Protein 4FKZ (pdb70)

Radius of gyration: 29.21 Å; Cα contacts (8 Å, |Δi|>4): 1575; chains: 2; bounding box: 66×95×59 Å

Secondary structure (DSSP, 8-state):
--EEEEEEE-SHHHHHHHHHHHHHHTT-TTEEEEEEE--SSSHHHHHHHHHHT---SEE-----TT--HHHHHHHHHHHHHHHHHH---SEEEEETTSHHHHHHHHHHHHTT-EEEEET-----S-TTTTTTHHHHHHHHHHH-SEEEESSHHHHHHHHHTT--GGGEEE---HHHHHHHHH--TT---HHHHHHTTSEEEEEE---GGGTTHHHHHHHHHHHHHHHH-TTEEEEEE--S-HHHHHHHHHHHTT-TTEEEEPPPPHHHHHHHHHH-SEEEE--HHHHHHHHHHT--EEE-SS--S-HHHHHTTSEEE--S-HHHHHHHHHHHHH-HHHHHHH-----TT--S-HHHHHHHHHHHHTTS-SSPPPPPP-TTTTT-/--EEEEEEE-SHHHHHHHHHHHHHHTT-TTEEEEEEE--SSSHHHHHHHHHHT---SEE-----TT--HHHHHHHHHHHHHHHHHH---SEEEEETTSHHHHHHHHHHHHTT-EEEEET-----S-TTTTTTHHHHHHHHHHH-SEEEESSHHHHHHHHHTT--GGGEEE---HHHHHHHHH--TT---HHHHHHTTSEEEEEE---GGGTTHHHHHHHHHHHHHHHH-TTEEEEEE--S-HHHHHHHHHHHTT-SSEEEEPPPPHHHHHHHHHH-SEEEE--HHHHHHHHHHT--EEE-SS--S-HHHHHTTSEEE--S-HHHHHHHHHHHHH-HHHHHHH-----SS--S-HHHHHHHHHHHHTTS-SSPPPP-

InterPro domains:
  IPR003331 UDP-N-acetylglucosamine 2-epimerase domain [PF02350] (25-363)
  IPR029767 UDP-N-acetylglucosamine 2-epimerase WecB-like [PTHR43174] (2-369)
  IPR029767 UDP-N-acetylglucosamine 2-epimerase WecB-like [TIGR00236] (4-366)

Organism: Bacillus subtilis (strain 168) (NCBI:txid224308)

CATH classification: 3.40.50.2000 (+1 more: 3.40.50.2000)

Nearest PDB structures (foldseek):
  4fkz-assembly1_B  TM=1.003E+00  e=1.880E-73  Bacillus subtilis subsp. subtilis str. 168
  5enz-assembly1_B  TM=9.708E-01  e=6.206E-51  Staphylococcus aureus
  5enz-assembly1_A  TM=9.495E-01  e=1.731E-48  Staphylococcus aureus
  8ahf-assembly1_B-2  TM=7.750E-01  e=8.201E-51  Bacillus anthracis
  9cm8-assembly1_A  TM=8.097E-01  e=5.280E-48  Paenibacillus alvei

B-factor: mean 21.7, std 10.29, range [9.29, 85.43]

Structure (mmCIF, N/CA/C/O backbone):
data_4FKZ
#
_entry.id   4FKZ
#
_cell.length_a   91.289
_cell.length_b   209.338
_cell.length_c   46.810
_cell.angle_alpha   90.00
_cell.angle_beta   90.00
_cell.angle_gamma   90.00
#
_symmetry.space_group_name_H-M   'P 21 21 2'
#
loop_
_entity.id
_entity.type
_entity.pdbx_description
1 polymer 'UDP-N-acetylglucosamine 2-epimerase'
2 non-polymer URIDINE-DIPHOSPHATE-N-ACETYLGLUCOSAMINE
3 non-polymer "URIDIN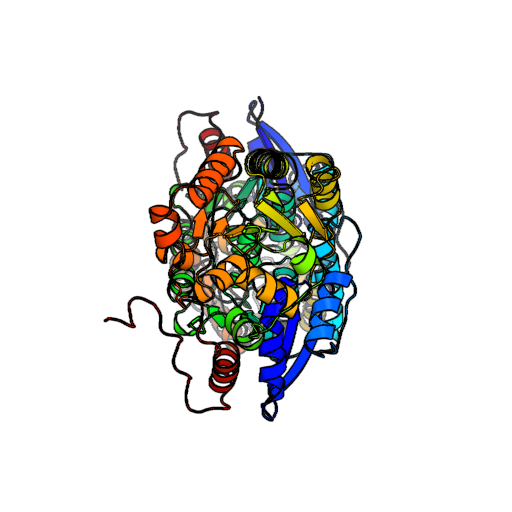E-5'-DIPHOSPHATE"
4 water water
#
loop_
_atom_site.group_PDB
_atom_site.id
_atom_site.type_symbol
_atom_site.label_atom_id
_atom_site.label_alt_id
_atom_site.label_comp_id
_atom_site.label_asym_id
_atom_site.label_entity_id
_atom_site.label_seq_id
_atom_site.pdbx_PDB_ins_code
_atom_site.Cartn_x
_atom_site.Cartn_y
_atom_site.Cartn_z
_atom_site.occupancy
_atom_site.B_iso_or_equiv
_atom_site.auth_seq_id
_atom_site.auth_comp_id
_atom_site.auth_asym_id
_atom_site.auth_atom_id
_atom_site.pdbx_PDB_model_num
ATOM 1 N N . LYS A 1 2 ? -10.038 26.979 20.491 1.00 32.21 2 LYS A N 1
ATOM 2 C CA . LYS A 1 2 ? -8.989 27.780 21.187 1.00 29.79 2 LYS A CA 1
ATOM 3 C C . LYS A 1 2 ? -8.232 28.684 20.212 1.00 27.88 2 LYS A C 1
ATOM 4 O O . LYS A 1 2 ? -8.194 28.419 19.006 1.00 28.42 2 LYS A O 1
ATOM 10 N N . LYS A 1 3 ? -7.636 29.745 20.745 1.00 24.04 3 LYS A N 1
ATOM 11 C CA . LYS A 1 3 ? -6.936 30.733 19.919 1.00 21.77 3 LYS A CA 1
ATOM 12 C C . LYS A 1 3 ? -5.615 30.196 19.386 1.00 20.26 3 LYS A C 1
ATOM 13 O O . LYS A 1 3 ? -4.905 29.466 20.080 1.00 19.22 3 LYS A O 1
ATOM 19 N N . LEU A 1 4 ? -5.285 30.581 18.157 1.00 18.10 4 LEU A N 1
ATOM 20 C CA . LEU A 1 4 ? -3.987 30.249 17.575 1.00 17.17 4 LEU A CA 1
ATOM 21 C C . LEU A 1 4 ? -2.927 31.190 18.147 1.00 16.81 4 LEU A C 1
ATOM 22 O O . LEU A 1 4 ? -3.084 32.409 18.099 1.00 16.22 4 LEU A O 1
ATOM 27 N N . LYS A 1 5 ? -1.856 30.622 18.695 1.00 16.03 5 LYS A N 1
ATOM 28 C CA . LYS A 1 5 ? -0.807 31.423 19.322 1.00 15.69 5 LYS A CA 1
ATOM 29 C C . LYS A 1 5 ? 0.284 31.695 18.295 1.00 14.88 5 LYS A C 1
ATOM 30 O O . LYS A 1 5 ? 1.001 30.777 17.906 1.00 14.19 5 LYS A O 1
ATOM 36 N N . VAL A 1 6 ? 0.396 32.953 17.864 1.00 13.13 6 VAL A N 1
ATOM 37 C CA . VAL A 1 6 ? 1.329 33.337 16.791 1.00 12.57 6 VAL A CA 1
ATOM 38 C C . VAL A 1 6 ? 2.350 34.293 17.382 1.00 12.34 6 VAL A C 1
ATOM 39 O O . VAL A 1 6 ? 1.973 35.266 18.036 1.00 12.55 6 VAL A O 1
ATOM 43 N N . MET A 1 7 ? 3.646 34.023 17.170 1.00 11.76 7 MET A N 1
ATOM 44 C CA . MET A 1 7 ? 4.691 34.943 17.625 1.00 11.92 7 MET A CA 1
ATOM 45 C C . MET A 1 7 ? 5.513 35.449 16.450 1.00 11.93 7 MET A C 1
ATOM 46 O O . MET A 1 7 ? 6.054 34.647 15.669 1.00 12.47 7 MET A O 1
ATOM 51 N N . THR A 1 8 ? 5.622 36.771 16.327 1.00 11.76 8 THR A N 1
ATOM 52 C CA . THR A 1 8 ? 6.532 37.360 15.344 1.00 11.72 8 THR A CA 1
ATOM 53 C C . THR A 1 8 ? 7.888 37.559 15.992 1.00 11.61 8 THR A C 1
ATOM 54 O O . THR A 1 8 ? 7.972 37.904 17.176 1.00 11.65 8 THR A O 1
ATOM 58 N N . VAL A 1 9 ? 8.951 37.298 15.230 1.00 11.20 9 VAL A N 1
ATOM 59 C CA . VAL A 1 9 ? 10.315 37.460 15.734 1.00 11.29 9 VAL A CA 1
ATOM 60 C C . VAL A 1 9 ? 11.113 38.265 14.717 1.00 11.30 9 VAL A C 1
ATOM 61 O O . VAL A 1 9 ? 11.223 37.855 13.549 1.00 11.83 9 VAL A O 1
ATOM 65 N N . PHE A 1 10 ? 11.660 39.400 15.152 1.00 11.45 10 PHE A N 1
ATOM 66 C CA . PHE A 1 10 ? 12.469 40.263 14.275 1.00 11.75 10 PHE A CA 1
ATOM 67 C C . PHE A 1 10 ? 13.395 41.151 15.099 1.00 11.87 10 PHE A C 1
ATOM 68 O O . PHE A 1 10 ? 13.254 41.228 16.316 1.00 12.10 10 PHE A O 1
ATOM 76 N N . GLY A 1 11 ? 14.349 41.822 14.471 1.00 11.70 11 GLY A N 1
ATOM 77 C CA . GLY A 1 11 ? 15.253 42.648 15.279 1.00 12.13 11 GLY A CA 1
ATOM 78 C C . GLY A 1 11 ? 15.924 43.855 14.676 1.00 11.90 11 GLY A C 1
ATOM 79 O O . GLY A 1 11 ? 16.682 44.542 15.371 1.00 11.85 11 GLY A O 1
ATOM 80 N N . THR A 1 12 ? 15.640 44.139 13.400 1.00 11.84 12 THR A N 1
ATOM 81 C CA . THR A 1 12 ? 16.306 45.236 12.699 1.00 11.58 12 THR A CA 1
ATOM 82 C C . THR A 1 12 ? 15.297 46.206 12.089 1.00 11.58 12 THR A C 1
ATOM 83 O O . THR A 1 12 ? 14.112 45.888 11.966 1.00 11.92 12 THR A O 1
ATOM 87 N N . ARG A 1 13 ? 15.781 47.369 11.668 1.00 11.76 13 ARG A N 1
ATOM 88 C CA . ARG A 1 13 ? 14.922 48.346 10.988 1.00 11.94 13 ARG A CA 1
ATOM 89 C C . ARG A 1 13 ? 14.092 47.769 9.833 1.00 12.42 13 ARG A C 1
ATOM 90 O O . ARG A 1 13 ? 12.872 47.945 9.826 1.00 12.22 13 ARG A O 1
ATOM 98 N N . PRO A 1 14 ? 14.733 47.108 8.841 1.00 12.32 14 PRO A N 1
ATOM 99 C CA . PRO A 1 14 ? 13.916 46.667 7.691 1.00 12.24 14 PRO A CA 1
ATOM 100 C C . PRO A 1 14 ? 12.879 45.619 8.057 1.00 12.20 14 PRO A C 1
ATOM 101 O O . PRO A 1 14 ? 11.752 45.653 7.525 1.00 11.86 14 PRO A O 1
ATOM 105 N N . GLU A 1 15 ? 13.241 44.698 8.955 1.00 11.87 15 GLU A N 1
ATOM 106 C CA . GLU A 1 15 ? 12.276 43.689 9.411 1.00 12.17 15 GLU A CA 1
ATOM 107 C C . GLU A 1 15 ? 11.117 44.362 10.133 1.00 11.89 15 GLU A C 1
ATOM 108 O O . GLU A 1 15 ? 9.962 43.971 9.957 1.00 12.35 15 GLU A O 1
ATOM 114 N N . ALA A 1 16 ? 11.426 45.342 10.979 1.00 11.95 16 ALA A N 1
ATOM 115 C CA . ALA A 1 16 ? 10.393 46.000 11.758 1.00 11.80 16 ALA A CA 1
ATOM 116 C C . ALA A 1 16 ? 9.409 46.741 10.843 1.00 11.84 16 ALA A C 1
ATOM 117 O O . ALA A 1 16 ? 8.198 46.679 11.063 1.00 12.61 16 ALA A O 1
ATOM 119 N N . ILE A 1 17 ? 9.923 47.415 9.812 1.00 11.34 17 ILE A N 1
ATOM 120 C CA . ILE A 1 17 ? 9.047 48.131 8.869 1.00 11.14 17 ILE A CA 1
ATOM 121 C C . ILE A 1 17 ? 8.128 47.161 8.142 1.00 11.36 17 ILE A C 1
ATOM 122 O O . ILE A 1 17 ? 6.926 47.426 8.005 1.00 11.37 17 ILE A O 1
ATOM 127 N N . LYS A 1 18 ? 8.686 46.041 7.685 1.00 11.24 18 LYS A N 1
ATOM 128 C CA . LYS A 1 18 ? 7.913 45.064 6.933 1.00 11.85 18 LYS A CA 1
ATOM 129 C C . LYS A 1 18 ? 7.032 44.190 7.828 1.00 12.07 18 LYS A C 1
ATOM 130 O O . LYS A 1 18 ? 6.011 43.681 7.371 1.00 12.73 18 LYS A O 1
ATOM 136 N N . MET A 1 19 ? 7.402 44.031 9.100 1.00 12.32 19 MET A N 1
ATOM 137 C CA . MET A 1 19 ? 6.597 43.217 10.013 1.00 12.70 19 MET A CA 1
ATOM 138 C C . MET A 1 19 ? 5.516 44.022 10.744 1.00 12.96 19 MET A C 1
ATOM 139 O O . MET A 1 19 ? 4.516 43.451 11.185 1.00 12.85 19 MET A O 1
ATOM 144 N N . ALA A 1 20 ? 5.722 45.330 10.884 1.00 12.84 20 ALA A N 1
ATOM 145 C CA . ALA A 1 20 ? 4.735 46.187 11.573 1.00 12.66 20 ALA A CA 1
ATOM 146 C C . ALA A 1 20 ? 3.286 46.051 11.040 1.00 12.67 20 ALA A C 1
ATOM 147 O O . ALA A 1 20 ? 2.353 45.875 11.836 1.00 12.30 20 ALA A O 1
ATOM 149 N N . PRO A 1 21 ? 3.089 46.085 9.708 1.00 12.55 21 PRO A N 1
ATOM 150 C CA . PRO A 1 21 ? 1.733 45.905 9.173 1.00 12.69 21 PRO A CA 1
ATOM 151 C C . PRO A 1 21 ? 1.144 44.535 9.511 1.00 12.55 21 PRO A C 1
ATOM 152 O O . PRO A 1 21 ? -0.057 44.426 9.720 1.00 13.13 21 PRO A O 1
ATOM 156 N N . LEU A 1 22 ? 1.998 43.515 9.604 1.00 11.81 22 LEU A N 1
ATOM 157 C CA . LEU A 1 22 ? 1.556 42.162 9.912 1.00 11.98 22 LEU A CA 1
ATOM 158 C C . LEU A 1 22 ? 1.235 42.043 11.406 1.00 11.77 22 LEU A C 1
ATOM 159 O O . LEU A 1 22 ? 0.234 41.416 11.773 1.00 12.41 22 LEU A O 1
ATOM 164 N N . VAL A 1 23 ? 2.073 42.654 12.254 1.00 11.78 23 VAL A N 1
ATOM 165 C CA . VAL A 1 23 ? 1.814 42.723 13.704 1.00 11.65 23 VAL A CA 1
ATOM 166 C C . VAL A 1 23 ? 0.424 43.331 13.945 1.00 12.12 23 VAL A C 1
ATOM 167 O O . VAL A 1 23 ? -0.412 42.765 14.684 1.00 11.60 23 VAL A O 1
ATOM 171 N N . LEU A 1 24 ? 0.175 44.451 13.266 1.00 12.62 24 LEU A N 1
ATOM 172 C CA . LEU A 1 24 ? -1.090 45.170 13.438 1.00 13.61 24 LEU A CA 1
ATOM 173 C C . LEU A 1 24 ? -2.262 44.370 12.869 1.00 13.36 24 LEU A C 1
ATOM 174 O O . LEU A 1 24 ? -3.341 44.344 13.473 1.00 13.85 24 LEU A O 1
ATOM 179 N N . GLU A 1 25 ? -2.055 43.717 11.721 1.00 13.06 25 GLU A N 1
ATOM 180 C CA . GLU A 1 25 ? -3.110 42.891 11.113 1.00 13.34 25 GLU A CA 1
ATOM 181 C C . GLU A 1 25 ? -3.482 41.723 12.016 1.00 13.09 25 GLU A C 1
ATOM 182 O O . GLU A 1 25 ? -4.668 41.437 12.223 1.00 13.42 25 GLU A O 1
ATOM 188 N N . LEU A 1 26 ? -2.480 41.071 12.603 1.00 12.35 26 LEU A N 1
ATOM 189 C CA . LEU A 1 26 ? -2.738 39.927 13.482 1.00 12.69 26 LEU A CA 1
ATOM 190 C C . LEU A 1 26 ? -3.646 40.292 14.662 1.00 13.17 26 LEU A C 1
ATOM 191 O O . LEU A 1 26 ? -4.484 39.479 15.071 1.00 13.37 26 LEU A O 1
ATOM 196 N N . LYS A 1 27 ? -3.469 41.502 15.193 1.00 13.96 27 LYS A N 1
ATOM 197 C CA . LYS A 1 27 ? -4.229 41.961 16.377 1.00 15.12 27 LYS A CA 1
ATOM 198 C C . LYS A 1 27 ? -5.732 42.122 16.096 1.00 15.98 27 LYS A C 1
ATOM 199 O O . LYS A 1 27 ? -6.551 42.221 17.030 1.00 16.52 27 LYS A O 1
ATOM 205 N N . LYS A 1 28 ? -6.094 42.122 14.818 1.00 15.39 28 LYS A N 1
ATOM 206 C CA . LYS A 1 28 ? -7.490 42.309 14.404 1.00 16.02 28 LYS A CA 1
ATOM 207 C C . LYS A 1 28 ? -8.368 41.080 14.580 1.00 16.44 28 LYS A C 1
ATOM 208 O O . LYS A 1 28 ? -9.585 41.213 14.580 1.00 18.10 28 LYS A O 1
ATOM 214 N N . TYR A 1 29 ? -7.766 39.894 14.702 1.00 15.74 29 TYR A N 1
ATOM 215 C CA . TYR A 1 29 ? -8.518 38.640 14.601 1.00 15.99 29 TYR A CA 1
ATOM 216 C C . TYR A 1 29 ? -8.684 37.997 15.977 1.00 16.64 29 TYR A C 1
ATOM 217 O O . TYR A 1 29 ? -7.690 37.611 16.587 1.00 16.02 29 TYR A O 1
ATOM 226 N N . PRO A 1 30 ? -9.939 37.881 16.480 1.00 17.57 30 PRO A N 1
ATOM 227 C CA . PRO A 1 30 ? -10.134 37.267 17.813 1.00 17.54 30 PRO A CA 1
ATOM 228 C C . PRO A 1 30 ? -9.708 35.800 17.885 1.00 17.90 30 PRO A C 1
ATOM 229 O O . PRO A 1 30 ? -9.525 35.261 18.985 1.00 18.81 30 PRO A O 1
ATOM 233 N N . GLU A 1 31 ? -9.541 35.173 16.726 1.00 17.45 31 GLU A N 1
ATOM 234 C CA . GLU A 1 31 ? -9.088 33.800 16.599 1.00 17.98 31 GLU A CA 1
ATOM 235 C C . GLU A 1 31 ? -7.610 33.650 16.967 1.00 17.06 31 GLU A C 1
ATOM 236 O O . GLU A 1 31 ? -7.141 32.538 17.194 1.00 17.07 31 GLU A O 1
ATOM 242 N N . ILE A 1 32 ? -6.888 34.770 16.994 1.00 15.86 32 ILE A N 1
ATOM 243 C CA . ILE A 1 32 ? -5.424 34.755 17.179 1.00 15.89 32 ILE A CA 1
ATOM 244 C C . ILE A 1 32 ? -5.003 35.427 18.475 1.00 15.39 32 ILE A C 1
ATOM 245 O O . ILE A 1 32 ? -5.446 36.541 18.789 1.00 16.02 32 ILE A O 1
ATOM 250 N N . ASP A 1 33 ? -4.159 34.726 19.237 1.00 14.28 33 ASP A N 1
ATOM 251 C CA . ASP A 1 33 ? -3.439 35.308 20.351 1.00 14.83 33 ASP A CA 1
ATOM 252 C C . ASP A 1 33 ? -2.004 35.589 19.885 1.00 14.36 33 ASP A C 1
ATOM 253 O O . ASP A 1 33 ? -1.186 34.665 19.779 1.00 13.81 33 ASP A O 1
ATOM 258 N N . SER A 1 34 ? -1.710 36.853 19.584 1.00 13.66 34 SER A N 1
ATOM 259 C CA . SER A 1 34 ? -0.406 37.171 18.982 1.00 13.61 34 SER A CA 1
ATOM 260 C C . SER A 1 34 ? 0.591 37.827 19.941 1.00 13.49 34 SER A C 1
ATOM 261 O O . SER A 1 34 ? 0.215 38.640 20.794 1.00 13.66 34 SER A O 1
ATOM 264 N N . TYR A 1 35 ? 1.861 37.454 19.776 1.00 13.27 35 TYR A N 1
ATOM 265 C CA . TYR A 1 35 ? 2.975 37.913 20.602 1.00 13.37 35 TYR A CA 1
ATOM 266 C C . TYR A 1 35 ? 4.018 38.551 19.703 1.00 13.08 35 TYR A C 1
ATOM 267 O O . TYR A 1 35 ? 4.197 38.111 18.563 1.00 12.76 35 TYR A O 1
ATOM 276 N N . VAL A 1 36 ? 4.692 39.573 20.224 1.00 12.08 36 VAL A N 1
ATOM 277 C CA . VAL A 1 36 ? 5.760 40.287 19.518 1.00 12.46 36 VAL A CA 1
ATOM 278 C C . VAL A 1 36 ? 7.084 40.172 20.268 1.00 12.24 36 VAL A C 1
ATOM 279 O O . VAL A 1 36 ? 7.213 40.604 21.422 1.00 11.90 36 VAL A O 1
ATOM 283 N N . THR A 1 37 ? 8.074 39.585 19.596 1.00 12.05 37 THR A N 1
ATOM 284 C CA . THR A 1 37 ? 9.391 39.362 20.182 1.00 11.96 37 THR A CA 1
ATOM 285 C C . THR A 1 37 ? 10.435 40.062 19.329 1.00 11.88 37 THR A C 1
ATOM 286 O O . THR A 1 37 ? 10.522 39.825 18.119 1.00 12.50 37 THR A O 1
ATOM 290 N N . VAL A 1 38 ? 11.196 40.960 19.933 1.00 11.47 38 VAL A N 1
ATOM 291 C CA . VAL A 1 38 ? 12.315 41.555 19.196 1.00 11.42 38 VAL A CA 1
ATOM 292 C C . VAL A 1 38 ? 13.652 41.122 19.777 1.00 11.90 38 VAL A C 1
ATOM 293 O O . VAL A 1 38 ? 13.812 41.035 21.002 1.00 11.32 38 VAL A O 1
ATOM 297 N N . THR A 1 39 ? 14.613 40.833 18.902 1.00 11.62 39 THR A N 1
ATOM 298 C CA . THR A 1 39 ? 15.962 40.498 19.388 1.00 11.72 39 THR A CA 1
ATOM 299 C C . THR A 1 39 ? 16.728 41.762 19.727 1.00 11.81 39 THR A C 1
ATOM 300 O O . THR A 1 39 ? 17.694 41.724 20.495 1.00 11.97 39 THR A O 1
ATOM 304 N N . ALA A 1 40 ? 16.282 42.884 19.149 1.00 11.67 40 ALA A N 1
ATOM 305 C CA . ALA A 1 40 ? 17.039 44.132 19.150 1.00 11.81 40 ALA A CA 1
ATOM 306 C C . ALA A 1 40 ? 18.500 43.922 18.733 1.00 11.77 40 ALA A C 1
ATOM 307 O O . ALA A 1 40 ? 19.428 44.41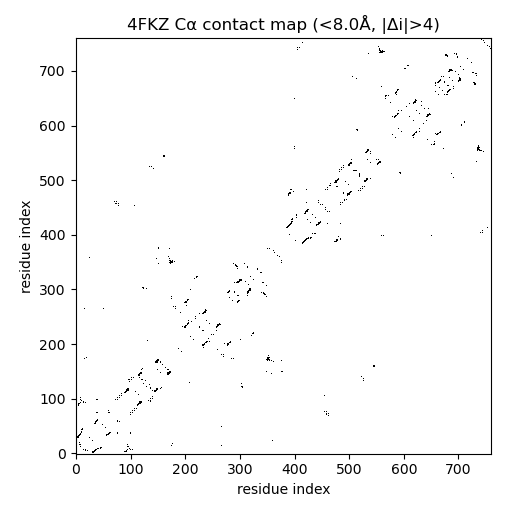9 19.361 1.00 11.59 40 ALA A O 1
ATOM 309 N N . GLN A 1 41 ? 18.677 43.171 17.643 1.00 11.31 41 GLN A N 1
ATOM 310 C CA . GLN A 1 41 ? 19.919 43.200 16.864 1.00 11.16 41 GLN A CA 1
ATOM 311 C C . GLN A 1 41 ? 20.299 44.638 16.509 1.00 11.26 41 GLN A C 1
ATOM 312 O O . GLN A 1 41 ? 21.470 45.004 16.523 1.00 11.22 41 GLN A O 1
ATOM 318 N N . HIS A 1 42 ? 19.284 45.441 16.175 1.00 11.18 42 HIS A N 1
ATOM 319 C CA . HIS A 1 42 ? 19.380 46.900 16.152 1.00 11.62 42 HIS A CA 1
ATOM 320 C C . HIS A 1 42 ? 18.728 47.403 17.411 1.00 12.08 42 HIS A C 1
ATOM 321 O O . HIS A 1 42 ? 17.724 46.853 17.848 1.00 12.56 42 HIS A O 1
ATOM 328 N N . ARG A 1 43 ? 19.284 48.448 18.000 1.00 12.97 43 ARG A N 1
ATOM 329 C CA . ARG A 1 43 ? 18.661 49.095 19.153 1.00 13.83 43 ARG A CA 1
ATOM 330 C C . ARG A 1 43 ? 17.940 50.366 18.704 1.00 14.37 43 ARG A C 1
ATOM 331 O O . ARG A 1 43 ? 16.718 50.374 18.564 1.00 14.66 43 ARG A O 1
ATOM 339 N N . GLN A 1 44 ? 18.693 51.431 18.443 1.00 15.06 44 GLN A N 1
ATOM 340 C CA . GLN A 1 44 ? 18.082 52.718 18.108 1.00 16.24 44 GLN A CA 1
ATOM 341 C C . GLN A 1 44 ? 17.235 52.659 16.837 1.00 15.77 44 GLN A C 1
ATOM 342 O O . GLN A 1 44 ? 16.128 53.208 16.792 1.00 15.79 44 GLN A O 1
ATOM 348 N N . MET A 1 45 ? 17.758 51.996 15.805 1.00 15.43 45 MET A N 1
ATOM 349 C CA . MET A 1 45 ? 17.082 51.944 14.512 1.00 15.21 45 MET A CA 1
ATOM 350 C C . MET A 1 45 ? 15.829 51.069 14.553 1.00 15.04 45 MET A C 1
ATOM 351 O O . MET A 1 45 ? 14.894 51.297 13.788 1.00 15.72 45 MET A O 1
ATOM 356 N N . LEU A 1 46 ? 15.814 50.076 15.437 1.00 14.15 46 LEU A N 1
ATOM 357 C CA . LEU A 1 46 ? 14.603 49.293 15.678 1.00 14.02 46 LEU A CA 1
ATOM 358 C C . LEU A 1 46 ? 13.575 50.131 16.438 1.00 14.30 46 LEU A C 1
ATOM 359 O O . LEU A 1 46 ? 12.398 50.189 16.056 1.00 14.33 46 LEU A O 1
ATOM 364 N N . ASP A 1 47 ? 14.019 50.759 17.524 1.00 14.79 47 ASP A N 1
ATOM 365 C CA . ASP A 1 47 ? 13.121 51.557 18.363 1.00 15.94 47 ASP A CA 1
ATOM 366 C C . ASP A 1 47 ? 12.428 52.673 17.568 1.00 16.00 47 ASP A C 1
ATOM 367 O O . ASP A 1 47 ? 11.261 53.009 17.837 1.00 15.72 47 ASP A O 1
ATOM 372 N N . GLN A 1 48 ? 13.127 53.223 16.573 1.00 16.24 48 GLN A N 1
ATOM 373 C CA . GLN A 1 48 ? 12.534 54.242 15.708 1.00 17.23 48 GLN A CA 1
ATOM 374 C C . GLN A 1 48 ? 11.286 53.709 15.014 1.00 16.70 48 GLN A C 1
ATOM 375 O O . GLN A 1 48 ? 10.281 54.417 14.875 1.00 16.97 48 GLN A O 1
ATOM 381 N N . VAL A 1 49 ? 11.354 52.454 14.582 1.00 15.24 49 VAL A N 1
ATOM 382 C CA . VAL A 1 49 ? 10.248 51.867 13.843 1.00 15.49 49 VAL A CA 1
ATOM 383 C C . VAL A 1 49 ? 9.121 51.518 14.806 1.00 15.78 49 VAL A C 1
ATOM 384 O O . VAL A 1 49 ? 7.957 51.848 14.555 1.00 15.86 49 VAL A O 1
ATOM 388 N N . LEU A 1 50 ? 9.465 50.854 15.907 1.00 15.88 50 LEU A N 1
ATOM 389 C CA . LEU A 1 50 ? 8.449 50.443 16.880 1.00 16.71 50 LEU A CA 1
ATOM 390 C C . LEU A 1 50 ? 7.692 51.664 17.386 1.00 17.18 50 LEU A C 1
ATOM 391 O O . LEU A 1 50 ? 6.483 51.621 17.515 1.00 17.39 50 LEU A O 1
ATOM 396 N N . ASP A 1 51 ? 8.405 52.749 17.669 1.00 18.35 51 ASP A N 1
ATOM 397 C CA . ASP A 1 51 ? 7.740 53.947 18.185 1.00 20.58 51 ASP A CA 1
ATOM 398 C C . ASP A 1 51 ? 6.802 54.562 17.149 1.00 20.31 51 ASP A C 1
ATOM 399 O O . ASP A 1 51 ? 5.699 54.998 17.503 1.00 21.90 51 ASP A O 1
ATOM 404 N N . ALA A 1 52 ? 7.219 54.556 15.880 1.00 20.06 52 ALA A N 1
ATOM 405 C CA . ALA A 1 52 ? 6.397 55.067 14.760 1.00 20.11 52 ALA A CA 1
ATOM 406 C C . ALA A 1 52 ? 5.089 54.303 14.568 1.00 20.09 52 ALA A C 1
ATOM 407 O O . ALA A 1 52 ? 4.042 54.907 14.299 1.00 19.22 52 ALA A O 1
ATOM 409 N N . PHE A 1 53 ? 5.150 52.980 14.677 1.00 18.68 53 PHE A N 1
ATOM 410 C CA . PHE A 1 53 ? 3.960 52.151 14.516 1.00 18.09 53 PHE A CA 1
ATOM 411 C C . PHE A 1 53 ? 3.218 51.899 15.838 1.00 18.40 53 PHE A C 1
ATOM 412 O O . PHE A 1 53 ? 2.197 51.208 15.848 1.00 18.72 53 PHE A O 1
ATOM 420 N N . HIS A 1 54 ? 3.724 52.452 16.941 1.00 18.58 54 HIS A N 1
ATOM 421 C CA . HIS A 1 54 ? 3.116 52.259 18.266 1.00 20.20 54 HIS A CA 1
ATOM 422 C C . HIS A 1 54 ? 3.028 50.802 18.668 1.00 19.80 54 HIS A C 1
ATOM 423 O O . HIS A 1 54 ? 2.001 50.336 19.183 1.00 20.61 54 HIS A O 1
ATOM 430 N N . ILE A 1 55 ? 4.107 50.059 18.423 1.00 18.36 55 ILE A N 1
ATOM 431 C CA . ILE A 1 55 ? 4.170 48.639 18.782 1.00 17.75 55 ILE A CA 1
ATOM 432 C C . ILE A 1 55 ? 5.063 48.460 20.006 1.00 17.56 55 ILE A C 1
ATOM 433 O O . ILE A 1 55 ? 6.209 48.908 20.013 1.00 17.41 55 ILE A O 1
ATOM 438 N N . LYS A 1 56 ? 4.511 47.827 21.040 1.00 17.64 56 LYS A N 1
ATOM 439 C CA . LYS A 1 56 ? 5.243 47.535 22.258 1.00 18.34 56 LYS A CA 1
ATOM 440 C C . LYS A 1 56 ? 5.490 46.020 22.352 1.00 16.84 56 LYS A C 1
ATOM 441 O O . LYS A 1 56 ? 4.569 45.265 22.664 1.00 16.54 56 LYS A O 1
ATOM 447 N N . PRO A 1 57 ? 6.735 45.570 22.085 1.00 15.68 57 PRO A N 1
ATOM 448 C CA . PRO A 1 57 ? 7.005 44.137 22.131 1.00 15.51 57 PRO A CA 1
ATOM 449 C C . PRO A 1 57 ? 6.689 43.494 23.480 1.00 15.02 57 PRO A C 1
ATOM 450 O O . PRO A 1 57 ? 6.873 44.122 24.530 1.00 15.71 57 PRO A O 1
ATOM 454 N N . ASP A 1 58 ? 6.195 42.259 23.442 1.00 14.56 58 ASP A N 1
ATOM 455 C CA . ASP A 1 58 ? 6.040 41.456 24.665 1.00 14.88 58 ASP A CA 1
ATOM 456 C C . ASP A 1 58 ? 7.394 41.090 25.265 1.00 15.20 58 ASP A C 1
ATOM 457 O O . ASP A 1 58 ? 7.549 41.073 26.501 1.00 15.64 58 ASP A O 1
ATOM 462 N N . PHE A 1 59 ? 8.356 40.806 24.381 1.00 13.72 59 PHE A N 1
ATOM 463 C CA . PHE A 1 59 ? 9.705 40.380 24.755 1.00 13.90 59 PHE A CA 1
ATOM 464 C C . PHE A 1 59 ? 10.741 41.152 23.959 1.00 13.92 59 PHE A C 1
ATOM 465 O O . PHE A 1 59 ? 10.610 41.295 22.742 1.00 13.96 59 PHE A O 1
ATOM 473 N N . ASP A 1 60 ? 11.750 41.675 24.653 1.00 14.15 60 ASP A N 1
ATOM 474 C CA . ASP A 1 60 ? 12.814 42.459 24.019 1.00 14.87 60 ASP A CA 1
ATOM 475 C C . ASP A 1 60 ? 14.150 41.934 24.546 1.00 14.81 60 ASP A C 1
ATOM 476 O O . ASP A 1 60 ? 14.469 42.103 25.726 1.00 15.14 60 ASP A O 1
ATOM 481 N N . LEU A 1 61 ? 14.914 41.271 23.672 1.00 14.25 61 LEU A N 1
ATOM 482 C CA . LEU A 1 61 ? 16.102 40.525 24.093 1.00 14.91 61 LEU A CA 1
ATOM 483 C C . LEU A 1 61 ? 17.368 41.373 24.146 1.00 14.55 61 LEU A C 1
ATOM 484 O O . LEU A 1 61 ? 18.402 40.919 24.648 1.00 15.19 61 LEU A O 1
ATOM 489 N N . ASN A 1 62 ? 17.276 42.598 23.634 1.00 14.51 62 ASN A N 1
ATOM 490 C CA . ASN A 1 62 ? 18.328 43.614 23.783 1.00 13.95 62 ASN A CA 1
ATOM 491 C C . ASN A 1 62 ? 19.745 43.114 23.461 1.00 13.99 62 ASN A C 1
ATOM 492 O O . ASN A 1 62 ? 20.669 43.320 24.242 1.00 14.04 62 ASN A O 1
ATOM 497 N N . ILE A 1 63 ? 19.921 42.472 22.307 1.00 12.89 63 ILE A N 1
ATOM 498 C CA . ILE A 1 63 ? 21.200 41.811 22.027 1.00 12.62 63 ILE A CA 1
ATOM 499 C C . ILE A 1 63 ? 22.301 42.697 21.441 1.00 12.81 63 ILE A C 1
ATOM 500 O O . ILE A 1 63 ? 23.467 42.307 21.497 1.00 12.99 63 ILE A O 1
ATOM 505 N N . MET A 1 64 ? 21.952 43.847 20.866 1.00 12.94 64 MET A N 1
ATOM 506 C CA . MET A 1 64 ? 22.944 44.609 20.095 1.00 13.90 64 MET A CA 1
ATOM 507 C C . MET A 1 64 ? 24.214 44.933 20.872 1.00 15.01 64 MET A C 1
ATOM 508 O O . MET A 1 64 ? 24.160 45.407 22.008 1.00 15.24 64 MET A O 1
ATOM 513 N N . LYS A 1 65 ? 25.348 44.632 20.252 1.00 15.90 65 LYS A N 1
ATOM 514 C CA . LYS A 1 65 ? 26.639 45.069 20.748 1.00 17.94 65 LYS A CA 1
ATOM 515 C C . LYS A 1 65 ? 27.270 45.966 19.700 1.00 18.01 65 LYS A C 1
ATOM 516 O O . LYS A 1 65 ? 26.982 45.829 18.514 1.00 16.95 65 LYS A O 1
ATOM 522 N N . GLU A 1 66 ? 28.131 46.883 20.130 1.00 18.97 66 GLU A N 1
ATOM 523 C CA . GLU A 1 66 ? 28.785 47.785 19.190 1.00 19.72 66 GLU A CA 1
ATOM 524 C C . GLU A 1 66 ? 29.768 46.993 18.314 1.00 18.20 66 GLU A C 1
ATOM 525 O O . GLU A 1 66 ? 30.533 46.170 18.818 1.00 17.49 66 GLU A O 1
ATOM 531 N N . ARG A 1 67 ? 29.720 47.225 17.002 1.00 16.87 67 ARG A N 1
ATOM 532 C CA . ARG A 1 67 ? 30.610 46.549 16.044 1.00 16.77 67 ARG A CA 1
ATOM 533 C C . ARG A 1 67 ? 30.556 45.019 16.186 1.00 15.84 67 ARG A C 1
ATOM 534 O O . ARG A 1 67 ? 31.586 44.322 16.134 1.00 15.62 67 ARG A O 1
ATOM 542 N N . GLN A 1 68 ? 29.344 44.499 16.322 1.00 14.45 68 GLN A N 1
ATOM 543 C CA . GLN A 1 68 ? 29.135 43.076 16.567 1.00 13.87 68 GLN A CA 1
ATOM 544 C C . GLN A 1 68 ? 29.445 42.250 15.321 1.00 13.50 68 GLN A C 1
ATOM 545 O O . GLN A 1 68 ? 29.264 42.712 14.202 1.00 13.48 68 GLN A O 1
ATOM 551 N N . THR A 1 69 ? 29.924 41.035 15.534 1.00 13.30 69 THR A N 1
ATOM 552 C CA . THR A 1 69 ? 30.227 40.120 14.436 1.00 13.34 69 THR A CA 1
ATOM 553 C C . THR A 1 69 ? 29.043 39.197 14.157 1.00 12.78 69 THR A C 1
ATOM 554 O O . THR A 1 69 ? 28.119 39.090 14.970 1.00 12.36 69 THR A O 1
ATOM 558 N N . LEU A 1 70 ? 29.079 38.521 13.009 1.00 12.16 70 LEU A N 1
ATOM 559 C CA . LEU A 1 70 ? 28.053 37.540 12.688 1.00 12.14 70 LEU A CA 1
ATOM 560 C C . LEU A 1 70 ? 27.953 36.450 13.752 1.00 11.79 70 LEU A C 1
ATOM 561 O O . LEU A 1 70 ? 26.854 36.075 14.146 1.00 12.16 70 LEU A O 1
ATOM 566 N N . ALA A 1 71 ? 29.095 35.947 14.219 1.00 12.27 71 ALA A N 1
ATOM 567 C CA . ALA A 1 71 ? 29.063 34.903 15.232 1.00 12.79 71 ALA A CA 1
ATOM 568 C C . ALA A 1 71 ? 28.399 35.416 16.505 1.00 13.33 71 ALA A C 1
ATOM 569 O O . ALA A 1 71 ? 27.636 34.681 17.132 1.00 13.30 71 ALA A O 1
ATOM 571 N N . GLU A 1 72 ? 28.690 36.668 16.871 1.00 13.69 72 GLU A N 1
ATOM 572 C CA . GLU A 1 72 ? 28.099 37.290 18.065 1.00 14.03 72 GLU A CA 1
ATOM 573 C C . GLU A 1 72 ? 26.585 37.420 17.974 1.00 13.26 72 GLU A C 1
ATOM 574 O O . GLU A 1 72 ? 25.881 36.968 18.878 1.00 13.21 72 GLU A O 1
ATOM 580 N N . ILE A 1 73 ? 26.082 37.990 16.871 1.00 12.16 73 ILE A N 1
ATOM 581 C CA . ILE A 1 73 ? 24.631 38.120 16.698 1.00 12.51 73 ILE A CA 1
ATOM 582 C C . ILE A 1 73 ? 23.982 36.736 16.755 1.00 12.00 73 ILE A C 1
ATOM 583 O O . ILE A 1 73 ? 22.971 36.537 17.423 1.00 12.21 73 ILE A O 1
ATOM 588 N N . THR A 1 74 ? 24.574 35.766 16.062 1.00 11.72 74 THR A N 1
ATOM 589 C CA . THR A 1 74 ? 23.976 34.430 15.972 1.00 11.38 74 THR A CA 1
ATOM 590 C C . THR A 1 74 ? 23.884 33.773 17.343 1.00 11.58 74 THR A C 1
ATOM 591 O O . THR A 1 74 ? 22.840 33.245 17.696 1.00 11.64 74 THR A O 1
ATOM 595 N N . SER A 1 75 ? 24.994 33.803 18.079 1.00 12.20 75 SER A N 1
ATOM 596 C CA . SER A 1 75 ? 25.056 33.213 19.414 1.00 13.08 75 SER A CA 1
ATOM 597 C C . SER A 1 75 ? 24.107 33.914 20.376 1.00 13.39 75 SER A C 1
ATOM 598 O O . SER A 1 75 ? 23.318 33.256 21.054 1.00 12.80 75 SER A O 1
ATOM 601 N N . ASN A 1 76 ? 24.183 35.240 20.428 1.00 13.00 76 ASN A N 1
ATOM 602 C CA . ASN A 1 76 ? 23.343 36.018 21.358 1.00 13.43 76 ASN A CA 1
ATOM 603 C C . ASN A 1 76 ? 21.857 35.838 21.073 1.00 13.19 76 ASN A C 1
ATOM 604 O O . ASN A 1 76 ? 21.061 35.615 21.988 1.00 13.39 76 ASN A O 1
ATOM 609 N N . ALA A 1 77 ? 21.474 35.904 19.799 1.00 12.18 77 ALA A N 1
ATOM 610 C CA . ALA A 1 77 ? 20.081 35.692 19.443 1.00 12.41 77 ALA A CA 1
ATOM 611 C C . ALA A 1 77 ? 19.614 34.257 19.750 1.00 12.46 77 ALA A C 1
ATOM 612 O O . ALA A 1 77 ? 18.546 34.054 20.329 1.00 12.47 77 ALA A O 1
ATOM 614 N N . LEU A 1 78 ? 20.427 33.262 19.392 1.00 12.05 78 LEU A N 1
ATOM 615 C CA . LEU A 1 78 ? 20.052 31.869 19.625 1.00 12.10 78 LEU A CA 1
ATOM 616 C C . LEU A 1 78 ? 19.889 31.542 21.114 1.00 12.53 78 LEU A C 1
ATOM 617 O O . LEU A 1 78 ? 18.901 30.921 21.502 1.00 12.95 78 LEU A O 1
ATOM 622 N N . VAL A 1 79 ? 20.857 31.962 21.919 1.00 13.41 79 VAL A N 1
ATOM 623 C CA . VAL A 1 79 ? 20.834 31.666 23.364 1.00 14.08 79 VAL A CA 1
ATOM 624 C C . VAL A 1 79 ? 19.626 32.326 24.044 1.00 14.47 79 VAL A C 1
ATOM 625 O O . VAL A 1 79 ? 18.922 31.676 24.821 1.00 13.83 79 VAL A O 1
ATOM 629 N N . ARG A 1 80 ? 19.384 33.599 23.729 1.00 14.85 80 ARG A N 1
ATOM 630 C CA . ARG A 1 80 ? 18.246 34.325 24.315 1.00 15.43 80 ARG A CA 1
ATOM 631 C C . ARG A 1 80 ? 16.876 33.822 23.834 1.00 14.59 80 ARG A C 1
ATOM 632 O O . ARG A 1 80 ? 15.916 33.747 24.615 1.00 13.87 80 ARG A O 1
ATOM 640 N N . LEU A 1 81 ? 16.775 33.474 22.553 1.00 13.19 81 LEU A N 1
ATOM 641 C CA . LEU A 1 81 ? 15.537 32.891 22.042 1.00 13.33 81 LEU A CA 1
ATOM 642 C C . LEU A 1 81 ? 15.301 31.489 22.590 1.00 13.67 81 LEU A C 1
ATOM 643 O O . LEU A 1 81 ? 14.163 31.112 22.870 1.00 13.95 81 LEU A O 1
ATOM 648 N N . ASP A 1 82 ? 16.375 30.712 22.736 1.00 13.92 82 ASP A N 1
ATOM 649 C CA . ASP A 1 82 ? 16.269 29.384 23.316 1.00 15.26 82 ASP A CA 1
ATOM 650 C C . ASP A 1 82 ? 15.682 29.487 24.722 1.00 15.42 82 ASP A C 1
ATOM 651 O O . ASP A 1 82 ? 14.786 28.722 25.066 1.00 16.13 82 ASP A O 1
ATOM 656 N N . GLU A 1 83 ? 16.169 30.449 25.497 1.00 16.10 83 GLU A N 1
ATOM 657 C CA . GLU A 1 83 ? 15.697 30.641 26.871 1.00 17.99 83 GLU A CA 1
ATOM 658 C C . GLU A 1 83 ? 14.217 31.027 26.876 1.00 17.70 83 GLU A C 1
ATOM 659 O O . GLU A 1 83 ? 13.435 30.531 27.695 1.00 18.31 83 GLU A O 1
ATOM 665 N N . LEU A 1 84 ? 13.827 31.885 25.937 1.00 16.45 84 LEU A N 1
ATOM 666 C CA . LEU A 1 84 ? 12.439 32.321 25.837 1.00 16.49 84 LEU A CA 1
ATOM 667 C C . LEU A 1 84 ? 11.514 31.139 25.565 1.00 16.38 84 LEU A C 1
ATOM 668 O O . LEU A 1 84 ? 10.480 30.996 26.216 1.00 16.22 84 LEU A O 1
ATOM 673 N N . PHE A 1 85 ? 11.909 30.281 24.624 1.00 16.02 85 PHE A N 1
ATOM 674 C CA . PHE A 1 85 ? 11.080 29.152 24.209 1.00 17.19 85 PHE A CA 1
ATOM 675 C C . PHE A 1 85 ? 10.974 28.032 25.260 1.00 18.92 85 PHE A C 1
ATOM 676 O O . PHE A 1 85 ? 10.107 27.152 25.155 1.00 19.79 85 PHE A O 1
ATOM 684 N N . LYS A 1 86 ? 11.837 28.068 26.271 1.00 20.31 86 LYS A N 1
ATOM 685 C CA . LYS A 1 86 ? 11.668 27.164 27.420 1.00 23.06 86 LYS A CA 1
ATOM 686 C C . LYS A 1 86 ? 10.374 27.511 28.154 1.00 25.28 86 LYS A C 1
ATOM 687 O O . LYS A 1 86 ? 9.711 26.628 28.702 1.00 27.11 86 LYS A O 1
ATOM 693 N N . ASP A 1 87 ? 10.019 28.796 28.141 1.00 26.65 87 ASP A N 1
ATOM 694 C CA . ASP A 1 87 ? 8.886 29.317 28.918 1.00 28.37 87 ASP A CA 1
ATOM 695 C C . ASP A 1 87 ? 7.614 29.593 28.121 1.00 28.19 87 ASP A C 1
ATOM 696 O O . ASP A 1 87 ? 6.505 29.474 28.649 1.00 27.95 87 ASP A O 1
ATOM 701 N N . ILE A 1 88 ? 7.766 29.968 26.857 1.00 26.16 88 ILE A N 1
ATOM 702 C CA . ILE A 1 88 ? 6.603 30.254 26.033 1.00 25.52 88 ILE A CA 1
ATOM 703 C C . ILE A 1 88 ? 6.678 29.478 24.732 1.00 24.26 88 ILE A C 1
ATOM 704 O O . ILE A 1 88 ? 7.699 29.516 24.044 1.00 22.98 88 ILE A O 1
ATOM 709 N N . LYS A 1 89 ? 5.589 28.782 24.418 1.00 22.61 89 LYS A N 1
ATOM 710 C CA . LYS A 1 89 ? 5.505 27.929 23.238 1.00 22.89 89 LYS A CA 1
ATOM 711 C C . LYS A 1 89 ? 4.369 28.379 22.330 1.00 20.20 89 LYS A C 1
ATOM 712 O O . LYS A 1 89 ? 3.238 27.900 22.463 1.00 19.80 89 LYS A O 1
ATOM 718 N N . PRO A 1 90 ? 4.660 29.287 21.383 1.00 17.93 90 PRO A N 1
ATOM 719 C CA . PRO A 1 90 ? 3.631 29.602 20.395 1.00 17.49 90 PRO A CA 1
ATOM 720 C C . PRO A 1 90 ? 3.358 28.406 19.490 1.00 16.19 90 PRO A C 1
ATOM 721 O O . PRO A 1 90 ? 4.162 27.470 19.447 1.00 16.38 90 PRO A O 1
ATOM 725 N N . ASP A 1 91 ? 2.231 28.439 18.780 1.00 15.03 91 ASP A N 1
ATOM 726 C CA . ASP A 1 91 ? 1.924 27.428 17.772 1.00 15.31 91 ASP A CA 1
ATOM 727 C C . ASP A 1 91 ? 2.783 27.621 16.519 1.00 14.48 91 ASP A C 1
ATOM 728 O O . ASP A 1 91 ? 3.154 26.656 15.850 1.00 15.51 91 ASP A O 1
ATOM 733 N N . ILE A 1 92 ? 3.096 28.869 16.208 1.00 13.02 92 ILE A N 1
ATOM 734 C CA . ILE A 1 92 ? 3.921 29.171 15.029 1.00 12.01 92 ILE A CA 1
ATOM 735 C C . ILE A 1 92 ? 4.696 30.446 15.282 1.00 11.78 92 ILE A C 1
ATOM 736 O O . ILE A 1 92 ? 4.176 31.395 15.891 1.00 11.68 92 ILE A O 1
ATOM 741 N N . VAL A 1 93 ? 5.950 30.443 14.833 1.00 10.80 93 VAL A N 1
ATOM 742 C CA . VAL A 1 93 ? 6.821 31.595 14.870 1.00 10.90 93 VAL A CA 1
ATOM 743 C C . VAL A 1 93 ? 6.938 32.142 13.454 1.00 10.79 93 VAL A C 1
ATOM 744 O O . VAL A 1 93 ? 7.225 31.380 12.522 1.00 11.10 93 VAL A O 1
ATOM 748 N N . LEU A 1 94 ? 6.715 33.445 13.303 1.00 10.33 94 LEU A N 1
ATOM 749 C CA . LEU A 1 94 ? 6.869 34.110 12.011 1.00 10.20 94 LEU A CA 1
ATOM 750 C C . LEU A 1 94 ? 8.142 34.944 12.024 1.00 10.51 94 LEU A C 1
ATOM 751 O O . LEU A 1 94 ? 8.329 35.825 12.900 1.00 10.79 94 LEU A O 1
ATOM 756 N N . VAL A 1 95 ? 9.025 34.648 11.067 1.00 9.99 95 VAL A N 1
ATOM 757 C CA . VAL A 1 95 ? 10.265 35.410 10.888 1.00 10.40 95 VAL A CA 1
ATOM 758 C C . VAL A 1 95 ? 10.233 36.125 9.541 1.00 10.44 95 VAL A C 1
ATOM 759 O O . VAL A 1 95 ? 9.427 35.786 8.669 1.00 10.69 95 VAL A O 1
ATOM 763 N N . HIS A 1 96 ? 11.107 37.112 9.379 1.00 10.83 96 HIS A N 1
ATOM 764 C CA . HIS A 1 96 ? 11.077 37.914 8.176 1.00 11.70 96 HIS A CA 1
ATOM 765 C C . HIS A 1 96 ? 12.374 37.944 7.414 1.00 11.49 96 HIS A C 1
ATOM 766 O O . HIS A 1 96 ? 13.409 38.315 7.957 1.00 11.51 96 HIS A O 1
ATOM 773 N N . GLY A 1 97 ? 12.325 37.636 6.123 1.00 11.32 97 GLY A N 1
ATOM 774 C CA . GLY A 1 97 ? 13.426 38.055 5.262 1.00 11.30 97 GLY A CA 1
ATOM 775 C C . GLY A 1 97 ? 14.736 37.295 5.442 1.00 10.66 97 GLY A C 1
ATOM 776 O O . GLY A 1 97 ? 14.771 36.084 5.304 1.00 11.00 97 GLY A O 1
ATOM 777 N N . ASP A 1 98 ? 15.815 38.019 5.738 1.00 10.71 98 ASP A N 1
ATOM 778 C CA . ASP A 1 98 ? 17.154 37.449 5.531 1.00 11.49 98 ASP A CA 1
ATOM 779 C C . ASP A 1 98 ? 18.234 37.962 6.477 1.00 10.95 98 ASP A C 1
ATOM 780 O O . ASP A 1 98 ? 19.423 37.935 6.133 1.00 11.06 98 ASP A O 1
ATOM 785 N N . THR A 1 99 ? 17.842 38.419 7.665 1.00 10.52 99 THR A N 1
ATOM 786 C CA . THR A 1 99 ? 18.834 38.878 8.641 1.00 10.21 99 THR A CA 1
ATOM 787 C C . THR A 1 99 ? 19.321 37.688 9.468 1.00 10.02 99 THR A C 1
ATOM 788 O O . THR A 1 99 ? 18.729 36.609 9.434 1.00 9.55 99 THR A O 1
ATOM 792 N N . THR A 1 100 ? 20.390 37.914 10.221 1.00 9.67 100 THR A N 1
ATOM 793 C CA . THR A 1 100 ? 20.879 36.902 11.147 1.00 9.94 100 THR A CA 1
ATOM 794 C C . THR A 1 100 ? 19.829 36.616 12.220 1.00 9.85 100 THR A C 1
ATOM 795 O O . THR A 1 100 ? 19.680 35.482 12.649 1.00 10.06 100 THR A O 1
ATOM 799 N N . THR A 1 101 ? 19.064 37.633 12.621 1.00 9.99 101 THR A N 1
ATOM 800 C CA . THR A 1 101 ? 17.913 37.397 13.492 1.00 10.39 101 THR A CA 1
ATOM 801 C C . THR A 1 101 ? 16.905 36.432 12.857 1.00 10.92 101 THR A C 1
ATOM 802 O O . THR A 1 101 ? 16.391 35.548 13.532 1.00 10.72 101 THR A O 1
ATOM 806 N N . THR A 1 102 ? 16.603 36.618 11.565 1.00 10.88 102 THR A N 1
ATOM 807 C CA . THR A 1 102 ? 15.692 35.718 10.862 1.00 11.13 102 THR A CA 1
ATOM 808 C C . THR A 1 102 ? 16.128 34.269 11.015 1.00 11.52 102 THR A C 1
ATOM 809 O O . THR A 1 102 ? 15.327 33.399 11.385 1.00 10.91 102 THR A O 1
ATOM 813 N N . PHE A 1 103 ? 17.399 34.031 10.708 1.00 11.64 103 PHE A N 1
ATOM 814 C CA . PHE A 1 103 ? 17.945 32.694 10.764 1.00 12.74 103 PHE A CA 1
ATOM 815 C C . PHE A 1 103 ? 18.002 32.150 12.194 1.00 12.47 103 PHE A C 1
ATOM 816 O O . PHE A 1 103 ? 17.517 31.044 12.458 1.00 11.85 103 PHE A O 1
ATOM 824 N N . ALA A 1 104 ? 18.574 32.925 13.112 1.00 12.25 104 ALA A N 1
ATOM 825 C CA . ALA A 1 104 ? 18.645 32.484 14.514 1.00 13.10 104 ALA A CA 1
ATOM 826 C C . ALA A 1 104 ? 17.265 32.219 15.122 1.00 12.91 104 ALA A C 1
ATOM 827 O O . ALA A 1 104 ? 17.099 31.252 15.871 1.00 13.28 104 ALA A O 1
ATOM 829 N N . GLY A 1 105 ? 16.282 33.062 14.789 1.00 12.39 105 GLY A N 1
ATOM 830 C CA . GLY A 1 105 ? 14.897 32.860 15.228 1.00 12.19 105 GLY A CA 1
ATOM 831 C C . GLY A 1 105 ? 14.319 31.547 14.734 1.00 12.05 105 GLY A C 1
ATOM 832 O O . GLY A 1 105 ? 13.711 30.798 15.500 1.00 12.24 105 GLY A O 1
ATOM 833 N N . SER A 1 106 ? 14.526 31.266 13.447 1.00 11.65 106 SER A N 1
ATOM 834 C CA . SER A 1 106 ? 14.066 30.027 12.831 1.00 11.77 106 SER A CA 1
ATOM 835 C C . SER A 1 106 ? 14.704 28.815 13.492 1.00 11.34 106 SER A C 1
ATOM 836 O O . SER A 1 106 ? 14.048 27.805 13.748 1.00 11.28 106 SER A O 1
ATOM 839 N N . LEU A 1 107 ? 15.996 28.929 13.745 1.00 11.31 107 LEU A N 1
ATOM 840 C CA . LEU A 1 107 ? 16.769 27.824 14.307 1.00 11.01 107 LEU A CA 1
ATOM 841 C C . LEU A 1 107 ? 16.337 27.558 15.747 1.00 10.84 107 LEU A C 1
ATOM 842 O O . LEU A 1 107 ? 16.161 26.402 16.149 1.00 10.57 107 LEU A O 1
ATOM 847 N N . ALA A 1 108 ? 16.164 28.625 16.521 1.00 10.64 108 ALA A N 1
ATOM 848 C CA . ALA A 1 108 ? 15.717 28.470 17.915 1.00 10.73 108 ALA A CA 1
ATOM 849 C C . ALA A 1 108 ? 14.330 27.818 17.979 1.00 10.67 108 ALA A C 1
ATOM 850 O O . ALA A 1 108 ? 14.102 26.900 18.797 1.00 10.98 108 ALA A O 1
ATOM 852 N N . ALA A 1 109 ? 13.411 28.261 17.108 1.00 10.31 109 ALA A N 1
ATOM 853 C CA . ALA A 1 109 ? 12.080 27.653 17.019 1.00 10.68 109 ALA A CA 1
ATOM 854 C C . ALA A 1 109 ? 12.176 26.172 16.663 1.00 10.87 109 ALA A C 1
ATOM 855 O O . ALA A 1 109 ? 11.561 25.321 17.313 1.00 10.64 109 ALA A O 1
ATOM 857 N N . PHE A 1 110 ? 12.988 25.862 15.649 1.00 10.61 110 PHE A N 1
ATOM 858 C CA . PHE A 1 110 ? 13.194 24.478 15.243 1.00 10.75 110 PHE A CA 1
ATOM 859 C C . PHE A 1 110 ? 13.714 23.590 16.392 1.00 10.93 110 PHE A C 1
ATOM 860 O O . PHE A 1 110 ? 13.242 22.460 16.554 1.00 10.92 110 PHE A O 1
ATOM 868 N N . TYR A 1 111 ? 14.652 24.120 17.179 1.00 11.18 111 TYR A N 1
ATOM 869 C CA . TYR A 1 111 ? 15.236 23.360 18.300 1.00 11.81 111 TYR A CA 1
ATOM 870 C C . TYR A 1 111 ? 14.177 23.008 19.348 1.00 12.44 111 TYR A C 1
ATOM 871 O O . TYR A 1 111 ? 14.349 22.050 20.119 1.00 13.08 111 TYR A O 1
ATOM 880 N N . HIS A 1 112 ? 13.086 23.778 19.374 1.00 13.03 112 HIS A N 1
ATOM 881 C CA . HIS A 1 112 ? 11.954 23.515 20.257 1.00 13.81 112 HIS A CA 1
ATOM 882 C C . HIS A 1 112 ? 10.757 22.914 19.563 1.00 13.89 112 HIS A C 1
ATOM 883 O O . HIS A 1 112 ? 9.655 22.823 20.144 1.00 13.52 112 HIS A O 1
ATOM 890 N N . GLN A 1 113 ? 10.969 22.484 18.318 1.00 13.86 113 GLN A N 1
ATOM 891 C CA . GLN A 1 113 ? 9.936 21.874 17.492 1.00 14.00 113 GLN A CA 1
ATOM 892 C C . GLN A 1 113 ? 8.696 22.772 17.382 1.00 13.29 113 GLN A C 1
ATOM 893 O O . GLN A 1 113 ? 7.561 22.295 17.425 1.00 13.62 113 GLN A O 1
ATOM 899 N N . ILE A 1 114 ? 8.949 24.069 17.230 1.00 12.73 114 ILE A N 1
ATOM 900 C CA . ILE A 1 114 ? 7.896 25.068 16.992 1.00 12.51 114 ILE A CA 1
ATOM 901 C C . ILE A 1 114 ? 7.855 25.342 15.489 1.00 12.41 114 ILE A C 1
ATOM 902 O O . ILE A 1 114 ? 8.908 25.574 14.856 1.00 12.12 114 ILE A O 1
ATOM 907 N N . ALA A 1 115 ? 6.644 25.310 14.927 1.00 12.13 115 ALA A N 1
ATOM 908 C CA . ALA A 1 115 ? 6.449 25.603 13.499 1.00 12.09 115 ALA A CA 1
ATOM 909 C C . ALA A 1 115 ? 6.938 27.007 13.124 1.00 11.90 115 ALA A C 1
ATOM 910 O O . ALA A 1 115 ? 6.906 27.928 13.942 1.00 11.91 115 ALA A O 1
ATOM 912 N N . VAL A 1 116 ? 7.410 27.155 11.885 1.00 11.26 116 VAL A N 1
ATOM 913 C CA . VAL A 1 116 ? 7.967 28.427 11.417 1.00 10.55 116 VAL A CA 1
ATOM 914 C C . VAL A 1 116 ? 7.299 28.827 10.108 1.00 10.39 116 VAL A C 1
ATOM 915 O O . VAL A 1 116 ? 7.201 28.006 9.181 1.00 10.40 116 VAL A O 1
ATOM 919 N N . GLY A 1 117 ? 6.840 30.078 10.053 1.00 10.05 117 GLY A N 1
ATOM 920 C CA . GLY A 1 117 ? 6.409 30.722 8.807 1.00 10.09 117 GLY A CA 1
ATOM 921 C C . GLY A 1 117 ? 7.412 31.794 8.413 1.00 10.16 117 GLY A C 1
ATOM 922 O O . GLY A 1 117 ? 7.861 32.573 9.256 1.00 10.75 117 GLY A O 1
ATOM 923 N N . HIS A 1 118 ? 7.774 31.822 7.129 1.00 9.98 118 HIS A N 1
ATOM 924 C CA . HIS A 1 118 ? 8.787 32.751 6.612 1.00 9.95 118 HIS A CA 1
ATOM 925 C C . HIS A 1 118 ? 8.130 33.801 5.751 1.00 10.29 118 HIS A C 1
ATOM 926 O O . HIS A 1 118 ? 7.654 33.504 4.639 1.00 9.89 118 HIS A O 1
ATOM 933 N N . VAL A 1 119 ? 8.070 35.022 6.277 1.00 10.40 119 VAL A N 1
ATOM 934 C CA . VAL A 1 119 ? 7.529 36.176 5.542 1.00 11.04 119 VAL A CA 1
ATOM 935 C C . VAL A 1 119 ? 8.650 36.704 4.640 1.00 11.69 119 VAL A C 1
ATOM 936 O O . VAL A 1 119 ? 9.798 36.800 5.080 1.00 11.53 119 VAL A O 1
ATOM 940 N N . GLU A 1 120 ? 8.321 37.029 3.386 1.00 11.77 120 GLU A N 1
ATOM 941 C CA . GLU A 1 120 ? 9.321 37.406 2.370 1.00 12.34 120 GLU A CA 1
ATOM 942 C C . GLU A 1 120 ? 10.279 36.238 2.091 1.00 12.49 120 GLU A C 1
ATOM 943 O O . GLU A 1 120 ? 11.503 36.371 2.208 1.00 13.05 120 GLU A O 1
ATOM 949 N N . ALA A 1 121 ? 9.695 35.093 1.749 1.00 11.61 121 ALA A N 1
ATOM 950 C CA . ALA A 1 121 ? 10.429 33.863 1.432 1.00 11.50 121 ALA A CA 1
ATOM 951 C C . ALA A 1 121 ? 10.839 33.791 -0.041 1.00 11.53 121 ALA A C 1
ATOM 952 O O . ALA A 1 121 ? 10.112 34.266 -0.899 1.00 11.52 121 ALA A O 1
ATOM 954 N N . GLY A 1 122 ? 11.992 33.175 -0.323 1.00 11.57 122 GLY A N 1
ATOM 955 C CA . GLY A 1 122 ? 12.339 32.770 -1.686 1.00 11.68 122 GLY A CA 1
ATOM 956 C C . GLY A 1 122 ? 13.167 33.719 -2.537 1.00 11.74 122 GLY A C 1
ATOM 957 O O . GLY A 1 122 ? 13.380 33.448 -3.718 1.00 12.15 122 GLY A O 1
ATOM 958 N N . LEU A 1 123 ? 13.639 34.827 -1.970 1.00 11.59 123 LEU A N 1
ATOM 959 C CA . LEU A 1 123 ? 14.451 35.768 -2.768 1.00 12.11 123 LEU A CA 1
ATOM 960 C C . LEU A 1 123 ? 15.847 35.156 -2.945 1.00 11.74 123 LEU A C 1
ATOM 961 O O . LEU A 1 123 ? 16.390 34.582 -2.010 1.00 12.16 123 LEU A O 1
ATOM 966 N N . ARG A 1 124 ? 16.415 35.256 -4.142 1.00 11.78 124 ARG A N 1
ATOM 967 C CA . ARG A 1 124 ? 17.718 34.625 -4.414 1.00 11.87 124 ARG A CA 1
ATOM 968 C C . ARG A 1 124 ? 18.545 35.431 -5.391 1.00 12.40 124 ARG A C 1
ATOM 969 O O . ARG A 1 124 ? 18.011 35.948 -6.384 1.00 12.71 124 ARG A O 1
ATOM 977 N N . THR A 1 125 ? 19.851 35.509 -5.130 1.00 12.61 125 THR A N 1
ATOM 978 C CA . THR A 1 125 ? 20.823 35.917 -6.169 1.00 12.92 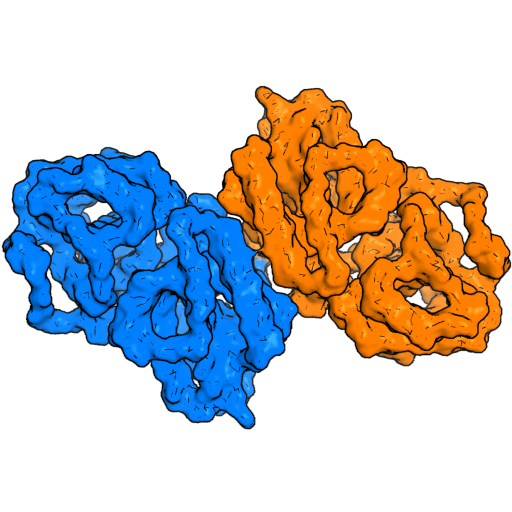125 THR A CA 1
ATOM 979 C C . THR A 1 125 ? 21.625 34.730 -6.720 1.00 14.45 125 THR A C 1
ATOM 980 O O . THR A 1 125 ? 22.247 34.837 -7.785 1.00 15.51 125 THR A O 1
ATOM 984 N N . GLY A 1 126 ? 21.654 33.628 -5.978 1.00 14.28 126 GLY A N 1
ATOM 985 C CA . GLY A 1 126 ? 22.491 32.469 -6.317 1.00 15.46 126 GLY A CA 1
ATOM 986 C C . GLY A 1 126 ? 23.958 32.647 -5.950 1.00 15.87 126 GLY A C 1
ATOM 987 O O . GLY A 1 126 ? 24.779 31.777 -6.251 1.00 17.06 126 GLY A O 1
ATOM 988 N N . ASN A 1 127 ? 24.292 33.760 -5.292 1.00 14.87 127 ASN A N 1
ATOM 989 C CA . ASN A 1 127 ? 25.682 34.093 -4.932 1.00 14.68 127 ASN A CA 1
ATOM 990 C C . ASN A 1 127 ? 25.831 34.163 -3.416 1.00 14.39 127 ASN A C 1
ATOM 991 O O . ASN A 1 127 ? 25.301 35.078 -2.784 1.00 13.25 127 ASN A O 1
ATOM 996 N N . LYS A 1 128 ? 26.538 33.193 -2.828 1.00 14.39 128 LYS A N 1
ATOM 997 C CA . LYS A 1 128 ? 26.596 33.142 -1.369 1.00 14.78 128 LYS A CA 1
ATOM 998 C C . LYS A 1 128 ? 27.388 34.269 -0.714 1.00 14.09 128 LYS A C 1
ATOM 999 O O . LYS A 1 128 ? 27.311 34.454 0.493 1.00 14.04 128 LYS A O 1
ATOM 1005 N N . TYR A 1 129 ? 28.136 35.033 -1.507 1.00 13.41 129 TYR A N 1
ATOM 1006 C CA . TYR A 1 129 ? 28.844 36.203 -0.990 1.00 13.35 129 TYR A CA 1
ATOM 1007 C C . TYR A 1 129 ? 28.268 37.568 -1.458 1.00 12.92 129 TYR A C 1
ATOM 1008 O O . TYR A 1 129 ? 28.861 38.624 -1.222 1.00 13.27 129 TYR A O 1
ATOM 1017 N N . SER A 1 130 ? 27.117 37.526 -2.118 1.00 12.78 130 SER A N 1
ATOM 1018 C CA . SER A 1 130 ? 26.466 38.737 -2.615 1.00 12.63 130 SER A CA 1
ATOM 1019 C C . SER A 1 130 ? 24.959 38.525 -2.727 1.00 12.05 130 SER A C 1
ATOM 1020 O O . SER A 1 130 ? 24.483 37.977 -3.721 1.00 12.54 130 SER A O 1
ATOM 1023 N N . PRO A 1 131 ? 24.190 38.950 -1.710 1.00 11.71 131 PRO A N 1
ATOM 1024 C CA . PRO A 1 131 ? 24.591 39.640 -0.482 1.00 11.33 131 PRO A CA 1
ATOM 1025 C C . PRO A 1 131 ? 25.101 38.661 0.590 1.00 11.07 131 PRO A C 1
ATOM 1026 O O . PRO A 1 131 ? 24.619 37.532 0.654 1.00 10.81 131 PRO A O 1
ATOM 1030 N N . PHE A 1 132 ? 26.041 39.118 1.416 1.00 10.52 132 PHE A N 1
ATOM 1031 C CA . PHE A 1 132 ? 26.653 38.302 2.475 1.00 10.65 132 PHE A CA 1
ATOM 1032 C C . PHE A 1 132 ? 26.282 38.880 3.843 1.00 10.65 132 PHE A C 1
ATOM 1033 O O . PHE A 1 132 ? 26.592 40.031 4.109 1.00 11.04 132 PHE A O 1
ATOM 1041 N N . PRO A 1 133 ? 25.665 38.076 4.742 1.00 10.44 133 PRO A N 1
ATOM 1042 C CA . PRO A 1 133 ? 25.301 36.667 4.682 1.00 10.34 133 PRO A CA 1
ATOM 1043 C C . PRO A 1 133 ? 23.829 36.463 4.314 1.00 10.55 133 PRO A C 1
ATOM 1044 O O . PRO A 1 133 ? 23.281 35.387 4.555 1.00 10.62 133 PRO A O 1
ATOM 1048 N N . GLU A 1 134 ? 23.179 37.499 3.768 1.00 10.73 134 GLU A N 1
ATOM 1049 C CA . GLU A 1 134 ? 21.725 37.432 3.557 1.00 10.79 134 GLU A CA 1
ATOM 1050 C C . GLU A 1 134 ? 21.272 36.313 2.633 1.00 10.78 134 GLU A C 1
ATOM 1051 O O . GLU A 1 134 ? 20.229 35.700 2.879 1.00 10.29 134 GLU A O 1
ATOM 1057 N N . GLU A 1 135 ? 22.020 36.050 1.551 1.00 10.50 135 GLU A N 1
ATOM 1058 C CA . GLU A 1 135 ? 21.635 34.965 0.651 1.00 11.52 135 GLU A CA 1
ATOM 1059 C C . GLU A 1 135 ? 21.536 33.635 1.422 1.00 11.62 135 GLU A C 1
ATOM 1060 O O . GLU A 1 135 ? 20.544 32.898 1.301 1.00 12.02 135 GLU A O 1
ATOM 1066 N N . LEU A 1 136 ? 22.548 33.332 2.227 1.00 11.81 136 LEU A N 1
ATOM 1067 C CA . LEU A 1 136 ? 22.491 32.097 2.992 1.00 12.99 136 LEU A CA 1
ATOM 1068 C C . LEU A 1 136 ? 21.495 32.139 4.154 1.00 12.03 136 LEU A C 1
ATOM 1069 O O . LEU A 1 136 ? 20.832 31.142 4.440 1.00 11.98 136 LEU A O 1
ATOM 1074 N N . ASN A 1 137 ? 21.335 33.300 4.794 1.00 12.18 137 ASN A N 1
ATOM 1075 C CA . ASN A 1 137 ? 20.301 33.430 5.826 1.00 11.74 137 ASN A CA 1
ATOM 1076 C C . ASN A 1 137 ? 18.922 33.032 5.313 1.00 11.87 137 ASN A C 1
ATOM 1077 O O . ASN A 1 137 ? 18.216 32.235 5.939 1.00 11.12 137 ASN A O 1
ATOM 1082 N N . ARG A 1 138 ? 18.528 33.577 4.162 1.00 12.00 138 ARG A N 1
ATOM 1083 C CA . ARG A 1 138 ? 17.222 33.218 3.614 1.00 12.90 138 ARG A CA 1
ATOM 1084 C C . ARG A 1 138 ? 17.146 31.778 3.103 1.00 13.25 138 ARG A C 1
ATOM 1085 O O . ARG A 1 138 ? 16.080 31.145 3.191 1.00 13.03 138 ARG A O 1
ATOM 1093 N N . GLN A 1 139 ? 18.264 31.245 2.596 1.00 14.22 139 GLN A N 1
ATOM 1094 C CA . GLN A 1 139 ? 18.289 29.846 2.137 1.00 15.44 139 GLN A CA 1
ATOM 1095 C C . GLN A 1 139 ? 18.150 28.868 3.310 1.00 14.47 139 GLN A C 1
ATOM 1096 O O . GLN A 1 139 ? 17.370 27.925 3.244 1.00 14.63 139 GLN A O 1
ATOM 1102 N N . MET A 1 140 ? 18.908 29.099 4.378 1.00 13.77 140 MET A N 1
ATOM 1103 C CA . MET A 1 140 ? 18.825 28.238 5.560 1.00 13.70 140 MET A CA 1
ATOM 1104 C C . MET A 1 140 ? 17.483 28.372 6.268 1.00 12.88 140 MET A C 1
ATOM 1105 O O . MET A 1 140 ? 16.922 27.372 6.718 1.00 12.44 140 MET A O 1
ATOM 1110 N N . THR A 1 141 ? 16.966 29.599 6.359 1.00 12.08 141 THR A N 1
ATOM 1111 C CA . THR A 1 141 ? 15.625 29.812 6.909 1.00 11.87 141 THR A CA 1
ATOM 1112 C C . THR A 1 141 ? 14.611 29.007 6.113 1.00 11.69 141 THR A C 1
ATOM 1113 O O . THR A 1 141 ? 13.708 28.362 6.683 1.00 12.05 141 THR A O 1
ATOM 1117 N N . GLY A 1 142 ? 14.775 29.011 4.794 1.00 11.70 142 GLY A N 1
ATOM 1118 C CA . GLY A 1 142 ? 13.908 28.235 3.909 1.00 12.34 142 GLY A CA 1
ATOM 1119 C C . GLY A 1 142 ? 13.927 26.739 4.151 1.00 12.42 142 GLY A C 1
ATOM 1120 O O . GLY A 1 142 ? 12.923 26.065 3.918 1.00 13.10 142 GLY A O 1
ATOM 1121 N N . ALA A 1 143 ? 15.069 26.210 4.603 1.00 12.06 143 ALA A N 1
ATOM 1122 C CA . ALA A 1 143 ? 15.161 24.792 4.953 1.00 12.10 143 ALA A CA 1
ATOM 1123 C C . ALA A 1 143 ? 14.324 24.468 6.191 1.00 12.34 143 ALA A C 1
ATOM 1124 O O . ALA A 1 143 ? 13.712 23.400 6.272 1.00 13.04 143 ALA A O 1
ATOM 1126 N N . ILE A 1 144 ? 14.296 25.401 7.142 1.00 12.20 144 ILE A N 1
ATOM 1127 C CA . ILE A 1 144 ? 13.536 25.228 8.393 1.00 12.33 144 ILE A CA 1
ATOM 1128 C C . ILE A 1 144 ? 12.033 25.503 8.217 1.00 12.15 144 ILE A C 1
ATOM 1129 O O . ILE A 1 144 ? 11.193 24.792 8.773 1.00 12.32 144 ILE A O 1
ATOM 1134 N N . ALA A 1 145 ? 11.698 26.532 7.445 1.00 12.34 145 ALA A N 1
ATOM 1135 C CA . ALA A 1 145 ? 10.301 26.997 7.367 1.00 12.60 145 ALA A CA 1
ATOM 1136 C C . ALA A 1 145 ? 9.298 25.927 6.926 1.00 12.86 145 ALA A C 1
ATOM 1137 O O . ALA A 1 145 ? 9.575 25.142 6.009 1.00 13.76 145 ALA A O 1
ATOM 1139 N N . ASP A 1 146 ? 8.141 25.910 7.585 1.00 12.87 146 ASP A N 1
ATOM 1140 C CA . ASP A 1 146 ? 7.026 25.033 7.232 1.00 13.19 146 ASP A CA 1
ATOM 1141 C C . ASP A 1 146 ? 6.122 25.705 6.222 1.00 12.66 146 ASP A C 1
ATOM 1142 O O . ASP A 1 146 ? 5.550 25.047 5.354 1.00 12.95 146 ASP A O 1
ATOM 1147 N N . LEU A 1 147 ? 5.970 27.017 6.372 1.00 12.28 147 LEU A N 1
ATOM 1148 C CA . LEU A 1 147 ? 5.151 27.808 5.442 1.00 11.82 147 LEU A CA 1
ATOM 1149 C C . LEU A 1 147 ? 5.993 28.933 4.870 1.00 11.53 147 LEU A C 1
ATOM 1150 O O . LEU A 1 147 ? 6.747 29.599 5.598 1.00 11.62 147 LEU A O 1
ATOM 1155 N N . HIS A 1 148 ? 5.861 29.152 3.564 1.00 11.30 148 HIS A N 1
ATOM 1156 C CA . HIS A 1 148 ? 6.661 30.147 2.862 1.00 11.48 148 HIS A CA 1
ATOM 1157 C C . HIS A 1 148 ? 5.779 31.197 2.260 1.00 11.58 148 HIS A C 1
ATOM 1158 O O . HIS A 1 148 ? 4.979 30.882 1.369 1.00 11.72 148 HIS A O 1
ATOM 1165 N N . PHE A 1 149 ? 5.897 32.441 2.733 1.00 11.43 149 PHE A N 1
ATOM 1166 C CA . PHE A 1 149 ? 5.089 33.542 2.176 1.00 11.18 149 PHE A CA 1
ATOM 1167 C C . PHE A 1 149 ? 5.930 34.322 1.185 1.00 11.59 149 PHE A C 1
ATOM 1168 O O . PHE A 1 149 ? 6.666 35.241 1.549 1.00 11.34 149 PHE A O 1
ATOM 1176 N N . ALA A 1 150 ? 5.831 33.919 -0.079 1.00 11.42 150 ALA A N 1
ATOM 1177 C CA . ALA A 1 150 ? 6.640 34.491 -1.137 1.00 11.90 150 ALA A CA 1
ATOM 1178 C C . ALA A 1 150 ? 5.983 35.779 -1.606 1.00 12.17 150 ALA A C 1
ATOM 1179 O O . ALA A 1 150 ? 4.761 35.838 -1.767 1.00 12.61 150 ALA A O 1
ATOM 1181 N N . PRO A 1 151 ? 6.784 36.833 -1.793 1.00 12.72 151 PRO A N 1
ATOM 1182 C CA . PRO A 1 151 ? 6.146 38.087 -2.221 1.00 13.04 151 PRO A CA 1
ATOM 1183 C C . PRO A 1 151 ? 5.645 38.009 -3.667 1.00 14.11 151 PRO A C 1
ATOM 1184 O O . PRO A 1 151 ? 4.608 38.590 -3.990 1.00 14.73 151 PRO A O 1
ATOM 1188 N N . THR A 1 152 ? 6.373 37.293 -4.519 1.00 14.01 152 THR A N 1
ATOM 1189 C CA . THR A 1 152 ? 6.060 37.262 -5.953 1.00 14.67 152 THR A CA 1
ATOM 1190 C C . THR A 1 152 ? 6.153 35.849 -6.524 1.00 14.68 152 THR A C 1
ATOM 1191 O O . THR A 1 152 ? 6.708 34.943 -5.894 1.00 13.80 152 THR A O 1
ATOM 1195 N N . GLY A 1 153 ? 5.616 35.682 -7.734 1.00 14.41 153 GLY A N 1
ATOM 1196 C CA . GLY A 1 153 ? 5.692 34.426 -8.472 1.00 15.04 153 GLY A CA 1
ATOM 1197 C C . GLY A 1 153 ? 7.103 33.902 -8.672 1.00 14.62 153 GLY A C 1
ATOM 1198 O O . GLY A 1 153 ? 7.343 32.692 -8.561 1.00 14.92 153 GLY A O 1
ATOM 1199 N N . GLN A 1 154 ? 8.050 34.790 -8.955 1.00 14.82 154 GLN A N 1
ATOM 1200 C CA . GLN A 1 154 ? 9.409 34.309 -9.193 1.00 15.51 154 GLN A CA 1
ATOM 1201 C C . GLN A 1 154 ? 10.063 33.822 -7.905 1.00 14.62 154 GLN A C 1
ATOM 1202 O O . GLN A 1 154 ? 10.863 32.905 -7.944 1.00 14.61 154 GLN A O 1
ATOM 1208 N N . ALA A 1 155 ? 9.703 34.419 -6.768 1.00 13.86 155 ALA A N 1
ATOM 1209 C CA . ALA A 1 155 ? 10.177 33.894 -5.484 1.00 13.47 155 ALA A CA 1
ATOM 1210 C C . ALA A 1 155 ? 9.590 32.508 -5.197 1.00 13.19 155 ALA A C 1
ATOM 1211 O O . ALA A 1 155 ? 10.292 31.621 -4.687 1.00 12.85 155 ALA A O 1
ATOM 1213 N N . LYS A 1 156 ? 8.311 32.311 -5.508 1.00 13.65 156 LYS A N 1
ATOM 1214 C CA . LYS A 1 156 ? 7.715 30.974 -5.394 1.00 14.21 156 LYS A CA 1
ATOM 1215 C C . LYS A 1 156 ? 8.457 29.980 -6.302 1.00 14.04 156 LYS A C 1
ATOM 1216 O O . LYS A 1 156 ? 8.797 28.873 -5.884 1.00 13.72 156 LYS A O 1
ATOM 1222 N N . ASP A 1 157 ? 8.736 30.397 -7.532 1.00 14.98 157 ASP A N 1
ATOM 1223 C CA . ASP A 1 157 ? 9.453 29.530 -8.470 1.00 16.37 157 ASP A CA 1
ATOM 1224 C C . ASP A 1 157 ? 10.848 29.137 -7.955 1.00 15.34 157 ASP A C 1
ATOM 1225 O O . ASP A 1 157 ? 11.278 27.978 -8.114 1.00 15.68 157 ASP A O 1
ATOM 1230 N N . ASN A 1 158 ? 11.533 30.079 -7.309 1.00 14.58 158 ASN A N 1
ATOM 1231 C CA . ASN A 1 158 ? 12.830 29.800 -6.677 1.00 14.45 158 ASN A CA 1
ATOM 1232 C C . ASN A 1 158 ? 12.721 28.682 -5.647 1.00 14.53 158 ASN A C 1
ATOM 1233 O O . ASN A 1 158 ? 13.568 27.782 -5.604 1.00 14.41 158 ASN A O 1
ATOM 1238 N N . LEU A 1 159 ? 11.681 28.745 -4.816 1.00 13.99 159 LEU A N 1
ATOM 1239 C CA . LEU A 1 159 ? 11.450 27.700 -3.805 1.00 13.90 159 LEU A CA 1
ATOM 1240 C C . LEU A 1 159 ? 11.081 26.351 -4.429 1.00 14.13 159 LEU A C 1
ATOM 1241 O O . LEU A 1 159 ? 11.572 25.309 -4.004 1.00 14.34 159 LEU A O 1
ATOM 1246 N N . LEU A 1 160 ? 10.237 26.372 -5.452 1.00 14.59 160 LEU A N 1
ATOM 1247 C CA . LEU A 1 160 ? 9.876 25.143 -6.157 1.00 15.51 160 LEU A CA 1
ATOM 1248 C C . LEU A 1 160 ? 11.115 24.447 -6.732 1.00 16.24 160 LEU A C 1
ATOM 1249 O O . LEU A 1 160 ? 11.233 23.221 -6.665 1.00 15.75 160 LEU A O 1
ATOM 1254 N N . LYS A 1 161 ? 12.035 25.240 -7.273 1.00 16.90 161 LYS A N 1
ATOM 1255 C CA . LYS A 1 161 ? 13.274 24.720 -7.860 1.00 18.83 161 LYS A CA 1
ATOM 1256 C C . LYS A 1 161 ? 14.162 24.074 -6.803 1.00 18.47 161 LYS A C 1
ATOM 1257 O O . LYS A 1 161 ? 15.006 23.231 -7.125 1.00 18.89 161 LYS A O 1
ATOM 1263 N N . GLU A 1 162 ? 13.960 24.462 -5.545 1.00 17.38 162 GLU A N 1
ATOM 1264 C CA . GLU A 1 162 ? 14.707 23.891 -4.415 1.00 17.70 162 GLU A CA 1
ATOM 1265 C C . GLU A 1 162 ? 14.002 22.701 -3.755 1.00 17.31 162 GLU A C 1
ATOM 1266 O O . GLU A 1 162 ? 14.418 22.235 -2.695 1.00 17.45 162 GLU A O 1
ATOM 1272 N N . ASN A 1 163 ? 12.950 22.208 -4.399 1.00 17.72 163 ASN A N 1
ATOM 1273 C CA . ASN A 1 163 ? 12.207 21.031 -3.949 1.00 18.04 163 ASN A CA 1
ATOM 1274 C C . ASN A 1 163 ? 11.256 21.286 -2.779 1.00 18.35 163 ASN A C 1
ATOM 1275 O O . ASN A 1 163 ? 10.860 20.356 -2.077 1.00 18.39 163 ASN A O 1
ATOM 1280 N N . LYS A 1 164 ? 10.882 22.544 -2.573 1.00 17.63 164 LYS A N 1
ATOM 1281 C CA . LYS A 1 164 ? 9.804 22.856 -1.627 1.00 18.20 164 LYS A CA 1
ATOM 1282 C C . LYS A 1 164 ? 8.450 22.479 -2.215 1.00 18.14 164 LYS A C 1
ATOM 1283 O O . LYS A 1 164 ? 8.222 22.648 -3.406 1.00 17.96 164 LYS A O 1
ATOM 1289 N N . LYS A 1 165 ? 7.552 21.962 -1.382 1.00 19.20 165 LYS A N 1
ATOM 1290 C CA . LYS A 1 165 ? 6.237 21.557 -1.875 1.00 20.28 165 LYS A CA 1
ATOM 1291 C C . LYS A 1 165 ? 5.376 22.772 -2.206 1.00 19.09 165 LYS A C 1
ATOM 1292 O O . LYS A 1 165 ? 5.327 23.737 -1.440 1.00 16.86 165 LYS A O 1
ATOM 1298 N N . ALA A 1 166 ? 4.696 22.705 -3.349 1.00 18.28 166 ALA A N 1
ATOM 1299 C CA . ALA A 1 166 ? 3.853 23.792 -3.834 1.00 18.41 166 ALA A CA 1
ATOM 1300 C C . ALA A 1 166 ? 2.783 24.232 -2.821 1.00 18.82 166 ALA A C 1
ATOM 1301 O O . ALA A 1 166 ? 2.507 25.426 -2.698 1.00 18.80 166 ALA A O 1
ATOM 1303 N N . ASP A 1 167 ? 2.199 23.275 -2.096 1.00 18.40 167 ASP A N 1
ATOM 1304 C CA . ASP A 1 167 ? 1.126 23.580 -1.145 1.00 19.49 167 ASP A CA 1
ATOM 1305 C C . ASP A 1 167 ? 1.614 24.211 0.163 1.00 17.55 167 ASP A C 1
ATOM 1306 O O . ASP A 1 167 ? 0.817 24.518 1.051 1.00 17.54 167 ASP A O 1
ATOM 1311 N N . SER A 1 168 ? 2.921 24.404 0.268 1.00 15.40 168 SER A N 1
ATOM 1312 C CA . SER A 1 168 ? 3.506 25.096 1.419 1.00 14.33 168 SER A CA 1
ATOM 1313 C C . SER A 1 168 ? 3.942 26.533 1.084 1.00 13.56 168 SER A C 1
ATOM 1314 O O . SER A 1 168 ? 4.451 27.240 1.958 1.00 13.52 168 SER A O 1
ATOM 1317 N N . ILE A 1 169 ? 3.752 26.950 -0.174 1.00 12.81 169 ILE A N 1
ATOM 1318 C CA . ILE A 1 169 ? 4.183 28.286 -0.617 1.00 12.95 169 ILE A CA 1
ATOM 1319 C C . ILE A 1 169 ? 2.958 29.089 -1.042 1.00 13.23 169 ILE A C 1
ATOM 1320 O O . ILE A 1 169 ? 2.091 28.580 -1.769 1.00 13.70 169 ILE A O 1
ATOM 1325 N N . PHE A 1 170 ? 2.904 30.345 -0.603 1.00 12.81 170 PHE A N 1
ATOM 1326 C CA . PHE A 1 170 ? 1.788 31.240 -0.906 1.00 13.77 170 PHE A CA 1
ATOM 1327 C C . PHE A 1 170 ? 2.343 32.549 -1.423 1.00 13.68 170 PHE A C 1
ATOM 1328 O O . PHE A 1 170 ? 3.272 33.093 -0.843 1.00 14.48 170 PHE A O 1
ATOM 1336 N N . VAL A 1 171 ? 1.774 33.057 -2.509 1.00 13.01 171 VAL A N 1
ATOM 1337 C CA . VAL A 1 171 ? 2.267 34.312 -3.089 1.00 12.57 171 VAL A CA 1
ATOM 1338 C C . VAL A 1 171 ? 1.384 35.444 -2.583 1.00 12.30 171 VAL A C 1
ATOM 1339 O O . VAL A 1 171 ? 0.217 35.539 -2.971 1.00 12.78 171 VAL A O 1
ATOM 1343 N N . THR A 1 172 ? 1.954 36.294 -1.727 1.00 12.23 172 THR A N 1
ATOM 1344 C CA . THR A 1 172 ? 1.164 37.260 -0.936 1.00 12.60 172 THR A CA 1
ATOM 1345 C C . THR A 1 172 ? 1.322 38.724 -1.352 1.00 12.23 172 THR A C 1
ATOM 1346 O O . THR A 1 172 ? 0.536 39.577 -0.938 1.00 12.03 172 THR A O 1
ATOM 1350 N N . GLY A 1 173 ? 2.354 39.013 -2.137 1.00 12.11 173 GLY A N 1
ATOM 1351 C CA . GLY A 1 173 ? 2.868 40.385 -2.280 1.00 12.15 173 GLY A CA 1
ATOM 1352 C C . GLY A 1 173 ? 3.778 40.710 -1.106 1.00 12.23 173 GLY A C 1
ATOM 1353 O O . GLY A 1 173 ? 3.840 39.960 -0.123 1.00 12.46 173 GLY A O 1
ATOM 1354 N N . ASN A 1 174 ? 4.507 41.818 -1.209 1.00 12.14 174 ASN A N 1
ATOM 1355 C CA . ASN A 1 174 ? 5.413 42.196 -0.134 1.00 12.51 174 ASN A CA 1
ATOM 1356 C C . ASN A 1 174 ? 4.760 43.147 0.855 1.00 12.41 174 ASN A C 1
ATOM 1357 O O . ASN A 1 174 ? 4.167 44.158 0.459 1.00 12.05 174 ASN A O 1
ATOM 1362 N N . THR A 1 175 ? 4.873 42.848 2.148 1.00 12.35 175 THR A N 1
ATOM 1363 C CA . THR A 1 175 ? 4.290 43.734 3.157 1.00 12.81 175 THR A CA 1
ATOM 1364 C C . THR A 1 175 ? 4.854 45.159 3.180 1.00 13.59 175 THR A C 1
ATOM 1365 O O . THR A 1 175 ? 4.237 46.048 3.773 1.00 13.92 175 THR A O 1
ATOM 1369 N N . ALA A 1 176 ? 5.992 45.380 2.520 1.00 14.15 176 ALA A N 1
ATOM 1370 C CA . ALA A 1 176 ? 6.549 46.728 2.383 1.00 14.68 176 ALA A CA 1
ATOM 1371 C C . ALA A 1 176 ? 5.501 47.669 1.780 1.00 15.42 176 ALA A C 1
ATOM 1372 O O . ALA A 1 176 ? 5.397 48.830 2.174 1.00 15.50 176 ALA A O 1
ATOM 1374 N N . ILE A 1 177 ? 4.734 47.159 0.818 1.00 15.03 177 ILE A N 1
ATOM 1375 C CA . ILE A 1 177 ? 3.769 48.010 0.113 1.00 15.30 177 ILE A CA 1
ATOM 1376 C C . ILE A 1 177 ? 2.592 48.381 1.026 1.00 15.69 177 ILE A C 1
ATOM 1377 O O . ILE A 1 177 ? 2.032 49.482 0.909 1.00 16.04 177 ILE A O 1
ATOM 1382 N N . ASP A 1 178 ? 2.236 47.482 1.948 1.00 15.86 178 ASP A N 1
ATOM 1383 C CA . ASP A 1 178 ? 1.229 47.781 2.982 1.00 16.49 178 ASP A CA 1
ATOM 1384 C C . ASP A 1 178 ? 1.569 49.070 3.741 1.00 18.16 178 ASP A C 1
ATOM 1385 O O . ASP A 1 178 ? 0.695 49.923 3.958 1.00 18.76 178 ASP A O 1
ATOM 1390 N N . ALA A 1 179 ? 2.837 49.190 4.144 1.00 17.91 179 ALA A N 1
ATOM 1391 C CA . ALA A 1 179 ? 3.359 50.373 4.830 1.00 19.06 179 ALA A CA 1
ATOM 1392 C C . ALA A 1 179 ? 3.468 51.590 3.899 1.00 19.11 179 ALA A C 1
ATOM 1393 O O . ALA A 1 179 ? 3.027 52.689 4.250 1.00 20.78 179 ALA A O 1
ATOM 1395 N N . LEU A 1 180 ? 4.040 51.385 2.715 1.00 18.28 180 LEU A N 1
ATOM 1396 C CA . LEU A 1 180 ? 4.287 52.472 1.758 1.00 18.75 180 LEU A CA 1
ATOM 1397 C C . LEU A 1 180 ? 3.002 53.193 1.339 1.00 20.04 180 LEU A C 1
ATOM 1398 O O . LEU A 1 180 ? 3.014 54.400 1.112 1.00 20.57 180 LEU A O 1
ATOM 1403 N N . ASN A 1 181 ? 1.902 52.447 1.265 1.00 20.61 181 ASN A N 1
ATOM 1404 C CA . ASN A 1 181 ? 0.628 52.980 0.786 1.00 23.77 181 ASN A CA 1
ATOM 1405 C C . ASN A 1 181 ? -0.023 54.003 1.712 1.00 25.95 181 ASN A C 1
ATOM 1406 O O . ASN A 1 181 ? -0.975 54.691 1.320 1.00 28.22 181 ASN A O 1
ATOM 1411 N N . THR A 1 182 ? 0.509 54.123 2.921 1.00 27.22 182 THR A N 1
ATOM 1412 C CA . THR A 1 182 ? -0.059 55.025 3.926 1.00 28.49 182 THR A CA 1
ATOM 1413 C C . THR A 1 182 ? 0.792 56.264 4.245 1.00 28.90 182 THR A C 1
ATOM 1414 O O . THR A 1 182 ? 0.329 57.169 4.951 1.00 28.82 182 THR A O 1
ATOM 1418 N N . THR A 1 183 ? 2.026 56.312 3.744 1.00 26.81 183 THR A N 1
ATOM 1419 C CA . THR A 1 183 ? 2.995 57.304 4.237 1.00 26.35 183 THR A CA 1
ATOM 1420 C C . THR A 1 183 ? 3.121 58.581 3.406 1.00 26.12 183 THR A C 1
ATOM 1421 O O . THR A 1 183 ? 3.340 59.643 3.969 1.00 26.34 183 THR A O 1
ATOM 1425 N N . VAL A 1 184 ? 3.014 58.487 2.084 1.00 28.35 184 VAL A N 1
ATOM 1426 C CA . VAL A 1 184 ? 3.255 59.655 1.234 1.00 31.18 184 VAL A CA 1
ATOM 1427 C C . VAL A 1 184 ? 2.078 60.633 1.263 1.00 34.24 184 VAL A C 1
ATOM 1428 O O . VAL A 1 184 ? 0.972 60.300 0.827 1.00 34.24 184 VAL A O 1
ATOM 1432 N N . ARG A 1 185 ? 2.325 61.831 1.789 1.00 38.00 185 ARG A N 1
ATOM 1433 C CA . ARG A 1 185 ? 1.280 62.856 1.892 1.00 41.24 185 ARG A CA 1
ATOM 1434 C C . ARG A 1 185 ? 1.528 64.055 0.980 1.00 43.68 185 ARG A C 1
ATOM 1435 O O . ARG A 1 185 ? 2.669 64.333 0.607 1.00 43.95 185 ARG A O 1
ATOM 1443 N N . ASP A 1 186 ? 0.447 64.763 0.652 1.00 45.45 186 ASP A N 1
ATOM 1444 C CA . ASP A 1 186 ? 0.433 65.811 -0.381 1.00 47.64 186 ASP A CA 1
ATOM 1445 C C . ASP A 1 186 ? 1.409 66.971 -0.176 1.00 45.31 186 ASP A C 1
ATOM 1446 O O . ASP A 1 186 ? 2.215 67.274 -1.060 1.00 47.68 186 ASP A O 1
ATOM 1451 N N . GLY A 1 187 ? 1.330 67.625 0.977 1.00 41.76 187 GLY A N 1
ATOM 1452 C CA . GLY A 1 187 ? 2.131 68.818 1.226 1.00 38.00 187 GLY A CA 1
ATOM 1453 C C . GLY A 1 187 ? 3.254 68.572 2.207 1.00 35.64 187 GLY A C 1
ATOM 1454 O O . GLY A 1 187 ? 3.438 69.342 3.154 1.00 35.58 187 GLY A O 1
ATOM 1455 N N . TYR A 1 188 ? 4.012 67.500 1.983 1.00 31.73 188 TYR A N 1
ATOM 1456 C CA . TYR A 1 188 ? 5.108 67.155 2.881 1.00 28.86 188 TYR A CA 1
ATOM 1457 C C . TYR A 1 188 ? 6.192 68.231 2.900 1.00 27.90 188 TYR A C 1
ATOM 1458 O O . TYR A 1 188 ? 6.530 68.793 1.862 1.00 28.78 188 TYR A O 1
ATOM 1467 N N . SER A 1 189 ? 6.732 68.505 4.084 1.00 27.92 189 SER A N 1
ATOM 1468 C CA . SER A 1 189 ? 7.865 69.416 4.215 1.00 28.51 189 SER A CA 1
ATOM 1469 C C . SER A 1 189 ? 8.826 68.983 5.326 1.00 27.72 189 SER A C 1
ATOM 1470 O O . SER A 1 189 ? 8.423 68.356 6.309 1.00 27.98 189 SER A O 1
ATOM 1473 N N . HIS A 1 190 ? 10.096 69.345 5.166 1.00 25.44 190 HIS A N 1
ATOM 1474 C CA . HIS A 1 190 ? 11.138 69.002 6.126 1.00 24.48 190 HIS A CA 1
ATOM 1475 C C . HIS A 1 190 ? 12.238 70.035 6.032 1.00 23.38 190 HIS A C 1
ATOM 1476 O O . HIS A 1 190 ? 12.519 70.518 4.936 1.00 23.91 190 HIS A O 1
ATOM 1483 N N . PRO A 1 191 ? 12.864 70.402 7.174 1.00 23.76 191 PRO A N 1
ATOM 1484 C CA . PRO A 1 191 ? 13.959 71.390 7.154 1.00 23.88 191 PRO A CA 1
ATOM 1485 C C . PRO A 1 191 ? 15.075 71.085 6.146 1.00 23.72 191 PRO A C 1
ATOM 1486 O O . PRO A 1 191 ? 15.631 72.010 5.562 1.00 23.11 191 PRO A O 1
ATOM 1490 N N . VAL A 1 192 ? 15.400 69.807 5.947 1.00 23.20 192 VAL A N 1
ATOM 1491 C CA . VAL A 1 192 ? 16.443 69.428 4.988 1.00 22.86 192 VAL A CA 1
ATOM 1492 C C . VAL A 1 192 ? 15.984 69.697 3.553 1.00 23.73 192 VAL A C 1
ATOM 1493 O O . VAL A 1 192 ? 16.763 70.170 2.729 1.00 24.06 192 VAL A O 1
ATOM 1497 N N . LEU A 1 193 ? 14.715 69.406 3.258 1.00 23.97 193 LEU A N 1
ATOM 1498 C CA . LEU A 1 193 ? 14.160 69.699 1.939 1.00 25.09 193 LEU A CA 1
ATOM 1499 C C . LEU A 1 193 ? 14.118 71.194 1.649 1.00 25.38 193 LEU A C 1
ATOM 1500 O O . LEU A 1 193 ? 14.272 71.605 0.497 1.00 26.01 193 LEU A O 1
ATOM 1505 N N . ASP A 1 194 ? 13.900 71.993 2.696 1.00 26.24 194 ASP A N 1
ATOM 1506 C CA . ASP A 1 194 ? 13.992 73.453 2.604 1.00 27.96 194 ASP A CA 1
ATOM 1507 C C . ASP A 1 194 ? 15.371 73.895 2.107 1.00 28.91 194 ASP A C 1
ATOM 1508 O O . ASP A 1 194 ? 15.467 74.785 1.267 1.00 28.50 194 ASP A O 1
ATOM 1513 N N . GLN A 1 195 ? 16.427 73.265 2.626 1.00 29.19 195 GLN A N 1
ATOM 1514 C CA . GLN A 1 195 ? 17.806 73.559 2.207 1.00 29.94 195 GLN A CA 1
ATOM 1515 C C . GLN A 1 195 ? 18.030 73.199 0.744 1.00 28.33 195 GLN A C 1
ATOM 1516 O O . GLN A 1 195 ? 18.714 73.920 0.020 1.00 27.22 195 GLN A O 1
ATOM 1522 N N . VAL A 1 196 ? 17.454 72.080 0.311 1.00 25.77 196 VAL A N 1
ATOM 1523 C CA . VAL A 1 196 ? 17.579 71.633 -1.079 1.00 25.52 196 VAL A CA 1
ATOM 1524 C C . VAL A 1 196 ? 16.880 72.617 -2.030 1.00 26.17 196 VAL A C 1
ATOM 1525 O O . VAL A 1 196 ? 17.396 72.925 -3.107 1.00 25.29 196 VAL A O 1
ATOM 1529 N N . GLY A 1 197 ? 15.721 73.119 -1.610 1.00 27.24 197 GLY A N 1
ATOM 1530 C CA . GLY A 1 197 ? 14.976 74.107 -2.389 1.00 27.99 197 GLY A CA 1
ATOM 1531 C C . GLY A 1 197 ? 14.601 73.626 -3.775 1.00 29.48 197 GLY A C 1
ATOM 1532 O O . GLY A 1 197 ? 13.968 72.577 -3.926 1.00 29.46 197 GLY A O 1
ATOM 1533 N N . GLU A 1 198 ? 15.010 74.393 -4.785 1.00 29.96 198 GLU A N 1
ATOM 1534 C CA . GLU A 1 198 ? 14.705 74.106 -6.189 1.00 31.34 198 GLU A CA 1
ATOM 1535 C C . GLU A 1 198 ? 15.598 73.035 -6.821 1.00 29.18 198 GLU A C 1
ATOM 1536 O O . GLU A 1 198 ? 15.289 72.522 -7.897 1.00 28.80 198 GLU A O 1
ATOM 1542 N N . ASP A 1 199 ? 16.707 72.713 -6.161 1.00 28.15 199 ASP A N 1
ATOM 1543 C CA . ASP A 1 199 ? 17.711 71.794 -6.717 1.00 27.05 199 ASP A CA 1
ATOM 1544 C C . ASP A 1 199 ? 17.190 70.369 -6.873 1.00 26.19 199 ASP A C 1
ATOM 1545 O O . ASP A 1 199 ? 16.254 69.972 -6.177 1.00 26.81 199 ASP A O 1
ATOM 1550 N N . LYS A 1 200 ? 17.803 69.606 -7.778 1.00 24.69 200 LYS A N 1
ATOM 1551 C CA . LYS A 1 200 ? 17.499 68.178 -7.923 1.00 23.81 200 LYS A CA 1
ATOM 1552 C C . LYS A 1 200 ? 18.102 67.440 -6.736 1.00 22.99 200 LYS A C 1
ATOM 1553 O O . LYS A 1 200 ? 19.272 67.642 -6.413 1.00 22.40 200 LYS A O 1
ATOM 1559 N N . MET A 1 201 ? 17.299 66.606 -6.081 1.00 20.56 201 MET A N 1
ATOM 1560 C CA . MET A 1 201 ? 17.765 65.856 -4.927 1.00 20.56 201 MET A CA 1
ATOM 1561 C C . MET A 1 201 ? 18.034 64.403 -5.308 1.00 18.47 201 MET A C 1
ATOM 1562 O O . MET A 1 201 ? 17.204 63.745 -5.933 1.00 17.64 201 MET A O 1
ATOM 1567 N N . ILE A 1 202 ? 19.215 63.920 -4.936 1.00 16.35 202 ILE A N 1
ATOM 1568 C CA . ILE A 1 202 ? 19.547 62.506 -5.035 1.00 15.48 202 ILE A CA 1
ATOM 1569 C C . ILE A 1 202 ? 19.508 61.953 -3.611 1.00 14.68 202 ILE A C 1
ATOM 1570 O O . ILE A 1 202 ? 20.149 62.508 -2.706 1.00 13.97 202 ILE A O 1
ATOM 1575 N N . LEU A 1 203 ? 18.729 60.891 -3.412 1.00 13.68 203 LEU A N 1
ATOM 1576 C CA . LEU A 1 203 ? 18.598 60.261 -2.103 1.00 13.28 203 LEU A CA 1
ATOM 1577 C C . LEU A 1 203 ? 19.511 59.042 -2.068 1.00 12.82 203 LEU A C 1
ATOM 1578 O O . LEU A 1 203 ? 19.408 58.175 -2.929 1.00 12.82 203 LEU A O 1
ATOM 1583 N N . LEU A 1 204 ? 20.399 59.005 -1.074 1.00 12.45 204 LEU A N 1
ATOM 1584 C CA . LEU A 1 204 ? 21.436 57.974 -0.986 1.00 12.14 204 LEU A CA 1
ATOM 1585 C C . LEU A 1 204 ? 21.318 57.163 0.300 1.00 11.79 204 LEU A C 1
ATOM 1586 O O . LEU A 1 204 ? 21.161 57.729 1.368 1.00 11.47 204 LEU A O 1
ATOM 1591 N N . THR A 1 205 ? 21.383 55.833 0.200 1.00 12.32 205 THR A N 1
ATOM 1592 C CA . THR A 1 205 ? 21.681 55.015 1.396 1.00 12.59 205 THR A CA 1
ATOM 1593 C C . THR A 1 205 ? 22.646 53.924 0.971 1.00 12.18 205 THR A C 1
ATOM 1594 O O . THR A 1 205 ? 22.577 53.437 -0.160 1.00 12.00 205 THR A O 1
ATOM 1598 N N . ALA A 1 206 ? 23.562 53.567 1.862 1.00 12.99 206 ALA A N 1
ATOM 1599 C CA . ALA A 1 206 ? 24.550 52.520 1.556 1.00 12.32 206 ALA A CA 1
ATOM 1600 C C . ALA A 1 206 ? 24.977 51.818 2.841 1.00 12.30 206 ALA A C 1
ATOM 1601 O O . ALA A 1 206 ? 25.433 52.473 3.787 1.00 12.24 206 ALA A O 1
ATOM 1603 N N . HIS A 1 207 ? 24.805 50.496 2.886 1.00 12.01 207 HIS A N 1
ATOM 1604 C CA . HIS A 1 207 ? 25.214 49.717 4.085 1.00 12.41 207 HIS A CA 1
ATOM 1605 C C . HIS A 1 207 ? 25.498 48.242 3.917 1.00 12.33 207 HIS A C 1
ATOM 1606 O O . HIS A 1 207 ? 25.732 47.563 4.931 1.00 12.78 207 HIS A O 1
ATOM 1613 N N . ARG A 1 208 ? 25.466 47.702 2.697 1.00 11.93 208 ARG A N 1
ATOM 1614 C CA . ARG A 1 208 ? 25.646 46.234 2.505 1.00 11.92 208 ARG A CA 1
ATOM 1615 C C . ARG A 1 208 ? 26.992 45.787 3.052 1.00 12.28 208 ARG A C 1
ATOM 1616 O O . ARG A 1 208 ? 28.002 46.458 2.849 1.00 12.26 208 ARG A O 1
ATOM 1624 N N . ARG A 1 209 ? 27.000 44.660 3.757 1.00 12.16 209 ARG A N 1
ATOM 1625 C CA . ARG A 1 209 ? 28.239 44.161 4.388 1.00 13.06 209 ARG A CA 1
ATOM 1626 C C . ARG A 1 209 ? 29.369 43.936 3.376 1.00 13.13 209 ARG A C 1
ATOM 1627 O O . ARG A 1 209 ? 30.525 44.300 3.635 1.00 13.41 209 ARG A O 1
ATOM 1635 N N . GLU A 1 210 ? 29.040 43.320 2.244 1.00 12.86 210 GLU A N 1
ATOM 1636 C CA . GLU A 1 210 ? 30.031 43.043 1.191 1.00 13.24 210 GLU A CA 1
ATOM 1637 C C . GLU A 1 210 ? 30.526 44.320 0.499 1.00 13.31 210 GLU A C 1
ATOM 1638 O O . GLU A 1 210 ? 31.520 44.288 -0.239 1.00 13.39 210 GLU A O 1
ATOM 1644 N N . ASN A 1 211 ? 29.809 45.431 0.703 1.00 12.95 211 ASN A N 1
ATOM 1645 C CA . ASN A 1 211 ? 30.221 46.721 0.146 1.00 13.32 211 ASN A CA 1
ATOM 1646 C C . ASN A 1 211 ? 31.100 47.543 1.087 1.00 13.51 211 ASN A C 1
ATOM 1647 O O . ASN A 1 211 ? 31.654 48.561 0.677 1.00 13.70 211 ASN A O 1
ATOM 1652 N N . LEU A 1 212 ? 31.223 47.129 2.350 1.00 14.06 212 LEU A N 1
ATOM 1653 C CA . LEU A 1 212 ? 32.036 47.904 3.300 1.00 14.92 212 LEU A CA 1
ATOM 1654 C C . LEU A 1 212 ? 33.504 47.983 2.843 1.00 15.55 212 LEU A C 1
ATOM 1655 O O . LEU A 1 212 ? 34.058 47.004 2.334 1.00 16.41 212 LEU A O 1
ATOM 1660 N N . GLY A 1 213 ? 34.117 49.153 3.027 1.00 16.86 213 GLY A N 1
ATOM 1661 C CA . GLY A 1 213 ? 35.500 49.394 2.628 1.00 18.50 213 GLY A CA 1
ATOM 1662 C C . GLY A 1 213 ? 35.621 49.916 1.209 1.00 19.12 213 GLY A C 1
ATOM 1663 O O . GLY A 1 213 ? 34.969 50.897 0.853 1.00 19.31 213 GLY A O 1
ATOM 1664 N N . GLU A 1 214 ? 36.440 49.248 0.398 1.00 20.73 214 GLU A N 1
ATOM 1665 C CA . GLU A 1 214 ? 36.724 49.696 -0.977 1.00 21.20 214 GLU A CA 1
ATOM 1666 C C . GLU A 1 214 ? 35.485 49.951 -1.863 1.00 19.63 214 GLU A C 1
ATOM 1667 O O . GLU A 1 214 ? 35.397 51.007 -2.500 1.00 18.30 214 GLU A O 1
ATOM 1673 N N . PRO A 1 215 ? 34.524 48.996 -1.912 1.00 17.34 215 PRO A N 1
ATOM 1674 C CA . PRO A 1 215 ? 33.387 49.257 -2.779 1.00 16.72 215 PRO A CA 1
ATOM 1675 C C . PRO A 1 215 ? 32.648 50.537 -2.405 1.00 16.09 215 PRO A C 1
ATOM 1676 O O . PRO A 1 215 ? 32.302 51.333 -3.288 1.00 16.04 215 PRO A O 1
ATOM 1680 N N . MET A 1 216 ? 32.416 50.739 -1.113 1.00 15.71 216 MET A N 1
ATOM 1681 C CA . MET A 1 216 ? 31.680 51.910 -0.672 1.00 16.11 216 MET A CA 1
ATOM 1682 C C . MET A 1 216 ? 32.469 53.201 -0.955 1.00 16.41 216 MET A C 1
ATOM 1683 O O . MET A 1 216 ? 31.893 54.238 -1.329 1.00 15.88 216 MET A O 1
ATOM 1688 N N . GLU A 1 217 ? 33.786 53.143 -0.774 1.00 17.38 217 GLU A N 1
ATOM 1689 C CA . GLU A 1 217 ? 34.620 54.300 -1.095 1.00 18.92 217 GLU A CA 1
ATOM 1690 C C . GLU A 1 217 ? 34.549 54.644 -2.584 1.00 18.29 217 GLU A C 1
ATOM 1691 O O . GLU A 1 217 ? 34.479 55.828 -2.932 1.00 17.79 217 GLU A O 1
ATOM 1697 N N . ASN A 1 218 ? 34.516 53.623 -3.444 1.00 17.49 218 ASN A N 1
ATOM 1698 C CA . ASN A 1 218 ? 34.313 53.824 -4.885 1.00 17.74 218 ASN A CA 1
ATOM 1699 C C . ASN A 1 218 ? 32.984 54.511 -5.194 1.00 16.96 218 ASN A C 1
ATOM 1700 O O . ASN A 1 218 ? 32.936 55.403 -6.043 1.00 16.49 218 ASN A O 1
ATOM 1705 N N . MET A 1 219 ? 31.909 54.061 -4.537 1.00 15.71 219 MET A N 1
ATOM 1706 C CA . MET A 1 219 ? 30.590 54.702 -4.669 1.00 16.19 219 MET A CA 1
ATOM 1707 C C . MET A 1 219 ? 30.694 56.163 -4.289 1.00 15.49 219 MET A C 1
ATOM 1708 O O . MET A 1 219 ? 30.223 57.036 -5.013 1.00 15.26 219 MET A O 1
ATOM 1713 N N . PHE A 1 220 ? 31.304 56.422 -3.130 1.00 14.30 220 PHE A N 1
ATOM 1714 C CA . PHE A 1 220 ? 31.311 57.765 -2.577 1.00 14.36 220 PHE A CA 1
ATOM 1715 C C . PHE A 1 220 ? 32.186 58.718 -3.394 1.00 14.67 220 PHE A C 1
ATOM 1716 O O . PHE A 1 220 ? 31.856 59.900 -3.525 1.00 14.44 220 PHE A O 1
ATOM 1724 N N . LYS A 1 221 ? 33.292 58.206 -3.942 1.00 14.69 221 LYS A N 1
ATOM 1725 C CA . LYS A 1 221 ? 34.120 59.002 -4.859 1.00 15.57 221 LYS A CA 1
ATOM 1726 C C . LYS A 1 221 ? 33.327 59.450 -6.088 1.00 14.51 221 LYS A C 1
ATOM 1727 O O . LYS A 1 221 ? 33.443 60.608 -6.524 1.00 14.53 221 LYS A O 1
ATOM 1733 N N . ALA A 1 222 ? 32.530 58.532 -6.648 1.00 13.80 222 ALA A N 1
ATOM 1734 C CA . ALA A 1 222 ? 31.716 58.838 -7.832 1.00 13.93 222 ALA A CA 1
ATOM 1735 C C . ALA A 1 222 ? 30.671 59.887 -7.496 1.00 14.17 222 ALA A C 1
ATOM 1736 O O . ALA A 1 222 ? 30.452 60.846 -8.254 1.00 14.21 222 ALA A O 1
ATOM 1738 N N . ILE A 1 223 ? 30.017 59.705 -6.352 1.00 13.96 223 ILE A N 1
ATOM 1739 C CA . ILE A 1 223 ? 28.956 60.615 -5.915 1.00 14.23 223 ILE A CA 1
ATOM 1740 C C . ILE A 1 223 ? 29.498 62.018 -5.609 1.00 14.13 223 ILE A C 1
ATOM 1741 O O . ILE A 1 223 ? 28.891 63.031 -6.011 1.00 14.13 223 ILE A O 1
ATOM 1746 N N . ARG A 1 224 ? 30.653 62.081 -4.948 1.00 14.06 224 ARG A N 1
ATOM 1747 C CA . ARG A 1 224 ? 31.304 63.360 -4.706 1.00 14.11 224 ARG A CA 1
ATOM 1748 C C . ARG A 1 224 ? 31.625 64.094 -6.020 1.00 14.41 224 ARG A C 1
ATOM 1749 O O . ARG A 1 224 ? 31.456 65.321 -6.107 1.00 14.74 224 ARG A O 1
ATOM 1757 N N . ARG A 1 225 ? 32.070 63.347 -7.035 1.00 13.98 225 ARG A N 1
ATOM 1758 C CA . ARG A 1 225 ? 32.340 63.927 -8.356 1.00 14.33 225 ARG A CA 1
ATOM 1759 C C . ARG A 1 225 ? 31.076 64.509 -8.999 1.00 14.49 225 ARG A C 1
ATOM 1760 O O . ARG A 1 225 ? 31.100 65.610 -9.554 1.00 14.85 225 ARG A O 1
ATOM 1768 N N . ILE A 1 226 ? 29.968 63.774 -8.910 1.00 14.01 226 ILE A N 1
ATOM 1769 C CA . ILE A 1 226 ? 28.689 64.251 -9.447 1.00 14.45 226 ILE A CA 1
ATOM 1770 C C . ILE A 1 226 ? 28.246 65.556 -8.769 1.00 14.58 226 ILE A C 1
ATOM 1771 O O . ILE A 1 226 ? 27.859 66.496 -9.452 1.00 14.38 226 ILE A O 1
ATOM 1776 N N . VAL A 1 227 ? 28.334 65.617 -7.439 1.00 14.73 227 VAL A N 1
ATOM 1777 C CA . VAL A 1 227 ? 27.945 66.817 -6.686 1.00 16.01 227 VAL A CA 1
ATOM 1778 C C . VAL A 1 227 ? 28.823 68.010 -7.111 1.00 16.81 227 VAL A C 1
ATOM 1779 O O . VAL A 1 227 ? 28.326 69.118 -7.327 1.00 17.01 227 VAL A O 1
ATOM 1783 N N . GLY A 1 228 ? 30.120 67.764 -7.265 1.00 17.51 228 GLY A N 1
ATOM 1784 C CA . GLY A 1 228 ? 31.034 68.825 -7.694 1.00 17.62 228 GLY A CA 1
ATOM 1785 C C . GLY A 1 228 ? 30.725 69.367 -9.075 1.00 18.74 228 GLY A C 1
ATOM 1786 O O . GLY A 1 228 ? 30.746 70.582 -9.297 1.00 19.29 228 GLY A O 1
ATOM 1787 N N . GLU A 1 229 ? 30.428 68.460 -9.998 1.00 18.13 229 GLU A N 1
ATOM 1788 C CA . GLU A 1 229 ? 30.226 68.785 -11.403 1.00 18.99 229 GLU A CA 1
ATOM 1789 C C . GLU A 1 229 ? 28.883 69.466 -11.705 1.00 19.46 229 GLU A C 1
ATOM 1790 O O . GLU A 1 229 ? 28.780 70.254 -12.656 1.00 19.17 229 GLU A O 1
ATOM 1796 N N . PHE A 1 230 ? 27.857 69.118 -10.925 1.00 19.22 230 PHE A N 1
ATOM 1797 C CA . PHE A 1 230 ? 26.491 69.597 -11.157 1.00 20.44 230 PHE A CA 1
ATOM 1798 C C . PHE A 1 230 ? 26.053 70.466 -9.988 1.00 20.98 230 PHE A C 1
ATOM 1799 O O . PHE A 1 230 ? 25.638 69.955 -8.943 1.00 19.58 230 PHE A O 1
ATOM 1807 N N . GLU A 1 231 ? 26.156 71.786 -10.166 1.00 23.12 231 GLU A N 1
ATOM 1808 C CA . GLU A 1 231 ? 25.945 72.743 -9.068 1.00 25.38 231 GLU A CA 1
ATOM 1809 C C . GLU A 1 231 ? 24.511 72.794 -8.542 1.00 25.24 231 GLU A C 1
ATOM 1810 O O . GLU A 1 231 ? 24.291 73.195 -7.402 1.00 25.34 231 GLU A O 1
ATOM 1816 N N . ASP A 1 232 ? 23.556 72.365 -9.365 1.00 24.91 232 ASP A N 1
ATOM 1817 C CA . ASP A 1 232 ? 22.146 72.370 -8.986 1.00 25.30 232 ASP A CA 1
ATOM 1818 C C . ASP A 1 232 ? 21.670 71.007 -8.458 1.00 23.92 232 ASP A C 1
ATOM 1819 O O . ASP A 1 232 ? 20.469 70.708 -8.476 1.00 23.36 232 ASP A O 1
ATOM 1824 N N . VAL A 1 233 ? 22.617 70.188 -8.003 1.00 21.50 233 VAL A N 1
ATOM 1825 C CA . VAL A 1 233 ? 22.314 68.868 -7.431 1.00 20.10 233 VAL A CA 1
ATOM 1826 C C . VAL A 1 233 ? 22.663 68.875 -5.947 1.00 18.97 233 VAL A C 1
ATOM 1827 O O . VAL A 1 233 ? 23.666 69.455 -5.534 1.00 19.13 233 VAL A O 1
ATOM 1831 N N . GLN A 1 234 ? 21.817 68.257 -5.132 1.00 17.78 234 GLN A N 1
ATOM 1832 C CA . GLN A 1 234 ? 22.166 68.041 -3.735 1.00 17.37 234 GLN A CA 1
ATOM 1833 C C . GLN A 1 234 ? 21.821 66.611 -3.357 1.00 16.50 234 GLN A C 1
ATOM 1834 O O . GLN A 1 234 ? 20.832 66.059 -3.850 1.00 16.72 234 GLN A O 1
ATOM 1840 N N . VAL A 1 235 ? 22.654 66.021 -2.501 1.00 15.04 235 VAL A N 1
ATOM 1841 C CA . VAL A 1 235 ? 22.438 64.667 -2.002 1.00 14.41 235 VAL A CA 1
ATOM 1842 C C . VAL A 1 235 ? 21.943 64.724 -0.568 1.00 13.67 235 VAL A C 1
ATOM 1843 O O . VAL A 1 235 ? 22.436 65.519 0.238 1.00 14.63 235 VAL A O 1
ATOM 1847 N N . VAL A 1 236 ? 20.953 63.886 -0.259 1.00 13.15 236 VAL A N 1
ATOM 1848 C CA . VAL A 1 236 ? 20.512 63.678 1.119 1.00 13.80 236 VAL A CA 1
ATOM 1849 C C . VAL A 1 236 ? 20.875 62.241 1.460 1.00 13.15 236 VAL A C 1
ATOM 1850 O O . VAL A 1 236 ? 20.470 61.318 0.750 1.00 13.27 236 VAL A O 1
ATOM 1854 N N . TYR A 1 237 ? 21.624 62.075 2.548 1.00 13.11 237 TYR A N 1
ATOM 1855 C CA . TYR A 1 237 ? 22.158 60.774 2.959 1.00 13.07 237 TYR A CA 1
ATOM 1856 C C . TYR A 1 237 ? 21.869 60.533 4.444 1.00 13.08 237 TYR A C 1
ATOM 1857 O O . TYR A 1 237 ? 22.581 61.040 5.314 1.00 12.65 237 TYR A O 1
ATOM 1866 N N . PRO A 1 238 ? 20.789 59.791 4.744 1.00 13.26 238 PRO A N 1
ATOM 1867 C CA . PRO A 1 238 ? 20.543 59.400 6.131 1.00 13.13 238 PRO A CA 1
ATOM 1868 C C . PRO A 1 238 ? 21.454 58.216 6.427 1.00 12.96 238 PRO A C 1
ATOM 1869 O O . PRO A 1 238 ? 21.246 57.112 5.901 1.00 13.18 238 PRO A O 1
ATOM 1873 N N . VAL A 1 239 ? 22.483 58.475 7.216 1.00 12.74 239 VAL A N 1
ATOM 1874 C CA . VAL A 1 239 ? 23.604 57.534 7.350 1.00 12.48 239 VAL A CA 1
ATOM 1875 C C . VAL A 1 239 ? 23.321 56.456 8.403 1.00 12.86 239 VAL A C 1
ATOM 1876 O O . VAL A 1 239 ? 23.005 56.766 9.557 1.00 12.89 239 VAL A O 1
ATOM 1880 N N . HIS A 1 240 ? 23.461 55.192 7.987 1.00 13.17 240 HIS A N 1
ATOM 1881 C CA . HIS A 1 240 ? 23.352 54.024 8.878 1.00 13.29 240 HIS A CA 1
ATOM 1882 C C . HIS A 1 240 ? 24.215 54.198 10.111 1.00 13.57 240 HIS A C 1
ATOM 1883 O O . HIS A 1 240 ? 25.287 54.816 10.057 1.00 13.64 240 HIS A O 1
ATOM 1890 N N . LEU A 1 241 ? 23.776 53.658 11.248 1.00 13.66 241 LEU A N 1
ATOM 1891 C CA . LEU A 1 241 ? 24.545 53.809 12.492 1.00 13.87 241 LEU A CA 1
ATOM 1892 C C . LEU A 1 241 ? 25.831 52.971 12.586 1.00 14.09 241 LEU A C 1
ATOM 1893 O O . LEU A 1 241 ? 26.614 53.153 13.523 1.00 14.45 241 LEU A O 1
ATOM 1898 N N . ASN A 1 242 ? 26.054 52.069 11.634 1.00 13.62 242 ASN A N 1
ATOM 1899 C CA . ASN A 1 242 ? 27.292 51.283 11.607 1.00 14.34 242 ASN A CA 1
ATOM 1900 C C . ASN A 1 242 ? 28.497 52.234 11.568 1.00 14.36 242 ASN A C 1
ATOM 1901 O O . ASN A 1 242 ? 28.637 52.998 10.615 1.00 14.31 242 ASN A O 1
ATOM 1906 N N . PRO A 1 243 ? 29.361 52.199 12.607 1.00 14.53 243 PRO A N 1
ATOM 1907 C CA . PRO A 1 243 ? 30.519 53.113 12.631 1.00 15.06 243 PRO A CA 1
ATOM 1908 C C . PRO A 1 243 ? 31.389 53.039 11.371 1.00 14.65 243 PRO A C 1
ATOM 1909 O O . PRO A 1 243 ? 31.963 54.065 10.960 1.00 16.02 243 PRO A O 1
ATOM 1913 N N . VAL A 1 244 ? 31.463 51.861 10.752 1.00 14.62 244 VAL A N 1
ATOM 1914 C CA . VAL A 1 244 ? 32.261 51.650 9.541 1.00 15.02 244 VAL A CA 1
ATOM 1915 C C . VAL A 1 244 ? 31.718 52.477 8.371 1.00 15.13 244 VAL A C 1
ATOM 1916 O O . VAL A 1 244 ? 32.484 53.092 7.625 1.00 15.33 244 VAL A O 1
ATOM 1920 N N . VAL A 1 245 ? 30.396 52.488 8.232 1.00 14.40 245 VAL A N 1
ATOM 1921 C CA . VAL A 1 245 ? 29.716 53.330 7.247 1.00 14.78 245 VAL A CA 1
ATOM 1922 C C . VAL A 1 245 ? 29.920 54.822 7.560 1.00 14.76 245 VAL A C 1
ATOM 1923 O O . VAL A 1 245 ? 30.213 55.626 6.655 1.00 14.26 245 VAL A O 1
ATOM 1927 N N . ARG A 1 246 ? 29.783 55.193 8.834 1.00 14.94 246 ARG A N 1
ATOM 1928 C CA . ARG A 1 246 ? 29.939 56.591 9.244 1.00 16.34 246 ARG A CA 1
ATOM 1929 C C . ARG A 1 246 ? 31.329 57.144 8.955 1.00 16.73 246 ARG A C 1
ATOM 1930 O O . ARG A 1 246 ? 31.467 58.281 8.508 1.00 16.89 246 ARG A O 1
ATOM 1938 N N . GLU A 1 247 ? 32.352 56.323 9.177 1.00 16.32 247 GLU A N 1
ATOM 1939 C CA . GLU A 1 247 ? 33.725 56.718 8.838 1.00 17.14 247 GLU A CA 1
ATOM 1940 C C . GLU A 1 247 ? 33.880 57.020 7.353 1.00 16.65 247 GLU A C 1
ATOM 1941 O O . GLU A 1 247 ? 34.479 58.044 6.992 1.00 16.89 247 GLU A O 1
ATOM 1947 N N . ALA A 1 248 ? 33.316 56.160 6.506 1.00 15.53 248 ALA A N 1
ATOM 1948 C CA . ALA A 1 248 ? 33.406 56.340 5.048 1.00 14.76 248 ALA A CA 1
ATOM 1949 C C . ALA A 1 248 ? 32.602 57.561 4.603 1.00 14.76 248 ALA A C 1
ATOM 1950 O O . ALA A 1 248 ? 33.043 58.309 3.721 1.00 14.25 248 ALA A O 1
ATOM 1952 N N . ALA A 1 249 ? 31.430 57.761 5.203 1.00 14.33 249 ALA A N 1
ATOM 1953 C CA . ALA A 1 249 ? 30.596 58.919 4.852 1.00 14.88 249 ALA A CA 1
ATOM 1954 C C . ALA A 1 249 ? 31.313 60.225 5.199 1.00 15.53 249 ALA A C 1
ATOM 1955 O O . ALA A 1 249 ? 31.323 61.160 4.397 1.00 15.38 249 ALA A O 1
ATOM 1957 N N . HIS A 1 250 ? 31.918 60.274 6.384 1.00 16.03 250 HIS A N 1
ATOM 1958 C CA . HIS A 1 250 ? 32.662 61.455 6.807 1.00 17.65 250 HIS A CA 1
ATOM 1959 C C . HIS A 1 250 ? 33.860 61.704 5.937 1.00 17.18 250 HIS A C 1
ATOM 1960 O O . HIS A 1 250 ? 34.135 62.849 5.564 1.00 16.76 250 HIS A O 1
ATOM 1967 N N . LYS A 1 251 ? 34.580 60.637 5.594 1.00 16.38 251 LYS A N 1
ATOM 1968 C CA . LYS A 1 251 ? 35.784 60.771 4.775 1.00 16.42 251 LYS A CA 1
ATOM 1969 C C . LYS A 1 251 ? 35.511 61.420 3.406 1.00 16.18 251 LYS A C 1
ATOM 1970 O O . LYS A 1 251 ? 36.307 62.251 2.929 1.00 16.85 251 LYS A O 1
ATOM 1976 N N . HIS A 1 252 ? 34.391 61.061 2.780 1.00 15.30 252 HIS A N 1
ATOM 1977 C CA . HIS A 1 252 ? 34.113 61.495 1.409 1.00 14.95 252 HIS A CA 1
ATOM 1978 C C . HIS A 1 252 ? 33.145 62.637 1.275 1.00 14.74 252 HIS A C 1
ATOM 1979 O O . HIS A 1 252 ? 33.108 63.288 0.230 1.00 15.05 252 HIS A O 1
ATOM 1986 N N . PHE A 1 253 ? 32.358 62.893 2.318 1.00 14.71 253 PHE A N 1
ATOM 1987 C CA . PHE A 1 253 ? 31.271 63.870 2.231 1.00 14.76 253 PHE A CA 1
ATOM 1988 C C . PHE A 1 253 ? 31.284 64.892 3.357 1.00 15.79 253 PHE A C 1
ATOM 1989 O O . PHE A 1 253 ? 30.457 65.815 3.365 1.00 16.40 253 PHE A O 1
ATOM 1997 N N . GLY A 1 254 ? 32.198 64.721 4.310 1.00 16.35 254 GLY A N 1
ATOM 1998 C CA . GLY A 1 254 ? 32.226 65.518 5.538 1.00 17.99 254 GLY A CA 1
ATOM 1999 C C . GLY A 1 254 ? 32.394 67.009 5.339 1.00 19.58 254 GLY A C 1
ATOM 2000 O O . GLY A 1 254 ? 31.967 67.803 6.182 1.00 20.87 254 GLY A O 1
ATOM 2001 N N . ASP A 1 255 ? 33.003 67.381 4.219 1.00 20.27 255 ASP A N 1
ATOM 2002 C CA . ASP A 1 255 ? 33.249 68.780 3.900 1.00 21.60 255 ASP A CA 1
ATOM 2003 C C . ASP A 1 255 ? 32.329 69.337 2.820 1.00 22.64 255 ASP A C 1
ATOM 2004 O O . ASP A 1 255 ? 32.535 70.459 2.368 1.00 23.93 255 ASP A O 1
ATOM 2009 N N . SER A 1 256 ? 31.321 68.579 2.394 1.00 21.19 256 SER A N 1
ATOM 2010 C CA . SER A 1 256 ? 30.478 69.052 1.298 1.00 21.66 256 SER A CA 1
ATOM 2011 C C . SER A 1 256 ? 29.200 69.726 1.785 1.00 21.88 256 SER A C 1
ATOM 2012 O O . SER A 1 256 ? 28.411 69.120 2.503 1.00 20.79 256 SER A O 1
ATOM 2015 N N . ASP A 1 257 ? 29.004 70.978 1.374 1.00 21.95 257 ASP A N 1
ATOM 2016 C CA . ASP A 1 257 ? 27.792 71.728 1.703 1.00 23.23 257 ASP A CA 1
ATOM 2017 C C . ASP A 1 257 ? 26.557 71.146 1.009 1.00 21.45 257 ASP A C 1
ATOM 2018 O O . ASP A 1 257 ? 25.428 71.356 1.463 1.00 21.75 257 ASP A O 1
ATOM 2023 N N . ARG A 1 258 ? 26.763 70.445 -0.105 1.00 18.70 258 ARG A N 1
ATOM 2024 C CA . ARG A 1 258 ? 25.626 69.953 -0.877 1.00 18.48 258 ARG A CA 1
ATOM 2025 C C . ARG A 1 258 ? 25.392 68.442 -0.732 1.00 17.69 258 ARG A C 1
ATOM 2026 O O . ARG A 1 258 ? 24.612 67.850 -1.482 1.00 17.53 258 ARG A O 1
ATOM 2034 N N . VAL A 1 259 ? 26.070 67.837 0.243 1.00 17.26 259 VAL A N 1
ATOM 2035 C CA . VAL A 1 259 ? 25.714 66.493 0.700 1.00 16.80 259 VAL A CA 1
ATOM 2036 C C . VAL A 1 259 ? 25.279 66.585 2.155 1.00 17.22 259 VAL A C 1
ATOM 2037 O O . VAL A 1 259 ? 26.078 66.906 3.033 1.00 17.97 259 VAL A O 1
ATOM 2041 N N . HIS A 1 260 ? 24.005 66.302 2.410 1.00 16.85 260 HIS A N 1
ATOM 2042 C CA . HIS A 1 260 ? 23.463 66.418 3.749 1.00 17.15 260 HIS A CA 1
ATOM 2043 C C . HIS A 1 260 ? 23.559 65.103 4.462 1.00 16.67 260 HIS A C 1
ATOM 2044 O O . HIS A 1 260 ? 22.758 64.205 4.210 1.00 16.58 260 HIS A O 1
ATOM 2051 N N . LEU A 1 261 ? 24.549 64.979 5.345 1.00 16.03 261 LEU A N 1
ATOM 2052 C CA . LEU A 1 261 ? 24.718 63.788 6.169 1.00 15.90 261 LEU A CA 1
ATOM 2053 C C . LEU A 1 261 ? 23.814 63.939 7.374 1.00 16.05 261 LEU A C 1
ATOM 2054 O O . LEU A 1 261 ? 24.047 64.799 8.223 1.00 17.73 261 LEU A O 1
ATOM 2059 N N . ILE A 1 262 ? 22.772 63.119 7.443 1.00 15.38 262 ILE A N 1
ATOM 2060 C CA . ILE A 1 262 ? 21.774 63.237 8.523 1.00 15.51 262 ILE A CA 1
ATOM 2061 C C . ILE A 1 262 ? 21.547 61.904 9.239 1.00 15.91 262 ILE A C 1
ATOM 2062 O O . ILE A 1 262 ? 21.970 60.854 8.750 1.00 15.94 262 ILE A O 1
ATOM 2067 N N . GLU A 1 263 ? 20.920 61.947 10.410 1.00 15.84 263 GLU A N 1
ATOM 2068 C CA . GLU A 1 263 ? 20.590 60.714 11.120 1.00 16.18 263 GLU A CA 1
ATOM 2069 C C . GLU A 1 263 ? 19.532 59.931 10.359 1.00 15.70 263 GLU A C 1
ATOM 2070 O O . GLU A 1 263 ? 18.787 60.515 9.579 1.00 15.99 263 GLU A O 1
ATOM 2076 N N . PRO A 1 264 ? 19.463 58.600 10.574 1.00 15.49 264 PRO A N 1
ATOM 2077 C CA . PRO A 1 264 ? 18.429 57.826 9.887 1.00 16.10 264 PRO A CA 1
ATOM 2078 C C . PRO A 1 264 ? 17.045 58.450 10.051 1.00 16.09 264 PRO A C 1
ATOM 2079 O O . PRO A 1 264 ? 16.683 58.902 11.154 1.00 16.06 264 PRO A O 1
ATOM 2083 N N . LEU A 1 265 ? 16.301 58.499 8.955 1.00 16.48 265 LEU A N 1
ATOM 2084 C CA . LEU A 1 265 ? 14.988 59.117 8.952 1.00 17.06 265 LEU A CA 1
ATOM 2085 C C . LEU A 1 265 ? 13.946 58.109 9.395 1.00 17.61 265 LEU A C 1
ATOM 2086 O O . LEU A 1 265 ? 14.041 56.935 9.046 1.00 17.59 265 LEU A O 1
ATOM 2091 N N . GLU A 1 266 ? 12.943 58.571 10.138 1.00 18.67 266 GLU A N 1
ATOM 2092 C CA . GLU A 1 266 ? 11.726 57.778 10.355 1.00 20.06 266 GLU A CA 1
ATOM 2093 C C . GLU A 1 266 ? 11.098 57.390 9.016 1.00 18.45 266 GLU A C 1
ATOM 2094 O O . GLU A 1 266 ? 11.240 58.114 8.030 1.00 17.26 266 GLU A O 1
ATOM 2100 N N . VAL A 1 267 ? 10.404 56.250 8.976 1.00 17.07 267 VAL A N 1
ATOM 2101 C CA . VAL A 1 267 ? 9.951 55.714 7.696 1.00 17.77 267 VAL A CA 1
ATOM 2102 C C . VAL A 1 267 ? 8.987 56.659 6.952 1.00 17.15 267 VAL A C 1
ATOM 2103 O O . VAL A 1 267 ? 9.076 56.766 5.734 1.00 16.90 267 VAL A O 1
ATOM 2107 N N . ILE A 1 268 ? 8.102 57.348 7.679 1.00 18.31 268 ILE A N 1
ATOM 2108 C CA . ILE A 1 268 ? 7.204 58.320 7.034 1.00 18.84 268 ILE A CA 1
ATOM 2109 C C . ILE A 1 268 ? 8.030 59.376 6.289 1.00 18.36 268 ILE A C 1
ATOM 2110 O O . ILE A 1 268 ? 7.745 59.702 5.121 1.00 18.49 268 ILE A O 1
ATOM 2115 N N . ASP A 1 269 ? 9.068 59.880 6.955 1.00 18.46 269 ASP A N 1
ATOM 2116 C CA . ASP A 1 269 ? 9.932 60.909 6.358 1.00 18.19 269 ASP A CA 1
ATOM 2117 C C . ASP A 1 269 ? 10.741 60.340 5.197 1.00 17.48 269 ASP A C 1
ATOM 2118 O O . ASP A 1 269 ? 10.809 60.937 4.124 1.00 16.37 269 ASP A O 1
ATOM 2123 N N . PHE A 1 270 ? 11.335 59.166 5.398 1.00 16.00 270 PHE A N 1
ATOM 2124 C CA . PHE A 1 270 ? 12.090 58.559 4.315 1.00 15.33 270 PHE A CA 1
ATOM 2125 C C . PHE A 1 270 ? 11.264 58.340 3.045 1.00 15.14 270 PHE A C 1
ATOM 2126 O O . PHE A 1 270 ? 11.717 58.657 1.957 1.00 14.51 270 PHE A O 1
ATOM 2134 N N . HIS A 1 271 ? 10.059 57.773 3.182 1.00 15.09 271 HIS A N 1
ATOM 2135 C CA . HIS A 1 271 ? 9.189 57.570 2.028 1.00 15.82 271 HIS A CA 1
ATOM 2136 C C . HIS A 1 271 ? 8.882 58.852 1.305 1.00 15.48 271 HIS A C 1
ATOM 2137 O O . HIS A 1 271 ? 8.896 58.896 0.088 1.00 15.56 271 HIS A O 1
ATOM 2144 N N . ASN A 1 272 ? 8.618 59.908 2.063 1.00 16.62 272 ASN A N 1
ATOM 2145 C CA . ASN A 1 272 ? 8.319 61.209 1.470 1.00 16.97 272 ASN A CA 1
ATOM 2146 C C . ASN A 1 272 ? 9.528 61.859 0.787 1.00 16.83 272 ASN A C 1
ATOM 2147 O O . ASN A 1 272 ? 9.376 62.477 -0.265 1.00 17.14 272 ASN A O 1
ATOM 2152 N N . PHE A 1 273 ? 10.723 61.679 1.360 1.00 16.83 273 PHE A N 1
ATOM 2153 C CA . PHE A 1 273 ? 11.971 62.076 0.682 1.00 16.59 273 PHE A CA 1
ATOM 2154 C C . PHE A 1 273 ? 12.154 61.332 -0.633 1.00 16.45 273 PHE A C 1
ATOM 2155 O O . PHE A 1 273 ? 12.523 61.927 -1.637 1.00 17.45 273 PHE A O 1
ATOM 2163 N N . ALA A 1 274 ? 11.896 60.022 -0.632 1.00 16.40 274 ALA A N 1
ATOM 2164 C CA . ALA A 1 274 ? 11.981 59.227 -1.860 1.00 16.83 274 ALA A CA 1
ATOM 2165 C C . ALA A 1 274 ? 11.032 59.770 -2.934 1.00 16.97 274 ALA A C 1
ATOM 2166 O O . ALA A 1 274 ? 11.400 59.902 -4.111 1.00 17.21 274 ALA A O 1
ATOM 2168 N N . ALA A 1 275 ? 9.813 60.099 -2.514 1.00 17.83 275 ALA A N 1
ATOM 2169 C CA . ALA A 1 275 ? 8.791 60.599 -3.437 1.00 18.60 275 ALA A CA 1
ATOM 2170 C C . ALA A 1 275 ? 9.203 61.925 -4.064 1.00 19.71 275 ALA A C 1
ATOM 2171 O O . ALA A 1 275 ? 8.830 62.224 -5.194 1.00 20.74 275 ALA A O 1
ATOM 2173 N N . LYS A 1 276 ? 9.987 62.699 -3.324 1.00 19.42 276 LYS A N 1
ATOM 2174 C CA . LYS A 1 276 ? 10.429 64.013 -3.780 1.00 21.21 276 LYS A CA 1
ATOM 2175 C C . LYS A 1 276 ? 11.771 64.010 -4.487 1.00 20.17 276 LYS A C 1
ATOM 2176 O O . LYS A 1 276 ? 12.150 65.005 -5.118 1.00 20.44 276 LYS A O 1
ATOM 2182 N N . SER A 1 277 ? 12.492 62.895 -4.398 1.00 19.44 277 SER A N 1
ATOM 2183 C CA . SER A 1 277 ? 13.808 62.784 -5.023 1.00 18.67 277 SER A CA 1
ATOM 2184 C C . SER A 1 277 ? 13.760 62.811 -6.549 1.00 18.06 277 SER A C 1
ATOM 2185 O O . SER A 1 277 ? 12.748 62.462 -7.164 1.00 18.76 277 SER A O 1
ATOM 2188 N N . HIS A 1 278 ? 14.862 63.235 -7.162 1.00 16.87 278 HIS A N 1
ATOM 2189 C CA . HIS A 1 278 ? 15.014 63.125 -8.596 1.00 16.53 278 HIS A CA 1
ATOM 2190 C C . HIS A 1 278 ? 15.336 61.688 -8.961 1.00 16.46 278 HIS A C 1
ATOM 2191 O O . HIS A 1 278 ? 14.733 61.109 -9.879 1.00 16.47 278 HIS A O 1
ATOM 2198 N N . PHE A 1 279 ? 16.291 61.093 -8.243 1.00 15.41 279 PHE A N 1
ATOM 2199 C CA . PHE A 1 279 ? 16.516 59.645 -8.306 1.00 14.81 279 PHE A CA 1
ATOM 2200 C C . PHE A 1 279 ? 17.206 59.166 -7.037 1.00 14.23 279 PHE A C 1
ATOM 2201 O O . PHE A 1 279 ? 17.581 59.983 -6.180 1.00 14.02 279 PHE A O 1
ATOM 2209 N N . ILE A 1 280 ? 17.348 57.848 -6.928 1.00 13.14 280 ILE A N 1
ATOM 2210 C CA . ILE A 1 280 ? 17.864 57.205 -5.723 1.00 12.71 280 ILE A CA 1
ATOM 2211 C C . ILE A 1 280 ? 19.133 56.421 -6.082 1.00 11.92 280 ILE A C 1
ATOM 2212 O O . ILE A 1 280 ? 19.193 55.784 -7.126 1.00 11.61 280 ILE A O 1
ATOM 2217 N N . LEU A 1 281 ? 20.129 56.483 -5.202 1.00 12.46 281 LEU A N 1
ATOM 2218 C CA . LEU A 1 281 ? 21.317 55.631 -5.263 1.00 12.29 281 LEU A CA 1
ATOM 2219 C C . LEU A 1 281 ? 21.284 54.806 -3.986 1.00 12.12 281 LEU A C 1
ATOM 2220 O O . LEU A 1 281 ? 21.260 55.366 -2.889 1.00 12.18 281 LEU A O 1
ATOM 2225 N N . THR A 1 282 ? 21.254 53.484 -4.106 1.00 11.70 282 THR A N 1
ATOM 2226 C CA . THR A 1 282 ? 21.093 52.663 -2.898 1.00 12.13 282 THR A CA 1
ATOM 2227 C C . THR A 1 282 ? 21.652 51.263 -3.063 1.00 11.63 282 THR A C 1
ATOM 2228 O O . THR A 1 282 ? 21.728 50.735 -4.175 1.00 12.06 282 THR A O 1
ATOM 2232 N N . ASP A 1 283 ? 22.026 50.649 -1.943 1.00 11.81 283 ASP A N 1
ATOM 2233 C CA . ASP A 1 283 ? 22.221 49.200 -1.939 1.00 11.87 283 ASP A CA 1
ATOM 2234 C C . ASP A 1 283 ? 21.242 48.518 -0.969 1.00 11.99 283 ASP A C 1
ATOM 2235 O O . ASP A 1 283 ? 21.431 47.362 -0.601 1.00 11.79 283 ASP A O 1
ATOM 2240 N N . SER A 1 284 ? 20.190 49.248 -0.584 1.00 11.92 284 SER A N 1
ATOM 2241 C CA . SER A 1 284 ? 19.110 48.722 0.270 1.00 12.39 284 SER A CA 1
ATOM 2242 C C . SER A 1 284 ? 18.233 47.712 -0.468 1.00 12.99 284 SER A C 1
ATOM 2243 O O . SER A 1 284 ? 17.941 47.893 -1.651 1.00 14.36 284 SER A O 1
ATOM 2246 N N . GLY A 1 285 ? 17.787 46.671 0.236 1.00 12.73 285 GLY A N 1
ATOM 2247 C CA . GLY A 1 285 ? 16.787 45.744 -0.312 1.00 13.06 285 GLY A CA 1
ATOM 2248 C C . GLY A 1 285 ? 15.396 46.357 -0.363 1.00 13.09 285 GLY A C 1
ATOM 2249 O O . GLY A 1 285 ? 14.735 46.356 -1.413 1.00 12.76 285 GLY A O 1
ATOM 2250 N N . GLY A 1 286 ? 14.953 46.894 0.770 1.00 12.39 286 GLY A N 1
ATOM 2251 C CA . GLY A 1 286 ? 13.611 47.463 0.880 1.00 12.59 286 GLY A CA 1
ATOM 2252 C C . GLY A 1 286 ? 13.364 48.640 -0.051 1.00 12.94 286 GLY A C 1
ATOM 2253 O O . GLY A 1 286 ? 12.262 48.788 -0.598 1.00 13.26 286 GLY A O 1
ATOM 2254 N N . VAL A 1 287 ? 14.377 49.487 -0.238 1.00 12.55 287 VAL A N 1
ATOM 2255 C CA . VAL A 1 287 ? 14.196 50.643 -1.134 1.00 12.49 287 VAL A CA 1
ATOM 2256 C C . VAL A 1 287 ? 13.961 50.193 -2.582 1.00 12.98 287 VAL A C 1
ATOM 2257 O O . VAL A 1 287 ? 13.206 50.835 -3.319 1.00 12.42 287 VAL A O 1
ATOM 2261 N N . GLN A 1 288 ? 14.566 49.074 -2.977 1.00 13.13 288 GLN A N 1
ATOM 2262 C CA . GLN A 1 288 ? 14.339 48.517 -4.324 1.00 13.26 288 GLN A CA 1
ATOM 2263 C C . GLN A 1 288 ? 12.888 48.114 -4.563 1.00 14.05 288 GLN A C 1
ATOM 2264 O O . GLN A 1 288 ? 12.401 48.169 -5.691 1.00 15.04 288 GLN A O 1
ATOM 2270 N N . GLU A 1 289 ? 12.197 47.705 -3.505 1.00 13.59 289 GLU A N 1
ATOM 2271 C CA . GLU A 1 289 ? 10.807 47.271 -3.638 1.00 14.26 289 GLU A CA 1
ATOM 2272 C C . GLU A 1 289 ? 9.855 48.447 -3.616 1.00 14.03 289 GLU A C 1
ATOM 2273 O O . GLU A 1 289 ? 8.760 48.374 -4.188 1.00 14.07 289 GLU A O 1
ATOM 2279 N N . GLU A 1 290 ? 10.271 49.518 -2.944 1.00 13.90 290 GLU A N 1
ATOM 2280 C CA . GLU A 1 290 ? 9.432 50.711 -2.781 1.00 14.44 290 GLU A CA 1
ATOM 2281 C C . GLU A 1 290 ? 9.432 51.598 -4.021 1.00 14.58 290 GLU A C 1
ATOM 2282 O O . GLU A 1 290 ? 8.401 52.197 -4.368 1.00 14.80 290 GLU A O 1
ATOM 2288 N N . ALA A 1 291 ? 10.576 51.659 -4.698 1.00 14.31 291 ALA A N 1
ATOM 2289 C CA . ALA A 1 291 ? 10.779 52.631 -5.781 1.00 14.73 291 ALA A CA 1
ATOM 2290 C C . ALA A 1 291 ? 9.843 52.502 -6.992 1.00 14.78 291 ALA A C 1
ATOM 2291 O O . ALA A 1 291 ? 9.429 53.524 -7.535 1.00 15.22 291 ALA A O 1
ATOM 2293 N N . PRO A 1 292 ? 9.527 51.268 -7.437 1.00 14.94 292 PRO A N 1
ATOM 2294 C CA . PRO A 1 292 ? 8.626 51.201 -8.603 1.00 15.34 292 PRO A CA 1
ATOM 2295 C C . PRO A 1 292 ? 7.276 51.901 -8.365 1.00 16.49 292 PRO A C 1
ATOM 2296 O O . PRO A 1 292 ? 6.775 52.583 -9.276 1.00 16.21 292 PRO A O 1
ATOM 2300 N N . SER A 1 293 ? 6.726 51.753 -7.156 1.00 16.23 293 SER A N 1
ATOM 2301 C CA . SER A 1 293 ? 5.442 52.382 -6.763 1.00 17.80 293 SER A CA 1
ATOM 2302 C C . SER A 1 293 ? 5.503 53.892 -6.890 1.00 17.93 293 SER A C 1
ATOM 2303 O O . SER A 1 293 ? 4.492 54.544 -7.173 1.00 17.77 293 SER A O 1
ATOM 2306 N N . LEU A 1 294 ? 6.698 54.437 -6.685 1.00 17.67 294 LEU A N 1
ATOM 2307 C CA . LEU A 1 294 ? 6.929 55.873 -6.717 1.00 18.04 294 LEU A CA 1
ATOM 2308 C C . LEU A 1 294 ? 7.391 56.380 -8.081 1.00 17.85 294 LEU A C 1
ATOM 2309 O O . LEU A 1 294 ? 7.502 57.594 -8.284 1.00 18.71 294 LEU A O 1
ATOM 2314 N N . GLY A 1 295 ? 7.619 55.456 -9.017 1.00 17.25 295 GLY A N 1
ATOM 2315 C CA . GLY A 1 295 ? 8.167 55.779 -10.331 1.00 17.84 295 GLY A CA 1
ATOM 2316 C C . GLY A 1 295 ? 9.518 56.475 -10.254 1.00 18.14 295 GLY A C 1
ATOM 2317 O O . GLY A 1 295 ? 9.787 57.404 -11.019 1.00 18.82 295 GLY A O 1
ATOM 2318 N N . LYS A 1 296 ? 10.370 56.038 -9.323 1.00 17.75 296 LYS A N 1
ATOM 2319 C CA . LYS A 1 296 ? 11.646 56.735 -9.066 1.00 17.23 296 LYS A CA 1
ATOM 2320 C C . LYS A 1 296 ? 12.824 55.908 -9.562 1.00 16.61 296 LYS A C 1
ATOM 2321 O O . LYS A 1 296 ? 13.005 54.787 -9.108 1.00 17.00 296 LYS A O 1
ATOM 2327 N N . PRO A 1 297 ? 13.633 56.450 -10.491 1.00 15.68 297 PRO A N 1
ATOM 2328 C CA . PRO A 1 297 ? 14.800 55.696 -10.952 1.00 14.83 297 PRO A CA 1
ATOM 2329 C C . PRO A 1 297 ? 15.732 55.369 -9.787 1.00 13.98 297 PRO A C 1
ATOM 2330 O O . PRO A 1 297 ? 15.928 56.201 -8.884 1.00 14.19 297 PRO A O 1
ATOM 2334 N N . VAL A 1 298 ? 16.286 54.163 -9.818 1.00 13.13 298 VAL A N 1
ATOM 2335 C CA . VAL A 1 298 ? 17.225 53.713 -8.794 1.00 12.59 298 VAL A CA 1
ATOM 2336 C C . VAL A 1 298 ? 18.450 53.142 -9.473 1.00 12.44 298 VAL A C 1
ATOM 2337 O O . VAL A 1 298 ? 18.339 52.228 -10.307 1.00 12.30 298 VAL A O 1
ATOM 2341 N N . LEU A 1 299 ? 19.620 53.675 -9.123 1.00 12.45 299 LEU A N 1
ATOM 2342 C CA . LEU A 1 299 ? 20.863 52.977 -9.425 1.00 12.61 299 LEU A CA 1
ATOM 2343 C C . LEU A 1 299 ? 21.194 52.115 -8.209 1.00 12.18 299 LEU A C 1
ATOM 2344 O O . LEU A 1 299 ? 21.453 52.634 -7.117 1.00 12.11 299 LEU A O 1
ATOM 2349 N N . VAL A 1 300 ? 21.148 50.804 -8.412 1.00 12.51 300 VAL A N 1
ATOM 2350 C CA . VAL A 1 300 ? 21.429 49.837 -7.348 1.00 11.67 300 VAL A CA 1
ATOM 2351 C C . VAL A 1 300 ? 22.937 49.613 -7.276 1.00 11.91 300 VAL A C 1
ATOM 2352 O O . VAL A 1 300 ? 23.539 49.101 -8.214 1.00 11.72 300 VAL A O 1
ATOM 2356 N N . LEU A 1 301 ? 23.523 49.989 -6.139 1.00 11.91 301 LEU A N 1
ATOM 2357 C CA . LEU A 1 301 ? 24.975 49.996 -5.951 1.00 12.82 301 LEU A CA 1
ATOM 2358 C C . LEU A 1 301 ? 25.453 48.627 -5.459 1.00 12.50 301 LEU A C 1
ATOM 2359 O O . LEU A 1 301 ? 25.997 48.498 -4.353 1.00 12.87 301 LEU A O 1
ATOM 2364 N N . ARG A 1 302 ? 25.190 47.618 -6.288 1.00 12.15 302 ARG A N 1
ATOM 2365 C CA . ARG A 1 302 ? 25.531 46.224 -6.022 1.00 12.95 302 ARG A CA 1
ATOM 2366 C C . ARG A 1 302 ? 25.871 45.534 -7.334 1.00 13.36 302 ARG A C 1
ATOM 2367 O O . ARG A 1 302 ? 25.451 45.997 -8.410 1.00 13.04 302 ARG A O 1
ATOM 2375 N N . ASP A 1 303 ? 26.589 44.413 -7.242 1.00 14.73 303 ASP A N 1
ATOM 2376 C CA . ASP A 1 303 ? 26.876 43.581 -8.416 1.00 15.99 303 ASP A CA 1
ATOM 2377 C C . ASP A 1 303 ? 25.774 42.550 -8.699 1.00 15.97 303 ASP A C 1
ATOM 2378 O O . ASP A 1 303 ? 25.803 41.863 -9.724 1.00 16.53 303 ASP A O 1
ATOM 2383 N N . THR A 1 304 ? 24.802 42.454 -7.787 1.00 15.15 304 THR A N 1
ATOM 2384 C CA . THR A 1 304 ? 23.671 41.528 -7.911 1.00 14.14 304 THR A CA 1
ATOM 2385 C C . THR A 1 304 ? 22.409 42.179 -7.361 1.00 13.67 304 THR A C 1
ATOM 2386 O O . THR A 1 304 ? 22.495 43.116 -6.584 1.00 13.31 304 THR A O 1
ATOM 2390 N N . THR A 1 305 ? 21.247 41.659 -7.752 1.00 13.75 305 THR A N 1
ATOM 2391 C CA . THR A 1 305 ? 20.013 41.957 -7.022 1.00 13.75 305 THR A CA 1
ATOM 2392 C C . THR A 1 305 ? 19.083 40.754 -7.027 1.00 13.24 305 THR A C 1
ATOM 2393 O O . THR A 1 305 ? 19.121 39.939 -7.944 1.00 13.75 305 THR A O 1
ATOM 2397 N N . GLU A 1 306 ? 18.244 40.665 -5.999 1.00 12.75 306 GLU A N 1
ATOM 2398 C CA . GLU A 1 306 ? 17.236 39.610 -5.905 1.00 12.58 306 GLU A CA 1
ATOM 2399 C C . GLU A 1 306 ? 15.850 40.226 -6.053 1.00 12.65 306 GLU A C 1
ATOM 2400 O O . GLU A 1 306 ? 14.834 39.635 -5.663 1.00 13.14 306 GLU A O 1
ATOM 2406 N N . ARG A 1 307 ? 15.822 41.409 -6.662 1.00 12.74 307 ARG A N 1
ATOM 2407 C CA . ARG A 1 307 ? 14.582 42.093 -7.032 1.00 13.15 307 ARG A CA 1
ATOM 2408 C C . ARG A 1 307 ? 14.473 42.248 -8.558 1.00 13.63 307 ARG A C 1
ATOM 2409 O O . ARG A 1 307 ? 14.465 43.372 -9.080 1.00 13.45 307 ARG A O 1
ATOM 2417 N N . PRO A 1 308 ? 14.381 41.117 -9.283 1.00 14.02 308 PRO A N 1
ATOM 2418 C CA . PRO A 1 308 ? 14.392 41.230 -10.751 1.00 14.43 308 PRO A CA 1
ATOM 2419 C C . PRO A 1 308 ? 13.139 41.901 -11.319 1.00 15.08 308 PRO A C 1
ATOM 2420 O O . PRO A 1 308 ? 13.202 42.476 -12.408 1.00 14.75 308 PRO A O 1
ATOM 2424 N N . GLU A 1 309 ? 12.012 41.815 -10.610 1.00 15.50 309 GLU A N 1
ATOM 2425 C CA . GLU A 1 309 ? 10.783 42.461 -11.085 1.00 16.19 309 GLU A CA 1
ATOM 2426 C C . GLU A 1 309 ? 10.968 43.971 -11.259 1.00 15.90 309 GLU A C 1
ATOM 2427 O O . GLU A 1 309 ? 10.452 44.562 -12.218 1.00 15.68 309 GLU A O 1
ATOM 2433 N N . GLY A 1 310 ? 11.708 44.592 -10.338 1.00 14.84 310 GLY A N 1
ATOM 2434 C CA . GLY A 1 310 ? 11.974 46.022 -10.414 1.00 14.64 310 GLY A CA 1
ATOM 2435 C C . GLY A 1 310 ? 12.903 46.375 -11.558 1.00 14.29 310 GLY A C 1
ATOM 2436 O O . GLY A 1 310 ? 12.813 47.472 -12.113 1.00 14.74 310 GLY A O 1
ATOM 2437 N N . VAL A 1 311 ? 13.798 45.448 -11.906 1.00 14.36 311 VAL A N 1
ATOM 2438 C CA . VAL A 1 311 ? 14.714 45.638 -13.031 1.00 14.19 311 VAL A CA 1
ATOM 2439 C C . VAL A 1 311 ? 13.898 45.578 -14.326 1.00 15.05 311 VAL A C 1
ATOM 2440 O O . VAL A 1 311 ? 14.068 46.414 -15.226 1.00 14.44 311 VAL A O 1
ATOM 2444 N N . GLU A 1 312 ? 12.995 44.610 -14.404 1.00 15.82 312 GLU A N 1
ATOM 2445 C CA . GLU A 1 312 ? 12.167 44.457 -15.610 1.00 17.83 312 GLU A CA 1
ATOM 2446 C C . GLU A 1 312 ? 11.233 45.643 -15.818 1.00 17.88 312 GLU A C 1
ATOM 2447 O O . GLU A 1 312 ? 10.878 45.963 -16.958 1.00 19.30 312 GLU A O 1
ATOM 2453 N N . ALA A 1 313 ? 10.834 46.284 -14.724 1.00 17.90 313 ALA A N 1
ATOM 2454 C CA . ALA A 1 313 ? 9.970 47.460 -14.781 1.00 17.93 313 ALA A CA 1
ATOM 2455 C C . ALA A 1 313 ? 10.713 48.715 -15.251 1.00 18.31 313 ALA A C 1
ATOM 2456 O O . ALA A 1 313 ? 10.087 49.745 -15.523 1.00 19.56 313 ALA A O 1
ATOM 2458 N N . GLY A 1 314 ? 12.039 48.626 -15.325 1.00 17.20 314 GLY A N 1
ATOM 2459 C CA . GLY A 1 314 ? 12.882 49.752 -15.730 1.00 15.91 314 GLY A CA 1
ATOM 2460 C C . GLY A 1 314 ? 13.334 50.639 -14.583 1.00 14.85 314 GLY A C 1
ATOM 2461 O O . GLY A 1 314 ? 14.258 51.429 -14.737 1.00 14.67 314 GLY A O 1
ATOM 2462 N N . THR A 1 315 ? 12.705 50.475 -13.419 1.00 14.61 315 THR A N 1
ATOM 2463 C CA . THR A 1 315 ? 12.983 51.265 -12.228 1.00 14.58 315 THR A CA 1
ATOM 2464 C C . THR A 1 315 ? 14.380 51.025 -11.665 1.00 14.60 315 THR A C 1
ATOM 2465 O O . THR A 1 315 ? 15.073 51.975 -11.291 1.00 14.79 315 THR A O 1
ATOM 2469 N N . LEU A 1 316 ? 14.772 49.759 -11.580 1.00 14.02 316 LEU A N 1
ATOM 2470 C CA . LEU A 1 316 ? 16.049 49.396 -10.972 1.00 14.18 316 LEU A CA 1
ATOM 2471 C C . LEU A 1 316 ? 17.089 49.104 -12.030 1.00 14.51 316 LEU A C 1
ATOM 2472 O O . LEU A 1 316 ? 16.838 48.319 -12.949 1.00 14.93 316 LEU A O 1
ATOM 2477 N N . LYS A 1 317 ? 18.260 49.727 -11.895 1.00 14.33 317 LYS A N 1
ATOM 2478 C CA . LYS A 1 317 ? 19.385 49.426 -12.789 1.00 14.76 317 LYS A CA 1
ATOM 2479 C C . LYS A 1 317 ? 20.596 49.091 -11.935 1.00 14.43 317 LYS A C 1
ATOM 2480 O O . LYS A 1 317 ? 20.986 49.876 -11.063 1.00 14.30 317 LYS A O 1
ATOM 2486 N N . LEU A 1 318 ? 21.172 47.917 -12.174 1.00 15.07 318 LEU A N 1
ATOM 2487 C CA . LEU A 1 318 ? 22.361 47.500 -11.440 1.00 15.83 318 LEU A CA 1
ATOM 2488 C C . LEU A 1 318 ? 23.559 48.319 -11.923 1.00 15.81 318 LEU A C 1
ATOM 2489 O O . LEU A 1 318 ? 23.853 48.343 -13.129 1.00 16.07 318 LEU A O 1
ATOM 2494 N N . ALA A 1 319 ? 24.205 49.016 -10.990 1.00 15.43 319 ALA A N 1
ATOM 2495 C CA . ALA A 1 319 ? 25.329 49.910 -11.302 1.00 15.65 319 ALA A CA 1
ATOM 2496 C C . ALA A 1 319 ? 26.673 49.310 -10.910 1.00 16.19 319 ALA A C 1
ATOM 2497 O O . ALA A 1 319 ? 27.721 49.808 -11.338 1.00 16.54 319 ALA A O 1
ATOM 2499 N N . GLY A 1 320 ? 26.650 48.246 -10.110 1.00 15.91 320 GLY A N 1
ATOM 2500 C CA . GLY A 1 320 ? 27.889 47.676 -9.552 1.00 15.89 320 GLY A CA 1
ATOM 2501 C C . GLY A 1 320 ? 28.519 48.601 -8.522 1.00 16.17 320 GLY A C 1
ATOM 2502 O O . GLY A 1 320 ? 27.851 49.479 -7.963 1.00 15.69 320 GLY A O 1
ATOM 2503 N N . THR A 1 321 ? 29.816 48.423 -8.282 1.00 17.06 321 THR A N 1
ATOM 2504 C CA . THR A 1 321 ? 30.521 49.230 -7.274 1.00 18.00 321 THR A CA 1
ATOM 2505 C C . THR A 1 321 ? 31.795 49.871 -7.841 1.00 18.82 321 THR A C 1
ATOM 2506 O O . THR A 1 321 ? 32.637 50.333 -7.091 1.00 19.77 321 THR A O 1
ATOM 2510 N N . ASP A 1 322 ? 31.929 49.879 -9.162 1.00 18.55 322 ASP A N 1
ATOM 2511 C CA . ASP A 1 322 ? 33.027 50.571 -9.844 1.00 19.88 322 ASP A CA 1
ATOM 2512 C C . ASP A 1 322 ? 32.745 52.077 -9.863 1.00 18.48 322 ASP A C 1
ATOM 2513 O O . ASP A 1 322 ? 31.643 52.495 -10.227 1.00 17.22 322 ASP A O 1
ATOM 2518 N N . GLU A 1 323 ? 33.742 52.887 -9.492 1.00 16.77 323 GLU A N 1
ATOM 2519 C CA . GLU A 1 323 ? 33.580 54.343 -9.432 1.00 16.22 323 GLU A CA 1
ATOM 2520 C C . GLU A 1 323 ? 33.131 54.936 -10.768 1.00 15.91 323 GLU A C 1
ATOM 2521 O O . GLU A 1 323 ? 32.155 55.679 -10.823 1.00 15.36 323 GLU A O 1
ATOM 2527 N N . GLU A 1 324 ? 33.845 54.611 -11.838 1.00 16.34 324 GLU A N 1
ATOM 2528 C CA . GLU A 1 324 ? 33.540 55.232 -13.121 1.00 17.52 324 GLU A CA 1
ATOM 2529 C C . GLU A 1 324 ? 32.154 54.853 -13.629 1.00 16.90 324 GLU A C 1
ATOM 2530 O O . GLU A 1 324 ? 31.455 55.703 -14.161 1.00 16.56 324 GLU A O 1
ATOM 2536 N N . ASN A 1 325 ? 31.748 53.598 -13.424 1.00 16.97 325 ASN A N 1
ATOM 2537 C CA . ASN A 1 325 ? 30.429 53.137 -13.868 1.00 17.77 325 ASN A CA 1
ATOM 2538 C C . ASN A 1 325 ? 29.304 53.874 -13.159 1.00 16.23 325 ASN A C 1
ATOM 2539 O O . ASN A 1 325 ? 28.333 54.304 -13.783 1.00 16.31 325 ASN A O 1
ATOM 2544 N N . ILE A 1 326 ? 29.454 54.044 -11.848 1.00 14.82 326 ILE A N 1
ATOM 2545 C CA . ILE A 1 326 ? 28.476 54.775 -11.060 1.00 14.60 326 ILE A CA 1
ATOM 2546 C C . ILE A 1 326 ? 28.392 56.242 -11.499 1.00 14.83 326 ILE A C 1
ATOM 2547 O O . ILE A 1 326 ? 27.300 56.791 -11.694 1.00 14.40 326 ILE A O 1
ATOM 2552 N N . TYR A 1 327 ? 29.551 56.870 -11.673 1.00 14.88 327 TYR A N 1
ATOM 2553 C CA . TYR A 1 327 ? 29.605 58.229 -12.174 1.00 14.48 327 TYR A CA 1
ATOM 2554 C C . TYR A 1 327 ? 28.881 58.355 -13.532 1.00 14.68 327 TYR A C 1
ATOM 2555 O O . TYR A 1 327 ? 28.025 59.229 -13.696 1.00 14.68 327 TYR A O 1
ATOM 2564 N N . GLN A 1 328 ? 29.211 57.476 -14.481 1.00 15.54 328 GLN A N 1
ATOM 2565 C CA . GLN A 1 328 ? 28.628 57.555 -15.823 1.00 16.05 328 GLN A CA 1
ATOM 2566 C C . GLN A 1 328 ? 27.111 57.359 -15.784 1.00 15.73 328 GLN A C 1
ATOM 2567 O O . GLN A 1 328 ? 26.373 58.073 -16.447 1.00 16.42 328 GLN A O 1
ATOM 2573 N N . LEU A 1 329 ? 26.646 56.399 -14.997 1.00 15.29 329 LEU A N 1
ATOM 2574 C CA . LEU A 1 329 ? 25.205 56.136 -14.955 1.00 15.32 329 LEU A CA 1
ATOM 2575 C C . LEU A 1 329 ? 24.425 57.256 -14.270 1.00 14.89 329 LEU A C 1
ATOM 2576 O O . LEU A 1 329 ? 23.300 57.570 -14.686 1.00 15.12 329 LEU A O 1
ATOM 2581 N N . ALA A 1 330 ? 25.002 57.859 -13.229 1.00 15.15 330 ALA A N 1
ATOM 2582 C CA . ALA A 1 330 ? 24.354 58.983 -12.542 1.00 15.11 330 ALA A CA 1
ATOM 2583 C C . ALA A 1 330 ? 24.341 60.224 -13.437 1.00 15.84 330 ALA A C 1
ATOM 2584 O O . ALA A 1 330 ? 23.338 60.951 -13.493 1.00 15.52 330 ALA A O 1
ATOM 2586 N N . LYS A 1 331 ? 25.462 60.463 -14.121 1.00 15.77 331 LYS A N 1
ATOM 2587 C CA . LYS A 1 331 ? 25.553 61.553 -15.093 1.00 16.80 331 LYS A CA 1
ATOM 2588 C C . LYS A 1 331 ? 24.510 61.391 -16.200 1.00 16.97 331 LYS A C 1
ATOM 2589 O O . LYS A 1 331 ? 23.878 62.373 -16.609 1.00 17.38 331 LYS A O 1
ATOM 2595 N N . GLN A 1 332 ? 24.315 60.162 -16.668 1.00 16.94 332 GLN A N 1
ATOM 2596 C CA . GLN A 1 332 ? 23.281 59.893 -17.680 1.00 17.75 332 GLN A CA 1
ATOM 2597 C C . GLN A 1 332 ? 21.886 60.293 -17.195 1.00 17.67 332 GLN A C 1
ATOM 2598 O O . GLN A 1 332 ? 21.129 60.936 -17.930 1.00 17.27 332 GLN A O 1
ATOM 2604 N N . LEU A 1 333 ? 21.553 59.936 -15.955 1.00 16.89 333 LEU A N 1
ATOM 2605 C CA . LEU A 1 333 ? 20.255 60.294 -15.397 1.00 18.04 333 LEU A CA 1
ATOM 2606 C C . LEU A 1 333 ? 20.062 61.797 -15.266 1.00 18.06 333 LEU A C 1
ATOM 2607 O O . LEU A 1 333 ? 18.933 62.283 -15.348 1.00 18.98 333 LEU A O 1
ATOM 2612 N N . LEU A 1 334 ? 21.160 62.527 -15.074 1.00 18.09 334 LEU A N 1
ATOM 2613 C CA . LEU A 1 334 ? 21.101 63.974 -14.938 1.00 19.20 334 LEU A CA 1
ATOM 2614 C C . LEU A 1 334 ? 21.084 64.694 -16.288 1.00 20.21 334 LEU A C 1
ATOM 2615 O O . LEU A 1 334 ? 20.749 65.882 -16.343 1.00 22.27 334 LEU A O 1
ATOM 2620 N N . THR A 1 335 ? 21.446 63.990 -17.360 1.00 20.83 335 THR A N 1
ATOM 2621 C CA . THR A 1 335 ? 21.640 64.643 -18.664 1.00 22.33 335 THR A CA 1
ATOM 2622 C C . THR A 1 335 ? 20.841 64.065 -19.840 1.00 23.13 335 THR A C 1
ATOM 2623 O O . THR A 1 335 ? 20.786 64.683 -20.905 1.00 23.31 335 THR A O 1
ATOM 2627 N N . ASP A 1 336 ? 20.237 62.892 -19.652 1.00 22.62 336 ASP A N 1
ATOM 2628 C CA . ASP A 1 336 ? 19.543 62.186 -20.733 1.00 23.43 336 ASP A CA 1
ATOM 2629 C C . ASP A 1 336 ? 18.051 62.021 -20.407 1.00 23.87 336 ASP A C 1
ATOM 2630 O O . ASP A 1 336 ? 17.668 61.104 -19.677 1.00 21.75 336 ASP A O 1
ATOM 2635 N N . PRO A 1 337 ? 17.193 62.906 -20.959 1.00 24.32 337 PRO A N 1
ATOM 2636 C CA . PRO A 1 337 ? 15.765 62.823 -20.616 1.00 24.11 337 PRO A CA 1
ATOM 2637 C C . PRO A 1 337 ? 15.082 61.531 -21.075 1.00 23.16 337 PRO A C 1
ATOM 2638 O O . PRO A 1 337 ? 14.127 61.090 -20.429 1.00 23.76 337 PRO A O 1
ATOM 2642 N N . ASP A 1 338 ? 15.553 60.941 -22.171 1.00 23.87 338 ASP A N 1
ATOM 2643 C CA . ASP A 1 338 ? 15.016 59.671 -22.663 1.00 25.00 338 ASP A CA 1
ATOM 2644 C C . ASP A 1 338 ? 15.307 58.523 -21.685 1.00 24.01 338 ASP A C 1
ATOM 2645 O O . ASP A 1 338 ? 14.441 57.674 -21.435 1.00 23.14 338 ASP A O 1
ATOM 2650 N N . GLU A 1 339 ? 16.517 58.507 -21.127 1.00 21.87 339 GLU A N 1
ATOM 2651 C CA . GLU A 1 339 ? 16.859 57.466 -20.154 1.00 21.84 339 GLU A CA 1
ATOM 2652 C C . GLU A 1 339 ? 16.116 57.666 -18.844 1.00 20.81 339 GLU A C 1
ATOM 2653 O O . GLU A 1 339 ? 15.637 56.690 -18.252 1.00 20.59 339 GLU A O 1
ATOM 2659 N N . TYR A 1 340 ? 16.010 58.920 -18.402 1.00 19.79 340 TYR A N 1
ATOM 2660 C CA . TYR A 1 340 ? 15.242 59.245 -17.203 1.00 20.00 340 TYR A CA 1
ATOM 2661 C C . TYR A 1 340 ? 13.785 58.792 -17.349 1.00 20.73 340 TYR A C 1
ATOM 2662 O O . TYR A 1 340 ? 13.220 58.180 -16.443 1.00 19.99 340 TYR A O 1
ATOM 2671 N N . LYS A 1 341 ? 13.180 59.101 -18.492 1.00 22.01 341 LYS A N 1
ATOM 2672 C CA . LYS A 1 341 ? 11.813 58.667 -18.762 1.00 23.20 341 LYS A CA 1
ATOM 2673 C C . LYS A 1 341 ? 11.667 57.140 -18.718 1.00 22.32 341 LYS A C 1
ATOM 2674 O O . LYS A 1 341 ? 10.699 56.632 -18.152 1.00 22.62 341 LYS A O 1
ATOM 2680 N N . LYS A 1 342 ? 12.628 56.418 -19.298 1.00 21.87 342 LYS A N 1
ATOM 2681 C CA . LYS A 1 342 ? 12.597 54.947 -19.316 1.00 22.14 342 LYS A CA 1
ATOM 2682 C C . LYS A 1 342 ? 12.593 54.345 -17.911 1.00 20.79 342 LYS A C 1
ATOM 2683 O O . LYS A 1 342 ? 11.989 53.296 -17.683 1.00 21.06 342 LYS A O 1
ATOM 2689 N N . MET A 1 343 ? 13.232 55.036 -16.972 1.00 19.33 343 MET A N 1
ATOM 2690 C CA . MET A 1 343 ? 13.375 54.526 -15.608 1.00 18.67 343 MET A CA 1
ATOM 2691 C C . MET A 1 343 ? 12.352 55.062 -14.618 1.00 18.87 343 MET A C 1
ATOM 2692 O O . MET A 1 343 ? 12.378 54.676 -13.441 1.00 18.59 343 MET A O 1
ATOM 2697 N N . SER A 1 344 ? 11.459 55.945 -15.073 1.00 18.93 344 SER A N 1
ATOM 2698 C CA . SER A 1 344 ? 10.548 56.636 -14.152 1.00 19.64 344 SER A CA 1
ATOM 2699 C C . SER A 1 344 ? 9.049 56.335 -14.331 1.00 20.53 344 SER A C 1
ATOM 2700 O O . SER A 1 344 ? 8.199 57.127 -13.919 1.00 21.11 344 SER A O 1
ATOM 2703 N N . GLN A 1 345 ? 8.743 55.185 -14.924 1.00 20.43 345 GLN A N 1
ATOM 2704 C CA . GLN A 1 345 ? 7.356 54.745 -15.085 1.00 21.92 345 GLN A CA 1
ATOM 2705 C C . GLN A 1 345 ? 6.918 53.986 -13.831 1.00 21.33 345 GLN A C 1
ATOM 2706 O O . GLN A 1 345 ? 7.546 52.996 -13.467 1.00 22.15 345 GLN A O 1
ATOM 2712 N N . ALA A 1 346 ? 5.857 54.451 -13.174 1.00 20.30 346 ALA A N 1
ATOM 2713 C CA . ALA A 1 346 ? 5.366 53.800 -11.954 1.00 19.30 346 ALA A CA 1
ATOM 2714 C C . ALA A 1 346 ? 4.658 52.481 -12.236 1.00 19.24 346 ALA A C 1
ATOM 2715 O O . ALA A 1 346 ? 3.961 52.331 -13.248 1.00 19.63 346 ALA A O 1
ATOM 2717 N N . SER A 1 347 ? 4.864 51.511 -11.344 1.00 17.88 347 SER A N 1
ATOM 2718 C CA . SER A 1 347 ? 4.164 50.227 -11.410 1.00 17.28 347 SER A CA 1
ATOM 2719 C C . SER A 1 347 ? 4.172 49.597 -10.030 1.00 17.24 347 SER A C 1
ATOM 2720 O O . SER A 1 347 ? 4.861 50.088 -9.127 1.00 16.44 347 SER A O 1
ATOM 2723 N N . ASN A 1 348 ? 3.380 48.538 -9.855 1.00 17.40 348 ASN A N 1
ATOM 2724 C CA . ASN A 1 348 ? 3.300 47.865 -8.554 1.00 18.64 348 ASN A CA 1
ATOM 2725 C C . ASN A 1 348 ? 3.565 46.360 -8.612 1.00 17.82 348 ASN A C 1
ATOM 2726 O O . ASN A 1 348 ? 2.671 45.539 -8.348 1.00 17.78 348 ASN A O 1
ATOM 2731 N N . PRO A 1 349 ? 4.809 45.987 -8.940 1.00 17.03 349 PRO A N 1
ATOM 2732 C CA . PRO A 1 349 ? 5.142 44.586 -9.100 1.00 17.44 349 PRO A CA 1
ATOM 2733 C C . PRO A 1 349 ? 5.322 43.851 -7.765 1.00 17.02 349 PRO A C 1
ATOM 2734 O O . PRO A 1 349 ? 5.313 42.627 -7.755 1.00 18.14 349 PRO A O 1
ATOM 2738 N N . TYR A 1 350 ? 5.452 44.586 -6.662 1.00 16.61 350 TYR A N 1
ATOM 2739 C CA . TYR A 1 350 ? 5.769 43.953 -5.370 1.00 17.14 350 TYR A CA 1
ATOM 2740 C C . TYR A 1 350 ? 4.612 43.885 -4.394 1.00 17.50 350 TYR A C 1
ATOM 2741 O O . TYR A 1 350 ? 4.762 43.369 -3.285 1.00 19.63 350 TYR A O 1
ATOM 2750 N N . GLY A 1 351 ? 3.456 44.401 -4.772 1.00 17.15 351 GLY A N 1
ATOM 2751 C CA . GLY A 1 351 ? 2.318 44.272 -3.883 1.00 17.42 351 GLY A CA 1
ATOM 2752 C C . GLY A 1 351 ? 1.222 45.277 -4.134 1.00 17.24 351 GLY A C 1
ATOM 2753 O O . GLY A 1 351 ? 1.409 46.275 -4.847 1.00 18.05 351 GLY A O 1
ATOM 2754 N N . ASP A 1 352 ? 0.077 45.001 -3.532 1.00 17.38 352 ASP A N 1
ATOM 2755 C CA . ASP A 1 352 ? -1.092 45.862 -3.645 1.00 17.24 352 ASP A CA 1
ATOM 2756 C C . ASP A 1 352 ? -1.576 46.400 -2.298 1.00 16.90 352 ASP A C 1
ATOM 2757 O O . ASP A 1 352 ? -2.664 46.978 -2.212 1.00 17.43 352 ASP A O 1
ATOM 2762 N N . GLY A 1 353 ? -0.759 46.243 -1.259 1.00 16.28 353 GLY A N 1
ATOM 2763 C CA . GLY A 1 353 ? -1.106 46.712 0.075 1.00 15.70 353 GLY A CA 1
ATOM 2764 C C . GLY A 1 353 ? -1.888 45.712 0.915 1.00 15.83 353 GLY A C 1
ATOM 2765 O O . GLY A 1 353 ? -2.245 46.009 2.046 1.00 16.14 353 GLY A O 1
ATOM 2766 N N . GLU A 1 354 ? -2.136 44.518 0.383 1.00 15.10 354 GLU A N 1
ATOM 2767 C CA . GLU A 1 354 ? -2.941 43.532 1.108 1.00 15.42 354 GLU A CA 1
ATOM 2768 C C . GLU A 1 354 ? -2.150 42.290 1.519 1.00 14.40 354 GLU A C 1
ATOM 2769 O O . GLU A 1 354 ? -2.738 41.248 1.830 1.00 13.23 354 GLU A O 1
ATOM 2775 N N . ALA A 1 355 ? -0.825 42.399 1.527 1.00 13.12 355 ALA A N 1
ATOM 2776 C CA . ALA A 1 355 ? 0.022 41.241 1.857 1.00 12.27 355 ALA A CA 1
ATOM 2777 C C . ALA A 1 355 ? -0.213 40.720 3.272 1.00 12.20 355 ALA A C 1
ATOM 2778 O O . ALA A 1 355 ? -0.346 39.508 3.466 1.00 11.78 355 ALA A O 1
ATOM 2780 N N . SER A 1 356 ? -0.261 41.628 4.250 1.00 12.11 356 SER A N 1
ATOM 2781 C CA . SER A 1 356 ? -0.458 41.243 5.653 1.00 12.28 356 SER A CA 1
ATOM 2782 C C . SER A 1 356 ? -1.759 40.477 5.825 1.00 12.31 356 SER A C 1
ATOM 2783 O O . SER A 1 356 ? -1.796 39.435 6.474 1.00 11.94 356 SER A O 1
ATOM 2786 N N . ARG A 1 357 ? -2.834 41.001 5.236 1.00 12.35 357 ARG A N 1
ATOM 2787 C CA . ARG A 1 357 ? -4.114 40.286 5.270 1.00 13.10 357 ARG A CA 1
ATOM 2788 C C . ARG A 1 357 ? -4.039 38.892 4.647 1.00 12.51 357 ARG A C 1
ATOM 2789 O O . ARG A 1 357 ? -4.571 37.941 5.213 1.00 12.19 357 ARG A O 1
ATOM 2797 N N . ARG A 1 358 ? -3.386 38.754 3.490 1.00 12.14 358 ARG A N 1
ATOM 2798 C CA . ARG A 1 358 ? -3.241 37.439 2.873 1.00 12.53 358 ARG A CA 1
ATOM 2799 C C . ARG A 1 358 ? -2.494 36.471 3.794 1.00 12.25 358 ARG A C 1
ATOM 2800 O O . ARG A 1 358 ? -2.891 35.320 3.924 1.00 12.93 358 ARG A O 1
ATOM 2808 N N . ILE A 1 359 ? -1.416 36.949 4.419 1.00 11.70 359 ILE A N 1
ATOM 2809 C CA . ILE A 1 359 ? -0.628 36.105 5.317 1.00 11.72 359 ILE A CA 1
ATOM 2810 C C . ILE A 1 359 ? -1.514 35.606 6.467 1.00 11.76 359 ILE A C 1
ATOM 2811 O O . ILE A 1 359 ? -1.546 34.409 6.737 1.00 11.72 359 ILE A O 1
ATOM 2816 N N . VAL A 1 360 ? -2.253 36.516 7.109 1.00 11.50 360 VAL A N 1
ATOM 2817 C CA . VAL A 1 360 ? -3.115 36.131 8.239 1.00 11.60 360 VAL A CA 1
ATOM 2818 C C . VAL A 1 360 ? -4.215 35.178 7.775 1.00 11.79 360 VAL A C 1
ATOM 2819 O O . VAL A 1 360 ? -4.473 34.145 8.411 1.00 11.55 360 VAL A O 1
ATOM 2823 N N . GLU A 1 361 ? -4.861 35.499 6.658 1.00 12.33 361 GLU A N 1
ATOM 2824 C CA . GLU A 1 361 ? -5.902 34.598 6.158 1.00 13.30 361 GLU A CA 1
ATOM 2825 C C . GLU A 1 361 ? -5.380 33.224 5.737 1.00 13.82 361 GLU A C 1
ATOM 2826 O O . GLU A 1 361 ? -6.087 32.224 5.903 1.00 14.00 361 GLU A O 1
ATOM 2832 N N . GLU A 1 362 ? -4.167 33.169 5.185 1.00 14.11 362 GLU A N 1
ATOM 2833 C CA . GLU A 1 362 ? -3.539 31.880 4.898 1.00 15.06 362 GLU A CA 1
ATOM 2834 C C . GLU A 1 362 ? -3.322 31.084 6.187 1.00 14.96 362 GLU A C 1
ATOM 2835 O O . GLU A 1 362 ? -3.596 29.878 6.223 1.00 15.31 362 GLU A O 1
ATOM 2841 N N . LEU A 1 363 ? -2.842 31.752 7.237 1.00 14.44 363 LEU A N 1
ATOM 2842 C CA . LEU A 1 363 ? -2.660 31.083 8.529 1.00 14.46 363 LEU A CA 1
ATOM 2843 C C . LEU A 1 363 ? -3.968 30.519 9.071 1.00 14.18 363 LEU A C 1
ATOM 2844 O O . LEU A 1 363 ? -4.010 29.387 9.555 1.00 14.80 363 LEU A O 1
ATOM 2849 N N . LEU A 1 364 ? -5.030 31.316 9.014 1.00 14.35 364 LEU A N 1
ATOM 2850 C CA . LEU A 1 364 ? -6.320 30.893 9.538 1.00 14.80 364 LEU A CA 1
ATOM 2851 C C . LEU A 1 364 ? -6.900 29.713 8.754 1.00 15.49 364 LEU A C 1
ATOM 2852 O O . LEU A 1 364 ? -7.488 28.803 9.349 1.00 16.44 364 LEU A O 1
ATOM 2857 N N . PHE A 1 365 ? -6.721 29.719 7.435 1.00 15.88 365 PHE A N 1
ATOM 2858 C CA . PHE A 1 365 ? -7.128 28.586 6.605 1.00 16.61 365 PHE A CA 1
ATOM 2859 C C . PHE A 1 365 ? -6.315 27.336 6.940 1.00 16.97 365 PHE A C 1
ATOM 2860 O O . PHE A 1 365 ? -6.862 26.248 7.078 1.00 17.21 365 PHE A O 1
ATOM 2868 N N . HIS A 1 366 ? -5.004 27.499 7.076 1.00 17.34 366 HIS A N 1
ATOM 2869 C CA . HIS A 1 366 ? -4.127 26.357 7.310 1.00 18.30 366 HIS A CA 1
ATOM 2870 C C . HIS A 1 366 ? -4.483 25.656 8.595 1.00 18.91 366 HIS A C 1
ATOM 2871 O O . HIS A 1 366 ? -4.515 24.423 8.648 1.00 19.85 366 HIS A O 1
ATOM 2878 N N . TYR A 1 367 ? -4.808 26.435 9.622 1.00 19.19 367 TYR A N 1
ATOM 2879 C CA . TYR A 1 367 ? -5.113 25.882 10.941 1.00 20.42 367 TYR A CA 1
ATOM 2880 C C . TYR A 1 367 ? -6.608 25.600 11.196 1.00 21.92 367 TYR A C 1
ATOM 2881 O O . TYR A 1 367 ? -6.988 25.232 12.315 1.00 23.38 367 TYR A O 1
ATOM 2890 N N . GLY A 1 368 ? -7.440 25.785 10.171 1.00 22.55 368 GLY A N 1
ATOM 2891 C CA . GLY A 1 368 ? -8.859 25.371 10.208 1.00 22.63 368 GLY A CA 1
ATOM 2892 C C . GLY A 1 368 ? -9.896 26.397 10.651 1.00 23.40 368 GLY A C 1
ATOM 2893 O O . GLY A 1 368 ? -11.075 26.050 10.817 1.00 23.21 368 GLY A O 1
ATOM 2894 N N . TYR A 1 369 ? -9.478 27.652 10.829 1.00 22.10 369 TYR A N 1
ATOM 2895 C CA . TYR A 1 369 ? -10.372 28.733 11.291 1.00 22.35 369 TYR A CA 1
ATOM 2896 C C . TYR A 1 369 ? -11.216 29.347 10.178 1.00 23.24 369 TYR A C 1
ATOM 2897 O O . TYR A 1 369 ? -12.207 30.037 10.443 1.00 24.71 369 TYR A O 1
ATOM 2906 N N . ARG A 1 370 ? -10.815 29.114 8.933 1.00 23.01 370 ARG A N 1
ATOM 2907 C CA . ARG A 1 370 ? -11.542 29.618 7.777 1.00 23.62 370 ARG A CA 1
ATOM 2908 C C . ARG A 1 370 ? -11.694 28.478 6.787 1.00 24.04 370 ARG A C 1
ATOM 2909 O O . ARG A 1 370 ? -10.779 27.667 6.630 1.00 23.03 370 ARG A O 1
ATOM 2917 N N . LYS A 1 371 ? -12.847 28.425 6.124 1.00 24.37 371 LYS A N 1
ATOM 2918 C CA . LYS A 1 371 ? -13.115 27.414 5.106 1.00 26.22 371 LYS A CA 1
ATOM 2919 C C . LYS A 1 371 ? -12.490 27.766 3.757 1.00 25.86 371 LYS A C 1
ATOM 2920 O O . LYS A 1 371 ? -12.271 26.886 2.932 1.00 26.17 371 LYS A O 1
ATOM 2926 N N . GLU A 1 372 ? -12.219 29.049 3.535 1.00 25.61 372 GLU A N 1
ATOM 2927 C CA . GLU A 1 372 ? -11.714 29.514 2.246 1.00 25.57 372 GLU A CA 1
ATOM 2928 C C . GLU A 1 372 ? -10.288 30.029 2.365 1.00 23.01 372 GLU A C 1
ATOM 2929 O O . GLU A 1 372 ? -9.897 30.594 3.379 1.00 23.92 372 GLU A O 1
ATOM 2935 N N . GLN A 1 373 ? -9.532 29.833 1.299 1.00 22.01 373 GLN A N 1
ATOM 2936 C CA . GLN A 1 373 ? -8.173 30.316 1.200 1.00 21.03 373 GLN A CA 1
ATOM 2937 C C . GLN A 1 373 ? -8.191 31.625 0.414 1.00 19.76 373 GLN A C 1
ATOM 2938 O O . GLN A 1 373 ? -8.905 31.730 -0.581 1.00 19.35 373 GLN A O 1
ATOM 2944 N N . PRO A 1 374 ? -7.404 32.631 0.842 1.00 18.27 374 PRO A N 1
ATOM 2945 C CA . PRO A 1 374 ? -7.420 33.890 0.084 1.00 18.46 374 PRO A CA 1
ATOM 2946 C C . PRO A 1 374 ? -6.776 33.730 -1.294 1.00 19.13 374 PRO A C 1
ATOM 2947 O O . PRO A 1 374 ? -5.924 32.854 -1.475 1.00 18.95 374 PRO A O 1
ATOM 2951 N N . ASP A 1 375 ? -7.180 34.559 -2.255 1.00 20.07 375 ASP A N 1
ATOM 2952 C CA . ASP A 1 375 ? -6.542 34.549 -3.574 1.00 20.41 375 ASP A CA 1
ATOM 2953 C C . ASP A 1 375 ? -5.124 35.105 -3.443 1.00 19.16 375 ASP A C 1
ATOM 2954 O O . ASP A 1 375 ? -4.867 35.948 -2.585 1.00 18.73 375 ASP A O 1
ATOM 2959 N N . SER A 1 376 ? -4.223 34.618 -4.292 1.00 18.93 376 SER A N 1
ATOM 2960 C CA . SER A 1 376 ? -2.825 35.070 -4.313 1.00 18.86 376 SER A CA 1
ATOM 2961 C C . SER A 1 376 ? -2.700 36.447 -4.916 1.00 18.69 376 SER A C 1
ATOM 2962 O O . SER A 1 376 ? -3.575 36.882 -5.670 1.00 19.26 376 SER A O 1
ATOM 2965 N N . PHE A 1 377 ? -1.598 37.122 -4.603 1.00 17.05 377 PHE A N 1
ATOM 2966 C CA . PHE A 1 377 ? -1.260 38.382 -5.240 1.00 18.64 377 PHE A CA 1
ATOM 2967 C C . PHE A 1 377 ? -0.957 38.093 -6.698 1.00 20.14 377 PHE A C 1
ATOM 2968 O O . PHE A 1 377 ? -0.198 37.178 -6.998 1.00 21.40 377 PHE A O 1
ATOM 2976 N N . THR A 1 378 ? -1.561 38.871 -7.591 1.00 23.17 378 THR A N 1
ATOM 2977 C CA . THR A 1 378 ? -1.425 38.657 -9.031 1.00 25.68 378 THR A CA 1
ATOM 2978 C C . THR A 1 378 ? -0.438 39.652 -9.609 1.00 26.64 378 THR A C 1
ATOM 2979 O O . THR A 1 378 ? -0.481 40.848 -9.307 1.00 25.89 378 THR A O 1
ATOM 2983 N N . GLY A 1 379 ? 0.458 39.155 -10.446 1.00 26.94 379 GLY A N 1
ATOM 2984 C CA . GLY A 1 379 ? 1.511 40.006 -10.948 1.00 29.16 379 GLY A CA 1
ATOM 2985 C C . GLY A 1 379 ? 1.350 40.444 -12.385 1.00 31.59 379 GLY A C 1
ATOM 2986 O O . GLY A 1 379 ? 0.316 40.226 -13.025 1.00 29.74 379 GLY A O 1
ATOM 2987 N N . LYS A 1 380 ? 2.403 41.122 -12.830 1.00 33.67 380 LYS A N 1
ATOM 2988 C CA . LYS A 1 380 ? 2.768 41.383 -14.217 1.00 36.13 380 LYS A CA 1
ATOM 2989 C C . LYS A 1 380 ? 1.936 40.738 -15.314 1.00 34.62 380 LYS A C 1
ATOM 2990 O O . LYS A 1 380 ? 0.975 41.319 -15.820 1.00 35.06 380 LYS A O 1
ATOM 2996 N N . LEU A 1 381 ? 2.347 39.528 -15.664 1.00 34.01 381 LEU A N 1
ATOM 2997 C CA . LEU A 1 381 ? 1.876 38.808 -16.820 1.00 34.14 381 LEU A CA 1
ATOM 2998 C C . LEU A 1 381 ? 0.421 38.417 -16.669 1.00 34.30 381 LEU A C 1
ATOM 2999 O O . LEU A 1 381 ? -0.333 38.490 -17.638 1.00 32.77 381 LEU A O 1
ATOM 3004 N N . GLU A 1 382 ? 0.028 38.016 -15.457 1.00 35.22 382 GLU A N 1
ATOM 3005 C CA . GLU A 1 382 ? -1.352 37.576 -15.208 1.00 37.59 382 GLU A CA 1
ATOM 3006 C C . GLU A 1 382 ? -2.361 38.704 -15.430 1.00 38.51 382 GLU A C 1
ATOM 3007 O O . GLU A 1 382 ? -3.420 38.478 -16.013 1.00 38.38 382 GLU A O 1
ATOM 3013 N N . HIS A 1 383 ? -2.039 39.908 -14.959 1.00 40.63 383 HIS A N 1
ATOM 3014 C CA . HIS A 1 383 ? -2.672 41.110 -15.494 1.00 44.51 383 HIS A CA 1
ATOM 3015 C C . HIS A 1 383 ? -2.118 41.245 -16.882 1.00 44.22 383 HIS A C 1
ATOM 3016 O O . HIS A 1 383 ? -0.910 41.145 -17.067 1.00 45.84 383 HIS A O 1
ATOM 3023 N N . HIS A 1 384 ? -2.985 41.457 -17.867 1.00 44.43 384 HIS A N 1
ATOM 3024 C CA . HIS A 1 384 ? -2.606 41.500 -19.296 1.00 42.63 384 HIS A CA 1
ATOM 3025 C C . HIS A 1 384 ? -2.925 40.224 -20.031 1.00 39.99 384 HIS A C 1
ATOM 3026 O O . HIS A 1 384 ? -3.253 40.265 -21.218 1.00 40.61 384 HIS A O 1
ATOM 3033 N N . HIS A 1 385 ? -2.812 39.084 -19.348 1.00 35.26 385 HIS A N 1
ATOM 3034 C CA . HIS A 1 385 ? -3.073 37.777 -19.973 1.00 33.33 385 HIS A CA 1
ATOM 3035 C C . HIS A 1 385 ? -4.010 36.910 -19.179 1.00 36.27 385 HIS A C 1
ATOM 3036 O O . HIS A 1 385 ? -4.693 37.385 -18.274 1.00 38.94 385 HIS A O 1
ATOM 3043 N N . LYS B 1 2 ? 51.608 27.112 -4.323 1.00 35.83 2 LYS B N 1
ATOM 3044 C CA . LYS B 1 2 ? 51.547 27.054 -2.828 1.00 35.24 2 LYS B CA 1
ATOM 3045 C C . LYS B 1 2 ? 50.732 25.851 -2.349 1.00 32.63 2 LYS B C 1
ATOM 3046 O O . LYS B 1 2 ? 49.845 25.378 -3.064 1.00 32.18 2 LYS B O 1
ATOM 3052 N N . LYS B 1 3 ? 51.020 25.374 -1.138 1.00 29.22 3 LYS B N 1
ATOM 3053 C CA . LYS B 1 3 ? 50.314 24.217 -0.581 1.00 27.63 3 LYS B CA 1
ATOM 3054 C C . LYS B 1 3 ? 48.865 24.566 -0.247 1.00 24.45 3 LYS B C 1
ATOM 3055 O O . LYS B 1 3 ? 48.595 25.648 0.257 1.00 25.35 3 LYS B O 1
ATOM 3061 N N . LEU B 1 4 ? 47.950 23.643 -0.534 1.00 22.12 4 LEU B N 1
ATOM 3062 C CA . LEU B 1 4 ? 46.535 23.824 -0.218 1.00 20.27 4 LEU B CA 1
ATOM 3063 C C . LEU B 1 4 ? 46.327 23.601 1.271 1.00 20.56 4 LEU B C 1
ATOM 3064 O O . LEU B 1 4 ? 46.703 22.552 1.787 1.00 19.19 4 LEU B O 1
ATOM 3069 N N . LYS B 1 5 ? 45.720 24.572 1.952 1.00 19.18 5 LYS B N 1
ATOM 3070 C CA . LYS B 1 5 ? 45.536 24.478 3.401 1.00 19.44 5 LYS B CA 1
ATOM 3071 C C . LYS B 1 5 ? 44.150 23.908 3.684 1.00 18.50 5 LYS B C 1
ATOM 3072 O O . LYS B 1 5 ? 43.151 24.573 3.409 1.00 18.00 5 LYS B O 1
ATOM 3078 N N . VAL B 1 6 ? 44.102 22.684 4.219 1.00 16.48 6 VAL B N 1
ATOM 3079 C CA . VAL B 1 6 ? 42.846 21.945 4.418 1.00 15.76 6 VAL B CA 1
ATOM 3080 C C . VAL B 1 6 ? 42.683 21.704 5.913 1.00 15.50 6 VAL B C 1
ATOM 3081 O O . VAL B 1 6 ? 43.633 21.286 6.587 1.00 15.57 6 VAL B O 1
ATOM 3085 N N . MET B 1 7 ? 41.504 22.014 6.449 1.00 14.20 7 MET B N 1
ATOM 3086 C CA . MET B 1 7 ? 41.228 21.706 7.854 1.00 14.29 7 MET B CA 1
ATOM 3087 C C . MET B 1 7 ? 39.998 20.817 7.963 1.00 14.01 7 MET B C 1
ATOM 3088 O O . MET B 1 7 ? 38.936 21.174 7.475 1.00 14.03 7 MET B O 1
ATOM 3093 N N . THR B 1 8 ? 40.133 19.679 8.632 1.00 12.94 8 THR B N 1
ATOM 3094 C CA . THR B 1 8 ? 38.972 18.858 8.944 1.00 13.00 8 THR B CA 1
ATOM 3095 C C . THR B 1 8 ? 38.416 19.360 10.278 1.00 12.70 8 THR B C 1
ATOM 3096 O O . THR B 1 8 ? 39.180 19.767 11.179 1.00 12.95 8 THR B O 1
ATOM 3100 N N . VAL B 1 9 ? 37.089 19.368 10.377 1.00 12.29 9 VAL B N 1
ATOM 3101 C CA . VAL B 1 9 ? 36.399 19.796 11.597 1.00 12.65 9 VAL B CA 1
ATOM 3102 C C . VAL B 1 9 ? 35.336 18.750 11.936 1.00 12.64 9 VAL B C 1
ATOM 3103 O O . VAL B 1 9 ? 34.454 18.458 11.123 1.00 12.67 9 VAL B O 1
ATOM 3107 N N . PHE B 1 10 ? 35.421 18.167 13.131 1.00 12.62 10 PHE B N 1
ATOM 3108 C CA . PHE B 1 10 ? 34.448 17.150 13.540 1.00 12.89 10 PHE B CA 1
ATOM 3109 C C . PHE B 1 10 ? 34.443 17.057 15.051 1.00 12.86 10 PHE B C 1
ATOM 3110 O O . PHE B 1 10 ? 35.317 17.624 15.703 1.00 13.06 10 PHE B O 1
ATOM 3118 N N . GLY B 1 11 ? 33.461 16.376 15.619 1.00 13.06 11 GLY B N 1
ATOM 3119 C CA . GLY B 1 11 ? 33.370 16.389 17.083 1.00 13.91 11 GLY B CA 1
ATOM 3120 C C . GLY B 1 11 ? 32.833 15.186 17.826 1.00 13.32 11 GLY B C 1
ATOM 3121 O O . GLY B 1 11 ? 32.835 15.201 19.050 1.00 13.41 11 GLY B O 1
ATOM 3122 N N . THR B 1 12 ? 32.366 14.165 17.104 1.00 12.95 12 THR B N 1
ATOM 3123 C CA . THR B 1 12 ? 31.644 13.036 17.717 1.00 12.80 12 THR B CA 1
ATOM 3124 C C . THR B 1 12 ? 32.242 11.717 17.259 1.00 12.65 12 THR B C 1
ATOM 3125 O O . THR B 1 12 ? 32.983 11.694 16.255 1.00 12.16 12 THR B O 1
ATOM 3129 N N . ARG B 1 13 ? 31.898 10.636 17.970 1.00 12.48 13 ARG B N 1
ATOM 3130 C CA . ARG B 1 13 ? 32.315 9.282 17.580 1.00 12.66 13 ARG B CA 1
ATOM 3131 C C . ARG B 1 13 ? 32.128 8.966 16.084 1.00 12.66 13 ARG B C 1
ATOM 3132 O O . ARG B 1 13 ? 33.107 8.577 15.424 1.00 12.47 13 ARG B O 1
ATOM 3140 N N . PRO B 1 14 ? 30.887 9.090 15.554 1.00 12.67 14 PRO B N 1
ATOM 3141 C CA . PRO B 1 14 ? 30.692 8.674 14.153 1.00 12.85 14 PRO B CA 1
ATOM 3142 C C . PRO B 1 14 ? 31.463 9.514 13.146 1.00 13.20 14 PRO B C 1
ATOM 3143 O O . PRO B 1 14 ? 31.958 8.971 12.149 1.00 13.54 14 PRO B O 1
ATOM 3147 N N . GLU B 1 15 ? 31.554 10.820 13.383 1.00 12.93 15 GLU B N 1
ATOM 3148 C CA . GLU B 1 15 ? 32.351 11.684 12.497 1.00 13.07 15 GLU B CA 1
ATOM 3149 C C . GLU B 1 15 ? 33.813 11.275 12.546 1.00 13.13 15 GLU B C 1
ATOM 3150 O O . GLU B 1 15 ? 34.478 11.252 11.518 1.00 14.27 15 GLU B O 1
ATOM 3156 N N . ALA B 1 16 ? 34.312 10.984 13.751 1.00 12.56 16 ALA B N 1
ATOM 3157 C CA . ALA B 1 16 ? 35.717 10.643 13.929 1.00 12.69 16 ALA B CA 1
ATOM 3158 C C . ALA B 1 16 ? 36.052 9.336 13.202 1.00 12.60 16 ALA B C 1
ATOM 3159 O O . ALA B 1 16 ? 37.101 9.243 12.561 1.00 12.92 16 ALA B O 1
ATOM 3161 N N . ILE B 1 17 ? 35.147 8.356 13.263 1.00 12.32 17 ILE B N 1
ATOM 3162 C CA . ILE B 1 17 ? 35.387 7.059 12.582 1.00 12.42 17 ILE B CA 1
ATOM 3163 C C . ILE B 1 17 ? 35.448 7.271 11.070 1.00 12.73 17 ILE B C 1
ATOM 3164 O O . ILE B 1 17 ? 36.318 6.720 10.386 1.00 12.86 17 ILE B O 1
ATOM 3169 N N . LYS B 1 18 ? 34.535 8.092 10.555 1.00 13.04 18 LYS B N 1
ATOM 3170 C CA . LYS B 1 18 ? 34.462 8.336 9.115 1.00 13.49 18 LYS B CA 1
ATOM 3171 C C . LYS B 1 18 ? 35.495 9.362 8.650 1.00 13.89 18 LYS B C 1
ATOM 3172 O O . LYS B 1 18 ? 35.900 9.360 7.482 1.00 15.59 18 LYS B O 1
ATOM 3178 N N . MET B 1 19 ? 35.930 10.239 9.541 1.00 13.55 19 MET B N 1
ATOM 3179 C CA . MET B 1 19 ? 36.927 11.247 9.137 1.00 13.54 19 MET B CA 1
ATOM 3180 C C . MET B 1 19 ? 38.370 10.781 9.306 1.00 13.71 19 MET B C 1
ATOM 3181 O O . MET B 1 19 ? 39.259 11.279 8.626 1.00 14.10 19 MET B O 1
ATOM 3186 N N . ALA B 1 20 ? 38.604 9.818 10.192 1.00 13.54 20 ALA B N 1
ATOM 3187 C CA . ALA B 1 20 ? 39.980 9.387 10.433 1.00 13.66 20 ALA B CA 1
ATOM 3188 C C . ALA B 1 20 ? 40.683 8.854 9.165 1.00 13.57 20 ALA B C 1
ATOM 3189 O O . ALA B 1 20 ? 41.839 9.221 8.926 1.00 14.36 20 ALA B O 1
ATOM 3191 N N . PRO B 1 21 ? 40.000 8.024 8.342 1.00 13.46 21 PRO B N 1
ATOM 3192 C CA . PRO B 1 21 ? 40.666 7.591 7.102 1.00 13.37 21 PRO B CA 1
ATOM 3193 C C . PRO B 1 21 ? 41.009 8.746 6.169 1.00 13.39 21 PRO B C 1
ATOM 3194 O O . PRO B 1 21 ? 42.040 8.694 5.486 1.00 13.12 21 PRO B O 1
ATOM 3198 N N . LEU B 1 22 ? 40.163 9.777 6.144 1.00 12.66 22 LEU B N 1
ATOM 3199 C CA . LEU B 1 22 ? 40.426 10.955 5.322 1.00 12.86 22 LEU B CA 1
ATOM 3200 C C . LEU B 1 22 ? 41.567 11.794 5.871 1.00 12.91 22 LEU B C 1
ATOM 3201 O O . LEU B 1 22 ? 42.408 12.282 5.119 1.00 12.84 22 LEU B O 1
ATOM 3206 N N . VAL B 1 23 ? 41.596 11.978 7.193 1.00 12.56 23 VAL B N 1
ATOM 3207 C CA . VAL B 1 23 ? 42.680 12.695 7.852 1.00 13.00 23 VAL B CA 1
ATOM 3208 C C . VAL B 1 23 ? 44.010 12.018 7.496 1.00 12.90 23 VAL B C 1
ATOM 3209 O O . VAL B 1 23 ? 44.975 12.691 7.152 1.00 12.74 23 VAL B O 1
ATOM 3213 N N . LEU B 1 24 ? 44.024 10.693 7.541 1.00 13.34 24 LEU B N 1
ATOM 3214 C CA . LEU B 1 24 ? 45.256 9.949 7.239 1.00 14.42 24 LEU B CA 1
ATOM 3215 C C . LEU B 1 24 ? 45.629 10.021 5.755 1.00 15.01 24 LEU B C 1
ATOM 3216 O O . LEU B 1 24 ? 46.810 10.170 5.419 1.00 16.39 24 LEU B O 1
ATOM 3221 N N . GLU B 1 25 ? 44.630 9.957 4.876 1.00 15.36 25 GLU B N 1
ATOM 3222 C CA . GLU B 1 25 ? 44.866 10.105 3.424 1.00 16.14 25 GLU B CA 1
ATOM 3223 C C . GLU B 1 25 ? 45.462 11.479 3.090 1.00 16.12 25 GLU B C 1
ATOM 3224 O O . GLU B 1 25 ? 46.453 11.578 2.352 1.00 16.99 25 GLU B O 1
ATOM 3230 N N . LEU B 1 26 ? 44.883 12.541 3.657 1.00 15.55 26 LEU B N 1
ATOM 3231 C CA . LEU B 1 26 ? 45.346 13.909 3.393 1.00 16.22 26 LEU B CA 1
ATOM 3232 C C . LEU B 1 26 ? 46.844 14.106 3.636 1.00 16.89 26 LEU B C 1
ATOM 3233 O O . LEU B 1 26 ? 47.501 14.830 2.893 1.00 16.74 26 LEU B O 1
ATOM 3238 N N . LYS B 1 27 ? 47.367 13.450 4.677 1.00 16.74 27 LYS B N 1
ATOM 3239 C CA . LYS B 1 27 ? 48.777 13.558 5.054 1.00 17.33 27 LYS B CA 1
ATOM 3240 C C . LYS B 1 27 ? 49.753 12.972 4.014 1.00 18.11 27 LYS B C 1
ATOM 3241 O O . LYS B 1 27 ? 50.934 13.286 4.042 1.00 17.61 27 LYS B O 1
ATOM 3247 N N . LYS B 1 28 ? 49.250 12.135 3.112 1.00 19.05 28 LYS B N 1
ATOM 3248 C CA . LYS B 1 28 ? 50.095 11.452 2.119 1.00 20.75 28 LYS B CA 1
ATOM 3249 C C . LYS B 1 28 ? 50.474 12.327 0.925 1.00 22.30 28 LYS B C 1
ATOM 3250 O O . LYS B 1 28 ? 51.265 11.903 0.070 1.00 23.81 28 LYS B O 1
ATOM 3256 N N . TYR B 1 29 ? 49.902 13.528 0.849 1.00 21.93 29 TYR B N 1
ATOM 3257 C CA . TYR B 1 29 ? 50.038 14.382 -0.333 1.00 22.56 29 TYR B CA 1
ATOM 3258 C C . TYR B 1 29 ? 50.907 15.610 -0.062 1.00 23.51 29 TYR B C 1
ATOM 3259 O O . TYR B 1 29 ? 50.549 16.455 0.761 1.00 24.36 29 TYR B O 1
ATOM 3268 N N . PRO B 1 30 ? 52.058 15.726 -0.764 1.00 25.34 30 PRO B N 1
ATOM 3269 C CA . PRO B 1 30 ? 52.990 16.833 -0.505 1.00 26.16 30 PRO B CA 1
ATOM 3270 C C . PRO B 1 30 ? 52.403 18.216 -0.786 1.00 25.96 30 PRO B C 1
ATOM 3271 O O . PRO B 1 30 ? 52.825 19.196 -0.176 1.00 28.27 30 PRO B O 1
ATOM 3275 N N . GLU B 1 31 ? 51.439 18.302 -1.694 1.00 25.54 31 GLU B N 1
ATOM 3276 C CA . GLU B 1 31 ? 50.835 19.600 -2.009 1.00 25.28 31 GLU B CA 1
ATOM 3277 C C . GLU B 1 31 ? 49.763 20.058 -1.012 1.00 23.30 31 GLU B C 1
ATOM 3278 O O . GLU B 1 31 ? 49.202 21.134 -1.173 1.00 22.70 31 GLU B O 1
ATOM 3284 N N . ILE B 1 32 ? 49.505 19.260 0.022 1.00 21.49 32 ILE B N 1
ATOM 3285 C CA . ILE B 1 32 ? 48.503 19.620 1.036 1.00 20.88 32 ILE B CA 1
ATOM 3286 C C . ILE B 1 32 ? 49.114 19.844 2.421 1.00 21.09 32 ILE B C 1
ATOM 3287 O O . ILE B 1 32 ? 49.899 19.026 2.919 1.00 21.32 32 ILE B O 1
ATOM 3292 N N . ASP B 1 33 ? 48.734 20.963 3.027 1.00 20.72 33 ASP B N 1
ATOM 3293 C CA . ASP B 1 33 ? 49.073 21.276 4.397 1.00 20.89 33 ASP B CA 1
ATOM 3294 C C . ASP B 1 33 ? 47.762 21.119 5.166 1.00 19.80 33 ASP B C 1
ATOM 3295 O O . ASP B 1 33 ? 46.857 21.946 5.018 1.00 19.20 33 ASP B O 1
ATOM 3300 N N . SER B 1 34 ? 47.642 20.053 5.953 1.00 18.03 34 SER B N 1
ATOM 3301 C CA . SER B 1 34 ? 46.365 19.741 6.600 1.00 17.54 34 SER B CA 1
ATOM 3302 C C . SER B 1 34 ? 46.403 19.864 8.115 1.00 17.09 34 SER B C 1
ATOM 3303 O O . SER B 1 34 ? 47.428 19.609 8.748 1.00 17.18 34 SER B O 1
ATOM 3306 N N . TYR B 1 35 ? 45.264 20.278 8.661 1.00 16.06 35 TYR B N 1
ATOM 3307 C CA . TYR B 1 35 ? 45.063 20.533 10.089 1.00 16.12 35 TYR B CA 1
ATOM 3308 C C . TYR B 1 35 ? 43.840 19.756 10.538 1.00 15.08 35 TYR B C 1
ATOM 3309 O O . TYR B 1 35 ? 42.907 19.551 9.747 1.00 14.57 35 TYR B O 1
ATOM 3318 N N . VAL B 1 36 ? 43.852 19.331 11.799 1.00 14.40 36 VAL B N 1
ATOM 3319 C CA . VAL B 1 36 ? 42.765 18.553 12.386 1.00 14.01 36 VAL B CA 1
ATOM 3320 C C . VAL B 1 36 ? 42.191 19.336 13.564 1.00 13.69 36 VAL B C 1
ATOM 3321 O O . VAL B 1 36 ? 42.900 19.628 14.528 1.00 14.11 36 VAL B O 1
ATOM 3325 N N . THR B 1 37 ? 40.906 19.680 13.477 1.00 13.05 37 THR B N 1
ATOM 3326 C CA . THR B 1 37 ? 40.240 20.428 14.537 1.00 13.48 37 THR B CA 1
ATOM 3327 C C . THR B 1 37 ? 39.066 19.619 15.058 1.00 13.59 37 THR B C 1
ATOM 3328 O O . THR B 1 37 ? 38.217 19.179 14.285 1.00 13.45 37 THR B O 1
ATOM 3332 N N . VAL B 1 38 ? 39.017 19.396 16.366 1.00 13.60 38 VAL B N 1
ATOM 3333 C CA . VAL B 1 38 ? 37.853 18.739 16.938 1.00 13.10 38 VAL B CA 1
ATOM 3334 C C . VAL B 1 38 ? 37.133 19.708 17.863 1.00 13.19 38 VAL B C 1
ATOM 3335 O O . VAL B 1 38 ? 37.772 20.461 18.607 1.00 13.11 38 VAL B O 1
ATOM 3339 N N . THR B 1 39 ? 35.804 19.709 17.789 1.00 13.05 39 THR B N 1
ATOM 3340 C CA . THR B 1 39 ? 35.010 20.520 18.716 1.00 13.28 39 THR B CA 1
ATOM 3341 C C . THR B 1 39 ? 34.890 19.805 20.057 1.00 13.21 39 THR B C 1
ATOM 3342 O O . THR B 1 39 ? 34.617 20.439 21.083 1.00 12.83 39 THR B O 1
ATOM 3346 N N . ALA B 1 40 ? 35.086 18.487 20.039 1.00 13.46 40 ALA B N 1
ATOM 3347 C CA . ALA B 1 40 ? 34.820 17.643 21.219 1.00 13.39 40 ALA B CA 1
ATOM 3348 C C . ALA B 1 40 ? 33.414 17.876 21.776 1.00 13.50 40 ALA B C 1
ATOM 3349 O O . ALA B 1 40 ? 33.227 18.044 22.991 1.00 13.13 40 ALA B O 1
ATOM 3351 N N . GLN B 1 41 ? 32.439 17.892 20.862 1.00 12.20 41 GLN B N 1
ATOM 3352 C CA . GLN B 1 41 ? 31.035 17.782 21.203 1.00 12.09 41 GLN B CA 1
ATOM 3353 C C . GLN B 1 41 ? 30.828 16.495 22.007 1.00 12.28 41 GLN B C 1
ATOM 3354 O O . GLN B 1 41 ? 30.014 16.455 22.926 1.00 11.92 41 GLN B O 1
ATOM 3360 N N . HIS B 1 42 ? 31.563 15.449 21.616 1.00 12.43 42 HIS B N 1
ATOM 3361 C CA . HIS B 1 42 ? 31.798 14.263 22.453 1.00 12.87 42 HIS B CA 1
ATOM 3362 C C . HIS B 1 42 ? 33.159 14.397 23.072 1.00 13.33 42 HIS B C 1
ATOM 3363 O O . HIS B 1 42 ? 34.089 14.929 22.454 1.00 13.55 42 HIS B O 1
ATOM 3370 N N . ARG B 1 43 ? 33.323 13.895 24.293 1.00 13.92 43 ARG B N 1
ATOM 3371 C CA . ARG B 1 43 ? 34.655 13.873 24.887 1.00 15.06 43 ARG B CA 1
ATOM 3372 C C . ARG B 1 43 ? 35.222 12.449 24.900 1.00 15.63 43 ARG B C 1
ATOM 3373 O O . ARG B 1 43 ? 36.074 12.112 24.064 1.00 15.75 43 ARG B O 1
ATOM 3381 N N . GLN B 1 44 ? 34.718 11.599 25.796 1.00 16.29 44 GLN B N 1
ATOM 3382 C CA . GLN B 1 44 ? 35.208 10.226 25.908 1.00 17.65 44 GLN B CA 1
ATOM 3383 C C . GLN B 1 44 ? 35.013 9.427 24.622 1.00 17.09 44 GLN B C 1
ATOM 3384 O O . GLN B 1 44 ? 35.911 8.697 24.202 1.00 16.96 44 GLN B O 1
ATOM 3390 N N . MET B 1 45 ? 33.840 9.566 24.004 1.00 16.92 45 MET B N 1
ATOM 3391 C CA . MET B 1 45 ? 33.517 8.799 22.810 1.00 16.90 45 MET B CA 1
ATOM 3392 C C . MET B 1 45 ? 34.310 9.254 21.585 1.00 16.48 45 MET B C 1
ATOM 3393 O O . MET B 1 45 ? 34.589 8.446 20.685 1.00 17.12 45 MET B O 1
ATOM 3398 N N . LEU B 1 46 ? 34.698 10.525 21.553 1.00 15.38 46 LEU B N 1
ATOM 3399 C CA . LEU B 1 46 ? 35.600 11.015 20.502 1.00 15.37 46 LEU B CA 1
ATOM 3400 C C . LEU B 1 46 ? 37.038 10.519 20.741 1.00 15.95 46 LEU B C 1
ATOM 3401 O O . LEU B 1 46 ? 37.701 10.035 19.818 1.00 15.92 46 LEU B O 1
ATOM 3406 N N . ASP B 1 47 ? 37.504 10.641 21.984 1.00 15.87 47 ASP B N 1
ATOM 3407 C CA . ASP B 1 47 ? 38.868 10.249 22.335 1.00 17.59 47 ASP B CA 1
ATOM 3408 C C . ASP B 1 47 ? 39.113 8.760 22.095 1.00 17.11 47 ASP B C 1
ATOM 3409 O O . ASP B 1 47 ? 40.229 8.363 21.742 1.00 17.42 47 ASP B O 1
ATOM 3414 N N . GLN B 1 48 ? 38.074 7.943 22.247 1.00 17.68 48 GLN B N 1
ATOM 3415 C CA . GLN B 1 48 ? 38.184 6.504 21.973 1.00 18.47 48 GLN B CA 1
ATOM 3416 C C . GLN B 1 48 ? 38.598 6.246 20.534 1.00 17.50 48 GLN B C 1
ATOM 3417 O O . GLN B 1 48 ? 39.397 5.344 20.251 1.00 17.20 48 GLN B O 1
ATOM 3423 N N . VAL B 1 49 ? 38.027 7.029 19.619 1.00 15.96 49 VAL B N 1
ATOM 3424 C CA . VAL B 1 49 ? 38.349 6.907 18.200 1.00 15.12 49 VAL B CA 1
ATOM 3425 C C . VAL B 1 49 ? 39.722 7.500 17.862 1.00 15.26 49 VAL B C 1
ATOM 3426 O O . VAL B 1 49 ? 40.532 6.862 17.180 1.00 14.96 49 VAL B O 1
ATOM 3430 N N . LEU B 1 50 ? 39.993 8.709 18.340 1.00 15.40 50 LEU B N 1
ATOM 3431 C CA . LEU B 1 50 ? 41.266 9.366 18.062 1.00 16.22 50 LEU B CA 1
ATOM 3432 C C . LEU B 1 50 ? 42.425 8.503 18.565 1.00 16.78 50 LEU B C 1
ATOM 3433 O O . LEU B 1 50 ? 43.425 8.346 17.876 1.00 16.78 50 LEU B O 1
ATOM 3438 N N . ASP B 1 51 ? 42.265 7.932 19.756 1.00 18.13 51 ASP B N 1
ATOM 3439 C CA . ASP B 1 51 ? 43.298 7.055 20.321 1.00 19.59 51 ASP B CA 1
ATOM 3440 C C . ASP B 1 51 ? 43.507 5.777 19.500 1.00 19.74 51 ASP B C 1
ATOM 3441 O O . ASP B 1 51 ? 44.659 5.357 19.303 1.00 20.99 51 ASP B O 1
ATOM 3446 N N . ALA B 1 52 ? 42.414 5.179 19.014 1.00 19.22 52 ALA B N 1
ATOM 3447 C CA . ALA B 1 52 ? 42.499 3.962 18.197 1.00 19.37 52 ALA B CA 1
ATOM 3448 C C . ALA B 1 52 ? 43.234 4.203 16.876 1.00 19.19 52 ALA B C 1
ATOM 3449 O O . ALA B 1 52 ? 44.002 3.348 16.419 1.00 19.25 52 ALA B O 1
ATOM 3451 N N . PHE B 1 53 ? 43.010 5.366 16.268 1.00 17.73 53 PHE B N 1
ATOM 3452 C CA . PHE B 1 53 ? 43.690 5.719 15.019 1.00 17.32 53 PHE B CA 1
ATOM 3453 C C . PHE B 1 53 ? 45.022 6.431 15.251 1.00 16.97 53 PHE B C 1
ATOM 3454 O O . PHE B 1 53 ? 45.709 6.765 14.283 1.00 16.45 53 PHE B O 1
ATOM 3462 N N . HIS B 1 54 ? 45.378 6.675 16.523 1.00 16.72 54 HIS B N 1
ATOM 3463 C CA . HIS B 1 54 ? 46.573 7.444 16.888 1.00 17.18 54 HIS B CA 1
ATOM 3464 C C . HIS B 1 54 ? 46.631 8.794 16.201 1.00 16.92 54 HIS B C 1
ATOM 3465 O O . HIS B 1 54 ? 47.653 9.181 15.618 1.00 16.47 54 HIS B O 1
ATOM 3472 N N . ILE B 1 55 ? 45.514 9.524 16.261 1.00 16.61 55 ILE B N 1
ATOM 3473 C CA . ILE B 1 55 ? 45.429 10.865 15.691 1.00 16.96 55 ILE B CA 1
ATOM 3474 C C . ILE B 1 55 ? 45.370 11.893 16.814 1.00 16.97 55 ILE B C 1
ATOM 3475 O O . ILE B 1 55 ? 44.553 11.768 17.722 1.00 17.17 55 ILE B O 1
ATOM 3480 N N . LYS B 1 56 ? 46.279 12.862 16.762 1.00 17.10 56 LYS B N 1
ATOM 3481 C CA . LYS B 1 56 ? 46.289 13.980 17.707 1.00 18.30 56 LYS B CA 1
ATOM 3482 C C . LYS B 1 56 ? 45.842 15.262 16.997 1.00 16.92 56 LYS B C 1
ATOM 3483 O O . LYS B 1 56 ? 46.529 15.740 16.096 1.00 16.78 56 LYS B O 1
ATOM 3489 N N . PRO B 1 57 ? 44.694 15.828 17.412 1.00 16.57 57 PRO B N 1
ATOM 3490 C CA . PRO B 1 57 ? 44.236 17.054 16.752 1.00 16.40 57 PRO B CA 1
ATOM 3491 C C . PRO B 1 57 ? 45.178 18.233 16.972 1.00 16.12 57 PRO B C 1
ATOM 3492 O O . PRO B 1 57 ? 45.812 18.339 18.027 1.00 16.63 57 PRO B O 1
ATOM 3496 N N . ASP B 1 58 ? 45.258 19.111 15.975 1.00 15.79 58 ASP B N 1
ATOM 3497 C CA . ASP B 1 58 ? 45.970 20.371 16.117 1.00 15.73 58 ASP B CA 1
ATOM 3498 C C . ASP B 1 58 ? 45.231 21.298 17.078 1.00 15.70 58 ASP B C 1
ATOM 3499 O O . ASP B 1 58 ? 45.852 22.034 17.830 1.00 15.33 58 ASP B O 1
ATOM 3504 N N . PHE B 1 59 ? 43.903 21.258 17.022 1.00 15.03 59 PHE B N 1
ATOM 3505 C CA . PHE B 1 59 ? 43.048 22.119 17.836 1.00 15.26 59 PHE B CA 1
ATOM 3506 C C . PHE B 1 59 ? 41.924 21.288 18.433 1.00 14.73 59 PHE B C 1
ATOM 3507 O O . PHE B 1 59 ? 41.300 20.490 17.742 1.00 14.50 59 PHE B O 1
ATOM 3515 N N . ASP B 1 60 ? 41.686 21.474 19.727 1.00 14.95 60 ASP B N 1
ATOM 3516 C CA . ASP B 1 60 ? 40.671 20.722 20.461 1.00 15.31 60 ASP B CA 1
ATOM 3517 C C . ASP B 1 60 ? 39.915 21.742 21.302 1.00 15.55 60 ASP B C 1
ATOM 3518 O O . ASP B 1 60 ? 40.479 22.348 22.224 1.00 15.64 60 ASP B O 1
ATOM 3523 N N . LEU B 1 61 ? 38.646 21.946 20.961 1.00 15.43 61 LEU B N 1
ATOM 3524 C CA . LEU B 1 61 ? 37.867 23.034 21.551 1.00 15.55 61 LEU B CA 1
ATOM 3525 C C . LEU B 1 61 ? 37.134 22.637 22.829 1.00 15.77 61 LEU B C 1
ATOM 3526 O O . LEU B 1 61 ? 36.605 23.504 23.538 1.00 15.65 61 LEU B O 1
ATOM 3531 N N . ASN B 1 62 ? 37.099 21.331 23.107 1.00 15.36 62 ASN B N 1
ATOM 3532 C CA . ASN B 1 62 ? 36.605 20.789 24.381 1.00 15.68 62 ASN B CA 1
ATOM 3533 C C . ASN B 1 62 ? 35.240 21.367 24.797 1.00 15.39 62 ASN B C 1
ATOM 3534 O O . ASN B 1 62 ? 35.072 21.854 25.928 1.00 15.46 62 ASN B O 1
ATOM 3539 N N . ILE B 1 63 ? 34.264 21.339 23.883 1.00 14.68 63 ILE B N 1
ATOM 3540 C CA . ILE B 1 63 ? 32.988 22.010 24.150 1.00 14.71 63 ILE B CA 1
ATOM 3541 C C . ILE B 1 63 ? 31.983 21.213 24.977 1.00 14.65 63 ILE B C 1
ATOM 3542 O O . ILE B 1 63 ? 31.034 21.801 25.502 1.00 15.27 63 ILE B O 1
ATOM 3547 N N . MET B 1 64 ? 32.158 19.895 25.103 1.00 14.88 64 MET B N 1
ATOM 3548 C CA . MET B 1 64 ? 31.077 19.077 25.658 1.00 15.07 64 MET B CA 1
ATOM 3549 C C . MET B 1 64 ? 30.661 19.518 27.057 1.00 15.35 64 MET B C 1
ATOM 3550 O O . MET B 1 64 ? 31.515 19.682 27.942 1.00 14.88 64 MET B O 1
ATOM 3555 N N . LYS B 1 65 ? 29.355 19.684 27.226 1.00 16.22 65 LYS B N 1
ATOM 3556 C CA . LYS B 1 65 ? 28.745 19.878 28.545 1.00 17.66 65 LYS B CA 1
ATOM 3557 C C . LYS B 1 65 ? 27.827 18.692 28.790 1.00 17.50 65 LYS B C 1
ATOM 3558 O O . LYS B 1 65 ? 27.240 18.158 27.859 1.00 16.90 65 LYS B O 1
ATOM 3564 N N . GLU B 1 66 ? 27.676 18.266 30.045 1.00 16.64 66 GLU B N 1
ATOM 3565 C CA . GLU B 1 66 ? 26.757 17.165 30.318 1.00 16.91 66 GLU B CA 1
ATOM 3566 C C . GLU B 1 66 ? 25.305 17.582 30.081 1.00 16.66 66 GLU B C 1
ATOM 3567 O O . GLU B 1 66 ? 24.914 18.696 30.459 1.00 16.69 66 GLU B O 1
ATOM 3573 N N . ARG B 1 67 ? 24.534 16.691 29.445 1.00 16.43 67 ARG B N 1
ATOM 3574 C CA . ARG B 1 67 ? 23.119 16.909 29.092 1.00 16.94 67 ARG B CA 1
ATOM 3575 C C . ARG B 1 67 ? 22.937 18.220 28.313 1.00 16.68 67 ARG B C 1
ATOM 3576 O O . ARG B 1 67 ? 21.963 18.969 28.520 1.00 17.10 67 ARG B O 1
ATOM 3584 N N . GLN B 1 68 ? 23.883 18.490 27.418 1.00 15.81 68 GLN B N 1
ATOM 3585 C CA . GLN B 1 68 ? 23.867 19.753 26.655 1.00 14.73 68 GLN B CA 1
ATOM 3586 C C . GLN B 1 68 ? 22.671 19.821 25.710 1.00 14.78 68 GLN B C 1
ATOM 3587 O O . GLN B 1 68 ? 22.185 18.792 25.219 1.00 15.05 68 GLN B O 1
ATOM 3593 N N . THR B 1 69 ? 22.199 21.045 25.457 1.00 13.98 69 THR B N 1
ATOM 3594 C CA . THR B 1 69 ? 21.092 21.244 24.533 1.00 14.08 69 THR B CA 1
ATOM 3595 C C . THR B 1 69 ? 21.630 21.564 23.139 1.00 13.12 69 THR B C 1
ATOM 3596 O O . THR B 1 69 ? 22.812 21.891 22.982 1.00 12.37 69 THR B O 1
ATOM 3600 N N . LEU B 1 70 ? 20.759 21.465 22.136 1.00 12.86 70 LEU B N 1
ATOM 3601 C CA . LEU B 1 70 ? 21.111 21.866 20.766 1.00 12.38 70 LEU B CA 1
ATOM 3602 C C . LEU B 1 70 ? 21.622 23.306 20.683 1.00 12.20 70 LEU B C 1
ATOM 3603 O O . LEU B 1 70 ? 22.642 23.578 20.028 1.00 11.64 70 LEU B O 1
ATOM 3608 N N . ALA B 1 71 ? 20.926 24.228 21.360 1.00 12.25 71 ALA B N 1
ATOM 3609 C CA . ALA B 1 71 ? 21.375 25.602 21.422 1.00 12.95 71 ALA B CA 1
ATOM 3610 C C . ALA B 1 71 ? 22.773 25.742 22.019 1.00 13.10 71 ALA B C 1
ATOM 3611 O O . ALA B 1 71 ? 23.563 26.507 21.504 1.00 13.30 71 ALA B O 1
ATOM 3613 N N . GLU B 1 72 ? 23.059 25.001 23.100 1.00 13.60 72 GLU B N 1
ATOM 3614 C CA . GLU B 1 72 ? 24.366 25.025 23.725 1.00 14.09 72 GLU B CA 1
ATOM 3615 C C . GLU B 1 72 ? 25.468 24.517 22.799 1.00 12.65 72 GLU B C 1
ATOM 3616 O O . GLU B 1 72 ? 26.500 25.164 22.672 1.00 12.55 72 GLU B O 1
ATOM 3622 N N . ILE B 1 73 ? 25.259 23.375 22.156 1.00 12.48 73 ILE B N 1
ATOM 3623 C CA . ILE B 1 73 ? 26.283 22.856 21.229 1.00 11.99 73 ILE B CA 1
ATOM 3624 C C . ILE B 1 73 ? 26.530 23.885 20.128 1.00 11.90 73 ILE B C 1
ATOM 3625 O O . ILE B 1 73 ? 27.681 24.213 19.803 1.00 11.67 73 ILE B O 1
ATOM 3630 N N . THR B 1 74 ? 25.437 24.406 19.561 1.00 11.33 74 THR B N 1
ATOM 3631 C CA . THR B 1 74 ? 25.543 25.326 18.416 1.00 11.25 74 THR B CA 1
ATOM 3632 C C . THR B 1 74 ? 26.322 26.575 18.792 1.00 11.47 74 THR B C 1
ATOM 3633 O O . THR B 1 74 ? 27.247 26.969 18.095 1.00 11.37 74 THR B O 1
ATOM 3637 N N . SER B 1 75 ? 25.949 27.200 19.911 1.00 11.64 75 SER B N 1
ATOM 3638 C CA . SER B 1 75 ? 26.614 28.401 20.376 1.00 12.71 75 SER B CA 1
ATOM 3639 C C . SER B 1 75 ? 28.081 28.138 20.741 1.00 12.80 75 SER B C 1
ATOM 3640 O O . SER B 1 75 ? 28.965 28.891 20.342 1.00 12.85 75 SER B O 1
ATOM 3643 N N . ASN B 1 76 ? 28.327 27.092 21.530 1.00 13.12 76 ASN B N 1
ATOM 3644 C CA . ASN B 1 76 ? 29.689 26.798 21.965 1.00 13.45 76 ASN B CA 1
ATOM 3645 C C . ASN B 1 76 ? 30.609 26.501 20.783 1.00 12.57 76 ASN B C 1
ATOM 3646 O O . ASN B 1 76 ? 31.708 27.052 20.695 1.00 13.28 76 ASN B O 1
ATOM 3651 N N . ALA B 1 77 ? 30.131 25.679 19.857 1.00 12.40 77 ALA B N 1
ATOM 3652 C CA . ALA B 1 77 ? 30.930 25.325 18.683 1.00 12.36 77 ALA B CA 1
ATOM 3653 C C . ALA B 1 77 ? 31.173 26.552 17.815 1.00 12.51 77 ALA B C 1
ATOM 3654 O O . ALA B 1 77 ? 32.300 26.799 17.382 1.00 12.58 77 ALA B O 1
ATOM 3656 N N . LEU B 1 78 ? 30.115 27.328 17.577 1.00 12.66 78 LEU B N 1
ATOM 3657 C CA . LEU B 1 78 ? 30.224 28.537 16.757 1.00 12.50 78 LEU B CA 1
ATOM 3658 C C . LEU B 1 78 ? 31.218 29.547 17.324 1.00 12.80 78 LEU B C 1
ATOM 3659 O O . LEU B 1 78 ? 32.075 30.050 16.605 1.00 12.80 78 LEU B O 1
ATOM 3664 N N . VAL B 1 79 ? 31.095 29.849 18.611 1.00 13.16 79 VAL B N 1
ATOM 3665 C CA . VAL B 1 79 ? 31.921 30.884 19.217 1.00 14.40 79 VAL B CA 1
ATOM 3666 C C . VAL B 1 79 ? 33.402 30.468 19.229 1.00 14.74 79 VAL B C 1
ATOM 3667 O O . VAL B 1 79 ? 34.283 31.281 18.920 1.00 14.88 79 VAL B O 1
ATOM 3671 N N . ARG B 1 80 ? 33.661 29.205 19.566 1.00 15.31 80 ARG B N 1
ATOM 3672 C CA . ARG B 1 80 ? 35.032 28.699 19.633 1.00 16.20 80 ARG B CA 1
ATOM 3673 C C . ARG B 1 80 ? 35.691 28.559 18.251 1.00 15.54 80 ARG B C 1
ATOM 3674 O O . ARG B 1 80 ? 36.880 28.841 18.098 1.00 14.65 80 ARG B O 1
ATOM 3682 N N . LEU B 1 81 ? 34.925 28.115 17.255 1.00 14.55 81 LEU B N 1
ATOM 3683 C CA . LEU B 1 81 ? 35.446 28.024 15.892 1.00 14.14 81 LEU B CA 1
ATOM 3684 C C . LEU B 1 81 ? 35.681 29.402 15.294 1.00 14.72 81 LEU B C 1
ATOM 3685 O O . LEU B 1 81 ? 36.660 29.616 14.575 1.00 14.21 81 LEU B O 1
ATOM 3690 N N . ASP B 1 82 ? 34.761 30.333 15.567 1.00 14.99 82 ASP B N 1
ATOM 3691 C CA . ASP B 1 82 ? 34.929 31.716 15.132 1.00 16.10 82 ASP B CA 1
ATOM 3692 C C . ASP B 1 82 ? 36.244 32.278 15.685 1.00 16.62 82 ASP B C 1
ATOM 3693 O O . ASP B 1 82 ? 37.003 32.894 14.944 1.00 16.58 82 ASP B O 1
ATOM 3698 N N . GLU B 1 83 ? 36.519 32.024 16.968 1.00 17.38 83 GLU B N 1
ATOM 3699 C CA . GLU B 1 83 ? 37.757 32.480 17.598 1.00 18.77 83 GLU B CA 1
ATOM 3700 C C . GLU B 1 83 ? 38.980 31.870 16.897 1.00 17.96 83 GLU B C 1
ATOM 3701 O O . GLU B 1 83 ? 39.975 32.570 16.643 1.00 18.78 83 GLU B O 1
ATOM 3707 N N . LEU B 1 84 ? 38.878 30.583 16.569 1.00 17.26 84 LEU B N 1
ATOM 3708 C CA . LEU B 1 84 ? 39.950 29.860 15.872 1.00 17.09 84 LEU B CA 1
ATOM 3709 C C . LEU B 1 84 ? 40.239 30.492 14.512 1.00 17.51 84 LEU B C 1
ATOM 3710 O O . LEU B 1 84 ? 41.397 30.744 14.160 1.00 18.65 84 LEU B O 1
ATOM 3715 N N . PHE B 1 85 ? 39.176 30.781 13.769 1.00 17.49 85 PHE B N 1
ATOM 3716 C CA . PHE B 1 85 ? 39.303 31.300 12.412 1.00 18.86 85 PHE B CA 1
ATOM 3717 C C . PHE B 1 85 ? 39.807 32.740 12.343 1.00 20.84 85 PHE B C 1
ATOM 3718 O O . PHE B 1 85 ? 40.175 33.214 11.272 1.00 21.28 85 PHE B O 1
ATOM 3726 N N . LYS B 1 86 ? 39.837 33.429 13.480 1.00 22.24 86 LYS B N 1
ATOM 3727 C CA . LYS B 1 86 ? 40.480 34.739 13.554 1.00 25.40 86 LYS B CA 1
ATOM 3728 C C . LYS B 1 86 ? 41.988 34.617 13.363 1.00 27.12 86 LYS B C 1
ATOM 3729 O O . LYS B 1 86 ? 42.634 35.535 12.844 1.00 28.58 86 LYS B O 1
ATOM 3735 N N . ASP B 1 87 ? 42.542 33.482 13.790 1.00 28.27 87 ASP B N 1
ATOM 3736 C CA . ASP B 1 87 ? 43.989 33.270 13.774 1.00 30.58 87 ASP B CA 1
ATOM 3737 C C . ASP B 1 87 ? 44.467 32.346 12.657 1.00 31.21 87 ASP B C 1
ATOM 3738 O O . ASP B 1 87 ? 45.513 32.598 12.055 1.00 31.61 87 ASP B O 1
ATOM 3743 N N . ILE B 1 88 ? 43.714 31.282 12.388 1.00 29.63 88 ILE B N 1
ATOM 3744 C CA . ILE B 1 88 ? 44.079 30.349 11.320 1.00 29.57 88 ILE B CA 1
ATOM 3745 C C . ILE B 1 88 ? 43.039 30.349 10.215 1.00 28.72 88 ILE B C 1
ATOM 3746 O O . ILE B 1 88 ? 41.843 30.169 10.468 1.00 27.93 88 ILE B O 1
ATOM 3751 N N . LYS B 1 89 ? 43.520 30.546 8.992 1.00 26.84 89 LYS B N 1
ATOM 3752 C CA . LYS B 1 89 ? 42.663 30.681 7.835 1.00 27.72 89 LYS B CA 1
ATOM 3753 C C . LYS B 1 89 ? 42.973 29.619 6.780 1.00 24.72 89 LYS B C 1
ATOM 3754 O O . LYS B 1 89 ? 43.770 29.868 5.873 1.00 24.18 89 LYS B O 1
ATOM 3760 N N . PRO B 1 90 ? 42.329 28.437 6.876 1.00 22.67 90 PRO B N 1
ATOM 3761 C CA . PRO B 1 90 ? 42.515 27.446 5.813 1.00 21.37 90 PRO B CA 1
ATOM 3762 C C . PRO B 1 90 ? 41.858 27.859 4.496 1.00 20.39 90 PRO B C 1
ATOM 3763 O O . PRO B 1 90 ? 40.977 28.724 4.482 1.00 20.41 90 PRO B O 1
ATOM 3767 N N . ASP B 1 91 ? 42.280 27.234 3.402 1.00 18.78 91 ASP B N 1
ATOM 3768 C CA . ASP B 1 91 ? 41.637 27.420 2.099 1.00 18.85 91 ASP B CA 1
ATOM 3769 C C . ASP B 1 91 ? 40.276 26.740 2.058 1.00 17.62 91 ASP B C 1
ATOM 3770 O O . ASP B 1 91 ? 39.331 27.250 1.446 1.00 17.91 91 ASP B O 1
ATOM 3775 N N . ILE B 1 92 ? 40.176 25.596 2.727 1.00 15.79 92 ILE B N 1
ATOM 3776 C CA . ILE B 1 92 ? 38.928 24.844 2.763 1.00 14.63 92 ILE B CA 1
ATOM 3777 C C . ILE B 1 92 ? 38.796 24.106 4.092 1.00 14.38 92 ILE B C 1
ATOM 3778 O O . ILE B 1 92 ? 39.778 23.583 4.636 1.00 14.19 92 ILE B O 1
ATOM 3783 N N . VAL B 1 93 ? 37.575 24.133 4.622 1.00 13.43 93 VAL B N 1
ATOM 3784 C CA . VAL B 1 93 ? 37.188 23.364 5.807 1.00 13.07 93 VAL B CA 1
ATOM 3785 C C . VAL B 1 93 ? 36.338 22.183 5.345 1.00 12.84 93 VAL B C 1
ATOM 3786 O O . VAL B 1 93 ? 35.385 22.350 4.580 1.00 13.04 93 VAL B O 1
ATOM 3790 N N . LEU B 1 94 ? 36.705 20.986 5.786 1.00 12.22 94 LEU B N 1
ATOM 3791 C CA . LEU B 1 94 ? 35.936 19.787 5.485 1.00 12.40 94 LEU B CA 1
ATOM 3792 C C . LEU B 1 94 ? 35.160 19.359 6.710 1.00 12.92 94 LEU B C 1
ATOM 3793 O O . LEU B 1 94 ? 35.743 19.120 7.773 1.00 13.39 94 LEU B O 1
ATOM 3798 N N . VAL B 1 95 ? 33.841 19.292 6.557 1.00 12.43 95 VAL B N 1
ATOM 3799 C CA . VAL B 1 95 ? 32.954 18.815 7.625 1.00 12.32 95 VAL B CA 1
ATOM 3800 C C . VAL B 1 95 ? 32.331 17.497 7.222 1.00 12.00 95 VAL B C 1
ATOM 3801 O O . VAL B 1 95 ? 32.363 17.110 6.039 1.00 12.11 95 VAL B O 1
ATOM 3805 N N . HIS B 1 96 ? 31.757 16.806 8.208 1.00 12.26 96 HIS B N 1
ATOM 3806 C CA . HIS B 1 96 ? 31.209 15.485 7.996 1.00 12.55 96 HIS B CA 1
ATOM 3807 C C . HIS B 1 96 ? 29.770 15.317 8.381 1.00 12.68 96 HIS B C 1
ATOM 3808 O O . HIS B 1 96 ? 29.399 15.524 9.540 1.00 12.75 96 HIS B O 1
ATOM 3815 N N . GLY B 1 97 ? 28.959 14.878 7.428 1.00 12.42 97 GLY B N 1
ATOM 3816 C CA . GLY B 1 97 ? 27.665 14.267 7.767 1.00 12.52 97 GLY B CA 1
ATOM 3817 C C . GLY B 1 97 ? 26.637 15.234 8.331 1.00 11.96 97 GLY B C 1
ATOM 3818 O O . GLY B 1 97 ? 26.250 16.188 7.665 1.00 12.23 97 GLY B O 1
ATOM 3819 N N . ASP B 1 98 ? 26.183 14.999 9.568 1.00 12.04 98 ASP B N 1
ATOM 3820 C CA . ASP B 1 98 ? 24.961 15.679 9.998 1.00 11.97 98 ASP B CA 1
ATOM 3821 C C . ASP B 1 98 ? 24.826 16.013 11.485 1.00 11.57 98 ASP B C 1
ATOM 3822 O O . ASP B 1 98 ? 23.704 16.141 11.978 1.00 11.65 98 ASP B O 1
ATOM 3827 N N . THR B 1 99 ? 25.950 16.172 12.169 1.00 11.47 99 THR B N 1
ATOM 3828 C CA . THR B 1 99 ? 25.907 16.572 13.588 1.00 11.29 99 THR B CA 1
ATOM 3829 C C . THR B 1 99 ? 25.733 18.083 13.728 1.00 11.30 99 THR B C 1
ATOM 3830 O O . THR B 1 99 ? 25.834 18.831 12.759 1.00 10.72 99 THR B O 1
ATOM 3834 N N . THR B 1 100 ? 25.483 18.544 14.949 1.00 11.03 100 THR B N 1
ATOM 3835 C CA . THR B 1 100 ? 25.450 19.974 15.196 1.00 11.02 100 THR B CA 1
ATOM 3836 C C . THR B 1 100 ? 26.829 20.599 14.988 1.00 10.94 100 THR B C 1
ATOM 3837 O O . THR B 1 100 ? 26.928 21.751 14.547 1.00 10.91 100 THR B O 1
ATOM 3841 N N . THR B 1 101 ? 27.890 19.814 15.233 1.00 10.74 101 THR B N 1
ATOM 3842 C CA . THR B 1 101 ? 29.258 20.242 14.905 1.00 11.31 101 THR B CA 1
ATOM 3843 C C . THR B 1 101 ? 29.417 20.468 13.396 1.00 11.21 101 THR B C 1
ATOM 3844 O O . THR B 1 101 ? 30.017 21.464 12.974 1.00 11.39 101 THR B O 1
ATOM 3848 N N . THR B 1 102 ? 28.855 19.566 12.598 1.00 11.43 102 THR B N 1
ATOM 3849 C CA . THR B 1 102 ? 28.902 19.691 11.124 1.00 11.48 102 THR B CA 1
ATOM 3850 C C . THR B 1 102 ? 28.350 21.049 10.709 1.00 11.58 102 THR B C 1
ATOM 3851 O O . THR B 1 102 ? 28.976 21.801 9.934 1.00 11.55 102 THR B O 1
ATOM 3855 N N . PHE B 1 103 ? 27.169 21.361 11.220 1.00 12.19 103 PHE B N 1
ATOM 3856 C CA . PHE B 1 103 ? 26.513 22.607 10.844 1.00 12.63 103 PHE B CA 1
ATOM 3857 C C . PHE B 1 103 ? 27.221 23.842 11.409 1.00 12.61 103 PHE B C 1
ATOM 3858 O O . PHE B 1 103 ? 27.508 24.791 10.679 1.00 11.78 103 PHE B O 1
ATOM 3866 N N . ALA B 1 104 ? 27.502 23.836 12.715 1.00 12.21 104 ALA B N 1
ATOM 3867 C CA . ALA B 1 104 ? 28.232 24.950 13.323 1.00 12.64 104 ALA B CA 1
ATOM 3868 C C . ALA B 1 104 ? 29.588 25.208 12.667 1.00 12.85 104 ALA B C 1
ATOM 3869 O O . ALA B 1 104 ? 29.993 26.357 12.517 1.00 12.99 104 ALA B O 1
ATOM 3871 N N . GLY B 1 105 ? 30.301 24.135 12.313 1.00 12.34 105 GLY B N 1
ATOM 3872 C CA . GLY B 1 105 ? 31.605 24.238 11.630 1.00 12.63 105 GLY B CA 1
ATOM 3873 C C . GLY B 1 105 ? 31.458 24.921 10.275 1.00 12.42 105 GLY B C 1
ATOM 3874 O O . GLY B 1 105 ? 32.232 25.827 9.934 1.00 12.06 105 GLY B O 1
ATOM 3875 N N . SER B 1 106 ? 30.449 24.488 9.521 1.00 12.04 106 SER B N 1
ATOM 3876 C CA . SER B 1 106 ? 30.157 25.057 8.201 1.00 12.31 106 SER B CA 1
ATOM 3877 C C . SER B 1 106 ? 29.803 26.532 8.324 1.00 11.61 106 SER B C 1
ATOM 3878 O O . SER B 1 106 ? 30.287 27.355 7.548 1.00 11.62 106 SER B O 1
ATOM 3881 N N . LEU B 1 107 ? 28.982 26.862 9.322 1.00 11.24 107 LEU B N 1
ATOM 3882 C CA . LEU B 1 107 ? 28.527 28.231 9.539 1.00 10.97 107 LEU B CA 1
ATOM 3883 C C . LEU B 1 107 ? 29.681 29.140 9.957 1.00 10.92 107 LEU B C 1
ATOM 3884 O O . LEU B 1 107 ? 29.823 30.261 9.437 1.00 10.97 107 LEU B O 1
ATOM 3889 N N . ALA B 1 108 ? 30.525 28.659 10.878 1.00 10.60 108 ALA B N 1
ATOM 3890 C CA . ALA B 1 108 ? 31.698 29.431 11.284 1.00 10.70 108 ALA B CA 1
ATOM 3891 C C . ALA B 1 108 ? 32.647 29.705 10.111 1.00 10.45 108 ALA B C 1
ATOM 3892 O O . ALA B 1 108 ? 33.146 30.830 9.969 1.00 10.92 108 ALA B O 1
ATOM 3894 N N . ALA B 1 109 ? 32.896 28.683 9.290 1.00 10.80 109 ALA B N 1
ATOM 3895 C CA . ALA B 1 109 ? 33.720 28.842 8.087 1.00 10.82 109 ALA B CA 1
ATOM 3896 C C . ALA B 1 109 ? 33.106 29.885 7.155 1.00 10.97 109 ALA B C 1
ATOM 3897 O O . ALA B 1 109 ? 33.798 30.797 6.704 1.00 10.95 109 ALA B O 1
ATOM 3899 N N . PHE B 1 110 ? 31.809 29.756 6.901 1.00 10.92 110 PHE B N 1
ATOM 3900 C CA . PHE B 1 110 ? 31.091 30.715 6.030 1.00 11.37 110 PHE B CA 1
ATOM 3901 C C . PHE B 1 110 ? 31.233 32.148 6.538 1.00 11.44 110 PHE B C 1
ATOM 3902 O O . PHE B 1 110 ? 31.456 33.088 5.759 1.00 10.91 110 PHE B O 1
ATOM 3910 N N . TYR B 1 111 ? 31.113 32.328 7.851 1.00 11.27 111 TYR B N 1
ATOM 3911 C CA . TYR B 1 111 ? 31.211 33.671 8.421 1.00 11.84 111 TYR B CA 1
ATOM 3912 C C . TYR B 1 111 ? 32.594 34.299 8.201 1.00 12.54 111 TYR B C 1
ATOM 3913 O O . TYR B 1 111 ? 32.734 35.517 8.234 1.00 13.16 111 TYR B O 1
ATOM 3922 N N . HIS B 1 112 ? 33.602 33.454 7.971 1.00 12.88 112 HIS B N 1
ATOM 3923 C CA . HIS B 1 112 ? 34.951 33.911 7.618 1.00 14.35 112 HIS B CA 1
ATOM 3924 C C . HIS B 1 112 ? 35.295 33.803 6.149 1.00 14.69 112 HIS B C 1
ATOM 3925 O O . HIS B 1 112 ? 36.452 33.999 5.744 1.00 15.70 112 HIS B O 1
ATOM 3932 N N . GLN B 1 113 ? 34.275 33.536 5.340 1.00 14.98 113 GLN B N 1
ATOM 3933 C CA . GLN B 1 113 ? 34.398 33.356 3.896 1.00 15.18 113 GLN B CA 1
ATOM 3934 C C . GLN B 1 113 ? 35.434 32.277 3.537 1.00 14.78 113 GLN B C 1
ATOM 3935 O O . GLN B 1 113 ? 36.219 32.428 2.594 1.00 15.87 113 GLN B O 1
ATOM 3941 N N . ILE B 1 114 ? 35.450 31.221 4.345 1.00 13.65 114 ILE B N 1
ATOM 3942 C CA . ILE B 1 114 ? 36.260 30.030 4.076 1.00 13.97 114 ILE B CA 1
ATOM 3943 C C . ILE B 1 114 ? 35.421 29.006 3.333 1.00 13.30 114 ILE B C 1
ATOM 3944 O O . ILE B 1 114 ? 34.303 28.701 3.744 1.00 13.31 114 ILE B O 1
ATOM 3949 N N . ALA B 1 115 ? 35.966 28.466 2.239 1.00 13.32 115 ALA B N 1
ATOM 3950 C CA . ALA B 1 115 ? 35.276 27.426 1.474 1.00 13.23 115 ALA B CA 1
ATOM 3951 C C . ALA B 1 115 ? 34.971 26.191 2.328 1.00 12.27 115 ALA B C 1
ATOM 3952 O O . ALA B 1 115 ? 35.710 25.876 3.263 1.00 12.25 115 ALA B O 1
ATOM 3954 N N . VAL B 1 116 ? 33.887 25.500 1.995 1.00 11.95 116 VAL B N 1
ATOM 3955 C CA . VAL B 1 116 ? 33.454 24.306 2.752 1.00 11.86 116 VAL B CA 1
ATOM 3956 C C . VAL B 1 116 ? 33.250 23.090 1.849 1.00 11.91 116 VAL B C 1
ATOM 3957 O O . VAL B 1 116 ? 32.581 23.175 0.815 1.00 12.03 116 VAL B O 1
ATOM 3961 N N . GLY B 1 117 ? 33.844 21.949 2.229 1.00 11.07 117 GLY B N 1
ATOM 3962 C CA . GLY B 1 117 ? 33.556 20.681 1.569 1.00 11.63 117 GLY B CA 1
ATOM 3963 C C . GLY B 1 117 ? 32.808 19.795 2.536 1.00 11.48 117 GLY B C 1
ATOM 3964 O O . GLY B 1 117 ? 33.194 19.688 3.715 1.00 12.18 117 GLY B O 1
ATOM 3965 N N . HIS B 1 118 ? 31.747 19.167 2.048 1.00 11.52 118 HIS B N 1
ATOM 3966 C CA . HIS B 1 118 ? 30.859 18.344 2.878 1.00 11.87 118 HIS B CA 1
ATOM 3967 C C . HIS B 1 118 ? 31.054 16.881 2.567 1.00 12.03 118 HIS B C 1
ATOM 3968 O O . HIS B 1 118 ? 30.643 16.385 1.512 1.00 12.18 118 HIS B O 1
ATOM 3975 N N . VAL B 1 119 ? 31.694 16.167 3.495 1.00 11.93 119 VAL B N 1
ATOM 3976 C CA . VAL B 1 119 ? 31.881 14.718 3.385 1.00 12.56 119 VAL B CA 1
ATOM 3977 C C . VAL B 1 119 ? 30.599 14.026 3.867 1.00 12.76 119 VAL B C 1
ATOM 3978 O O . VAL B 1 119 ? 30.013 14.424 4.892 1.00 12.52 119 VAL B O 1
ATOM 3982 N N . GLU B 1 120 ? 30.166 13.008 3.128 1.00 12.82 120 GLU B N 1
ATOM 3983 C CA . GLU B 1 120 ? 28.868 12.348 3.333 1.00 13.59 120 GLU B CA 1
ATOM 3984 C C . GLU B 1 120 ? 27.703 13.341 3.122 1.00 13.69 120 GLU B C 1
ATOM 3985 O O . GLU B 1 120 ? 26.842 13.540 3.982 1.00 15.11 120 GLU B O 1
ATOM 3991 N N . ALA B 1 121 ? 27.725 13.988 1.966 1.00 13.37 121 ALA B N 1
ATOM 3992 C CA . ALA B 1 121 ? 26.714 14.965 1.560 1.00 12.68 121 ALA B CA 1
ATOM 3993 C C . ALA B 1 121 ? 25.458 14.309 0.962 1.00 12.94 121 ALA B C 1
ATOM 3994 O O . ALA B 1 121 ? 25.535 13.271 0.298 1.00 13.20 121 ALA B O 1
ATOM 3996 N N . GLY B 1 122 ? 24.296 14.917 1.206 1.00 12.66 122 GLY B N 1
ATOM 3997 C CA . GLY B 1 122 ? 23.081 14.592 0.471 1.00 13.15 122 GLY B CA 1
ATOM 3998 C C . GLY B 1 122 ? 22.129 13.528 0.973 1.00 12.84 122 GLY B C 1
ATOM 3999 O O . GLY B 1 122 ? 21.149 13.217 0.292 1.00 13.17 122 GLY B O 1
ATOM 4000 N N . LEU B 1 123 ? 22.350 12.988 2.170 1.00 13.18 123 LEU B N 1
ATOM 4001 C CA . LEU B 1 123 ? 21.384 12.014 2.690 1.00 13.37 123 LEU B CA 1
ATOM 4002 C C . LEU B 1 123 ? 20.103 12.720 3.141 1.00 13.02 123 LEU B C 1
ATOM 4003 O O . LEU B 1 123 ? 20.168 13.785 3.755 1.00 12.98 123 LEU B O 1
ATOM 4008 N N . ARG B 1 124 ? 18.948 12.122 2.848 1.00 13.02 124 ARG B N 1
ATOM 4009 C CA . ARG B 1 124 ? 17.650 12.748 3.180 1.00 13.61 124 ARG B CA 1
ATOM 4010 C C . ARG B 1 124 ? 16.601 11.730 3.581 1.00 14.38 124 ARG B C 1
ATOM 4011 O O . ARG B 1 124 ? 16.553 10.634 3.016 1.00 15.50 124 ARG B O 1
ATOM 4019 N N . THR B 1 125 ? 15.741 12.111 4.529 1.00 14.45 125 THR B N 1
ATOM 4020 C CA . THR B 1 125 ? 14.483 11.404 4.784 1.00 14.93 125 THR B CA 1
ATOM 4021 C C . THR B 1 125 ? 13.298 12.246 4.343 1.00 15.49 125 THR B C 1
ATOM 4022 O O . THR B 1 125 ? 12.190 11.731 4.196 1.00 17.32 125 THR B O 1
ATOM 4026 N N . GLY B 1 126 ? 13.524 13.545 4.182 1.00 15.85 126 GLY B N 1
ATOM 4027 C CA . GLY B 1 126 ? 12.436 14.484 3.884 1.00 16.19 126 GLY B CA 1
ATOM 4028 C C . GLY B 1 126 ? 11.611 14.888 5.099 1.00 17.11 126 GLY B C 1
ATOM 4029 O O . GLY B 1 126 ? 10.652 15.663 4.977 1.00 18.33 126 GLY B O 1
ATOM 4030 N N . ASN B 1 127 ? 11.986 14.383 6.276 1.00 16.49 127 ASN B N 1
ATOM 4031 C CA . ASN B 1 127 ? 11.232 14.616 7.507 1.00 16.14 127 ASN B CA 1
ATOM 4032 C C . ASN B 1 127 ? 12.076 15.405 8.520 1.00 15.67 127 ASN B C 1
ATOM 4033 O O . ASN B 1 127 ? 13.064 14.884 9.073 1.00 14.84 127 ASN B O 1
ATOM 4038 N N . LYS B 1 128 ? 11.701 16.666 8.753 1.00 14.67 128 LYS B N 1
ATOM 4039 C CA . LYS B 1 128 ? 12.504 17.567 9.597 1.00 15.10 128 LYS B CA 1
ATOM 4040 C C . LYS B 1 128 ? 12.580 17.146 11.068 1.00 14.61 128 LYS B C 1
ATOM 4041 O O . LYS B 1 128 ? 13.382 17.674 11.845 1.00 14.78 128 LYS B O 1
ATOM 4047 N N . TYR B 1 129 ? 11.726 16.211 11.465 1.00 14.56 129 TYR B N 1
ATOM 4048 C CA . TYR B 1 129 ? 11.755 15.740 12.844 1.00 14.61 129 TYR B CA 1
ATOM 4049 C C . TYR B 1 129 ? 12.177 14.265 12.967 1.00 14.94 129 TYR B C 1
ATOM 4050 O O . TYR B 1 129 ? 12.072 13.655 14.042 1.00 15.04 129 TYR B O 1
ATOM 4059 N N . SER B 1 130 ? 12.660 13.695 11.865 1.00 15.29 130 SER B N 1
ATOM 4060 C CA . SER B 1 130 ? 13.118 12.297 11.879 1.00 14.58 130 SER B CA 1
ATOM 4061 C C . SER B 1 130 ? 14.119 12.034 10.751 1.00 14.19 130 SER B C 1
ATOM 4062 O O . SER B 1 130 ? 13.702 11.814 9.614 1.00 14.60 130 SER B O 1
ATOM 4065 N N . PRO B 1 131 ? 15.434 12.057 11.062 1.00 14.19 131 PRO B N 1
ATOM 4066 C CA . PRO B 1 131 ? 16.005 12.270 12.397 1.00 13.77 131 PRO B CA 1
ATOM 4067 C C . PRO B 1 131 ? 16.090 13.750 12.790 1.00 13.44 131 PRO B C 1
ATOM 4068 O O . PRO B 1 131 ? 16.281 14.608 11.932 1.00 13.54 131 PRO B O 1
ATOM 4072 N N . PHE B 1 132 ? 15.968 14.012 14.090 1.00 13.02 132 PHE B N 1
ATOM 4073 C CA . PHE B 1 132 ? 15.994 15.362 14.643 1.00 12.86 132 PHE B CA 1
ATOM 4074 C C . PHE B 1 132 ? 17.230 15.558 15.518 1.00 12.68 132 PHE B C 1
ATOM 4075 O O . PHE B 1 132 ? 17.410 14.812 16.497 1.00 12.57 132 PHE B O 1
ATOM 4083 N N . PRO B 1 133 ? 18.075 16.570 15.212 1.00 12.08 133 PRO B N 1
ATOM 4084 C CA . PRO B 1 133 ? 18.016 17.605 14.161 1.00 11.95 133 PRO B CA 1
ATOM 4085 C C . PRO B 1 133 ? 18.848 17.252 12.919 1.00 12.07 133 PRO B C 1
ATOM 4086 O O . PRO B 1 133 ? 19.167 18.144 12.109 1.00 11.98 133 PRO B O 1
ATOM 4090 N N . GLU B 1 134 ? 19.228 15.985 12.783 1.00 12.20 134 GLU B N 1
ATOM 4091 C CA . GLU B 1 134 ? 20.202 15.620 11.740 1.00 12.29 134 GLU B CA 1
ATOM 4092 C C . GLU B 1 134 ? 19.745 15.958 10.323 1.00 12.28 134 GLU B C 1
ATOM 4093 O O . GLU B 1 134 ? 20.560 16.426 9.509 1.00 11.60 134 GLU B O 1
ATOM 4099 N N . GLU B 1 135 ? 18.465 15.718 10.030 1.00 12.15 135 GLU B N 1
ATOM 4100 C CA . GLU B 1 135 ? 17.932 16.048 8.697 1.00 12.93 135 GLU B CA 1
ATOM 4101 C C . GLU B 1 135 ? 18.166 17.534 8.348 1.00 12.68 135 GLU B C 1
ATOM 4102 O O . GLU B 1 135 ? 18.646 17.856 7.255 1.00 12.67 135 GLU B O 1
ATOM 4108 N N . LEU B 1 136 ? 17.852 18.449 9.260 1.00 12.41 136 LEU B N 1
ATOM 4109 C CA . LEU B 1 136 ? 18.126 19.846 8.952 1.00 13.09 136 LEU B CA 1
ATOM 4110 C C . LEU B 1 136 ? 19.608 20.210 9.021 1.00 12.26 136 LEU B C 1
ATOM 4111 O O . LEU B 1 136 ? 20.059 21.054 8.263 1.00 12.00 136 LEU B O 1
ATOM 4116 N N . ASN B 1 137 ? 20.385 19.572 9.905 1.00 11.81 137 ASN B N 1
ATOM 4117 C CA . ASN B 1 137 ? 21.822 19.822 9.924 1.00 12.07 137 ASN B CA 1
ATOM 4118 C C . ASN B 1 137 ? 22.431 19.567 8.552 1.00 12.11 137 ASN B C 1
ATOM 4119 O O . ASN B 1 137 ? 23.196 20.395 8.052 1.00 11.91 137 ASN B O 1
ATOM 4124 N N . ARG B 1 138 ? 22.092 18.432 7.945 1.00 12.17 138 ARG B N 1
ATOM 4125 C CA . ARG B 1 138 ? 22.671 18.121 6.638 1.00 13.08 138 ARG B CA 1
ATOM 4126 C C . ARG B 1 138 ? 22.111 19.012 5.522 1.00 13.68 138 ARG B C 1
ATOM 4127 O O . ARG B 1 138 ? 22.838 19.350 4.600 1.00 14.00 138 ARG B O 1
ATOM 4135 N N . GLN B 1 139 ? 20.842 19.394 5.619 1.00 14.31 139 GLN B N 1
ATOM 4136 C CA . GLN B 1 139 ? 20.267 20.290 4.608 1.00 15.27 139 GLN B CA 1
ATOM 4137 C C . GLN B 1 139 ? 20.875 21.692 4.689 1.00 14.29 139 GLN B C 1
ATOM 4138 O O . GLN B 1 139 ? 21.234 22.282 3.663 1.00 14.15 139 GLN B O 1
ATOM 4144 N N . MET B 1 140 ? 21.000 22.226 5.901 1.00 13.40 140 MET B N 1
ATOM 4145 C CA . MET B 1 140 ? 21.606 23.550 6.073 1.00 13.50 140 MET B CA 1
ATOM 4146 C C . MET B 1 140 ? 23.094 23.535 5.739 1.00 12.49 140 MET B C 1
ATOM 4147 O O . MET B 1 140 ? 23.609 24.474 5.128 1.00 12.47 140 MET B O 1
ATOM 4152 N N . THR B 1 141 ? 23.794 22.450 6.079 1.00 12.09 141 THR B N 1
ATOM 4153 C CA . THR B 1 141 ? 25.187 22.316 5.649 1.00 12.06 141 THR B CA 1
ATOM 4154 C C . THR B 1 141 ? 25.280 22.314 4.125 1.00 12.17 141 THR B C 1
ATOM 4155 O O . THR B 1 141 ? 26.184 22.939 3.554 1.00 12.76 141 THR B O 1
ATOM 4159 N N . GLY B 1 142 ? 24.320 21.660 3.485 1.00 12.40 142 GLY B N 1
ATOM 4160 C CA . GLY B 1 142 ? 24.254 21.626 2.018 1.00 12.90 142 GLY B CA 1
ATOM 4161 C C . GLY B 1 142 ? 24.061 22.995 1.386 1.00 13.37 142 GLY B C 1
ATOM 4162 O O . GLY B 1 142 ? 24.516 23.232 0.267 1.00 14.06 142 GLY B O 1
ATOM 4163 N N . ALA B 1 143 ? 23.398 23.914 2.092 1.00 12.94 143 ALA B N 1
ATOM 4164 C CA . ALA B 1 143 ? 23.274 25.295 1.600 1.00 13.44 143 ALA B CA 1
ATOM 4165 C C . ALA B 1 143 ? 24.620 26.038 1.584 1.00 13.36 143 ALA B C 1
ATOM 4166 O O . ALA B 1 143 ? 24.864 26.890 0.718 1.00 14.56 143 ALA B O 1
ATOM 4168 N N . ILE B 1 144 ? 25.492 25.715 2.542 1.00 12.84 144 ILE B N 1
ATOM 4169 C CA . ILE B 1 144 ? 26.768 26.399 2.724 1.00 12.67 144 ILE B CA 1
ATOM 4170 C C . ILE B 1 144 ? 27.861 25.789 1.827 1.00 12.84 144 ILE B C 1
ATOM 4171 O O . ILE B 1 144 ? 28.668 26.507 1.230 1.00 13.48 144 ILE B O 1
ATOM 4176 N N . ALA B 1 145 ? 27.851 24.467 1.718 1.00 12.91 145 ALA B N 1
ATOM 4177 C CA . ALA B 1 145 ? 28.956 23.728 1.096 1.00 12.71 145 ALA B CA 1
ATOM 4178 C C . ALA B 1 145 ? 29.196 24.129 -0.359 1.00 12.99 145 ALA B C 1
ATOM 4179 O O . ALA B 1 145 ? 28.241 24.304 -1.130 1.00 13.31 145 ALA B O 1
ATOM 4181 N N . ASP B 1 146 ? 30.470 24.294 -0.697 1.00 12.65 146 ASP B N 1
ATOM 4182 C CA . ASP B 1 146 ? 30.912 24.545 -2.071 1.00 13.44 146 ASP B CA 1
ATOM 4183 C C . ASP B 1 146 ? 31.129 23.262 -2.843 1.00 13.45 146 ASP B C 1
ATOM 4184 O O . ASP B 1 146 ? 30.883 23.208 -4.056 1.00 14.35 146 ASP B O 1
ATOM 4189 N N . LEU B 1 147 ? 31.606 22.239 -2.144 1.00 12.61 147 LEU B N 1
ATOM 4190 C CA . LEU B 1 147 ? 31.837 20.925 -2.748 1.00 12.71 147 LEU B CA 1
ATOM 4191 C C . LEU B 1 147 ? 31.083 19.885 -1.927 1.00 12.67 147 LEU B C 1
ATOM 4192 O O . LEU B 1 147 ? 31.123 19.944 -0.685 1.00 12.04 147 LEU B O 1
ATOM 4197 N N . HIS B 1 148 ? 30.428 18.950 -2.609 1.00 12.35 148 HIS B N 1
ATOM 4198 C CA . HIS B 1 148 ? 29.602 17.916 -1.970 1.00 12.57 148 HIS B CA 1
ATOM 4199 C C . HIS B 1 148 ? 30.137 16.545 -2.277 1.00 12.89 148 HIS B C 1
ATOM 4200 O O . HIS B 1 148 ? 30.143 16.128 -3.438 1.00 13.55 148 HIS B O 1
ATOM 4207 N N . PHE B 1 149 ? 30.598 15.818 -1.260 1.00 12.45 149 PHE B N 1
ATOM 4208 C CA . PHE B 1 149 ? 31.088 14.470 -1.504 1.00 12.74 149 PHE B CA 1
ATOM 4209 C C . PHE B 1 149 ? 30.019 13.469 -1.122 1.00 13.15 149 PHE B C 1
ATOM 4210 O O . PHE B 1 149 ? 29.906 13.067 0.032 1.00 13.78 149 PHE B O 1
ATOM 4218 N N . ALA B 1 150 ? 29.213 13.098 -2.108 1.00 13.44 150 ALA B N 1
ATOM 4219 C CA . ALA B 1 150 ? 28.073 12.218 -1.903 1.00 13.92 150 ALA B CA 1
ATOM 4220 C C . ALA B 1 150 ? 28.540 10.759 -1.849 1.00 14.81 150 ALA B C 1
ATOM 4221 O O . ALA B 1 150 ? 29.370 10.336 -2.653 1.00 15.02 150 ALA B O 1
ATOM 4223 N N . PRO B 1 151 ? 28.036 9.984 -0.874 1.00 14.78 151 PRO B N 1
ATOM 4224 C CA . PRO B 1 151 ? 28.503 8.593 -0.862 1.00 15.40 151 PRO B CA 1
ATOM 4225 C C . PRO B 1 151 ? 27.970 7.755 -2.026 1.00 15.65 151 PRO B C 1
ATOM 4226 O O . PRO B 1 151 ? 28.671 6.870 -2.515 1.00 16.51 151 PRO B O 1
ATOM 4230 N N . THR B 1 152 ? 26.749 8.030 -2.465 1.00 15.37 152 THR B N 1
ATOM 4231 C CA . THR B 1 152 ? 26.078 7.192 -3.456 1.00 15.90 152 THR B CA 1
ATOM 4232 C C . THR B 1 152 ? 25.364 8.061 -4.493 1.00 16.10 152 THR B C 1
ATOM 4233 O O . THR B 1 152 ? 25.186 9.255 -4.290 1.00 15.42 152 THR B O 1
ATOM 4237 N N . GLY B 1 153 ? 24.956 7.446 -5.600 1.00 16.35 153 GLY B N 1
ATOM 4238 C CA . GLY B 1 153 ? 24.249 8.179 -6.652 1.00 17.02 153 GLY B CA 1
ATOM 4239 C C . GLY B 1 153 ? 22.927 8.772 -6.183 1.00 17.70 153 GLY B C 1
ATOM 4240 O O . GLY B 1 153 ? 22.537 9.856 -6.632 1.00 17.74 153 GLY B O 1
ATOM 4241 N N . GLN B 1 154 ? 22.234 8.070 -5.285 1.00 18.51 154 GLN B N 1
ATOM 4242 C CA . GLN B 1 154 ? 20.955 8.544 -4.776 1.00 19.59 154 GLN B CA 1
ATOM 4243 C C . GLN B 1 154 ? 21.150 9.811 -3.931 1.00 17.51 154 GLN B C 1
ATOM 4244 O O . GLN B 1 154 ? 20.327 10.718 -3.986 1.00 16.10 154 GLN B O 1
ATOM 4250 N N . ALA B 1 155 ? 22.255 9.882 -3.188 1.00 16.32 155 ALA B N 1
ATOM 4251 C CA . ALA B 1 155 ? 22.576 11.091 -2.404 1.00 15.25 155 ALA B CA 1
ATOM 4252 C C . ALA B 1 155 ? 22.852 12.287 -3.329 1.00 15.11 155 ALA B C 1
ATOM 4253 O O . ALA B 1 155 ? 22.410 13.417 -3.066 1.00 14.62 155 ALA B O 1
ATOM 4255 N N . LYS B 1 156 ? 23.573 12.033 -4.420 1.00 14.54 156 LYS B N 1
ATOM 4256 C CA . LYS B 1 156 ? 23.796 13.061 -5.427 1.00 14.81 156 LYS B CA 1
ATOM 4257 C C . LYS B 1 156 ? 22.464 13.519 -6.036 1.00 14.77 156 LYS B C 1
ATOM 4258 O O . LYS B 1 156 ? 22.258 14.717 -6.217 1.00 14.91 156 LYS B O 1
ATOM 4264 N N . ASP B 1 157 ? 21.591 12.569 -6.368 1.00 16.03 157 ASP B N 1
ATOM 4265 C CA . ASP B 1 157 ? 20.270 12.906 -6.918 1.00 17.45 157 ASP B CA 1
ATOM 4266 C C . ASP B 1 157 ? 19.488 13.782 -5.935 1.00 16.45 157 ASP B C 1
ATOM 4267 O O . ASP B 1 157 ? 18.809 14.728 -6.340 1.00 15.70 157 ASP B O 1
ATOM 4272 N N . ASN B 1 158 ? 19.581 13.476 -4.640 1.00 15.58 158 ASN B N 1
ATOM 4273 C CA . ASN B 1 158 ? 18.907 14.320 -3.646 1.00 15.37 158 ASN B CA 1
ATOM 4274 C C . ASN B 1 158 ? 19.349 15.774 -3.715 1.00 14.88 158 ASN B C 1
ATOM 4275 O O . ASN B 1 158 ? 18.523 16.680 -3.596 1.00 15.41 158 ASN B O 1
ATOM 4280 N N . LEU B 1 159 ? 20.646 15.994 -3.890 1.00 14.39 159 LEU B N 1
ATOM 4281 C CA . LEU B 1 159 ? 21.205 17.339 -3.988 1.00 13.67 159 LEU B CA 1
ATOM 4282 C C . LEU B 1 159 ? 20.792 17.998 -5.311 1.00 14.00 159 LEU B C 1
ATOM 4283 O O . LEU B 1 159 ? 20.499 19.192 -5.349 1.00 13.75 159 LEU B O 1
ATOM 4288 N N . LEU B 1 160 ? 20.757 17.215 -6.385 1.00 14.56 160 LEU B N 1
ATOM 4289 C CA . LEU B 1 160 ? 20.278 17.751 -7.678 1.00 15.49 160 LEU B CA 1
ATOM 4290 C C . LEU B 1 160 ? 18.840 18.270 -7.603 1.00 16.03 160 LEU B C 1
ATOM 4291 O O . LEU B 1 160 ? 18.520 19.313 -8.177 1.00 16.12 160 LEU B O 1
ATOM 4296 N N . LYS B 1 161 ? 17.985 17.542 -6.888 1.00 17.22 161 LYS B N 1
ATOM 4297 C CA . LYS B 1 161 ? 16.586 17.928 -6.720 1.00 18.64 161 LYS B CA 1
ATOM 4298 C C . LYS B 1 161 ? 16.458 19.240 -5.950 1.00 18.04 161 LYS B C 1
ATOM 4299 O O . LYS B 1 161 ? 15.432 19.923 -6.059 1.00 18.14 161 LYS B O 1
ATOM 4305 N N . GLU B 1 162 ? 17.489 19.585 -5.178 1.00 16.89 162 GLU B N 1
ATOM 4306 C CA . GLU B 1 162 ? 17.510 20.840 -4.411 1.00 17.14 162 GLU B CA 1
ATOM 4307 C C . GLU B 1 162 ? 18.217 21.986 -5.160 1.00 17.00 162 GLU B C 1
ATOM 4308 O O . GLU B 1 162 ? 18.565 23.030 -4.578 1.00 17.25 162 GLU B O 1
ATOM 4314 N N . ASN B 1 163 ? 18.432 21.772 -6.457 1.00 16.59 163 ASN B N 1
ATOM 4315 C CA . ASN B 1 163 ? 19.022 22.785 -7.337 1.00 17.51 163 ASN B CA 1
ATOM 4316 C C . ASN B 1 163 ? 20.528 23.024 -7.127 1.00 17.09 163 ASN B C 1
ATOM 4317 O O . ASN B 1 163 ? 21.056 24.080 -7.491 1.00 18.02 163 ASN B O 1
ATOM 4322 N N . LYS B 1 164 ? 21.226 22.045 -6.541 1.00 17.02 164 LYS B N 1
ATOM 4323 C CA . LYS B 1 164 ? 22.684 22.102 -6.479 1.00 17.61 164 LYS B CA 1
ATOM 4324 C C . LYS B 1 164 ? 23.276 21.754 -7.839 1.00 17.57 164 LYS B C 1
ATOM 4325 O O . LYS B 1 164 ? 22.739 20.904 -8.537 1.00 17.73 164 LYS B O 1
ATOM 4331 N N . LYS B 1 165 ? 24.381 22.411 -8.188 1.00 17.91 165 LYS B N 1
ATOM 4332 C CA . LYS B 1 165 ? 25.043 22.208 -9.485 1.00 19.21 165 LYS B CA 1
ATOM 4333 C C . LYS B 1 165 ? 25.706 20.843 -9.536 1.00 18.81 165 LYS B C 1
ATOM 4334 O O . LYS B 1 165 ? 26.484 20.502 -8.644 1.00 18.24 165 LYS B O 1
ATOM 4340 N N . ALA B 1 166 ? 25.429 20.081 -10.597 1.00 18.19 166 ALA B N 1
ATOM 4341 C CA . ALA B 1 166 ? 25.893 18.693 -10.680 1.00 19.16 166 ALA B CA 1
ATOM 4342 C C . ALA B 1 166 ? 27.412 18.611 -10.602 1.00 19.69 166 ALA B C 1
ATOM 4343 O O . ALA B 1 166 ? 27.983 17.653 -10.066 1.00 19.20 166 ALA B O 1
ATOM 4345 N N . ASP B 1 167 ? 28.064 19.640 -11.117 1.00 20.23 167 ASP B N 1
ATOM 4346 C CA . ASP B 1 167 ? 29.499 19.637 -11.252 1.00 21.69 167 ASP B CA 1
ATOM 4347 C C . ASP B 1 167 ? 30.201 19.966 -9.916 1.00 21.54 167 ASP B C 1
ATOM 4348 O O . ASP B 1 167 ? 31.438 19.929 -9.823 1.00 22.95 167 ASP B O 1
ATOM 4353 N N . SER B 1 168 ? 29.400 20.234 -8.877 1.00 17.94 168 SER B N 1
ATOM 4354 C CA . SER B 1 168 ? 29.919 20.500 -7.532 1.00 16.97 168 SER B CA 1
ATOM 4355 C C . SER B 1 168 ? 29.731 19.286 -6.619 1.00 16.32 168 SER B C 1
ATOM 4356 O O . SER B 1 168 ? 30.079 19.345 -5.422 1.00 15.96 168 SER B O 1
ATOM 4359 N N . ILE B 1 169 ? 29.184 18.205 -7.179 1.00 15.33 169 ILE B N 1
ATOM 4360 C CA . ILE B 1 169 ? 28.879 16.990 -6.396 1.00 14.76 169 ILE B CA 1
ATOM 4361 C C . ILE B 1 169 ? 29.644 15.794 -6.974 1.00 15.45 169 ILE B C 1
ATOM 4362 O O . ILE B 1 169 ? 29.581 15.530 -8.185 1.00 15.77 169 ILE B O 1
ATOM 4367 N N . PHE B 1 170 ? 30.338 15.057 -6.109 1.00 15.36 170 PHE B N 1
ATOM 4368 C CA . PHE B 1 170 ? 31.125 13.896 -6.552 1.00 16.58 170 PHE B CA 1
ATOM 4369 C C . PHE B 1 170 ? 30.655 12.667 -5.792 1.00 16.79 170 PHE B C 1
ATOM 4370 O O . PHE B 1 170 ? 30.379 12.752 -4.595 1.00 16.90 170 PHE B O 1
ATOM 4378 N N . VAL B 1 171 ? 30.547 11.534 -6.480 1.00 15.95 171 VAL B N 1
ATOM 4379 C CA . VAL B 1 171 ? 30.116 10.297 -5.838 1.00 15.59 171 VAL B CA 1
ATOM 4380 C C . VAL B 1 171 ? 31.363 9.466 -5.485 1.00 16.15 171 VAL B C 1
ATOM 4381 O O . VAL B 1 171 ? 32.000 8.872 -6.353 1.00 16.61 171 VAL B O 1
ATOM 4385 N N . THR B 1 172 ? 31.697 9.432 -4.191 1.00 15.46 172 THR B N 1
ATOM 4386 C CA . THR B 1 172 ? 32.994 8.911 -3.722 1.00 15.21 172 THR B CA 1
ATOM 4387 C C . THR B 1 172 ? 32.899 7.556 -3.034 1.00 14.93 172 THR B C 1
ATOM 4388 O O . THR B 1 172 ? 33.909 6.854 -2.878 1.00 14.90 172 THR B O 1
ATOM 4392 N N . GLY B 1 173 ? 31.689 7.193 -2.618 1.00 14.72 173 GLY B N 1
ATOM 4393 C CA . GLY B 1 173 ? 31.483 6.106 -1.678 1.00 13.98 173 GLY B CA 1
ATOM 4394 C C . GLY B 1 173 ? 31.627 6.675 -0.278 1.00 13.72 173 GLY B C 1
ATOM 4395 O O . GLY B 1 173 ? 32.061 7.821 -0.099 1.00 14.00 173 GLY B O 1
ATOM 4396 N N . ASN B 1 174 ? 31.268 5.873 0.712 1.00 13.92 174 ASN B N 1
ATOM 4397 C CA 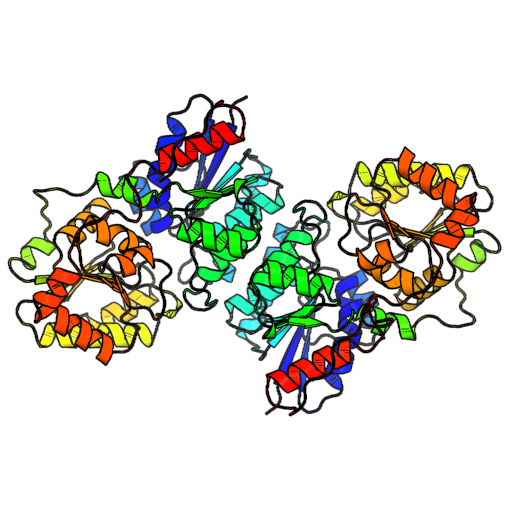. ASN B 1 174 ? 31.338 6.324 2.111 1.00 14.52 174 ASN B CA 1
ATOM 4398 C C . ASN B 1 174 ? 32.664 5.906 2.754 1.00 14.73 174 ASN B C 1
ATOM 4399 O O . ASN B 1 174 ? 33.063 4.738 2.661 1.00 15.59 174 ASN B O 1
ATOM 4404 N N . THR B 1 175 ? 33.348 6.855 3.390 1.00 14.39 175 THR B N 1
ATOM 4405 C CA . THR B 1 175 ? 34.647 6.585 4.027 1.00 14.73 175 THR B CA 1
ATOM 4406 C C . THR B 1 175 ? 34.556 5.550 5.155 1.00 15.27 175 THR B C 1
ATOM 4407 O O . THR B 1 175 ? 35.588 5.017 5.582 1.00 15.92 175 THR B O 1
ATOM 4411 N N . ALA B 1 176 ? 33.343 5.281 5.633 1.00 15.41 176 ALA B N 1
ATOM 4412 C CA . ALA B 1 176 ? 33.115 4.225 6.635 1.00 16.00 176 ALA B CA 1
ATOM 4413 C C . ALA B 1 176 ? 33.648 2.878 6.150 1.00 15.87 176 ALA B C 1
ATOM 4414 O O . ALA B 1 176 ? 34.180 2.097 6.933 1.00 15.88 176 ALA B O 1
ATOM 4416 N N . ILE B 1 177 ? 33.493 2.614 4.860 1.00 15.18 177 ILE B N 1
ATOM 4417 C CA . ILE B 1 177 ? 33.934 1.347 4.301 1.00 15.80 177 ILE B CA 1
ATOM 4418 C C . ILE B 1 177 ? 35.469 1.260 4.237 1.00 15.78 177 ILE B C 1
ATOM 4419 O O . ILE B 1 177 ? 36.030 0.172 4.397 1.00 16.11 177 ILE B O 1
ATOM 4424 N N . ASP B 1 178 ? 36.147 2.395 4.072 1.00 16.29 178 ASP B N 1
ATOM 4425 C CA . ASP B 1 178 ? 37.621 2.455 4.182 1.00 16.77 178 ASP B CA 1
ATOM 4426 C C . ASP B 1 178 ? 38.097 1.843 5.524 1.00 17.42 178 ASP B C 1
ATOM 4427 O O . ASP B 1 178 ? 39.010 1.010 5.566 1.00 18.33 178 ASP B O 1
ATOM 4432 N N . ALA B 1 179 ? 37.456 2.263 6.611 1.00 17.02 179 ALA B N 1
ATOM 4433 C CA . ALA B 1 179 ? 37.760 1.764 7.947 1.00 17.05 179 ALA B CA 1
ATOM 4434 C C . ALA B 1 179 ? 37.310 0.309 8.136 1.00 16.89 179 ALA B C 1
ATOM 4435 O O . ALA B 1 179 ? 38.088 -0.522 8.635 1.00 17.20 179 ALA B O 1
ATOM 4437 N N . LEU B 1 180 ? 36.072 0.004 7.741 1.00 16.16 180 LEU B N 1
ATOM 4438 C CA . LEU B 1 180 ? 35.485 -1.327 7.922 1.00 16.83 180 LEU B CA 1
ATOM 4439 C C . LEU B 1 180 ? 36.308 -2.418 7.240 1.00 17.68 180 LEU B C 1
ATOM 4440 O O . LEU B 1 180 ? 36.379 -3.539 7.730 1.00 17.73 180 LEU B O 1
ATOM 4445 N N . ASN B 1 181 ? 36.924 -2.078 6.113 1.00 18.03 181 ASN B N 1
ATOM 4446 C CA . ASN B 1 181 ? 37.664 -3.078 5.338 1.00 20.04 181 ASN B CA 1
ATOM 4447 C C . ASN B 1 181 ? 38.975 -3.522 5.994 1.00 20.47 181 ASN B C 1
ATOM 4448 O O . ASN B 1 181 ? 39.690 -4.371 5.448 1.00 20.56 181 ASN B O 1
ATOM 4453 N N . THR B 1 182 ? 39.271 -2.961 7.165 1.00 19.84 182 THR B N 1
ATOM 4454 C CA . THR B 1 182 ? 40.532 -3.223 7.874 1.00 20.04 182 THR B CA 1
ATOM 4455 C C . THR B 1 182 ? 40.357 -3.854 9.262 1.00 19.70 182 THR B C 1
ATOM 4456 O O . THR B 1 182 ? 41.333 -4.319 9.856 1.00 19.64 182 THR B O 1
ATOM 4460 N N . THR B 1 183 ? 39.131 -3.871 9.776 1.00 18.41 183 THR B N 1
ATOM 4461 C CA . THR B 1 183 ? 38.902 -4.233 11.190 1.00 18.16 183 THR B CA 1
ATOM 4462 C C . THR B 1 183 ? 38.522 -5.690 11.490 1.00 17.76 183 THR B C 1
ATOM 4463 O O . THR B 1 183 ? 38.848 -6.191 12.577 1.00 17.46 183 THR B O 1
ATOM 4467 N N . VAL B 1 184 ? 37.815 -6.363 10.578 1.00 17.74 184 VAL B N 1
ATOM 4468 C CA . VAL B 1 184 ? 37.278 -7.695 10.874 1.00 17.88 184 VAL B CA 1
ATOM 4469 C C . VAL B 1 184 ? 38.426 -8.709 11.004 1.00 18.16 184 VAL B C 1
ATOM 4470 O O . VAL B 1 184 ? 39.391 -8.669 10.244 1.00 19.90 184 VAL B O 1
ATOM 4474 N N . ARG B 1 185 ? 38.317 -9.565 12.006 1.00 18.28 185 ARG B N 1
ATOM 4475 C CA . ARG B 1 185 ? 39.339 -10.567 12.315 1.00 19.05 185 ARG B CA 1
ATOM 4476 C C . ARG B 1 185 ? 38.708 -11.941 12.365 1.00 21.66 185 ARG B C 1
ATOM 4477 O O . ARG B 1 185 ? 37.695 -12.153 13.042 1.00 21.00 185 ARG B O 1
ATOM 4485 N N . ASP B 1 186 ? 39.321 -12.887 11.652 1.00 22.87 186 ASP B N 1
ATOM 4486 C CA . ASP B 1 186 ? 38.862 -14.268 11.634 1.00 23.99 186 ASP B CA 1
ATOM 4487 C C . ASP B 1 186 ? 38.904 -14.884 13.042 1.00 24.24 186 ASP B C 1
ATOM 4488 O O . ASP B 1 186 ? 37.947 -15.542 13.464 1.00 25.77 186 ASP B O 1
ATOM 4493 N N . GLY B 1 187 ? 39.992 -14.636 13.771 1.00 23.68 187 GLY B N 1
ATOM 4494 C CA . GLY B 1 187 ? 40.216 -15.260 15.082 1.00 23.57 187 GLY B CA 1
ATOM 4495 C C . GLY B 1 187 ? 39.806 -14.455 16.305 1.00 24.55 187 GLY B C 1
ATOM 4496 O O . GLY B 1 187 ? 40.293 -14.698 17.416 1.00 26.89 187 GLY B O 1
ATOM 4497 N N . TYR B 1 188 ? 38.883 -13.521 16.115 1.00 23.75 188 TYR B N 1
ATOM 4498 C CA . TYR B 1 188 ? 38.459 -12.592 17.172 1.00 22.34 188 TYR B CA 1
ATOM 4499 C C . TYR B 1 188 ? 37.884 -13.246 18.424 1.00 22.28 188 TYR B C 1
ATOM 4500 O O . TYR B 1 188 ? 37.052 -14.150 18.334 1.00 22.56 188 TYR B O 1
ATOM 4509 N N . SER B 1 189 ? 38.312 -12.742 19.580 1.00 23.14 189 SER B N 1
ATOM 4510 C CA . SER B 1 189 ? 37.855 -13.213 20.880 1.00 24.39 189 SER B CA 1
ATOM 4511 C C . SER B 1 189 ? 37.573 -12.046 21.842 1.00 23.79 189 SER B C 1
ATOM 4512 O O . SER B 1 189 ? 38.279 -11.044 21.829 1.00 24.90 189 SER B O 1
ATOM 4515 N N . HIS B 1 190 ? 36.547 -12.194 22.680 1.00 24.11 190 HIS B N 1
ATOM 4516 C CA . HIS B 1 190 ? 36.215 -11.200 23.706 1.00 24.05 190 HIS B CA 1
ATOM 4517 C C . HIS B 1 190 ? 35.522 -11.844 24.889 1.00 23.54 190 HIS B C 1
ATOM 4518 O O . HIS B 1 190 ? 34.693 -12.737 24.703 1.00 23.99 190 HIS B O 1
ATOM 4525 N N . PRO B 1 191 ? 35.848 -11.398 26.125 1.00 24.86 191 PRO B N 1
ATOM 4526 C CA . PRO B 1 191 ? 35.217 -11.935 27.349 1.00 25.89 191 PRO B CA 1
ATOM 4527 C C . PRO B 1 191 ? 33.679 -11.962 27.313 1.00 26.07 191 PRO B C 1
ATOM 4528 O O . PRO B 1 191 ? 33.067 -12.908 27.814 1.00 27.42 191 PRO B O 1
ATOM 4532 N N . VAL B 1 192 ? 33.058 -10.940 26.720 1.00 25.88 192 VAL B N 1
ATOM 4533 C CA . VAL B 1 192 ? 31.593 -10.917 26.563 1.00 25.84 192 VAL B CA 1
ATOM 4534 C C . VAL B 1 192 ? 31.104 -11.993 25.586 1.00 25.51 192 VAL B C 1
ATOM 4535 O O . VAL B 1 192 ? 30.094 -12.655 25.830 1.00 25.36 192 VAL B O 1
ATOM 4539 N N . LEU B 1 193 ? 31.818 -12.172 24.477 1.00 26.32 193 LEU B N 1
ATOM 4540 C CA . LEU B 1 193 ? 31.457 -13.219 23.520 1.00 27.59 193 LEU B CA 1
ATOM 4541 C C . LEU B 1 193 ? 31.617 -14.619 24.126 1.00 28.61 193 LEU B C 1
ATOM 4542 O O . LEU B 1 193 ? 30.845 -15.524 23.815 1.00 28.87 193 LEU B O 1
ATOM 4547 N N . ASP B 1 194 ? 32.613 -14.777 24.997 1.00 30.91 194 ASP B N 1
ATOM 4548 C CA . ASP B 1 194 ? 32.830 -16.037 25.714 1.00 33.07 194 ASP B CA 1
ATOM 4549 C C . ASP B 1 194 ? 31.587 -16.456 26.493 1.00 34.13 194 ASP B C 1
ATOM 4550 O O . ASP B 1 194 ? 31.159 -17.610 26.413 1.00 34.57 194 ASP B O 1
ATOM 4555 N N . GLN B 1 195 ? 31.001 -15.523 27.238 1.00 35.13 195 GLN B N 1
ATOM 4556 C CA . GLN B 1 195 ? 29.817 -15.854 28.029 1.00 36.45 195 GLN B CA 1
ATOM 4557 C C . GLN B 1 195 ? 28.536 -15.975 27.202 1.00 35.36 195 GLN B C 1
ATOM 4558 O O . GLN B 1 195 ? 27.589 -16.634 27.631 1.00 35.45 195 GLN B O 1
ATOM 4564 N N . VAL B 1 196 ? 28.515 -15.367 26.015 1.00 33.18 196 VAL B N 1
ATOM 4565 C CA . VAL B 1 196 ? 27.449 -15.635 25.049 1.00 33.16 196 VAL B CA 1
ATOM 4566 C C . VAL B 1 196 ? 27.569 -17.089 24.560 1.00 33.75 196 VAL B C 1
ATOM 4567 O O . VAL B 1 196 ? 26.567 -17.797 24.443 1.00 34.02 196 VAL B O 1
ATOM 4571 N N . GLY B 1 197 ? 28.801 -17.524 24.299 1.00 35.09 197 GLY B N 1
ATOM 4572 C CA . GLY B 1 197 ? 29.079 -18.901 23.883 1.00 35.31 197 GLY B CA 1
ATOM 4573 C C . GLY B 1 197 ? 28.435 -19.305 22.571 1.00 36.60 197 GLY B C 1
ATOM 4574 O O . GLY B 1 197 ? 28.627 -18.645 21.550 1.00 35.33 197 GLY B O 1
ATOM 4575 N N . GLU B 1 198 ? 27.660 -20.389 22.611 1.00 37.77 198 GLU B N 1
ATOM 4576 C CA . GLU B 1 198 ? 27.003 -20.952 21.422 1.00 39.89 198 GLU B CA 1
ATOM 4577 C C . GLU B 1 198 ? 25.647 -20.317 21.128 1.00 37.84 198 GLU B C 1
ATOM 4578 O O . GLU B 1 198 ? 25.043 -20.590 20.086 1.00 38.30 198 GLU B O 1
ATOM 4584 N N . ASP B 1 199 ? 25.166 -19.488 22.053 1.00 36.45 199 ASP B N 1
ATOM 4585 C CA . ASP B 1 199 ? 23.886 -18.797 21.894 1.00 34.71 199 ASP B CA 1
ATOM 4586 C C . ASP B 1 199 ? 23.911 -17.807 20.736 1.00 33.46 199 ASP B C 1
ATOM 4587 O O . ASP B 1 199 ? 24.970 -17.302 20.368 1.00 34.03 199 ASP B O 1
ATOM 4592 N N . LYS B 1 200 ? 22.738 -17.545 20.166 1.00 33.20 200 LYS B N 1
ATOM 4593 C CA . LYS B 1 200 ? 22.586 -16.524 19.135 1.00 32.70 200 LYS B CA 1
ATOM 4594 C C . LYS B 1 200 ? 22.744 -15.169 19.803 1.00 31.59 200 LYS B C 1
ATOM 4595 O O . LYS B 1 200 ? 22.223 -14.943 20.897 1.00 31.87 200 LYS B O 1
ATOM 4601 N N . MET B 1 201 ? 23.486 -14.279 19.156 1.00 29.43 201 MET B N 1
ATOM 4602 C CA . MET B 1 201 ? 23.771 -12.985 19.739 1.00 28.37 201 MET B CA 1
ATOM 4603 C C . MET B 1 201 ? 23.087 -11.892 18.927 1.00 25.02 201 MET B C 1
ATOM 4604 O O . MET B 1 201 ? 23.253 -11.819 17.710 1.00 24.07 201 MET B O 1
ATOM 4609 N N . ILE B 1 202 ? 22.292 -11.067 19.601 1.00 22.76 202 ILE B N 1
ATOM 4610 C CA . ILE B 1 202 ? 21.706 -9.882 18.968 1.00 20.53 202 ILE B CA 1
ATOM 4611 C C . ILE B 1 202 ? 22.490 -8.671 19.456 1.00 19.57 202 ILE B C 1
ATOM 4612 O O . ILE B 1 202 ? 22.631 -8.458 20.663 1.00 18.84 202 ILE B O 1
ATOM 4617 N N . LEU B 1 203 ? 23.016 -7.896 18.510 1.00 17.90 203 LEU B N 1
ATOM 4618 C CA . LEU B 1 203 ? 23.803 -6.712 18.825 1.00 17.72 203 LEU B CA 1
ATOM 4619 C C . LEU B 1 203 ? 22.888 -5.494 18.7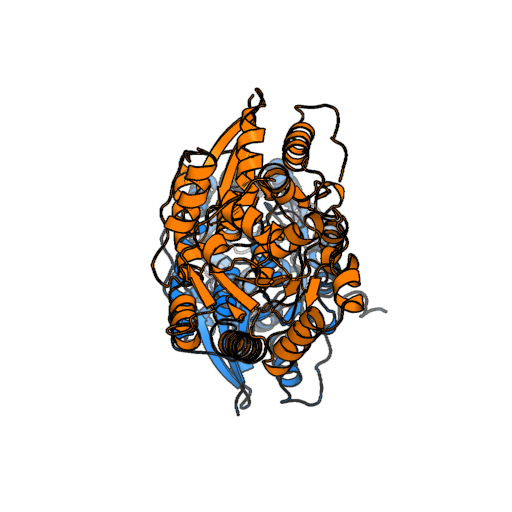75 1.00 16.69 203 LEU B C 1
ATOM 4620 O O . LEU B 1 203 ? 22.229 -5.280 17.771 1.00 17.19 203 LEU B O 1
ATOM 4625 N N . LEU B 1 204 ? 22.842 -4.726 19.864 1.00 16.57 204 LEU B N 1
ATOM 4626 C CA . LEU B 1 204 ? 21.877 -3.620 20.002 1.00 16.73 204 LEU B CA 1
ATOM 4627 C C . LEU B 1 204 ? 22.580 -2.290 20.241 1.00 16.14 204 LEU B C 1
ATOM 4628 O O . LEU B 1 204 ? 23.455 -2.211 21.089 1.00 16.02 204 LEU B O 1
ATOM 4633 N N . THR B 1 205 ? 22.205 -1.243 19.492 1.00 16.11 205 THR B N 1
ATOM 4634 C CA . THR B 1 205 ? 22.538 0.137 19.901 1.00 15.76 205 THR B CA 1
ATOM 4635 C C . THR B 1 205 ? 21.302 1.021 19.673 1.00 15.69 205 THR B C 1
ATOM 4636 O O . THR B 1 205 ? 20.536 0.796 18.727 1.00 14.85 205 THR B O 1
ATOM 4640 N N . ALA B 1 206 ? 21.090 1.994 20.552 1.00 15.44 206 ALA B N 1
ATOM 4641 C CA . ALA B 1 206 ? 19.940 2.897 20.407 1.00 15.63 206 ALA B CA 1
ATOM 4642 C C . ALA B 1 206 ? 20.280 4.249 21.024 1.00 15.42 206 ALA B C 1
ATOM 4643 O O . ALA B 1 206 ? 20.684 4.320 22.185 1.00 15.55 206 ALA B O 1
ATOM 4645 N N . HIS B 1 207 ? 20.170 5.328 20.237 1.00 15.24 207 HIS B N 1
ATOM 4646 C CA . HIS B 1 207 ? 20.494 6.663 20.767 1.00 14.93 207 HIS B CA 1
ATOM 4647 C C . HIS B 1 207 ? 19.883 7.832 20.033 1.00 14.60 207 HIS B C 1
ATOM 4648 O O . HIS B 1 207 ? 20.231 8.973 20.347 1.00 14.72 207 HIS B O 1
ATOM 4655 N N . ARG B 1 208 ? 19.018 7.593 19.038 1.00 14.27 208 ARG B N 1
ATOM 4656 C CA . ARG B 1 208 ? 18.455 8.725 18.269 1.00 13.91 208 ARG B CA 1
ATOM 4657 C C . ARG B 1 208 ? 17.697 9.656 19.202 1.00 14.36 208 ARG B C 1
ATOM 4658 O O . ARG B 1 208 ? 16.963 9.199 20.082 1.00 14.66 208 ARG B O 1
ATOM 4666 N N . ARG B 1 209 ? 17.865 10.957 18.980 1.00 14.42 209 ARG B N 1
ATOM 4667 C CA . ARG B 1 209 ? 17.206 11.986 19.804 1.00 14.86 209 ARG B CA 1
ATOM 4668 C C . ARG B 1 209 ? 15.671 11.869 19.797 1.00 14.83 209 ARG B C 1
ATOM 4669 O O . ARG B 1 209 ? 15.041 11.935 20.864 1.00 15.55 209 ARG B O 1
ATOM 4677 N N . GLU B 1 210 ? 15.077 11.658 18.623 1.00 15.23 210 GLU B N 1
ATOM 4678 C CA . GLU B 1 210 ? 13.621 11.527 18.491 1.00 15.69 210 GLU B CA 1
ATOM 4679 C C . GLU B 1 210 ? 13.092 10.201 19.067 1.00 16.05 210 GLU B C 1
ATOM 4680 O O . GLU B 1 210 ? 11.883 10.033 19.226 1.00 16.13 210 GLU B O 1
ATOM 4686 N N . ASN B 1 211 ? 13.995 9.267 19.371 1.00 15.64 211 ASN B N 1
ATOM 4687 C CA . ASN B 1 211 ? 13.600 7.997 20.000 1.00 16.57 211 ASN B CA 1
ATOM 4688 C C . ASN B 1 211 ? 13.675 7.995 21.519 1.00 17.00 211 ASN B C 1
ATOM 4689 O O . ASN B 1 211 ? 13.209 7.048 22.150 1.00 18.25 211 ASN B O 1
ATOM 4694 N N . LEU B 1 212 ? 14.274 9.025 22.110 1.00 17.26 212 LEU B N 1
ATOM 4695 C CA . LEU B 1 212 ? 14.387 9.086 23.576 1.00 18.97 212 LEU B CA 1
ATOM 4696 C C . LEU B 1 212 ? 13.005 9.093 24.231 1.00 20.08 212 LEU B C 1
ATOM 4697 O O . LEU B 1 212 ? 12.059 9.661 23.686 1.00 20.42 212 LEU B O 1
ATOM 4702 N N . GLY B 1 213 ? 12.888 8.431 25.382 1.00 21.60 213 GLY B N 1
ATOM 4703 C CA . GLY B 1 213 ? 11.607 8.356 26.084 1.00 23.41 213 GLY B CA 1
ATOM 4704 C C . GLY B 1 213 ? 10.767 7.169 25.649 1.00 24.73 213 GLY B C 1
ATOM 4705 O O . GLY B 1 213 ? 11.257 6.042 25.606 1.00 25.50 213 GLY B O 1
ATOM 4706 N N . GLU B 1 214 ? 9.512 7.430 25.304 1.00 26.06 214 GLU B N 1
ATOM 4707 C CA . GLU B 1 214 ? 8.551 6.369 24.985 1.00 28.32 214 GLU B CA 1
ATOM 4708 C C . GLU B 1 214 ? 8.960 5.408 23.841 1.00 26.27 214 GLU B C 1
ATOM 4709 O O . GLU B 1 214 ? 8.784 4.191 23.983 1.00 26.91 214 GLU B O 1
ATOM 4715 N N . PRO B 1 215 ? 9.486 5.936 22.708 1.00 24.30 215 PRO B N 1
ATOM 4716 C CA . PRO B 1 215 ? 9.909 5.016 21.644 1.00 23.36 215 PRO B CA 1
ATOM 4717 C C . PRO B 1 215 ? 10.963 3.993 22.096 1.00 22.73 215 PRO B C 1
ATOM 4718 O O . PRO B 1 215 ? 10.866 2.811 21.744 1.00 22.98 215 PRO B O 1
ATOM 4722 N N . MET B 1 216 ? 11.945 4.453 22.868 1.00 22.56 216 MET B N 1
ATOM 4723 C CA . MET B 1 216 ? 13.013 3.601 23.370 1.00 23.58 216 MET B CA 1
ATOM 4724 C C . MET B 1 216 ? 12.510 2.598 24.420 1.00 24.34 216 MET B C 1
ATOM 4725 O O . MET B 1 216 ? 12.987 1.456 24.461 1.00 24.93 216 MET B O 1
ATOM 4730 N N . GLU B 1 217 ? 11.550 3.018 25.249 1.00 25.09 217 GLU B N 1
ATOM 4731 C CA . GLU B 1 217 ? 10.872 2.091 26.181 1.00 26.99 217 GLU B CA 1
ATOM 4732 C C . GLU B 1 217 ? 10.202 0.951 25.411 1.00 26.41 217 GLU B C 1
ATOM 4733 O O . GLU B 1 217 ? 10.304 -0.217 25.811 1.00 26.43 217 GLU B O 1
ATOM 4739 N N . ASN B 1 218 ? 9.522 1.296 24.312 1.00 25.32 218 ASN B N 1
ATOM 4740 C CA . ASN B 1 218 ? 8.873 0.316 23.439 1.00 25.32 218 ASN B CA 1
ATOM 4741 C C . ASN B 1 218 ? 9.864 -0.690 22.850 1.00 24.86 218 ASN B C 1
ATOM 4742 O O . ASN B 1 218 ? 9.586 -1.892 22.829 1.00 23.68 218 ASN B O 1
ATOM 4747 N N . MET B 1 219 ? 11.009 -0.192 22.375 1.00 23.57 219 MET B N 1
ATOM 4748 C CA . MET B 1 219 ? 12.074 -1.050 21.859 1.00 23.72 219 MET B CA 1
ATOM 4749 C C . MET B 1 219 ? 12.517 -2.031 22.927 1.00 22.96 219 MET B C 1
ATOM 4750 O O . MET B 1 219 ? 12.638 -3.223 22.665 1.00 21.90 219 MET B O 1
ATOM 4755 N N . PHE B 1 220 ? 12.781 -1.513 24.124 1.00 22.56 220 PHE B N 1
ATOM 4756 C CA . PHE B 1 220 ? 13.371 -2.313 25.186 1.00 22.92 220 PHE B CA 1
ATOM 4757 C C . PHE B 1 220 ? 12.398 -3.345 25.740 1.00 24.54 220 PHE B C 1
ATOM 4758 O O . PHE B 1 220 ? 12.814 -4.427 26.161 1.00 25.23 220 PHE B O 1
ATOM 4766 N N . LYS B 1 221 ? 11.110 -3.014 25.708 1.00 25.18 221 LYS B N 1
ATOM 4767 C CA . LYS B 1 221 ? 10.062 -3.948 26.126 1.00 26.32 221 LYS B CA 1
ATOM 4768 C C . LYS B 1 221 ? 9.962 -5.109 25.143 1.00 26.27 221 LYS B C 1
ATOM 4769 O O . LYS B 1 221 ? 9.841 -6.271 25.548 1.00 25.73 221 LYS B O 1
ATOM 4775 N N . ALA B 1 222 ? 10.061 -4.794 23.852 1.00 25.15 222 ALA B N 1
ATOM 4776 C CA . ALA B 1 222 ? 10.089 -5.818 22.805 1.00 25.63 222 ALA B CA 1
ATOM 4777 C C . ALA B 1 222 ? 11.297 -6.745 22.953 1.00 26.04 222 ALA B C 1
ATOM 4778 O O . ALA B 1 222 ? 11.179 -7.961 22.765 1.00 26.33 222 ALA B O 1
ATOM 4780 N N . ILE B 1 223 ? 12.447 -6.165 23.307 1.00 25.43 223 ILE B N 1
ATOM 4781 C CA . ILE B 1 223 ? 13.691 -6.918 23.492 1.00 27.03 223 ILE B CA 1
ATOM 4782 C C . ILE B 1 223 ? 13.585 -7.855 24.693 1.00 28.08 223 ILE B C 1
ATOM 4783 O O . ILE B 1 223 ? 14.001 -9.013 24.619 1.00 27.83 223 ILE B O 1
ATOM 4788 N N . ARG B 1 224 ? 13.026 -7.347 25.788 1.00 28.73 224 ARG B N 1
ATOM 4789 C CA . ARG B 1 224 ? 12.807 -8.160 26.989 1.00 31.43 224 ARG B CA 1
ATOM 4790 C C . ARG B 1 224 ? 11.927 -9.369 26.690 1.00 31.38 224 ARG B C 1
ATOM 4791 O O . ARG B 1 224 ? 12.208 -10.477 27.154 1.00 31.64 224 ARG B O 1
ATOM 4799 N N . ARG B 1 225 ? 10.881 -9.153 25.899 1.00 31.37 225 ARG B N 1
ATOM 4800 C CA . ARG B 1 225 ? 9.975 -10.223 25.495 1.00 31.61 225 ARG B CA 1
ATOM 4801 C C . ARG B 1 225 ? 10.647 -11.293 24.637 1.00 32.25 225 ARG B C 1
ATOM 4802 O O . ARG B 1 225 ? 10.341 -12.475 24.779 1.00 32.39 225 ARG B O 1
ATOM 4810 N N . ILE B 1 226 ? 11.551 -10.873 23.749 1.00 30.06 226 ILE B N 1
ATOM 4811 C CA . ILE B 1 226 ? 12.318 -11.802 22.915 1.00 30.05 226 ILE B CA 1
ATOM 4812 C C . ILE B 1 226 ? 13.244 -12.658 23.772 1.00 29.44 226 ILE B C 1
ATOM 4813 O O . ILE B 1 226 ? 13.256 -13.880 23.636 1.00 29.88 226 ILE B O 1
ATOM 4818 N N . VAL B 1 227 ? 14.000 -12.013 24.661 1.00 30.19 227 VAL B N 1
ATOM 4819 C CA . VAL B 1 227 ? 14.937 -12.708 25.553 1.00 31.39 227 VAL B CA 1
ATOM 4820 C C . VAL B 1 227 ? 14.209 -13.726 26.443 1.00 32.99 227 VAL B C 1
ATOM 4821 O O . VAL B 1 227 ? 14.636 -14.877 26.556 1.00 33.93 227 VAL B O 1
ATOM 4825 N N . GLY B 1 228 ? 13.105 -13.299 27.051 1.00 32.93 228 GLY B N 1
ATOM 4826 C CA . GLY B 1 228 ? 12.279 -14.177 27.879 1.00 34.13 228 GLY B CA 1
ATOM 4827 C C . GLY B 1 228 ? 11.752 -15.399 27.144 1.00 34.98 228 GLY B C 1
ATOM 4828 O O . GLY B 1 228 ? 11.677 -16.481 27.722 1.00 36.64 228 GLY B O 1
ATOM 4829 N N . GLU B 1 229 ? 11.406 -15.227 25.871 1.00 34.10 229 GLU B N 1
ATOM 4830 C CA . GLU B 1 229 ? 10.803 -16.287 25.061 1.00 35.43 229 GLU B CA 1
ATOM 4831 C C . GLU B 1 229 ? 11.843 -17.212 24.419 1.00 36.36 229 GLU B C 1
ATOM 4832 O O . GLU B 1 229 ? 11.631 -18.425 24.325 1.00 36.27 229 GLU B O 1
ATOM 4838 N N . PHE B 1 230 ? 12.958 -16.640 23.974 1.00 35.12 230 PHE B N 1
ATOM 4839 C CA . PHE B 1 230 ? 13.995 -17.416 23.300 1.00 36.00 230 PHE B CA 1
ATOM 4840 C C . PHE B 1 230 ? 15.191 -17.648 24.217 1.00 36.69 230 PHE B C 1
ATOM 4841 O O . PHE B 1 230 ? 16.042 -16.770 24.393 1.00 36.47 230 PHE B O 1
ATOM 4849 N N . GLU B 1 231 ? 15.236 -18.847 24.801 1.00 38.32 231 GLU B N 1
ATOM 4850 C CA . GLU B 1 231 ? 16.231 -19.211 25.818 1.00 39.18 231 GLU B CA 1
ATOM 4851 C C . GLU B 1 231 ? 17.680 -19.222 25.318 1.00 37.03 231 GLU B C 1
ATOM 4852 O O . GLU B 1 231 ? 18.608 -19.028 26.101 1.00 36.35 231 GLU B O 1
ATOM 4858 N N . ASP B 1 232 ? 17.859 -19.445 24.017 1.00 36.21 232 ASP B N 1
ATOM 4859 C CA . ASP B 1 232 ? 19.182 -19.576 23.413 1.00 35.98 232 ASP B CA 1
ATOM 4860 C C . ASP B 1 232 ? 19.637 -18.279 22.732 1.00 34.31 232 ASP B C 1
ATOM 4861 O O . ASP B 1 232 ? 20.434 -18.306 21.793 1.00 34.24 232 ASP B O 1
ATOM 4866 N N . VAL B 1 233 ? 19.119 -17.153 23.216 1.00 31.54 233 VAL B N 1
ATOM 4867 C CA . VAL B 1 233 ? 19.443 -15.838 22.661 1.00 30.08 233 VAL B CA 1
ATOM 4868 C C . VAL B 1 233 ? 19.993 -14.937 23.758 1.00 27.99 233 VAL B C 1
ATOM 4869 O O . VAL B 1 233 ? 19.475 -14.914 24.880 1.00 27.10 233 VAL B O 1
ATOM 4873 N N . GLN B 1 234 ? 21.052 -14.200 23.441 1.00 26.51 234 GLN B N 1
ATOM 4874 C CA . GLN B 1 234 ? 21.553 -13.170 24.348 1.00 25.07 234 GLN B CA 1
ATOM 4875 C C . GLN B 1 234 ? 21.761 -11.872 23.587 1.00 23.79 234 GLN B C 1
ATOM 4876 O O . G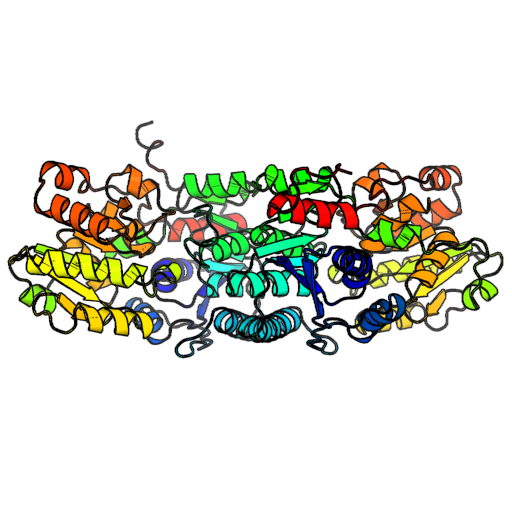LN B 1 234 ? 21.978 -11.886 22.380 1.00 24.34 234 GLN B O 1
ATOM 4882 N N . VAL B 1 235 ? 21.660 -10.760 24.302 1.00 23.32 235 VAL B N 1
ATOM 4883 C CA . VAL B 1 235 ? 21.802 -9.440 23.695 1.00 21.31 235 VAL B CA 1
ATOM 4884 C C . VAL B 1 235 ? 23.051 -8.781 24.241 1.00 20.16 235 VAL B C 1
ATOM 4885 O O . VAL B 1 235 ? 23.316 -8.822 25.450 1.00 20.35 235 VAL B O 1
ATOM 4889 N N . VAL B 1 236 ? 23.848 -8.194 23.344 1.00 18.69 236 VAL B N 1
ATOM 4890 C CA . VAL B 1 236 ? 24.957 -7.356 23.766 1.00 17.95 236 VAL B CA 1
ATOM 4891 C C . VAL B 1 236 ? 24.618 -5.917 23.394 1.00 17.83 236 VAL B C 1
ATOM 4892 O O . VAL B 1 236 ? 24.286 -5.637 22.241 1.00 17.28 236 VAL B O 1
ATOM 4896 N N . TYR B 1 237 ? 24.663 -5.036 24.393 1.00 17.40 237 TYR B N 1
ATOM 4897 C CA . TYR B 1 237 ? 24.266 -3.640 24.229 1.00 18.08 237 TYR B CA 1
ATOM 4898 C C . TYR B 1 237 ? 25.366 -2.726 24.744 1.00 17.20 237 TYR B C 1
ATOM 4899 O O . TYR B 1 237 ? 25.466 -2.502 25.961 1.00 16.66 237 TYR B O 1
ATOM 4908 N N . PRO B 1 238 ? 26.227 -2.217 23.833 1.00 16.57 238 PRO B N 1
ATOM 4909 C CA . PRO B 1 238 ? 27.185 -1.190 24.220 1.00 16.57 238 PRO B CA 1
ATOM 4910 C C . PRO B 1 238 ? 26.449 0.148 24.331 1.00 16.66 238 PRO B C 1
ATOM 4911 O O . PRO B 1 238 ? 26.050 0.735 23.318 1.00 16.42 238 PRO B O 1
ATOM 4915 N N . VAL B 1 239 ? 26.253 0.598 25.565 1.00 15.24 239 VAL B N 1
ATOM 4916 C CA . VAL B 1 239 ? 25.343 1.715 25.834 1.00 15.45 239 VAL B CA 1
ATOM 4917 C C . VAL B 1 239 ? 26.004 3.083 25.661 1.00 15.30 239 VAL B C 1
ATOM 4918 O O . VAL B 1 239 ? 27.001 3.391 26.300 1.00 15.15 239 VAL B O 1
ATOM 4922 N N . HIS B 1 240 ? 25.413 3.906 24.788 1.00 15.34 240 HIS B N 1
ATOM 4923 C CA . HIS B 1 240 ? 25.826 5.298 24.558 1.00 15.72 240 HIS B CA 1
ATOM 4924 C C . HIS B 1 240 ? 25.974 6.031 25.875 1.00 16.04 240 HIS B C 1
ATOM 4925 O O . HIS B 1 240 ? 25.294 5.693 26.841 1.00 16.85 240 HIS B O 1
ATOM 4932 N N . LEU B 1 241 ? 26.868 7.014 25.940 1.00 15.88 241 LEU B N 1
ATOM 4933 C CA . LEU B 1 241 ? 27.116 7.757 27.187 1.00 16.45 241 LEU B CA 1
ATOM 4934 C C . LEU B 1 241 ? 26.031 8.767 27.581 1.00 16.52 241 LEU B C 1
ATOM 4935 O O . LEU B 1 241 ? 26.069 9.292 28.702 1.00 16.75 241 LEU B O 1
ATOM 4940 N N . ASN B 1 242 ? 25.086 9.042 26.686 1.00 16.36 242 ASN B N 1
ATOM 4941 C CA . ASN B 1 242 ? 23.954 9.927 27.026 1.00 16.61 242 ASN B CA 1
ATOM 4942 C C . ASN B 1 242 ? 23.214 9.412 28.261 1.00 17.16 242 ASN B C 1
ATOM 4943 O O . ASN B 1 242 ? 22.669 8.320 28.231 1.00 16.78 242 ASN B O 1
ATOM 4948 N N . PRO B 1 243 ? 23.191 10.206 29.351 1.00 18.13 243 PRO B N 1
ATOM 4949 C CA . PRO B 1 243 ? 22.565 9.694 30.593 1.00 18.95 243 PRO B CA 1
ATOM 4950 C C . PRO B 1 243 ? 21.086 9.339 30.453 1.00 19.26 243 PRO B C 1
ATOM 4951 O O . PRO B 1 243 ? 20.607 8.459 31.168 1.00 20.07 243 PRO B O 1
ATOM 4955 N N . VAL B 1 244 ? 20.376 9.980 29.522 1.00 19.35 244 VAL B N 1
ATOM 4956 C CA . VAL B 1 244 ? 18.978 9.644 29.244 1.00 19.77 244 VAL B CA 1
ATOM 4957 C C . VAL B 1 244 ? 18.832 8.217 28.701 1.00 20.03 244 VAL B C 1
ATOM 4958 O O . VAL B 1 244 ? 17.921 7.475 29.094 1.00 20.01 244 VAL B O 1
ATOM 4962 N N . VAL B 1 245 ? 19.741 7.833 27.800 1.00 19.50 245 VAL B N 1
ATOM 4963 C CA . VAL B 1 245 ? 19.786 6.463 27.297 1.00 19.08 245 VAL B CA 1
ATOM 4964 C C . VAL B 1 245 ? 20.145 5.489 28.428 1.00 19.49 245 VAL B C 1
ATOM 4965 O O . VAL B 1 245 ? 19.496 4.447 28.589 1.00 20.10 245 VAL B O 1
ATOM 4969 N N . ARG B 1 246 ? 21.156 5.848 29.209 1.00 20.53 246 ARG B N 1
ATOM 4970 C CA . ARG B 1 246 ? 21.636 5.006 30.311 1.00 23.05 246 ARG B CA 1
ATOM 4971 C C . 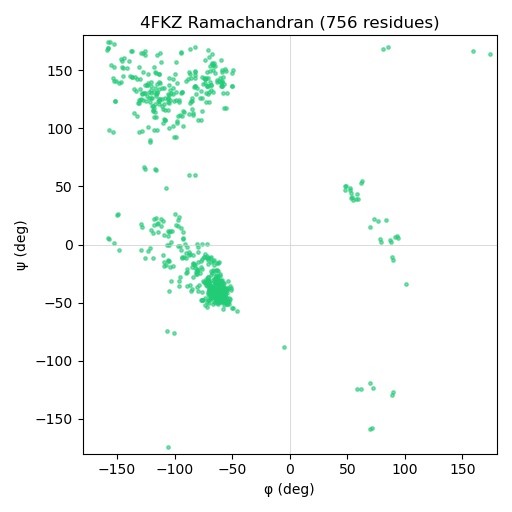ARG B 1 246 ? 20.553 4.720 31.355 1.00 24.75 246 ARG B C 1
ATOM 4972 O O . ARG B 1 246 ? 20.447 3.594 31.848 1.00 25.43 246 ARG B O 1
ATOM 4980 N N . GLU B 1 247 ? 19.737 5.729 31.662 1.00 25.76 247 GLU B N 1
ATOM 4981 C CA . GLU B 1 247 ? 18.578 5.555 32.551 1.00 26.99 247 GLU B CA 1
ATOM 4982 C C . GLU B 1 247 ? 17.598 4.511 32.015 1.00 25.83 247 GLU B C 1
ATOM 4983 O O . GLU B 1 247 ? 17.132 3.644 32.763 1.00 25.35 247 GLU B O 1
ATOM 4989 N N . ALA B 1 248 ? 17.292 4.598 30.721 1.00 23.92 248 ALA B N 1
ATOM 4990 C CA . ALA B 1 248 ? 16.364 3.682 30.073 1.00 23.66 248 ALA B CA 1
ATOM 4991 C C . ALA B 1 248 ? 16.932 2.262 30.010 1.00 23.16 248 ALA B C 1
ATOM 4992 O O . ALA B 1 248 ? 16.215 1.288 30.252 1.00 22.55 248 ALA B O 1
ATOM 4994 N N . ALA B 1 249 ? 18.217 2.162 29.675 1.00 22.59 249 ALA B N 1
ATOM 4995 C CA . ALA B 1 249 ? 18.921 0.880 29.600 1.00 23.30 249 ALA B CA 1
ATOM 4996 C C . ALA B 1 249 ? 18.914 0.158 30.950 1.00 24.22 249 ALA B C 1
ATOM 4997 O O . ALA B 1 249 ? 18.576 -1.030 31.021 1.00 24.03 249 ALA B O 1
ATOM 4999 N N . HIS B 1 250 ? 19.276 0.884 32.006 1.00 25.65 250 HIS B N 1
ATOM 5000 C CA . HIS B 1 250 ? 19.283 0.341 33.366 1.00 27.98 250 HIS B CA 1
ATOM 5001 C C . HIS B 1 250 ? 17.905 -0.079 33.812 1.00 28.21 250 HIS B C 1
ATOM 5002 O O . HIS B 1 250 ? 17.732 -1.181 34.346 1.00 28.41 250 HIS B O 1
ATOM 5009 N N . LYS B 1 251 ? 16.911 0.783 33.580 1.00 27.83 251 LYS B N 1
ATOM 5010 C CA . LYS B 1 251 ? 15.519 0.501 33.953 1.00 28.59 251 LYS B CA 1
ATOM 5011 C C . LYS B 1 251 ? 15.003 -0.817 33.372 1.00 28.27 251 LYS B C 1
ATOM 5012 O O . LYS B 1 251 ? 14.324 -1.574 34.063 1.00 27.30 251 LYS B O 1
ATOM 5018 N N . HIS B 1 252 ? 15.327 -1.092 32.112 1.00 26.72 252 HIS B N 1
ATOM 5019 C CA . HIS B 1 252 ? 14.794 -2.269 31.437 1.00 27.19 252 HIS B CA 1
ATOM 5020 C C . HIS B 1 252 ? 15.682 -3.477 31.467 1.00 27.42 252 HIS B C 1
ATOM 5021 O O . HIS B 1 252 ? 15.187 -4.596 31.435 1.00 27.83 252 HIS B O 1
ATOM 5028 N N . PHE B 1 253 ? 16.994 -3.270 31.551 1.00 27.87 253 PHE B N 1
ATOM 5029 C CA . PHE B 1 253 ? 17.942 -4.371 31.382 1.00 28.62 253 PHE B CA 1
ATOM 5030 C C . PHE B 1 253 ? 18.854 -4.603 32.580 1.00 30.56 253 PHE B C 1
ATOM 5031 O O . PHE B 1 253 ? 19.670 -5.523 32.562 1.00 31.14 253 PHE B O 1
ATOM 5039 N N . GLY B 1 254 ? 18.737 -3.768 33.607 1.00 32.49 254 GLY B N 1
ATOM 5040 C CA . GLY B 1 254 ? 19.377 -4.063 34.882 1.00 37.47 254 GLY B CA 1
ATOM 5041 C C . GLY B 1 254 ? 18.732 -5.345 35.384 1.00 41.82 2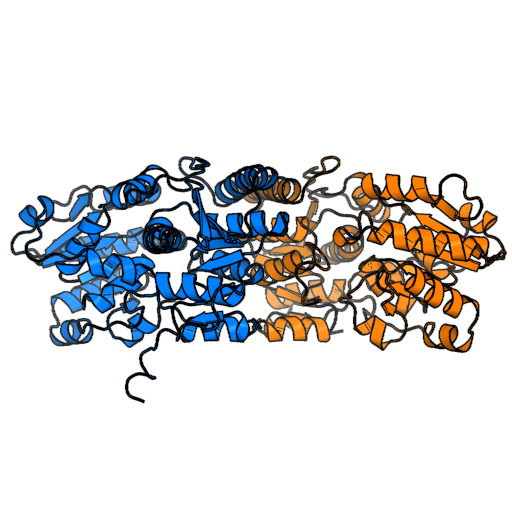54 GLY B C 1
ATOM 5042 O O . GLY B 1 254 ? 17.530 -5.550 35.187 1.00 42.80 254 GLY B O 1
ATOM 5043 N N . ASP B 1 255 ? 19.524 -6.221 35.995 1.00 45.56 255 ASP B N 1
ATOM 5044 C CA . ASP B 1 255 ? 19.019 -7.507 36.508 1.00 49.30 255 ASP B CA 1
ATOM 5045 C C . ASP B 1 255 ? 18.622 -8.513 35.417 1.00 48.68 255 ASP B C 1
ATOM 5046 O O . ASP B 1 255 ? 17.930 -9.497 35.693 1.00 49.12 255 ASP B O 1
ATOM 5051 N N . SER B 1 256 ? 19.051 -8.265 34.183 1.00 47.57 256 SER B N 1
ATOM 5052 C CA . SER B 1 256 ? 18.872 -9.240 33.116 1.00 46.09 256 SER B CA 1
ATOM 5053 C C . SER B 1 256 ? 20.180 -9.992 32.913 1.00 44.98 256 SER B C 1
ATOM 5054 O O . SER B 1 256 ? 21.224 -9.381 32.683 1.00 44.88 256 SER B O 1
ATOM 5057 N N . ASP B 1 257 ? 20.119 -11.317 33.015 1.00 43.71 257 ASP B N 1
ATOM 5058 C CA . ASP B 1 257 ? 21.302 -12.160 32.847 1.00 43.24 257 ASP B CA 1
ATOM 5059 C C . ASP B 1 257 ? 21.712 -12.272 31.385 1.00 39.57 257 ASP B C 1
ATOM 5060 O O . ASP B 1 257 ? 22.894 -12.409 31.081 1.00 39.28 257 ASP B O 1
ATOM 5065 N N . ARG B 1 258 ? 20.732 -12.223 30.487 1.00 36.94 258 ARG B N 1
ATOM 5066 C CA . ARG B 1 258 ? 21.001 -12.456 29.070 1.00 34.15 258 ARG B CA 1
ATOM 5067 C C . ARG B 1 258 ? 20.987 -11.192 28.198 1.00 31.04 258 ARG B C 1
ATOM 5068 O O . ARG B 1 258 ? 21.003 -11.286 26.976 1.00 28.99 258 ARG B O 1
ATOM 5076 N N . VAL B 1 259 ? 20.959 -10.023 28.840 1.00 29.09 259 VAL B N 1
ATOM 5077 C CA . VAL B 1 259 ? 21.239 -8.753 28.161 1.00 27.58 259 VAL B CA 1
ATOM 5078 C C . VAL B 1 259 ? 22.481 -8.145 28.810 1.00 26.83 259 VAL B C 1
ATOM 5079 O O . VAL B 1 259 ? 22.484 -7.843 30.005 1.00 27.98 259 VAL B O 1
ATOM 5083 N N . HIS B 1 260 ? 23.544 -7.992 28.025 1.00 25.39 260 HIS B N 1
ATOM 5084 C CA . HIS B 1 260 ? 24.814 -7.492 28.538 1.00 24.63 260 HIS B CA 1
ATOM 5085 C C . HIS B 1 260 ? 24.980 -6.035 28.267 1.00 23.51 260 HIS B C 1
ATOM 5086 O O . HIS B 1 260 ? 25.250 -5.640 27.131 1.00 23.31 260 HIS B O 1
ATOM 5093 N N . LEU B 1 261 ? 24.811 -5.228 29.310 1.00 22.55 261 LEU B N 1
ATOM 5094 C CA . LEU B 1 261 ? 25.049 -3.790 29.221 1.00 21.39 261 LEU B CA 1
ATOM 5095 C C . LEU B 1 261 ? 26.532 -3.507 29.414 1.00 20.83 261 LEU B C 1
ATOM 5096 O O . LEU B 1 261 ? 27.085 -3.744 30.488 1.00 20.28 261 LEU B O 1
ATOM 5101 N N . ILE B 1 262 ? 27.186 -3.034 28.350 1.00 18.91 262 ILE B N 1
ATOM 5102 C CA . ILE B 1 262 ? 28.619 -2.765 28.388 1.00 18.86 262 ILE B CA 1
ATOM 5103 C C . ILE B 1 262 ? 28.934 -1.334 27.958 1.00 18.97 262 ILE B C 1
ATOM 5104 O O . ILE B 1 262 ? 28.079 -0.653 27.389 1.00 19.57 262 ILE B O 1
ATOM 5109 N N . GLU B 1 263 ? 30.136 -0.871 28.283 1.00 19.35 263 GLU B N 1
ATOM 5110 C CA . GLU B 1 263 ? 30.594 0.444 27.827 1.00 19.49 263 GLU B CA 1
ATOM 5111 C C . GLU B 1 263 ? 30.765 0.435 26.310 1.00 18.48 263 GLU B C 1
ATOM 5112 O O . GLU B 1 263 ? 30.991 -0.624 25.716 1.00 18.41 263 GLU B O 1
ATOM 5118 N N . PRO B 1 264 ? 30.654 1.615 25.668 1.00 17.32 264 PRO B N 1
ATOM 5119 C CA . PRO B 1 264 ? 30.861 1.660 24.215 1.00 17.18 264 PRO B CA 1
ATOM 5120 C C . PRO B 1 264 ? 32.159 0.965 23.797 1.00 17.15 264 PRO B C 1
ATOM 5121 O O . PRO B 1 264 ? 33.207 1.160 24.431 1.00 16.03 264 PRO B O 1
ATOM 5125 N N . LEU B 1 265 ? 32.073 0.175 22.729 1.00 16.99 265 LEU B N 1
ATOM 5126 C CA . LEU B 1 265 ? 33.218 -0.569 22.206 1.00 17.69 265 LEU B CA 1
ATOM 5127 C C . LEU B 1 265 ? 34.110 0.273 21.301 1.00 18.46 265 LEU B C 1
ATOM 5128 O O . LEU B 1 265 ? 33.617 1.112 20.550 1.00 18.10 265 LEU B O 1
ATOM 5133 N N . GLU B 1 266 ? 35.424 0.050 21.379 1.00 18.77 266 GLU B N 1
ATOM 5134 C CA . GLU B 1 266 ? 36.356 0.562 20.373 1.00 19.71 266 GLU B CA 1
ATOM 5135 C C . GLU B 1 266 ? 35.870 0.051 19.026 1.00 17.73 266 GLU B C 1
ATOM 5136 O O . GLU B 1 266 ? 35.263 -1.017 18.950 1.00 17.65 266 GLU B O 1
ATOM 5142 N N . VAL B 1 267 ? 36.113 0.810 17.959 1.00 17.18 267 VAL B N 1
ATOM 5143 C CA . VAL B 1 267 ? 35.525 0.454 16.668 1.00 16.88 267 VAL B CA 1
ATOM 5144 C C . VAL B 1 267 ? 35.945 -0.940 16.155 1.00 16.27 267 VAL B C 1
ATOM 5145 O O . VAL B 1 267 ? 35.103 -1.669 15.625 1.00 16.30 267 VAL B O 1
ATOM 5149 N N . ILE B 1 268 ? 37.209 -1.327 16.357 1.00 16.60 268 ILE B N 1
ATOM 5150 C CA . ILE B 1 268 ? 37.628 -2.677 15.918 1.00 16.62 268 ILE B CA 1
ATOM 5151 C C . ILE B 1 268 ? 36.807 -3.740 16.654 1.00 16.15 268 ILE B C 1
ATOM 5152 O O . ILE B 1 268 ? 36.319 -4.685 16.053 1.00 16.04 268 ILE B O 1
ATOM 5157 N N . ASP B 1 269 ? 36.615 -3.548 17.951 1.00 16.10 269 ASP B N 1
ATOM 5158 C CA . ASP B 1 269 ? 35.791 -4.475 18.712 1.00 16.38 269 ASP B CA 1
ATOM 5159 C C . ASP B 1 269 ? 34.347 -4.475 18.244 1.00 16.32 269 ASP B C 1
ATOM 5160 O O . ASP B 1 269 ? 33.752 -5.541 18.074 1.00 16.11 269 ASP B O 1
ATOM 5165 N N . PHE B 1 270 ? 33.775 -3.291 18.019 1.00 16.05 270 PHE B N 1
ATOM 5166 C CA . PHE B 1 270 ? 32.383 -3.225 17.595 1.00 16.09 270 PHE B CA 1
ATOM 5167 C C . PHE B 1 270 ? 32.147 -3.928 16.258 1.00 15.61 270 PHE B C 1
ATOM 5168 O O . PHE B 1 270 ? 31.194 -4.708 16.106 1.00 15.20 270 PHE B O 1
ATOM 5176 N N . HIS B 1 271 ? 33.020 -3.656 15.293 1.00 15.97 271 HIS B N 1
ATOM 5177 C CA . HIS B 1 271 ? 32.922 -4.295 13.985 1.00 15.74 271 HIS B CA 1
ATOM 5178 C C . HIS B 1 271 ? 32.996 -5.793 14.106 1.00 15.60 271 HIS B C 1
ATOM 5179 O O . HIS B 1 271 ? 32.248 -6.514 13.450 1.00 15.01 271 HIS B O 1
ATOM 5186 N N . ASN B 1 272 ? 33.879 -6.274 14.981 1.00 15.43 272 ASN B N 1
ATOM 5187 C CA . ASN B 1 272 ? 33.985 -7.714 15.206 1.00 16.41 272 ASN B CA 1
ATOM 5188 C C . ASN B 1 272 ? 32.801 -8.334 15.933 1.00 16.69 272 ASN B C 1
ATOM 5189 O O . ASN B 1 272 ? 32.406 -9.462 15.628 1.00 17.22 272 ASN B O 1
ATOM 5194 N N . PHE B 1 273 ? 32.195 -7.590 16.861 1.00 16.51 273 PHE B N 1
ATOM 5195 C CA . PHE B 1 273 ? 30.916 -8.021 17.432 1.00 16.72 273 PHE B CA 1
ATOM 5196 C C . PHE B 1 273 ? 29.806 -8.092 16.381 1.00 17.23 273 PHE B C 1
ATOM 5197 O O . PHE B 1 273 ? 29.016 -9.036 16.371 1.00 17.17 273 PHE B O 1
ATOM 5205 N N . ALA B 1 274 ? 29.750 -7.103 15.483 1.00 16.73 274 ALA B N 1
ATOM 5206 C CA . ALA B 1 274 ? 28.748 -7.104 14.415 1.00 17.51 274 ALA B CA 1
ATOM 5207 C C . ALA B 1 274 ? 28.904 -8.324 13.484 1.00 18.34 274 ALA B C 1
ATOM 5208 O O . ALA B 1 274 ? 27.916 -8.959 13.095 1.00 17.91 274 ALA B O 1
ATOM 5210 N N . ALA B 1 275 ? 30.148 -8.645 13.147 1.00 18.75 275 ALA B N 1
ATOM 5211 C CA . ALA B 1 275 ? 30.444 -9.805 12.298 1.00 20.47 275 ALA B CA 1
ATOM 5212 C C . ALA B 1 275 ? 30.017 -11.126 12.953 1.00 21.16 275 ALA B C 1
ATOM 5213 O O . ALA B 1 275 ? 29.588 -12.058 12.264 1.00 22.53 275 ALA B O 1
ATOM 5215 N N . LYS B 1 276 ? 30.130 -11.189 14.279 1.00 21.53 276 LYS B N 1
ATOM 5216 C CA . LYS B 1 276 ? 29.762 -12.386 15.050 1.00 22.80 276 LYS B CA 1
ATOM 5217 C C . LYS B 1 276 ? 28.279 -12.480 15.400 1.00 22.36 276 LYS B C 1
ATOM 5218 O O . LYS B 1 276 ? 27.794 -13.552 15.776 1.00 21.07 276 LYS B O 1
ATOM 5224 N N . SER B 1 277 ? 27.562 -11.363 15.294 1.00 20.97 277 SER B N 1
ATOM 5225 C CA . SER B 1 277 ? 26.157 -11.311 15.687 1.00 20.85 277 SER B CA 1
ATOM 5226 C C . SER B 1 277 ? 25.269 -12.158 14.775 1.00 20.72 277 SER B C 1
ATOM 5227 O O . SER B 1 277 ? 25.616 -12.416 13.623 1.00 21.08 277 SER B O 1
ATOM 5230 N N . HIS B 1 278 ? 24.123 -12.581 15.301 1.00 21.69 278 HIS B N 1
ATOM 5231 C CA . HIS B 1 278 ? 23.109 -13.243 14.496 1.00 21.63 278 HIS B CA 1
ATOM 5232 C C . HIS B 1 278 ? 22.362 -12.210 13.680 1.00 21.59 278 HIS B C 1
ATOM 5233 O O . HIS B 1 278 ? 22.167 -12.368 12.468 1.00 21.69 278 HIS B O 1
ATOM 5240 N N . PHE B 1 279 ? 21.938 -11.137 14.342 1.00 21.16 279 PHE B N 1
ATOM 5241 C CA . PHE B 1 279 ? 21.447 -9.940 13.647 1.00 21.08 279 PHE B CA 1
ATOM 5242 C C . PHE B 1 279 ? 21.561 -8.726 14.562 1.00 20.00 279 PHE B C 1
ATOM 5243 O O . PHE B 1 279 ? 21.925 -8.858 15.729 1.00 19.02 279 PHE B O 1
ATOM 5251 N N . ILE B 1 280 ? 21.252 -7.554 14.011 1.00 18.72 280 ILE B N 1
ATOM 5252 C CA . ILE B 1 280 ? 21.468 -6.270 14.683 1.00 18.16 280 ILE B CA 1
ATOM 5253 C C . ILE B 1 280 ? 20.121 -5.553 14.827 1.00 18.01 280 ILE B C 1
ATOM 5254 O O . ILE B 1 280 ? 19.309 -5.581 13.906 1.00 17.66 280 ILE B O 1
ATOM 5259 N N . LEU B 1 281 ? 19.880 -4.970 16.001 1.00 17.63 281 LEU B N 1
ATOM 5260 C CA . LEU B 1 281 ? 18.784 -4.015 16.197 1.00 18.16 281 LEU B CA 1
ATOM 5261 C C . LEU B 1 281 ? 19.454 -2.682 16.472 1.00 16.75 281 LEU B C 1
ATOM 5262 O O . LEU B 1 281 ? 20.234 -2.557 17.417 1.00 17.57 281 LEU B O 1
ATOM 5267 N N . THR B 1 282 ? 19.178 -1.684 15.641 1.00 16.16 282 THR B N 1
ATOM 5268 C CA . THR B 1 282 ? 19.865 -0.408 15.801 1.00 15.62 282 THR B CA 1
ATOM 5269 C C . THR B 1 282 ? 19.063 0.785 15.290 1.00 15.43 282 THR B C 1
ATOM 5270 O O . THR B 1 282 ? 18.241 0.644 14.384 1.00 14.88 282 THR B O 1
ATOM 5274 N N . ASP B 1 283 ? 19.317 1.956 15.872 1.00 15.15 283 ASP B N 1
ATOM 5275 C CA . ASP B 1 283 ? 18.876 3.198 15.232 1.00 14.73 283 ASP B CA 1
ATOM 5276 C C . ASP B 1 283 ? 20.067 4.071 14.801 1.00 14.72 283 ASP B C 1
ATOM 5277 O O . ASP B 1 283 ? 19.900 5.255 14.508 1.00 14.54 283 ASP B O 1
ATOM 5282 N N . SER B 1 284 ? 21.252 3.462 14.726 1.00 14.45 284 SER B N 1
ATOM 5283 C CA . SER B 1 284 ? 22.482 4.135 14.272 1.00 14.61 284 SER B CA 1
ATOM 5284 C C . SER B 1 284 ? 22.507 4.358 12.761 1.00 14.58 284 SER B C 1
ATOM 5285 O O . SER B 1 284 ? 22.071 3.507 12.006 1.00 15.39 284 SER B O 1
ATOM 5288 N N . GLY B 1 285 ? 23.056 5.488 12.331 1.00 15.00 285 GLY B N 1
ATOM 5289 C CA . GLY B 1 285 ? 23.294 5.734 10.910 1.00 14.88 285 GLY B CA 1
ATOM 5290 C C . GLY B 1 285 ? 24.431 4.891 10.352 1.00 14.92 285 GLY B C 1
ATOM 5291 O O . GLY B 1 285 ? 24.276 4.188 9.335 1.00 15.33 285 GLY B O 1
ATOM 5292 N N . GLY B 1 286 ? 25.586 4.977 11.008 1.00 14.93 286 GLY B N 1
ATOM 5293 C CA . GLY B 1 286 ? 26.796 4.290 10.567 1.00 14.68 286 GLY B CA 1
ATOM 5294 C C . GLY B 1 286 ? 26.645 2.781 10.536 1.00 15.10 286 GLY B C 1
ATOM 5295 O O . GLY B 1 286 ? 27.128 2.121 9.605 1.00 14.79 286 GLY B O 1
ATOM 5296 N N . VAL B 1 287 ? 25.988 2.216 11.545 1.00 14.88 287 VAL B N 1
ATOM 5297 C CA . VAL B 1 287 ? 25.778 0.766 11.572 1.00 15.59 287 VAL B CA 1
ATOM 5298 C C . VAL B 1 287 ? 24.985 0.301 10.344 1.00 15.75 287 VAL B C 1
ATOM 5299 O O . VAL B 1 287 ? 25.270 -0.764 9.797 1.00 16.15 287 VAL B O 1
ATOM 5303 N N . GLN B 1 288 ? 24.027 1.116 9.887 1.00 15.27 288 GLN B N 1
ATOM 5304 C CA . GLN B 1 288 ? 23.260 0.775 8.691 1.00 15.99 288 GLN B CA 1
ATOM 5305 C C . GLN B 1 288 ? 24.122 0.649 7.430 1.00 16.14 288 GLN B C 1
ATOM 5306 O O . GLN B 1 288 ? 23.807 -0.148 6.555 1.00 16.82 288 GLN B O 1
ATOM 5312 N N . GLU B 1 289 ? 25.183 1.444 7.330 1.00 15.84 289 GLU B N 1
ATOM 5313 C CA . GLU B 1 289 ? 26.059 1.403 6.155 1.00 16.95 289 GLU B CA 1
ATOM 5314 C C . GLU B 1 289 ? 27.067 0.260 6.222 1.00 17.00 289 GLU B C 1
ATOM 5315 O O . GLU B 1 289 ? 27.551 -0.200 5.187 1.00 17.67 289 GLU B O 1
ATOM 5321 N N . GLU B 1 290 ? 27.387 -0.166 7.441 1.00 16.47 290 GLU B N 1
ATOM 5322 C CA . GLU B 1 290 ? 28.377 -1.224 7.681 1.00 17.08 290 GLU B CA 1
ATOM 5323 C C . GLU B 1 290 ? 27.789 -2.628 7.484 1.00 16.96 290 GLU B C 1
ATOM 5324 O O . GLU B 1 290 ? 28.457 -3.520 6.955 1.00 17.14 290 GLU B O 1
ATOM 5330 N N . ALA B 1 291 ? 26.529 -2.808 7.876 1.00 16.70 291 ALA B N 1
ATOM 5331 C CA . ALA B 1 291 ? 25.874 -4.115 7.837 1.00 17.49 291 ALA B CA 1
ATOM 5332 C C . ALA B 1 291 ? 25.824 -4.846 6.479 1.00 17.98 291 ALA B C 1
ATOM 5333 O O . ALA B 1 291 ? 26.035 -6.065 6.463 1.00 18.69 291 ALA B O 1
ATOM 5335 N N . PRO B 1 292 ? 25.541 -4.136 5.354 1.00 18.06 292 PRO B N 1
ATOM 5336 C CA . PRO B 1 292 ? 25.501 -4.892 4.089 1.00 18.24 292 PRO B CA 1
ATOM 5337 C C . PRO B 1 292 ? 26.812 -5.616 3.768 1.00 18.88 292 PRO B C 1
ATOM 5338 O O . PRO B 1 292 ? 26.763 -6.765 3.309 1.00 19.58 292 PRO B O 1
ATOM 5342 N N . SER B 1 293 ? 27.955 -4.971 4.029 1.00 19.13 293 SER B N 1
ATOM 5343 C CA . SER B 1 293 ? 29.287 -5.573 3.791 1.00 19.62 293 SER B CA 1
ATOM 5344 C C . SER B 1 293 ? 29.489 -6.851 4.599 1.00 20.06 293 SER B C 1
ATOM 5345 O O . SER B 1 293 ? 30.220 -7.769 4.179 1.00 19.85 293 SER B O 1
ATOM 5348 N N . LEU B 1 294 ? 28.858 -6.885 5.770 1.00 19.51 294 LEU B N 1
ATOM 5349 C CA . LEU B 1 294 ? 28.960 -8.003 6.701 1.00 19.97 294 LEU B CA 1
ATOM 5350 C C . LEU B 1 294 ? 27.887 -9.066 6.462 1.00 20.11 294 LEU B C 1
ATOM 5351 O O . LEU B 1 294 ? 27.909 -10.129 7.094 1.00 20.42 294 LEU B O 1
ATOM 5356 N N . GLY B 1 295 ? 26.942 -8.773 5.566 1.00 19.97 295 GLY B N 1
ATOM 5357 C CA . GLY B 1 295 ? 25.801 -9.657 5.310 1.00 21.63 295 GLY B CA 1
ATOM 5358 C C . GLY B 1 295 ? 24.962 -9.910 6.549 1.00 22.04 295 GLY B C 1
ATOM 5359 O O . GLY B 1 295 ? 24.481 -11.032 6.778 1.00 22.95 295 GLY B O 1
ATOM 5360 N N . LYS B 1 296 ? 24.774 -8.862 7.351 1.00 22.06 296 LYS B N 1
ATOM 5361 C CA . LYS B 1 296 ? 24.121 -8.980 8.646 1.00 21.95 296 LYS B CA 1
ATOM 5362 C C . LYS B 1 296 ? 22.764 -8.297 8.625 1.00 21.03 296 LYS B C 1
ATOM 5363 O O . LYS B 1 296 ? 22.700 -7.094 8.386 1.00 20.31 296 LYS B O 1
ATOM 5369 N N . PRO B 1 297 ? 21.678 -9.055 8.871 1.00 20.08 297 PRO B N 1
ATOM 5370 C CA . PRO B 1 297 ? 20.339 -8.471 8.934 1.00 19.50 297 PRO B CA 1
ATOM 5371 C C . PRO B 1 297 ? 20.270 -7.389 10.013 1.00 18.87 297 PRO B C 1
ATOM 5372 O O . PRO B 1 297 ? 20.859 -7.542 11.095 1.00 18.02 297 PRO B O 1
ATOM 5376 N N . VAL B 1 298 ? 19.575 -6.302 9.693 1.00 18.55 298 VAL B N 1
ATOM 5377 C CA . VAL B 1 298 ? 19.384 -5.183 10.613 1.00 18.74 298 VAL B CA 1
ATOM 5378 C C . VAL B 1 298 ? 17.910 -4.819 10.656 1.00 18.33 298 VAL B C 1
ATOM 5379 O O . VAL B 1 298 ? 17.288 -4.549 9.614 1.00 19.11 298 VAL B O 1
ATOM 5383 N N . LEU B 1 299 ? 17.351 -4.824 11.859 1.00 18.53 299 LEU B N 1
ATOM 5384 C CA . LEU B 1 299 ? 16.069 -4.175 12.094 1.00 18.46 299 LEU B CA 1
ATOM 5385 C C . LEU B 1 299 ? 16.379 -2.759 12.562 1.00 18.27 299 LEU B C 1
ATOM 5386 O O . LEU B 1 299 ? 17.005 -2.560 13.605 1.00 18.00 299 LEU B O 1
ATOM 5391 N N . VAL B 1 300 ? 15.977 -1.791 11.739 1.00 17.97 300 VAL B N 1
ATOM 5392 C CA . VAL B 1 300 ? 16.206 -0.376 12.001 1.00 17.71 300 VAL B CA 1
ATOM 5393 C C . VAL B 1 300 ? 15.040 0.151 12.849 1.00 17.67 300 VAL B C 1
ATOM 5394 O O . VAL B 1 300 ? 13.903 0.210 12.387 1.00 18.57 300 VAL B O 1
ATOM 5398 N N . LEU B 1 301 ? 15.350 0.495 14.096 1.00 17.35 301 LEU B N 1
ATOM 5399 C CA . LEU B 1 301 ? 14.380 0.948 15.092 1.00 17.83 301 LEU B CA 1
ATOM 5400 C C . LEU B 1 301 ? 14.074 2.434 14.912 1.00 17.28 301 LEU B C 1
ATOM 5401 O O . LEU B 1 301 ? 14.308 3.250 15.814 1.00 17.01 301 LEU B O 1
ATOM 5406 N N . ARG B 1 302 ? 13.564 2.761 13.725 1.00 17.71 302 ARG B N 1
ATOM 5407 C CA . ARG B 1 302 ? 13.186 4.124 13.357 1.00 17.98 302 ARG B CA 1
ATOM 5408 C C . ARG B 1 302 ? 11.964 4.084 12.453 1.00 19.03 302 ARG B C 1
ATOM 5409 O O . ARG B 1 302 ? 11.713 3.072 11.800 1.00 18.08 302 ARG B O 1
ATOM 5417 N N . ASP B 1 303 ? 11.224 5.195 12.392 1.00 19.83 303 ASP B N 1
ATOM 5418 C CA . ASP B 1 303 ? 10.132 5.308 11.432 1.00 21.37 303 ASP B CA 1
ATOM 5419 C C . ASP B 1 303 ? 10.586 5.755 10.030 1.00 20.37 303 ASP B C 1
ATOM 5420 O O . ASP B 1 303 ? 9.795 5.742 9.085 1.00 20.35 303 ASP B O 1
ATOM 5425 N N . THR B 1 304 ? 11.852 6.161 9.917 1.00 19.24 304 THR B N 1
ATOM 5426 C CA . THR B 1 304 ? 12.455 6.587 8.645 1.00 18.49 304 THR B CA 1
ATOM 5427 C C . THR B 1 304 ? 13.888 6.066 8.526 1.00 17.32 304 THR B C 1
ATOM 5428 O O . THR B 1 304 ? 14.528 5.767 9.529 1.00 16.71 304 THR B O 1
ATOM 5432 N N . THR B 1 305 ? 14.392 5.973 7.297 1.00 16.91 305 THR B N 1
ATOM 5433 C CA . THR B 1 305 ? 15.832 5.866 7.089 1.00 16.91 305 THR B CA 1
ATOM 5434 C C . THR B 1 305 ? 16.292 6.673 5.875 1.00 16.58 305 THR B C 1
ATOM 5435 O O . THR B 1 305 ? 15.522 6.906 4.943 1.00 16.69 305 THR B O 1
ATOM 5439 N N . GLU B 1 306 ? 17.542 7.113 5.925 1.00 16.26 306 GLU B N 1
ATOM 5440 C CA . GLU B 1 306 ? 18.171 7.813 4.810 1.00 16.41 306 GLU B CA 1
ATOM 5441 C C . GLU B 1 306 ? 19.257 6.923 4.182 1.00 16.88 306 GLU B C 1
ATOM 5442 O O . GLU B 1 306 ? 20.154 7.412 3.480 1.00 16.72 306 GLU B O 1
ATOM 5448 N N . ARG B 1 307 ? 19.144 5.616 4.438 1.00 17.02 307 ARG B N 1
ATOM 5449 C CA . ARG B 1 307 ? 19.989 4.595 3.805 1.00 17.48 307 ARG B CA 1
ATOM 5450 C C . ARG B 1 307 ? 19.121 3.643 2.958 1.00 18.57 307 ARG B C 1
ATOM 5451 O O . ARG B 1 307 ? 19.000 2.456 3.275 1.00 18.99 307 ARG B O 1
ATOM 5459 N N . PRO B 1 308 ? 18.496 4.164 1.882 1.00 18.75 308 PRO B N 1
ATOM 5460 C CA . PRO B 1 308 ? 17.623 3.299 1.086 1.00 18.87 308 PRO B CA 1
ATOM 5461 C C . PRO B 1 308 ? 18.397 2.214 0.317 1.00 19.86 308 PRO B C 1
ATOM 5462 O O . PRO B 1 308 ? 17.820 1.182 -0.025 1.00 19.75 308 PRO B O 1
ATOM 5466 N N . GLU B 1 309 ? 19.684 2.445 0.066 1.00 19.87 309 GLU B N 1
ATOM 5467 C CA . GLU B 1 309 ? 20.517 1.476 -0.661 1.00 20.81 309 GLU B CA 1
ATOM 5468 C C . GLU B 1 309 ? 20.624 0.157 0.114 1.00 21.49 309 GLU B C 1
ATOM 5469 O O . GLU B 1 309 ? 20.591 -0.927 -0.478 1.00 21.86 309 GLU B O 1
ATOM 5475 N N . GLY B 1 310 ? 20.726 0.250 1.436 1.00 20.55 310 GLY B N 1
ATOM 5476 C CA . GLY B 1 310 ? 20.778 -0.948 2.274 1.00 20.96 310 GLY B CA 1
ATOM 5477 C C . GLY B 1 310 ? 19.444 -1.658 2.374 1.00 21.25 310 GLY B C 1
ATOM 5478 O O . GLY B 1 310 ? 19.398 -2.882 2.550 1.00 21.16 310 GLY B O 1
ATOM 5479 N N . VAL B 1 311 ? 18.358 -0.885 2.271 1.00 21.01 311 VAL B N 1
ATOM 5480 C CA . VAL B 1 311 ? 17.009 -1.433 2.248 1.00 22.21 311 VAL B CA 1
ATOM 5481 C C . VAL B 1 311 ? 16.809 -2.217 0.944 1.00 23.49 311 VAL B C 1
ATOM 5482 O O . VAL B 1 311 ? 16.294 -3.338 0.961 1.00 23.64 311 VAL B O 1
ATOM 5486 N N . GLU B 1 312 ? 17.243 -1.632 -0.170 1.00 24.69 312 GLU B N 1
ATOM 5487 C CA . GLU B 1 312 ? 17.155 -2.289 -1.482 1.00 26.95 312 GLU B CA 1
ATOM 5488 C C . GLU B 1 312 ? 17.959 -3.588 -1.534 1.00 26.85 312 GLU B C 1
ATOM 5489 O O . GLU B 1 312 ? 17.536 -4.563 -2.169 1.00 27.42 312 GLU B O 1
ATOM 5495 N N . ALA B 1 313 ? 19.110 -3.597 -0.861 1.00 25.71 313 ALA B N 1
ATOM 5496 C CA . ALA B 1 313 ? 19.956 -4.792 -0.776 1.00 25.05 313 ALA B CA 1
ATOM 5497 C C . ALA B 1 313 ? 19.362 -5.890 0.117 1.00 25.04 313 ALA B C 1
ATOM 5498 O O . ALA B 1 313 ? 19.868 -7.009 0.147 1.00 27.11 313 ALA B O 1
ATOM 5500 N N . GLY B 1 314 ? 18.303 -5.564 0.849 1.00 22.82 314 GLY B N 1
ATOM 5501 C CA . GLY B 1 314 ? 17.632 -6.520 1.725 1.00 22.12 314 GLY B CA 1
ATOM 5502 C C . GLY B 1 314 ? 18.200 -6.587 3.132 1.00 21.14 314 GLY B C 1
ATOM 5503 O O . GLY B 1 314 ? 17.593 -7.185 4.019 1.00 22.04 314 GLY B O 1
ATOM 5504 N N . THR B 1 315 ? 19.354 -5.952 3.343 1.00 20.24 315 THR B N 1
ATOM 5505 C CA . THR B 1 315 ? 20.043 -5.972 4.633 1.00 20.29 315 THR B CA 1
ATOM 5506 C C . THR B 1 315 ? 19.242 -5.242 5.719 1.00 19.78 315 THR B C 1
ATOM 5507 O O . THR B 1 315 ? 19.130 -5.712 6.859 1.00 19.60 315 THR B O 1
ATOM 5511 N N . LEU B 1 316 ? 18.704 -4.082 5.352 1.00 18.89 316 LEU B N 1
ATOM 5512 C CA . LEU B 1 316 ? 18.028 -3.208 6.298 1.00 19.41 316 LEU B CA 1
ATOM 5513 C C . LEU B 1 316 ? 16.518 -3.284 6.160 1.00 19.71 316 LEU B C 1
ATOM 5514 O O . LEU B 1 316 ? 15.985 -3.193 5.054 1.00 20.34 316 LEU B O 1
ATOM 5519 N N . LYS B 1 317 ? 15.836 -3.425 7.292 1.00 20.25 317 LYS B N 1
ATOM 5520 C CA . LYS B 1 317 ? 14.379 -3.395 7.315 1.00 21.62 317 LYS B CA 1
ATOM 5521 C C . LYS B 1 317 ? 13.915 -2.412 8.378 1.00 20.97 317 LYS B C 1
ATOM 5522 O O . LYS B 1 317 ? 14.292 -2.531 9.543 1.00 20.60 317 LYS B O 1
ATOM 5528 N N . LEU B 1 318 ? 13.089 -1.450 7.977 1.00 21.24 318 LEU B N 1
ATOM 5529 C CA . LEU B 1 318 ? 12.543 -0.475 8.913 1.00 21.91 318 LEU B CA 1
ATOM 5530 C C . LEU B 1 318 ? 11.532 -1.163 9.838 1.00 22.06 318 LEU B C 1
ATOM 5531 O O . LEU B 1 318 ? 10.565 -1.769 9.367 1.00 22.64 318 LEU B O 1
ATOM 5536 N N . ALA B 1 319 ? 11.759 -1.088 11.146 1.00 22.01 319 ALA B N 1
ATOM 5537 C CA . ALA B 1 319 ? 10.874 -1.742 12.113 1.00 23.08 319 ALA B CA 1
ATOM 5538 C C . ALA B 1 319 ? 9.979 -0.755 12.862 1.00 23.85 319 ALA B C 1
ATOM 5539 O O . ALA B 1 319 ? 9.010 -1.158 13.517 1.00 24.51 319 ALA B O 1
ATOM 5541 N N . GLY B 1 320 ? 10.302 0.534 12.766 1.00 24.07 320 GLY B N 1
ATOM 5542 C CA . GLY B 1 320 ? 9.589 1.562 13.514 1.00 24.10 320 GLY B CA 1
ATOM 5543 C C . GLY B 1 320 ? 9.926 1.480 14.993 1.00 24.82 320 GLY B C 1
ATOM 5544 O O . GLY B 1 320 ? 10.971 0.927 15.375 1.00 24.22 320 GLY B O 1
ATOM 5545 N N . THR B 1 321 ? 9.041 2.027 15.825 1.00 24.90 321 THR B N 1
ATOM 5546 C CA . THR B 1 321 ? 9.256 2.060 17.273 1.00 25.82 321 THR B CA 1
ATOM 5547 C C . THR B 1 321 ? 8.055 1.517 18.076 1.00 26.46 321 THR B C 1
ATOM 5548 O O . THR B 1 321 ? 7.935 1.767 19.278 1.00 26.17 321 THR B O 1
ATOM 5552 N N . ASP B 1 322 ? 7.174 0.782 17.407 1.00 27.04 322 ASP B N 1
ATOM 5553 C CA . ASP B 1 322 ? 6.059 0.109 18.084 1.00 29.19 322 ASP B CA 1
ATOM 5554 C C . ASP B 1 322 ? 6.555 -1.197 18.701 1.00 29.36 322 ASP B C 1
ATOM 5555 O O . ASP B 1 322 ? 7.175 -2.002 18.012 1.00 28.55 322 ASP B O 1
ATOM 5560 N N . GLU B 1 323 ? 6.262 -1.406 19.986 1.00 30.51 323 GLU B N 1
ATOM 5561 C CA . GLU B 1 323 ? 6.677 -2.617 20.714 1.00 30.33 323 GLU B CA 1
ATOM 5562 C C . GLU B 1 323 ? 6.347 -3.915 19.973 1.00 30.55 323 GLU B C 1
ATOM 5563 O O . GLU B 1 323 ? 7.234 -4.741 19.735 1.00 29.09 323 GLU B O 1
ATOM 5569 N N . GLU B 1 324 ? 5.075 -4.086 19.616 1.00 29.89 324 GLU B N 1
ATOM 5570 C CA . GLU B 1 324 ? 4.599 -5.326 18.997 1.00 30.98 324 GLU B CA 1
ATOM 5571 C C . GLU B 1 324 ? 5.265 -5.586 17.643 1.00 30.35 324 GLU B C 1
ATOM 5572 O O . GLU B 1 324 ? 5.668 -6.718 17.350 1.00 28.64 324 GLU B O 1
ATOM 5578 N N . ASN B 1 325 ? 5.392 -4.534 16.832 1.00 29.66 325 ASN B N 1
ATOM 5579 C CA . ASN B 1 325 ? 6.071 -4.617 15.537 1.00 29.78 325 ASN B CA 1
ATOM 5580 C C . ASN B 1 325 ? 7.521 -5.096 15.639 1.00 27.57 325 ASN B C 1
ATOM 5581 O O . ASN B 1 325 ? 7.941 -5.974 14.887 1.00 26.38 325 ASN B O 1
ATOM 5586 N N . ILE B 1 326 ? 8.276 -4.511 16.568 1.00 26.65 326 ILE B N 1
ATOM 5587 C CA . ILE B 1 326 ? 9.666 -4.907 16.782 1.00 25.69 326 ILE B CA 1
ATOM 5588 C C . ILE B 1 326 ? 9.750 -6.363 17.256 1.00 27.00 326 ILE B C 1
ATOM 5589 O O . ILE B 1 326 ? 10.584 -7.135 16.762 1.00 26.41 326 ILE B O 1
ATOM 5594 N N . TYR B 1 327 ? 8.882 -6.729 18.203 1.00 27.72 327 TYR B N 1
ATOM 5595 C CA . TYR B 1 327 ? 8.792 -8.111 18.681 1.00 29.13 327 TYR B CA 1
ATOM 5596 C C . TYR B 1 327 ? 8.561 -9.092 17.531 1.00 29.43 327 TYR B C 1
ATOM 5597 O O . TYR B 1 327 ? 9.288 -10.085 17.397 1.00 30.01 327 TYR B O 1
ATOM 5606 N N . GLN B 1 328 ? 7.554 -8.808 16.707 1.00 28.95 328 GLN B N 1
ATOM 5607 C CA . GLN B 1 328 ? 7.181 -9.693 15.603 1.00 29.95 328 GLN B CA 1
ATOM 5608 C C . GLN B 1 328 ? 8.286 -9.825 14.561 1.00 29.65 328 GLN B C 1
ATOM 5609 O O . GLN B 1 328 ? 8.523 -10.911 14.036 1.00 29.93 328 GLN B O 1
ATOM 5615 N N . LEU B 1 329 ? 8.961 -8.719 14.260 1.00 28.45 329 LEU B N 1
ATOM 5616 C CA . LEU B 1 329 ? 10.046 -8.746 13.278 1.00 28.31 329 LEU B CA 1
ATOM 5617 C C . LEU B 1 329 ? 11.271 -9.512 13.782 1.00 27.15 329 LEU B C 1
ATOM 5618 O O . LEU B 1 329 ? 11.881 -10.270 13.022 1.00 28.86 329 LEU B O 1
ATOM 5623 N N . ALA B 1 330 ? 11.618 -9.320 15.056 1.00 26.56 330 ALA B N 1
ATOM 5624 C CA . ALA B 1 330 ? 12.727 -10.043 15.677 1.00 27.23 330 ALA B CA 1
ATOM 5625 C C . ALA B 1 330 ? 12.413 -11.540 15.771 1.00 28.82 330 ALA B C 1
ATOM 5626 O O . ALA B 1 330 ? 13.258 -12.375 15.435 1.00 28.96 330 ALA B O 1
ATOM 5628 N N . LYS B 1 331 ? 11.193 -11.865 16.208 1.00 29.35 331 LYS B N 1
ATOM 5629 C CA . LYS B 1 331 ? 10.725 -13.259 16.268 1.00 30.71 331 LYS B CA 1
ATOM 5630 C C . LYS B 1 331 ? 10.815 -13.928 14.891 1.00 30.89 331 LYS B C 1
ATOM 5631 O O . LYS B 1 331 ? 11.261 -15.078 14.781 1.00 31.05 331 LYS B O 1
ATOM 5637 N N . GLN B 1 332 ? 10.412 -13.205 13.846 1.00 30.99 332 GLN B N 1
ATOM 5638 C CA . GLN B 1 332 ? 10.512 -13.706 12.477 1.00 31.83 332 GLN B CA 1
ATOM 5639 C C . GLN B 1 332 ? 11.948 -14.054 12.067 1.00 31.75 332 GLN B C 1
ATOM 5640 O O . GLN B 1 332 ? 12.187 -15.106 11.475 1.00 33.08 332 GLN B O 1
ATOM 5646 N N . LEU B 1 333 ? 12.900 -13.173 12.375 1.00 31.45 333 LEU B N 1
ATOM 5647 C CA . LEU B 1 333 ? 14.307 -13.437 12.061 1.00 31.15 333 LEU B CA 1
ATOM 5648 C C . LEU B 1 333 ? 14.868 -14.633 12.824 1.00 32.03 333 LEU B C 1
ATOM 5649 O O . LEU B 1 333 ? 15.803 -15.290 12.360 1.00 32.50 333 LEU B O 1
ATOM 5654 N N . LEU B 1 334 ? 14.298 -14.899 13.994 1.00 32.65 334 LEU B N 1
ATOM 5655 C CA . LEU B 1 334 ? 14.732 -16.008 14.835 1.00 33.21 334 LEU B CA 1
ATOM 5656 C C . LEU B 1 334 ? 14.133 -17.345 14.403 1.00 34.68 334 LEU B C 1
ATOM 5657 O O . LEU B 1 334 ? 14.712 -18.392 14.682 1.00 34.75 334 LEU B O 1
ATOM 5662 N N . THR B 1 335 ? 12.991 -17.302 13.715 1.00 35.65 335 THR B N 1
ATOM 5663 C CA . THR B 1 335 ? 12.193 -18.508 13.437 1.00 37.34 335 THR B CA 1
ATOM 5664 C C . THR B 1 335 ? 11.923 -18.789 11.951 1.00 38.31 335 THR B C 1
ATOM 5665 O O . THR B 1 335 ? 11.351 -19.828 11.607 1.00 38.09 335 THR B O 1
ATOM 5669 N N . ASP B 1 336 ? 12.325 -17.871 11.075 1.00 38.05 336 ASP B N 1
ATOM 5670 C CA . ASP B 1 336 ? 12.098 -18.027 9.639 1.00 37.93 336 ASP B CA 1
ATOM 5671 C C . ASP B 1 336 ? 13.426 -17.959 8.873 1.00 38.32 336 ASP B C 1
ATOM 5672 O O . ASP B 1 336 ? 13.960 -16.864 8.646 1.00 37.07 336 ASP B O 1
ATOM 5677 N N . PRO B 1 337 ? 13.968 -19.132 8.482 1.00 37.42 337 PRO B N 1
ATOM 5678 C CA . PRO B 1 337 ? 15.231 -19.221 7.736 1.00 37.98 337 PRO B CA 1
ATOM 5679 C C . PRO B 1 337 ? 15.193 -18.579 6.345 1.00 37.27 337 PRO B C 1
ATOM 5680 O O . PRO B 1 337 ? 16.231 -18.115 5.863 1.00 37.22 337 PRO B O 1
ATOM 5684 N N . ASP B 1 338 ? 14.020 -18.566 5.710 1.00 37.60 338 ASP B N 1
ATOM 5685 C CA . ASP B 1 338 ? 13.829 -17.890 4.419 1.00 37.59 338 ASP B CA 1
ATOM 5686 C C . ASP B 1 338 ? 14.010 -16.379 4.550 1.00 36.10 338 ASP B C 1
ATOM 5687 O O . ASP B 1 338 ? 14.740 -15.766 3.769 1.00 35.46 338 ASP B O 1
ATOM 5692 N N . GLU B 1 339 ? 13.340 -15.790 5.538 1.00 34.75 339 GLU B N 1
ATOM 5693 C CA . GLU B 1 339 ? 13.475 -14.363 5.816 1.00 33.67 339 GLU B CA 1
ATOM 5694 C C . GLU B 1 339 ? 14.915 -14.013 6.197 1.00 31.95 339 GLU B C 1
ATOM 5695 O O . GLU B 1 339 ? 15.474 -13.047 5.676 1.00 31.26 339 GLU B O 1
ATOM 5701 N N . TYR B 1 340 ? 15.514 -14.803 7.089 1.00 30.56 340 TYR B N 1
ATOM 5702 C CA . TYR B 1 340 ? 16.916 -14.600 7.466 1.00 29.38 340 TYR B CA 1
ATOM 5703 C C . TYR B 1 340 ? 17.872 -14.630 6.263 1.00 29.28 340 TYR B C 1
ATOM 5704 O O . TYR B 1 340 ? 18.744 -13.764 6.139 1.00 27.99 340 TYR B O 1
ATOM 5713 N N . LYS B 1 341 ? 17.720 -15.627 5.388 1.00 29.94 341 LYS B N 1
ATOM 5714 C CA . LYS B 1 341 ? 18.528 -15.710 4.169 1.00 30.56 341 LYS B CA 1
ATOM 5715 C C . LYS B 1 341 ? 18.366 -14.469 3.284 1.00 30.01 341 LYS B C 1
ATOM 5716 O O . LYS B 1 341 ? 19.350 -13.951 2.746 1.00 28.80 341 LYS B O 1
ATOM 5722 N N . LYS B 1 342 ? 17.124 -14.007 3.138 1.00 30.08 342 LYS B N 1
ATOM 5723 C CA . LYS B 1 342 ? 16.804 -12.831 2.325 1.00 30.45 342 LYS B CA 1
ATOM 5724 C C . LYS B 1 342 ? 17.566 -11.593 2.809 1.00 28.84 342 LYS B C 1
ATOM 5725 O O . LYS B 1 342 ? 17.976 -10.754 2.004 1.00 28.62 342 LYS B O 1
ATOM 5731 N N . MET B 1 343 ? 17.756 -11.506 4.122 1.00 27.15 343 MET B N 1
ATOM 5732 C CA . MET B 1 343 ? 18.358 -10.328 4.750 1.00 25.91 343 MET B CA 1
ATOM 5733 C C . MET B 1 343 ? 19.857 -10.461 4.993 1.00 25.86 343 MET B C 1
ATOM 5734 O O . MET B 1 343 ? 20.486 -9.523 5.489 1.00 24.58 343 MET B O 1
ATOM 5739 N N . SER B 1 344 ? 20.435 -11.609 4.639 1.00 25.43 344 SER B N 1
ATOM 5740 C CA . SER B 1 344 ? 21.827 -11.881 5.002 1.00 25.33 344 SER B CA 1
ATOM 5741 C C . SER B 1 344 ? 22.788 -12.062 3.824 1.00 25.61 344 SER B C 1
ATOM 5742 O O . SER B 1 344 ? 23.845 -12.665 3.982 1.00 25.83 344 SER B O 1
ATOM 5745 N N . GLN B 1 345 ? 22.426 -11.543 2.655 1.00 25.65 345 GLN B N 1
ATOM 5746 C CA . GLN B 1 345 ? 23.325 -11.567 1.508 1.00 27.35 345 GLN B CA 1
ATOM 5747 C C . GLN B 1 345 ? 24.248 -10.353 1.559 1.00 26.53 345 GLN B C 1
ATOM 5748 O O . GLN B 1 345 ? 23.777 -9.222 1.628 1.00 27.65 345 GLN B O 1
ATOM 5754 N N . ALA B 1 346 ? 25.554 -10.599 1.550 1.00 24.98 346 ALA B N 1
ATOM 5755 C CA . ALA B 1 346 ? 26.551 -9.530 1.585 1.00 23.70 346 ALA B CA 1
ATOM 5756 C C . ALA B 1 346 ? 26.636 -8.758 0.268 1.00 23.89 346 ALA B C 1
ATOM 5757 O O . ALA B 1 346 ? 26.624 -9.345 -0.811 1.00 24.56 346 ALA B O 1
ATOM 5759 N N . SER B 1 347 ? 26.719 -7.434 0.369 1.00 21.83 347 SER B N 1
ATOM 5760 C CA . SER B 1 347 ? 26.991 -6.581 -0.782 1.00 21.86 347 SER B CA 1
ATOM 5761 C C . SER B 1 347 ? 27.683 -5.303 -0.320 1.00 21.54 347 SER B C 1
ATOM 5762 O O . SER B 1 347 ? 27.791 -5.051 0.884 1.00 21.56 347 SER B O 1
ATOM 5765 N N . ASN B 1 348 ? 28.134 -4.497 -1.276 1.00 21.34 348 ASN B N 1
ATOM 5766 C CA . ASN B 1 348 ? 28.827 -3.248 -0.962 1.00 21.70 348 ASN B CA 1
ATOM 5767 C C . ASN B 1 348 ? 28.231 -2.005 -1.622 1.00 21.13 348 ASN B C 1
ATOM 5768 O O . ASN B 1 348 ? 28.890 -1.358 -2.442 1.00 21.59 348 ASN B O 1
ATOM 5773 N N . PRO B 1 349 ? 26.992 -1.650 -1.238 1.00 20.10 349 PRO B N 1
ATOM 5774 C CA . PRO B 1 349 ? 26.323 -0.510 -1.853 1.00 20.09 349 PRO B CA 1
ATOM 5775 C C . PRO B 1 349 ? 26.848 0.842 -1.361 1.00 19.88 349 PRO B C 1
ATOM 5776 O O . PRO B 1 349 ? 26.546 1.868 -1.970 1.00 18.44 349 PRO B O 1
ATOM 5780 N N . TYR B 1 350 ? 27.638 0.845 -0.285 1.00 19.07 350 TYR B N 1
ATOM 5781 C CA . TYR B 1 350 ? 28.064 2.108 0.311 1.00 19.77 350 TYR B CA 1
ATOM 5782 C C . TYR B 1 350 ? 29.506 2.507 0.054 1.00 19.96 350 TYR B C 1
ATOM 5783 O O . TYR B 1 350 ? 29.867 3.655 0.277 1.00 21.65 350 TYR B O 1
ATOM 5792 N N . GLY B 1 351 ? 30.334 1.591 -0.440 1.00 19.24 351 GLY B N 1
ATOM 5793 C CA . GLY B 1 351 ? 31.719 1.959 -0.696 1.00 18.59 351 GLY B CA 1
ATOM 5794 C C . GLY B 1 351 ? 32.573 0.786 -1.118 1.00 18.73 351 GLY B C 1
ATOM 5795 O O . GLY B 1 351 ? 32.180 -0.357 -0.946 1.00 18.90 351 GLY B O 1
ATOM 5796 N N . ASP B 1 352 ? 33.732 1.090 -1.686 1.00 19.33 352 ASP B N 1
ATOM 5797 C CA . ASP B 1 352 ? 34.697 0.064 -2.073 1.00 19.97 352 ASP B CA 1
ATOM 5798 C C . ASP B 1 352 ? 36.026 0.233 -1.327 1.00 19.88 352 ASP B C 1
ATOM 5799 O O . ASP B 1 352 ? 37.021 -0.421 -1.646 1.00 20.07 352 ASP B O 1
ATOM 5804 N N . GLY B 1 353 ? 36.046 1.110 -0.324 1.00 19.60 353 GLY B N 1
ATOM 5805 C CA . GLY B 1 353 ? 37.258 1.345 0.455 1.00 18.93 353 GLY B CA 1
ATOM 5806 C C . GLY B 1 353 ? 38.185 2.396 -0.125 1.00 19.05 353 GLY B C 1
ATOM 5807 O O . GLY B 1 353 ? 39.259 2.641 0.425 1.00 19.28 353 GLY B O 1
ATOM 5808 N N . GLU B 1 354 ? 37.770 3.033 -1.221 1.00 18.59 354 GLU B N 1
ATOM 5809 C CA . GLU B 1 354 ? 38.592 4.055 -1.876 1.00 18.79 354 GLU B CA 1
ATOM 5810 C C . GLU B 1 354 ? 38.018 5.478 -1.766 1.00 16.96 354 GLU B C 1
ATOM 5811 O O . GLU B 1 354 ? 38.465 6.385 -2.485 1.00 16.59 354 GLU B O 1
ATOM 5817 N N . ALA B 1 355 ? 37.068 5.687 -0.848 1.00 16.08 355 ALA B N 1
ATOM 5818 C CA . ALA B 1 355 ? 36.410 7.005 -0.712 1.00 15.49 355 ALA B CA 1
ATOM 5819 C C . ALA B 1 355 ? 37.369 8.132 -0.312 1.00 15.38 355 ALA B C 1
ATOM 5820 O O . ALA B 1 355 ? 37.291 9.233 -0.870 1.00 14.38 355 ALA B O 1
ATOM 5822 N N . SER B 1 356 ? 38.254 7.880 0.661 1.00 15.05 356 SER B N 1
ATOM 5823 C CA . SER B 1 356 ? 39.211 8.908 1.098 1.00 15.71 356 SER B CA 1
ATOM 5824 C C . SER B 1 356 ? 40.112 9.362 -0.049 1.00 15.64 356 SER B C 1
ATOM 5825 O O . SER B 1 356 ? 40.324 10.558 -0.241 1.00 15.48 356 SER B O 1
ATOM 5828 N N . ARG B 1 357 ? 40.638 8.397 -0.804 1.00 16.05 357 ARG B N 1
ATOM 5829 C CA . ARG B 1 357 ? 41.461 8.707 -1.964 1.00 16.29 357 ARG B CA 1
ATOM 5830 C C . ARG B 1 357 ? 40.685 9.583 -2.951 1.00 16.12 357 ARG B C 1
ATOM 5831 O O . ARG B 1 357 ? 41.210 10.595 -3.411 1.00 16.55 357 ARG B O 1
ATOM 5839 N N . ARG B 1 358 ? 39.443 9.207 -3.251 1.00 16.12 358 ARG B N 1
ATOM 5840 C CA . ARG B 1 358 ? 38.631 9.982 -4.206 1.00 16.21 358 ARG B CA 1
ATOM 5841 C C . ARG B 1 358 ? 38.408 11.410 -3.733 1.00 15.63 358 ARG B C 1
ATOM 5842 O O . ARG B 1 358 ? 38.501 12.341 -4.527 1.00 15.47 358 ARG B O 1
ATOM 5850 N N . ILE B 1 359 ? 38.138 11.591 -2.436 1.00 15.06 359 ILE B N 1
ATOM 5851 C CA . ILE B 1 359 ? 37.887 12.929 -1.906 1.00 14.17 359 ILE B CA 1
ATOM 5852 C C . ILE B 1 359 ? 39.119 13.800 -2.085 1.00 14.29 359 ILE B C 1
ATOM 5853 O O . ILE B 1 359 ? 39.019 14.916 -2.566 1.00 14.71 359 ILE B O 1
ATOM 5858 N N . VAL B 1 360 ? 40.290 13.278 -1.729 1.00 14.35 360 VAL B N 1
ATOM 5859 C CA . VAL B 1 360 ? 41.494 14.074 -1.835 1.00 15.18 360 VAL B CA 1
ATOM 5860 C C . VAL B 1 360 ? 41.818 14.353 -3.308 1.00 15.51 360 VAL B C 1
ATOM 5861 O O . VAL B 1 360 ? 42.181 15.477 -3.647 1.00 16.07 360 VAL B O 1
ATOM 5865 N N . GLU B 1 361 ? 41.646 13.356 -4.169 1.00 16.98 361 GLU B N 1
ATOM 5866 C CA . GLU B 1 361 ? 41.962 13.556 -5.594 1.00 18.06 361 GLU B CA 1
ATOM 5867 C C . GLU B 1 361 ? 41.016 14.577 -6.239 1.00 18.49 361 GLU B C 1
ATOM 5868 O O . GLU B 1 361 ? 41.455 15.400 -7.051 1.00 18.77 361 GLU B O 1
ATOM 5874 N N . GLU B 1 362 ? 39.743 14.557 -5.844 1.00 18.33 362 GLU B N 1
ATOM 5875 C CA . GLU B 1 362 ? 38.791 15.594 -6.282 1.00 18.94 362 GLU B CA 1
ATOM 5876 C C . GLU B 1 362 ? 39.200 16.991 -5.819 1.00 19.75 362 GLU B C 1
ATOM 5877 O O . GLU B 1 362 ? 39.162 17.941 -6.601 1.00 19.69 362 GLU B O 1
ATOM 5883 N N . LEU B 1 363 ? 39.592 17.128 -4.554 1.00 19.34 363 LEU B N 1
ATOM 5884 C CA . LEU B 1 363 ? 40.100 18.409 -4.055 1.00 20.38 363 LEU B CA 1
ATOM 5885 C C . LEU B 1 363 ? 41.277 18.912 -4.887 1.00 21.02 363 LEU B C 1
ATOM 5886 O O . LEU B 1 363 ? 41.326 20.085 -5.267 1.00 21.47 363 LEU B O 1
ATOM 5891 N N . LEU B 1 364 ? 42.213 18.011 -5.175 1.00 21.07 364 LEU B N 1
ATOM 5892 C CA . LEU B 1 364 ? 43.414 18.376 -5.910 1.00 21.97 364 LEU B CA 1
ATOM 5893 C C . LEU B 1 364 ? 43.090 18.796 -7.335 1.00 21.99 364 LEU B C 1
ATOM 5894 O O . LEU B 1 364 ? 43.660 19.771 -7.823 1.00 22.93 364 LEU B O 1
ATOM 5899 N N . PHE B 1 365 ? 42.169 18.080 -7.978 1.00 22.69 365 PHE B N 1
ATOM 5900 C CA . PHE B 1 365 ? 41.696 18.456 -9.316 1.00 23.61 365 PHE B CA 1
ATOM 5901 C C . PHE B 1 365 ? 41.014 19.819 -9.286 1.00 24.10 365 PHE B C 1
ATOM 5902 O O . PHE B 1 365 ? 41.331 20.697 -10.089 1.00 23.99 365 PHE B O 1
ATOM 5910 N N . HIS B 1 366 ? 40.088 19.994 -8.346 1.00 23.31 366 HIS B N 1
ATOM 5911 C CA . HIS B 1 366 ? 39.334 21.231 -8.247 1.00 23.87 366 HIS B CA 1
ATOM 5912 C C . HIS B 1 366 ? 40.199 22.454 -8.083 1.00 24.18 366 HIS B C 1
ATOM 5913 O O . HIS B 1 366 ? 39.906 23.511 -8.661 1.00 25.35 366 HIS B O 1
ATOM 5920 N N . TYR B 1 367 ? 41.270 22.326 -7.305 1.00 23.88 367 TYR B N 1
ATOM 5921 C CA . TYR B 1 367 ? 42.154 23.456 -7.021 1.00 24.26 367 TYR B CA 1
ATOM 5922 C C . TYR B 1 367 ? 43.344 23.562 -7.982 1.00 24.73 367 TYR B C 1
ATOM 5923 O O . TYR B 1 367 ? 44.217 24.414 -7.801 1.00 24.47 367 TYR B O 1
ATOM 5932 N N . GLY B 1 368 ? 43.359 22.706 -8.999 1.00 25.44 368 GLY B N 1
ATOM 5933 C CA . GLY B 1 368 ? 44.339 22.793 -10.079 1.00 27.08 368 GLY B CA 1
ATOM 5934 C C . GLY B 1 368 ? 45.689 22.143 -9.819 1.00 28.73 368 GLY B C 1
ATOM 5935 O O . GLY B 1 368 ? 46.672 22.487 -10.477 1.00 29.92 368 GLY B O 1
ATOM 5936 N N . TYR B 1 369 ? 45.749 21.211 -8.867 1.00 28.10 369 TYR B N 1
ATOM 5937 C CA . TYR B 1 369 ? 46.990 20.480 -8.568 1.00 29.65 369 TYR B CA 1
ATOM 5938 C C . TYR B 1 369 ? 47.146 19.220 -9.402 1.00 31.96 369 TYR B C 1
ATOM 5939 O O . TYR B 1 369 ? 48.253 18.692 -9.546 1.00 34.01 369 TYR B O 1
ATOM 5948 N N . ARG B 1 370 ? 46.025 18.726 -9.918 1.00 34.53 370 ARG B N 1
ATOM 5949 C CA . ARG B 1 370 ? 46.002 17.549 -10.776 1.00 36.19 370 ARG B CA 1
ATOM 5950 C C . ARG B 1 370 ? 45.197 17.870 -12.020 1.00 37.27 370 ARG B C 1
ATOM 5951 O O . ARG B 1 370 ? 44.190 18.574 -11.950 1.00 37.12 370 ARG B O 1
ATOM 5959 N N . LYS B 1 371 ? 45.638 17.347 -13.158 1.00 39.20 371 LYS B N 1
ATOM 5960 C CA . LYS B 1 371 ? 44.962 17.609 -14.426 1.00 41.42 371 LYS B CA 1
ATOM 5961 C C . LYS B 1 371 ? 43.755 16.698 -14.645 1.00 41.87 371 LYS B C 1
ATOM 5962 O O . LYS B 1 371 ? 42.865 17.018 -15.436 1.00 43.61 371 LYS B O 1
ATOM 5968 N N . GLU B 1 372 ? 43.723 15.574 -13.930 1.00 40.99 372 GLU B N 1
ATOM 5969 C CA . GLU B 1 372 ? 42.671 14.572 -14.100 1.00 40.61 372 GLU B CA 1
ATOM 5970 C C . GLU B 1 372 ? 41.831 14.395 -12.840 1.00 36.65 372 GLU B C 1
ATOM 5971 O O . GLU B 1 372 ? 42.328 14.575 -11.728 1.00 34.42 372 GLU B O 1
ATOM 5977 N N . GLN B 1 373 ? 40.558 14.060 -13.036 1.00 33.51 373 GLN B N 1
ATOM 5978 C CA . GLN B 1 373 ? 39.658 13.678 -11.948 1.00 31.76 373 GLN B CA 1
ATOM 5979 C C . GLN B 1 373 ? 39.741 12.185 -11.662 1.00 28.70 373 GLN B C 1
ATOM 5980 O O . GLN B 1 373 ? 39.965 11.392 -12.579 1.00 27.79 373 GLN B O 1
ATOM 5986 N N . PRO B 1 374 ? 39.534 11.788 -10.390 1.00 26.59 374 PRO B N 1
ATOM 5987 C CA . PRO B 1 374 ? 39.471 10.360 -10.087 1.00 24.96 374 PRO B CA 1
ATOM 5988 C C . PRO B 1 374 ? 38.203 9.698 -10.611 1.00 25.00 374 PRO B C 1
ATOM 5989 O O . PRO B 1 374 ? 37.240 10.374 -11.007 1.00 23.62 374 PRO B O 1
ATOM 5993 N N . ASP B 1 375 ? 38.222 8.372 -10.590 1.00 24.67 375 ASP B N 1
ATOM 5994 C CA . ASP B 1 375 ? 37.044 7.558 -10.822 1.00 26.39 375 ASP B CA 1
ATOM 5995 C C . ASP B 1 375 ? 35.972 7.872 -9.774 1.00 25.89 375 ASP B C 1
ATOM 5996 O O . ASP B 1 375 ? 36.273 8.409 -8.700 1.00 25.76 375 ASP B O 1
ATOM 6001 N N . SER B 1 376 ? 34.728 7.554 -10.110 1.00 26.40 376 SER B N 1
ATOM 6002 C CA . SER B 1 376 ? 33.613 7.659 -9.176 1.00 25.74 376 SER B CA 1
ATOM 6003 C C . SER B 1 376 ? 33.318 6.293 -8.590 1.00 25.91 376 SER B C 1
ATOM 6004 O O . SER B 1 376 ? 33.652 5.265 -9.184 1.00 25.23 376 SER B O 1
ATOM 6007 N N . PHE B 1 377 ? 32.682 6.278 -7.426 1.00 23.80 377 PHE B N 1
ATOM 6008 C CA . PHE B 1 377 ? 32.099 5.054 -6.914 1.00 24.11 377 PHE B CA 1
ATOM 6009 C C . PHE B 1 377 ? 30.813 4.722 -7.672 1.00 25.43 377 PHE B C 1
ATOM 6010 O O . PHE B 1 377 ? 30.640 3.579 -8.127 1.00 31.04 377 PHE B O 1
#

Solvent-accessible surface area: 29251 Å² total; per-residue (Å²): 224,121,5,84,0,0,1,0,0,0,3,49,59,1,1,22,10,0,1,18,0,5,78,17,2,125,137,32,106,45,12,48,9,50,6,0,0,0,0,15,29,47,99,6,0,45,47,7,8,103,32,40,164,17,184,17,82,59,69,32,96,11,71,99,125,136,33,57,12,3,56,3,0,11,47,0,0,70,137,0,14,88,22,0,103,120,33,124,7,50,1,0,0,0,6,2,23,20,5,0,0,0,0,0,0,0,0,0,0,20,60,91,9,26,0,0,1,4,12,0,1,6,33,36,73,58,32,70,6,3,14,3,24,4,3,1,5,44,0,0,3,22,0,11,47,8,5,1,0,5,8,34,55,0,50,78,28,1,71,130,19,76,43,153,57,118,19,4,19,17,3,3,3,3,1,1,19,4,7,91,113,13,70,125,150,65,11,83,40,98,21,24,106,129,8,51,182,42,71,6,0,0,0,15,2,43,27,90,45,6,48,34,135,31,1,41,36,0,0,76,0,2,96,87,3,6,52,85,38,144,72,1,15,0,0,1,7,8,29,62,39,27,53,0,67,96,11,2,131,136,14,1,41,107,28,137,58,7,31,62,36,107,14,21,81,12,70,34,24,1,3,0,4,28,106,2,45,0,3,1,0,0,16,14,16,13,0,2,16,0,0,29,39,8,32,0,0,0,0,0,6,93,22,26,3,10,42,17,0,63,138,35,25,0,4,52,71,6,19,33,68,48,78,78,1,18,91,40,1,67,60,5,18,80,45,106,91,30,46,141,137,4,30,95,71,46,81,20,6,0,71,17,57,1,4,111,32,1,0,50,10,0,0,76,100,78,63,68,86,201,147,86,25,128,60,18,52,11,118,117,109,113,174,168,218,125,5,78,0,0,1,0,1,0,4,53,57,2,1,22,8,0,3,18,0,4,80,20,2,119,143,25,107,43,13,46,11,51,5,0,0,0,0,16,30,54,102,6,0,44,59,6,9,101,37,48,167,19,188,26,78,61,65,8,95,12,68,101,152,144,34,56,10,4,55,3,0,10,49,0,1,69,105,0,16,90,19,1,108,118,30,123,7,51,1,0,0,0,6,2,25,19,4,0,0,0,0,0,0,0,0,0,0,19,58,92,9,24,0,0,1,4,12,0,1,13,32,35,67,59,36,69,6,3,14,3,23,4,3,0,5,47,0,0,3,21,1,11,53,4,5,1,0,5,10,40,82,4,50,80,36,1,69,131,17,82,43,160,43,130,23,4,18,24,2,3,2,3,0,0,19,6,6,92,91,11,67,120,151,75,33,84,40,96,18,27,101,114,7,48,182,44,69,6,1,0,0,14,1,43,27,92,45,6,48,40,133,32,1,36,30,0,0,88,0,3,119,90,2,11,63,89,33,148,61,0,17,0,0,0,9,8,26,52,40,44,53,0,73,98,11,2,132,145,15,3,24,162,30,136,61,6,22,65,34,111,14,21,71,15,54,35,25,1,1,0,4,31,100,3,46,0,1,0,0,0,15,13,16,12,0,2,16,1,0,29,37,9,25,0,0,0,0,0,4,97,24,25,7,10,40,30,0,63,138,36,17,1,4,51,72,6,17,33,71,44,78,77,0,16,85,42,0,69,61,3,15,81,47,108,114,28,48,136,138,3,28,97,72,45,76,34,6,0,70,20,74,0,5,62,7,0,0,35,8,0,0,75,101,77,65,68,93,191,129,94,22,76,79,80

Foldseek 3Di:
DAAEEEEEEAALVQLLQCLVLQVVQVPDPSHDYFYEYANLPPPSNVLSCVVSVHDHPYYNNQHDAPDDLVSSLVSLLVSLLVVCVPDAGQEYEYEAFDSRRQSNLVSCVVSPHAYEYAQAQQAFPDCVFQPPRRVRRVNSLVRHQAYAHLAPVSLVNSVVVVDDNVRYFHQFGSSVLSLVPQADDDDDDPVVVLLPPAAEEEEEEDRPSCQDPLVLLLLLLVLVVCVVDVRYAYEYQYDPRVSRVVSCCVRPVPPPRYHHHHHDRPSVVSNCQLRHQAYEYQDQSVLQSQLQSLHAYAHAAPTHSCVVSVVQLRYDDQYRHNVSSNVVVVCSVPPVVSSVSNRHHDNARDDSCRSVLVSQQVCCVVPNDVDHDDHTDGDPSVVD/DAAEEEEEEAALVQLLQCLVLQVLQVVDPSHDYFYEYANLPPPSNVLSCVVSVHDGPYYNNQHDAPDDLVSSLVSLLVSLLVVCVPDAGQEYEYEAFDSRRQSNLVSCVVVPHAYEYAQAQQAFPDCVFQPPRRVRRVNSLVRHQAYAHQAPVSLVNSVVVVDDSVRYFHQFGSSVLSLVPQADPPDDDPVVVVLPPAAEEEEEEDRPSCQDPLLLLLLLLVLVLCVVDVRYAYEYQYDPRVSRVVSCCVRCPVPPRYHYHHHDRPSVVSHVQLRHQAYEYQDQSVLQSQQQSLHAYAHAAPTDSPVVLVVQLQYDDQYRHNVSSNVVVVCCVPPPVSVNSNRHHDNNRHDSCRSVQVVQQVCCVVVNDVDHDDHD

Sequence (760 aa):
KKLKVMTVFGTRPEAIKMAPLVLELKKYPEIDSYVTVTAQHRQMLDQVLDAFHIKPDFDLNIMKERQTLAEITSNALVRLDELFKDIKPDIVLVHGDTTTTFAGSLAAFYHQIAVGHVEAGLRTGNKYSPFPEELNRQMTGAIADLHFAPTGQAKDNLLKENKKADSIFVTGNTAIDALNTTVRDGYSHPVLDQVGEDKMILLTAHRRENLGEPMENMFKAIRRIVGEFEDVQVVYPVHLNPVVREAAHKHFGDSDRVHLIEPLEVIDFHNFAAKSHFILTDSGGVQEEAPSLGKPVLVLRDTTERPEGVEAGTLKLAGTDEENIYQLAKQLLTDPDEYKKMSQASNPYGDGEASRRIVEELLFHYGYRKEQPDSFTGKLEHHHKKLKVMTVFGTRPEAIKMAPLVLELKKYPEIDSYVTVTAQHRQMLDQVLDAFHIKPDFDLNIMKERQTLAEITSNALVRLDELFKDIKPDIVLVHGDTTTTFAGSLAAFYHQIAVGHVEAGLRTGNKYSPFPEELNRQMTGAIADLHFAPTGQAKDNLLKENKKADSIFVTGNTAIDALNTTVRDGYSHPVLDQVGEDKMILLTAHRRENLGEPMENMFKAIRRIVGEFEDVQVVYPVHLNPVVREAAHKHFGDSDRVHLIEPLEVIDFHNFAAKSHFILTDSGGVQEEAPSLGKPVLVLRDTTERPEGVEAGTLKLAGTDEENIYQLAKQLLTDPDEYKKMSQASNPYGDGEASRRIVEELLFHYGYRKEQPDSF